Protein AF-A0A357AB92-F1 (afdb_monomer_lite)

pLDDT: mean 76.73, std 22.73, range [24.25, 98.38]

Radius of gyration: 35.17 Å; chains: 1; bounding box: 124×90×94 Å

Sequence (774 aa):
MARGQMRIKKRPFTSPKGKKGSILQAKLNSMAEGNNYTPSMGKDCPLVRSGNILKQIMERDALKAQSQQEQGTGTSQLSHKQSSRTPLYPNVIQSLTSGVVQRNDREKPVNLYPTGKGRSLPDEIVDNFTGQGHPEVEEAEVHVDDAAAQSIGAQAYTTGKKHIVVQSRVANDKKVLTHEATHVAQQHNMDVEPTIPNTPINDTLEKDAQENEQRITQNQPVSVQLKGGASIQRSTNLIQRSPETIWGTHEDALTQVIKSPGKVRKVLKKDFYSNWFIAKDYLVANKWHNKSKRAISEKKSRFEKLMRALLAVREYDTNKLLRHIRDTKLPAQYPHMRKMDPAKRLSWAAAGSTTLTSDIDVNLKGAGSIAAVGLFNKLFKTQEKWAYDAGTVYDVNVYAQDFMTPGQTKTLSGGHKKLGSPFEKQEQDNQVTLTPVEEVSPLTDEDSIAFETFSANQDVWSMAKMRMYMTDNEWNAYKADMLGTEMNKQMIANDPDSYQKKEQLKQQLLDAEYYYEDYLESIEHEVNIINTNANHVYDRLHETLDQGGNTVSEHHKEETKKMIAANLIYERKLNRVQTLRNQLQTLKQQRPRTQEVIKDMKECGINLKNALSEAIMFSNEAYFSQGAVQDVVLGYQIGQGMAKKTGKTVDLQLANQLRLQSMREQVGDTLKVLKEYANQPAWKGVYKAGKYIDRMILAATSLLPNGLSNNLTQDFTFIRNLGQKATQLKGQGADQTTQRVELNNLIGQSSLADIRRIIIRIGTIVDQHANQVW

Structure (mmCIF, N/CA/C/O backbone):
data_AF-A0A357AB92-F1
#
_entry.id   AF-A0A357AB92-F1
#
loop_
_atom_site.group_PDB
_atom_site.id
_atom_site.type_symbol
_atom_site.label_atom_id
_atom_site.label_alt_id
_atom_site.label_comp_id
_atom_site.label_asym_id
_atom_site.label_entity_id
_atom_site.label_seq_id
_atom_site.pdbx_PDB_ins_code
_atom_site.Cartn_x
_atom_site.Cartn_y
_atom_site.Cartn_z
_atom_site.occupancy
_atom_site.B_iso_or_equiv
_atom_site.auth_seq_id
_atom_site.auth_comp_id
_atom_site.auth_asym_id
_atom_site.auth_atom_id
_atom_site.pdbx_PDB_model_num
ATOM 1 N N . MET A 1 1 ? -69.500 -0.526 -8.977 1.00 31.95 1 MET A N 1
ATOM 2 C CA . MET A 1 1 ? -69.486 -1.244 -7.684 1.00 31.95 1 MET A CA 1
ATOM 3 C C . MET A 1 1 ? -68.231 -0.835 -6.915 1.00 31.95 1 MET A C 1
ATOM 5 O O . MET A 1 1 ? -67.189 -0.795 -7.546 1.00 31.95 1 MET A O 1
ATOM 9 N N . ALA A 1 2 ? -68.402 -0.472 -5.628 1.00 29.70 2 ALA A N 1
ATOM 10 C CA . ALA A 1 2 ? -67.429 -0.156 -4.548 1.00 29.70 2 ALA A CA 1
ATOM 11 C C . ALA A 1 2 ? -66.260 0.816 -4.877 1.00 29.70 2 ALA A C 1
ATOM 13 O O . ALA A 1 2 ? -65.373 0.466 -5.639 1.00 29.70 2 ALA A O 1
ATOM 14 N N . ARG A 1 3 ? -66.225 2.100 -4.454 1.00 30.41 3 ARG A N 1
ATOM 15 C CA . ARG A 1 3 ? -66.138 2.722 -3.093 1.00 30.41 3 ARG A CA 1
ATOM 16 C C . ARG A 1 3 ? -64.996 2.140 -2.226 1.00 30.41 3 ARG A C 1
ATOM 18 O O . ARG A 1 3 ? -64.922 0.933 -2.098 1.00 30.41 3 ARG A O 1
ATOM 25 N N . GLY A 1 4 ? -64.127 2.911 -1.563 1.00 26.06 4 GLY A N 1
ATOM 26 C CA . GLY A 1 4 ? -64.172 4.338 -1.253 1.00 26.06 4 GLY A CA 1
ATOM 27 C C . GLY A 1 4 ? -62.821 4.937 -0.835 1.00 26.06 4 GLY A C 1
ATOM 28 O O . GLY A 1 4 ? -61.881 4.246 -0.456 1.00 26.06 4 GLY A O 1
ATOM 29 N N . GLN A 1 5 ? -62.774 6.266 -0.927 1.00 30.05 5 GLN A N 1
ATOM 30 C CA . GLN A 1 5 ? -61.731 7.150 -0.418 1.00 30.05 5 GLN A CA 1
ATOM 31 C C . GLN A 1 5 ? -61.929 7.384 1.087 1.00 30.05 5 GLN A C 1
ATOM 33 O O . GLN A 1 5 ? -63.059 7.603 1.526 1.00 30.05 5 GLN A O 1
ATOM 38 N N . MET A 1 6 ? -60.839 7.456 1.857 1.00 27.83 6 MET A N 1
ATOM 39 C CA . MET A 1 6 ? -60.844 8.088 3.179 1.00 27.83 6 MET A CA 1
ATOM 40 C C . MET A 1 6 ? -59.757 9.165 3.277 1.00 27.83 6 MET A C 1
ATOM 42 O O . MET A 1 6 ? -58.566 8.911 3.136 1.00 27.83 6 MET A O 1
ATOM 46 N N . ARG A 1 7 ? -60.236 10.391 3.511 1.00 28.09 7 ARG A N 1
ATOM 47 C CA . ARG A 1 7 ? -59.520 11.628 3.845 1.00 28.09 7 ARG A CA 1
ATOM 48 C C . ARG A 1 7 ? -59.231 11.630 5.351 1.00 28.09 7 ARG A C 1
ATOM 50 O O . ARG A 1 7 ? -60.171 11.489 6.130 1.00 28.09 7 ARG A O 1
ATOM 57 N N . ILE A 1 8 ? -57.991 11.893 5.765 1.00 32.56 8 ILE A N 1
ATOM 58 C CA . ILE A 1 8 ? -57.658 12.200 7.167 1.00 32.56 8 ILE A CA 1
ATOM 59 C C . ILE A 1 8 ? -57.411 13.708 7.321 1.00 32.56 8 ILE A C 1
ATOM 61 O O . ILE A 1 8 ? -56.758 14.350 6.501 1.00 32.56 8 ILE A O 1
ATOM 65 N N . LYS A 1 9 ? -58.035 14.261 8.366 1.00 29.64 9 LYS A N 1
ATOM 66 C CA . LYS A 1 9 ? -58.161 15.679 8.721 1.00 29.64 9 LYS A CA 1
ATOM 67 C C . LYS A 1 9 ? -56.875 16.236 9.348 1.00 29.64 9 LYS A C 1
ATOM 69 O O . LYS A 1 9 ? -56.279 15.592 10.204 1.00 29.64 9 LYS A O 1
ATOM 74 N N . LYS A 1 10 ? -56.537 17.486 9.011 1.00 32.69 10 LYS A N 1
ATOM 75 C CA . LYS A 1 10 ? -55.621 18.344 9.782 1.00 32.69 10 LYS A CA 1
ATOM 76 C C . LYS A 1 10 ? -56.329 18.862 11.044 1.00 32.69 10 LYS A C 1
ATOM 78 O O . LYS A 1 10 ? -57.476 19.301 10.961 1.00 32.69 10 LYS A O 1
ATOM 83 N N . ARG A 1 11 ? -55.634 18.862 12.185 1.00 31.02 11 ARG A N 1
ATOM 84 C CA . ARG A 1 11 ? -55.947 19.684 13.370 1.00 31.02 11 ARG A CA 1
ATOM 85 C C . ARG A 1 11 ? -54.729 20.560 13.710 1.00 31.02 11 ARG A C 1
ATOM 87 O O . ARG A 1 11 ? -53.610 20.091 13.511 1.00 31.02 11 ARG A O 1
ATOM 94 N N . PRO A 1 12 ? -54.933 21.800 14.188 1.00 36.19 12 PRO A N 1
ATOM 95 C CA . PRO A 1 12 ? -53.861 22.727 14.534 1.00 36.19 12 PRO A CA 1
ATOM 96 C C . PRO A 1 12 ? -53.421 22.531 15.992 1.00 36.19 12 PRO A C 1
ATOM 98 O O . PRO A 1 12 ? -54.248 22.206 16.844 1.00 36.19 12 PRO A O 1
ATOM 101 N N . PHE A 1 13 ? -52.140 22.763 16.281 1.00 33.12 13 PHE A N 1
ATOM 102 C CA . PHE A 1 13 ? -51.631 22.839 17.651 1.00 33.12 13 PHE A CA 1
ATOM 103 C C . PHE A 1 13 ? -51.350 24.292 18.034 1.00 33.12 13 PHE A C 1
ATOM 105 O O . PHE A 1 13 ? -50.685 25.037 17.319 1.00 33.12 13 PHE A O 1
ATOM 112 N N . THR A 1 14 ? -51.928 24.666 19.168 1.00 31.69 14 THR A N 1
ATOM 113 C CA . THR A 1 14 ? -51.895 25.958 19.850 1.00 31.69 14 THR A CA 1
ATOM 114 C C . THR A 1 14 ? -50.681 26.079 20.771 1.00 31.69 14 THR A C 1
ATOM 116 O O . THR A 1 14 ? -50.363 25.138 21.496 1.00 31.69 14 THR A O 1
ATOM 119 N N . SER A 1 15 ? -50.067 27.262 20.813 1.00 34.66 15 SER A N 1
ATOM 120 C CA . SER A 1 15 ? -49.069 27.665 21.815 1.00 34.66 15 SER A CA 1
ATOM 121 C C . SER A 1 15 ? -49.687 27.886 23.203 1.00 34.66 15 SER A C 1
ATOM 123 O O . SER A 1 15 ? -50.816 28.375 23.284 1.00 34.66 15 SER A O 1
ATOM 125 N N . PRO A 1 16 ? -48.914 27.715 24.291 1.00 43.47 16 PRO A N 1
ATOM 126 C CA . PRO A 1 16 ? -49.178 28.405 25.547 1.00 43.47 16 PRO A CA 1
ATOM 127 C C . PRO A 1 16 ? -48.057 29.379 25.946 1.00 43.47 16 PRO A C 1
ATOM 129 O O . PRO A 1 16 ? -46.864 29.111 25.823 1.00 43.47 16 PRO A O 1
ATOM 132 N N . LYS A 1 17 ? -48.501 30.531 26.457 1.00 36.25 17 LYS A N 1
ATOM 133 C CA . LYS A 1 17 ? -47.718 31.610 27.067 1.00 36.25 17 LYS A CA 1
ATOM 134 C C . LYS A 1 17 ? -47.284 31.252 28.499 1.00 36.25 17 LYS A C 1
ATOM 136 O O . LYS A 1 17 ? -48.119 30.834 29.289 1.00 36.25 17 LYS A O 1
ATOM 141 N N . GLY A 1 18 ? -46.024 31.565 28.818 1.00 33.66 18 GLY A N 1
ATOM 142 C CA . GLY A 1 18 ? -45.565 32.368 29.966 1.00 33.66 18 GLY A CA 1
ATOM 143 C C . GLY A 1 18 ? -45.785 31.891 31.411 1.00 33.66 18 GLY A C 1
ATOM 144 O O . GLY A 1 18 ? -46.913 31.706 31.852 1.00 33.66 18 GLY A O 1
ATOM 145 N N . LYS A 1 19 ? -44.707 31.922 32.209 1.00 34.59 19 LYS A N 1
ATOM 146 C CA . LYS A 1 19 ? -44.743 32.330 33.626 1.00 34.59 19 LYS A CA 1
ATOM 147 C C . LYS A 1 19 ? -43.407 32.944 34.066 1.00 34.59 19 LYS A C 1
ATOM 149 O O . LYS A 1 19 ? -42.352 32.620 33.536 1.00 34.59 19 LYS A O 1
ATOM 154 N N . LYS A 1 20 ? -43.533 33.906 34.980 1.00 33.28 20 LYS A N 1
ATOM 155 C CA . LYS A 1 20 ? -42.555 34.893 35.450 1.00 33.28 20 LYS A CA 1
ATOM 156 C C . LYS A 1 20 ? -41.657 34.342 36.569 1.00 33.28 20 LYS A C 1
ATOM 158 O O . LYS A 1 20 ? -42.162 33.652 37.442 1.00 33.28 20 LYS A O 1
ATOM 163 N N . GLY A 1 21 ? -40.390 34.762 36.544 1.00 31.19 21 GLY A N 1
ATOM 164 C CA . GLY A 1 21 ? -39.667 35.490 37.602 1.00 31.19 21 GLY A CA 1
ATOM 165 C C . GLY A 1 21 ? -39.625 34.964 39.043 1.00 31.19 21 GLY A C 1
ATOM 166 O O . GLY A 1 21 ? -40.640 34.947 39.729 1.00 31.19 21 GLY A O 1
ATOM 167 N N . SER A 1 22 ? -38.402 34.783 39.554 1.00 28.95 22 SER A N 1
ATOM 168 C CA . SER A 1 22 ? -38.048 35.103 40.943 1.00 28.95 22 SER A CA 1
ATOM 169 C C . SER A 1 22 ? -36.587 35.564 41.037 1.00 28.95 22 SER A C 1
ATOM 171 O O . SER A 1 22 ? -35.679 34.890 40.558 1.00 28.95 22 SER A O 1
ATOM 173 N N . ILE A 1 23 ? -36.416 36.744 41.630 1.00 31.77 23 ILE A N 1
ATOM 174 C CA . ILE A 1 23 ? -35.175 37.436 42.013 1.00 31.77 23 ILE A CA 1
ATOM 175 C C . ILE A 1 23 ? -34.830 37.037 43.465 1.00 31.77 23 ILE A C 1
ATOM 177 O O . ILE A 1 23 ? -35.733 36.612 44.184 1.00 31.77 23 ILE A O 1
ATOM 181 N N . LEU A 1 24 ? -33.581 37.313 43.884 1.00 29.12 24 LEU A N 1
ATOM 182 C CA . LEU A 1 24 ? -32.985 37.313 45.245 1.00 29.12 24 LEU A CA 1
ATOM 183 C C . LEU A 1 24 ? -32.124 36.060 45.506 1.00 29.12 24 LEU A C 1
ATOM 185 O O . LEU A 1 24 ? -32.533 34.958 45.186 1.00 29.12 24 LEU A O 1
ATOM 189 N N . GLN A 1 25 ? -30.923 36.121 46.082 1.00 30.00 25 GLN A N 1
ATOM 190 C CA . GLN A 1 25 ? -30.237 37.187 46.814 1.00 30.00 25 GLN A CA 1
ATOM 191 C C . GLN A 1 25 ? -28.755 36.789 46.927 1.00 30.00 25 GLN A C 1
ATOM 193 O O . GLN A 1 25 ? -28.452 35.672 47.340 1.00 30.00 25 GLN A O 1
ATOM 198 N N . ALA A 1 26 ? -27.835 37.696 46.600 1.00 30.22 26 ALA A N 1
ATOM 199 C CA . ALA A 1 26 ? -26.431 37.548 46.962 1.00 30.22 26 ALA A CA 1
ATOM 200 C C . ALA A 1 26 ? -26.261 37.924 48.442 1.00 30.22 26 ALA A C 1
ATOM 202 O O . ALA A 1 26 ? -26.627 39.028 48.848 1.00 30.22 26 ALA A O 1
ATOM 203 N N . LYS A 1 27 ? -25.701 37.013 49.242 1.00 29.05 27 LYS A N 1
ATOM 204 C CA . LYS A 1 27 ? -25.138 37.319 50.560 1.00 29.05 27 LYS A CA 1
ATOM 205 C C . LYS A 1 27 ? -23.641 37.044 50.514 1.00 29.05 27 LYS A C 1
ATOM 207 O O . LYS A 1 27 ? -23.215 35.901 50.387 1.00 29.05 27 LYS A O 1
ATOM 212 N N . LEU A 1 28 ? -22.878 38.128 50.614 1.00 29.17 28 LEU A N 1
ATOM 213 C CA . LEU A 1 28 ? -21.500 38.131 51.081 1.00 29.17 28 LEU A CA 1
ATOM 214 C C . LEU A 1 28 ? -21.446 37.564 52.504 1.00 29.17 28 LEU A C 1
ATOM 216 O O . LEU A 1 28 ? -22.270 37.936 53.336 1.00 29.17 28 LEU A O 1
ATOM 220 N N . ASN A 1 29 ? -20.437 36.741 52.776 1.00 28.47 29 ASN A N 1
ATOM 221 C CA . ASN A 1 29 ? -19.736 36.741 54.053 1.00 28.47 29 ASN A CA 1
ATOM 222 C C . ASN A 1 29 ? -18.283 36.310 53.844 1.00 28.47 29 ASN A C 1
ATOM 224 O O . ASN A 1 29 ? -17.963 35.472 53.005 1.00 28.47 29 ASN A O 1
ATOM 228 N N . SER A 1 30 ? -17.429 36.980 54.599 1.00 30.12 30 SER A N 1
ATOM 229 C CA . SER A 1 30 ? -15.978 37.014 54.543 1.00 30.12 30 SER A CA 1
ATOM 230 C C . SER A 1 30 ? -15.312 36.070 55.550 1.00 30.12 30 SER A C 1
ATOM 232 O O . SER A 1 30 ? -15.891 35.781 56.591 1.00 30.12 30 SER A O 1
ATOM 234 N N . MET A 1 31 ? -14.026 35.813 55.280 1.00 27.36 31 MET A N 1
ATOM 235 C CA . MET A 1 31 ? -12.916 35.476 56.190 1.00 27.36 31 MET A CA 1
ATOM 236 C C . MET A 1 31 ? -12.569 34.007 56.498 1.00 27.36 31 MET A C 1
ATOM 238 O O . MET A 1 31 ? -13.380 33.234 56.992 1.00 27.36 31 MET A O 1
ATOM 242 N N . ALA A 1 32 ? -11.257 33.777 56.326 1.00 28.30 32 ALA A N 1
ATOM 243 C CA . ALA A 1 32 ? -10.312 33.053 57.186 1.00 28.30 32 ALA A CA 1
ATOM 244 C C . ALA A 1 32 ? -9.778 31.694 56.687 1.00 28.30 32 ALA A C 1
ATOM 246 O O . ALA A 1 32 ? -10.440 30.667 56.745 1.00 28.30 32 ALA A O 1
ATOM 247 N N . GLU A 1 33 ? -8.531 31.781 56.209 1.00 30.58 33 GLU A N 1
ATOM 248 C CA . GLU A 1 33 ? -7.355 30.956 56.526 1.00 30.58 33 GLU A CA 1
ATOM 249 C C . GLU A 1 33 ? -7.430 29.421 56.533 1.00 30.58 33 GLU A C 1
ATOM 251 O O . GLU A 1 33 ? -8.103 28.791 57.339 1.00 30.58 33 GLU A O 1
ATOM 256 N N . GLY A 1 34 ? -6.518 28.850 55.735 1.00 31.94 34 GLY A N 1
ATOM 257 C CA . GLY A 1 34 ? -5.722 27.688 56.122 1.00 31.94 34 GLY A CA 1
ATOM 258 C C . GLY A 1 34 ? -6.377 26.329 55.912 1.00 31.94 34 GLY A C 1
ATOM 259 O O . GLY A 1 34 ? -7.086 25.842 56.780 1.00 31.94 34 GLY A O 1
ATOM 260 N N . ASN A 1 35 ? -6.040 25.660 54.805 1.00 27.83 35 ASN A N 1
ATOM 261 C CA . ASN A 1 35 ? -5.467 24.310 54.855 1.00 27.83 35 ASN A CA 1
ATOM 262 C C . ASN A 1 35 ? -5.108 23.788 53.460 1.00 27.83 35 ASN A C 1
ATOM 264 O O . ASN A 1 35 ? -5.824 23.995 52.482 1.00 27.83 35 ASN A O 1
ATOM 268 N N . ASN A 1 36 ? -3.972 23.090 53.409 1.00 35.53 36 ASN A N 1
ATOM 269 C CA . ASN A 1 36 ? -3.462 22.337 52.269 1.00 35.53 36 ASN A CA 1
ATOM 270 C C . ASN A 1 36 ? -4.557 21.466 51.636 1.00 35.53 36 ASN A C 1
ATOM 272 O O . ASN A 1 36 ? -4.952 20.454 52.212 1.00 35.53 36 ASN A O 1
ATOM 276 N N . TYR A 1 37 ? -4.996 21.827 50.430 1.00 26.41 37 TYR A N 1
ATOM 277 C CA . TYR A 1 37 ? -5.832 20.980 49.586 1.00 26.41 37 TYR A CA 1
ATOM 278 C C . TYR A 1 37 ? -4.979 20.461 48.428 1.00 26.41 37 TYR A C 1
ATOM 280 O O . TYR A 1 37 ? -4.691 21.167 47.464 1.00 26.41 37 TYR A O 1
ATOM 288 N N . THR A 1 38 ? -4.544 19.209 48.537 1.00 30.31 38 THR A N 1
ATOM 289 C CA . THR A 1 38 ? -4.206 18.403 47.363 1.00 30.31 38 THR A CA 1
ATOM 290 C C . THR A 1 38 ? -5.533 18.043 46.692 1.00 30.31 38 THR A C 1
ATOM 292 O O . THR A 1 38 ? -6.382 17.445 47.355 1.00 30.31 38 THR A O 1
ATOM 295 N N . PRO A 1 39 ? -5.778 18.391 45.415 1.00 33.47 39 PRO A N 1
ATOM 296 C CA . PRO A 1 39 ? -6.988 17.943 44.751 1.00 33.47 39 PRO A CA 1
ATOM 297 C C . PRO A 1 39 ? -6.817 16.455 44.450 1.00 33.47 39 PRO A C 1
ATOM 299 O O . PRO A 1 39 ? -6.102 16.058 43.530 1.00 33.47 39 PRO A O 1
ATOM 302 N N . SER A 1 40 ? -7.451 15.615 45.264 1.00 33.88 40 SER A N 1
ATOM 303 C CA . SER A 1 40 ? -7.663 14.217 44.922 1.00 33.88 40 SER A CA 1
ATOM 304 C C . SER A 1 40 ? -8.515 14.172 43.652 1.00 33.88 40 SER A C 1
ATOM 306 O O . SER A 1 40 ? -9.697 14.522 43.683 1.00 33.88 40 SER A O 1
ATOM 308 N N . MET A 1 41 ? -7.917 13.758 42.536 1.00 35.22 41 MET A N 1
ATOM 309 C CA . MET A 1 41 ? -8.670 13.413 41.336 1.00 35.22 41 MET A CA 1
ATOM 310 C C . MET A 1 41 ? -9.544 12.195 41.651 1.00 35.22 41 MET A C 1
ATOM 312 O O . MET A 1 41 ? -9.052 11.175 42.140 1.00 35.22 41 MET A O 1
ATOM 316 N N . GLY A 1 42 ? -10.851 12.319 41.419 1.00 31.30 42 GLY A N 1
ATOM 317 C CA . GLY A 1 42 ? -11.803 11.232 41.624 1.00 31.30 42 GLY A CA 1
ATOM 318 C C . GLY A 1 42 ? -11.432 10.011 40.780 1.00 31.30 42 GLY A C 1
ATOM 319 O O . GLY A 1 42 ? -11.075 10.134 39.610 1.00 31.30 42 GLY A O 1
ATOM 320 N N . LYS A 1 43 ? -11.550 8.814 41.367 1.00 35.47 43 LYS A N 1
ATOM 321 C CA . LYS A 1 43 ? -11.256 7.517 40.726 1.00 35.47 43 LYS A CA 1
ATOM 322 C C . LYS A 1 43 ? -12.138 7.200 39.506 1.00 35.47 43 LYS A C 1
ATOM 324 O O . LYS A 1 43 ? -11.920 6.169 38.873 1.00 35.47 43 LYS A O 1
ATOM 329 N N . ASP A 1 44 ? -13.078 8.073 39.155 1.00 34.56 44 ASP A N 1
ATOM 330 C CA . ASP A 1 44 ? -14.091 7.886 38.113 1.00 34.56 44 ASP A CA 1
ATOM 331 C C . ASP A 1 44 ? -13.859 8.712 36.838 1.00 34.56 44 ASP A C 1
ATOM 333 O O . ASP A 1 44 ? -14.745 8.778 35.994 1.00 34.56 44 ASP A O 1
ATOM 337 N N . CYS A 1 45 ? -12.666 9.288 36.640 1.00 36.38 45 CYS A N 1
ATOM 338 C CA . CYS A 1 45 ? -12.307 9.894 35.354 1.00 36.38 45 CYS A CA 1
ATOM 339 C C . CYS A 1 45 ? -11.904 8.805 34.324 1.00 36.38 45 CYS A C 1
ATOM 341 O O . CYS A 1 45 ? -10.921 8.090 34.567 1.00 36.38 45 CYS A O 1
ATOM 343 N N . PRO A 1 46 ? -12.613 8.651 33.182 1.00 38.22 46 PRO A N 1
ATOM 344 C CA . PRO A 1 46 ? -12.320 7.632 32.161 1.00 38.22 46 PRO A CA 1
ATOM 345 C C . PRO A 1 46 ? -10.903 7.734 31.568 1.00 38.22 46 PRO A C 1
ATOM 347 O O . PRO A 1 46 ? -10.287 6.715 31.259 1.00 38.22 46 PRO A O 1
ATOM 350 N N . LEU A 1 47 ? -10.348 8.948 31.510 1.00 41.69 47 LEU A N 1
ATOM 351 C CA . LEU A 1 47 ? -9.083 9.276 30.841 1.00 41.69 47 LEU A CA 1
ATOM 352 C C . LEU A 1 47 ? -7.828 9.019 31.701 1.00 41.69 47 LEU A C 1
ATOM 354 O O . LEU A 1 47 ? -6.730 8.855 31.179 1.00 41.69 47 LEU A O 1
ATOM 358 N N . VAL A 1 48 ? -7.977 8.868 33.025 1.00 39.00 48 VAL A N 1
ATOM 359 C CA . VAL A 1 48 ? -6.881 8.446 33.930 1.00 39.00 48 VAL A CA 1
ATOM 360 C C . VAL A 1 48 ? -6.691 6.914 33.911 1.00 39.00 48 VAL A C 1
ATOM 362 O O . VAL A 1 48 ? -5.665 6.388 34.357 1.00 39.00 48 VAL A O 1
ATOM 365 N N . ARG A 1 49 ? -7.665 6.164 33.371 1.00 44.38 49 ARG A N 1
ATOM 366 C CA . ARG A 1 49 ? -7.632 4.692 33.291 1.00 44.38 49 ARG A CA 1
ATOM 367 C C . ARG A 1 49 ? -6.925 4.181 32.026 1.00 44.38 49 ARG A C 1
ATOM 369 O O . ARG A 1 49 ? -6.240 3.167 32.113 1.00 44.38 49 ARG A O 1
ATOM 376 N N . SER A 1 50 ? -7.001 4.882 30.894 1.00 40.53 50 SER A N 1
ATOM 377 C CA . SER A 1 50 ? -6.386 4.474 29.613 1.00 40.53 50 SER A CA 1
ATOM 378 C C . SER A 1 50 ? -4.850 4.510 29.634 1.00 40.53 50 SER A C 1
ATOM 380 O O . SER A 1 50 ? -4.215 3.546 29.208 1.00 40.53 50 SER A O 1
ATOM 382 N N . GLY A 1 51 ? -4.241 5.538 30.237 1.00 39.06 51 GLY A N 1
ATOM 383 C CA . GLY A 1 51 ? -2.781 5.602 30.427 1.00 39.06 51 GLY A CA 1
ATOM 384 C C . GLY A 1 51 ? -2.227 4.560 31.417 1.00 39.06 51 GLY A C 1
ATOM 385 O O . GLY A 1 51 ? -1.108 4.076 31.258 1.00 39.06 51 GLY A O 1
ATOM 386 N N . ASN A 1 52 ? -3.022 4.148 32.414 1.00 48.16 52 ASN A N 1
ATOM 387 C CA . ASN A 1 52 ? -2.619 3.130 33.394 1.00 48.16 52 ASN A CA 1
ATOM 388 C C . ASN A 1 52 ? -2.753 1.691 32.869 1.00 48.16 52 ASN A C 1
ATOM 390 O O . ASN A 1 52 ? -1.994 0.824 33.291 1.00 48.16 52 ASN A O 1
ATOM 394 N N . ILE A 1 53 ? -3.670 1.422 31.935 1.00 45.59 53 ILE A N 1
ATOM 395 C CA . ILE A 1 53 ? -3.864 0.081 31.357 1.00 45.59 53 ILE A CA 1
ATOM 396 C C . ILE A 1 53 ? -2.704 -0.301 30.425 1.00 45.59 53 ILE A C 1
ATOM 398 O O . ILE A 1 53 ? -2.258 -1.446 30.460 1.00 45.59 53 ILE A O 1
ATOM 402 N N . LEU A 1 54 ? -2.154 0.640 29.648 1.00 43.62 54 LEU A N 1
ATOM 403 C CA . LEU A 1 54 ? -1.017 0.366 28.756 1.00 43.62 54 LEU A CA 1
ATOM 404 C C . LEU A 1 54 ? 0.275 0.100 29.543 1.00 43.62 54 LEU A C 1
ATOM 406 O O . LEU A 1 54 ? 0.971 -0.882 29.286 1.00 43.62 54 LEU A O 1
ATOM 410 N N . LYS A 1 55 ? 0.526 0.900 30.589 1.00 52.28 55 LYS A N 1
ATOM 411 C CA . LYS A 1 55 ? 1.612 0.664 31.548 1.00 52.28 55 LYS A CA 1
ATOM 412 C C . LYS A 1 55 ? 1.466 -0.694 32.250 1.00 52.28 55 LYS A C 1
ATOM 414 O O . LYS A 1 55 ? 2.443 -1.424 32.354 1.00 52.28 55 LYS A O 1
ATOM 419 N N . GLN A 1 56 ? 0.250 -1.091 32.632 1.00 46.12 56 GLN A N 1
ATOM 420 C CA . GLN A 1 56 ? -0.019 -2.406 33.233 1.00 46.12 56 GLN A CA 1
ATOM 421 C C . GLN A 1 56 ? 0.107 -3.577 32.242 1.00 46.12 56 GLN A C 1
ATOM 423 O O . GLN A 1 56 ? 0.466 -4.679 32.653 1.00 46.12 56 GLN A O 1
ATOM 428 N N . ILE A 1 57 ? -0.150 -3.375 30.944 1.00 46.88 57 ILE A N 1
ATOM 429 C CA . ILE A 1 57 ? 0.091 -4.382 29.893 1.00 46.88 57 ILE A CA 1
ATOM 430 C C . ILE A 1 57 ? 1.596 -4.576 29.680 1.00 46.88 57 ILE A C 1
ATOM 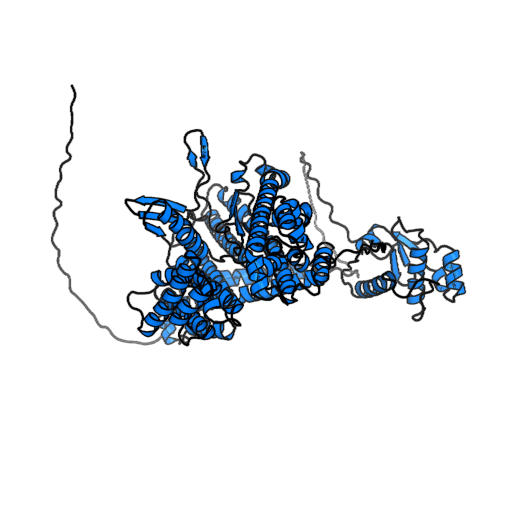432 O O . ILE A 1 57 ? 2.055 -5.717 29.661 1.00 46.88 57 ILE A O 1
ATOM 436 N N . MET A 1 58 ? 2.362 -3.484 29.618 1.00 46.03 58 MET A N 1
ATOM 437 C CA . MET A 1 58 ? 3.823 -3.528 29.516 1.00 46.03 58 MET A CA 1
ATOM 438 C C . MET A 1 58 ? 4.468 -4.145 30.770 1.00 46.03 58 MET A C 1
ATOM 440 O O . MET A 1 58 ? 5.321 -5.019 30.645 1.00 46.03 58 MET A O 1
ATOM 444 N N . GLU A 1 59 ? 4.018 -3.780 31.977 1.00 57.03 59 GLU A N 1
ATOM 445 C CA . GLU A 1 59 ? 4.485 -4.368 33.246 1.00 57.03 59 GLU A CA 1
ATOM 446 C C . GLU A 1 59 ? 4.114 -5.862 33.369 1.00 57.03 59 GLU A C 1
ATOM 448 O O . GLU A 1 59 ? 4.924 -6.669 33.827 1.00 57.03 59 GLU A O 1
ATOM 453 N N . ARG A 1 60 ? 2.929 -6.283 32.898 1.00 53.22 60 ARG A N 1
ATOM 454 C CA . ARG A 1 60 ? 2.505 -7.698 32.880 1.00 53.22 60 ARG A CA 1
ATOM 455 C C . ARG A 1 60 ? 3.302 -8.539 31.883 1.00 53.22 60 ARG A C 1
ATOM 457 O O . ARG A 1 60 ? 3.604 -9.700 32.167 1.00 53.22 60 ARG A O 1
ATOM 464 N N . ASP A 1 61 ? 3.608 -7.989 30.715 1.00 50.25 61 ASP A N 1
ATOM 465 C CA . ASP A 1 61 ? 4.331 -8.714 29.673 1.00 50.25 61 ASP A CA 1
ATOM 466 C C . ASP A 1 61 ? 5.846 -8.756 29.984 1.00 50.25 61 ASP A C 1
ATOM 468 O O . ASP A 1 61 ? 6.484 -9.783 29.747 1.00 50.25 61 ASP A O 1
ATOM 472 N N . ALA A 1 62 ? 6.381 -7.747 30.686 1.00 54.47 62 ALA A N 1
ATOM 473 C CA . ALA A 1 62 ? 7.714 -7.782 31.297 1.00 54.47 62 ALA A CA 1
ATOM 474 C C . ALA A 1 62 ? 7.832 -8.827 32.434 1.00 54.47 62 ALA A C 1
ATOM 476 O O . ALA A 1 62 ? 8.797 -9.591 32.471 1.00 54.47 62 ALA A O 1
ATOM 477 N N . LEU A 1 63 ? 6.825 -8.952 33.313 1.00 49.38 63 LEU A N 1
ATOM 478 C CA . LEU A 1 63 ? 6.788 -9.984 34.370 1.00 49.38 63 LEU A CA 1
ATOM 479 C C . LEU A 1 63 ? 6.640 -11.417 33.810 1.00 49.38 63 LEU A C 1
ATOM 481 O O . LEU A 1 63 ? 7.161 -12.381 34.382 1.00 49.38 63 LEU A O 1
ATOM 485 N N . LYS A 1 64 ? 5.967 -11.587 32.662 1.00 45.91 64 LYS A N 1
ATOM 486 C CA . LYS A 1 64 ? 5.914 -12.870 31.932 1.00 45.91 64 LYS A CA 1
ATOM 487 C C . LYS A 1 64 ? 7.242 -13.235 31.270 1.00 45.91 64 LYS A C 1
ATOM 489 O O . LYS A 1 64 ? 7.550 -14.419 31.185 1.00 45.91 64 LYS A O 1
ATOM 494 N N . ALA A 1 65 ? 8.026 -12.248 30.840 1.00 44.84 65 ALA A N 1
ATOM 495 C CA . ALA A 1 65 ? 9.363 -12.476 30.300 1.00 44.84 65 ALA A CA 1
ATOM 496 C C . ALA A 1 65 ? 10.370 -12.871 31.402 1.00 44.84 65 ALA A C 1
ATOM 498 O O . ALA A 1 65 ? 11.144 -13.807 31.209 1.00 44.84 65 ALA A O 1
ATOM 499 N N . GLN A 1 66 ? 10.300 -12.251 32.588 1.00 45.12 66 GLN A N 1
ATOM 500 C CA . GLN A 1 66 ? 11.169 -12.597 33.727 1.00 45.12 66 GLN A CA 1
ATOM 501 C C . GLN A 1 66 ? 10.856 -13.974 34.335 1.00 45.12 66 GLN A C 1
ATOM 503 O O . GLN A 1 66 ? 11.769 -14.758 34.584 1.00 45.12 66 GLN A O 1
ATOM 508 N N . SER A 1 67 ? 9.578 -14.339 34.484 1.00 38.47 67 SER A N 1
ATOM 509 C CA . SER A 1 67 ? 9.195 -15.667 35.004 1.00 38.47 67 SER A CA 1
ATOM 510 C C . SER A 1 67 ? 9.511 -16.831 34.048 1.00 38.47 67 SER A C 1
ATOM 512 O O . SER A 1 67 ? 9.638 -17.972 34.491 1.00 38.47 67 SER A O 1
ATOM 514 N N . GLN A 1 68 ? 9.690 -16.558 32.749 1.00 42.91 68 GLN A N 1
ATOM 515 C CA . GLN A 1 68 ? 10.181 -17.537 31.770 1.00 42.91 68 GLN A CA 1
ATOM 516 C C . GLN A 1 68 ? 11.714 -17.643 31.747 1.00 42.91 68 GLN A C 1
ATOM 518 O O . GLN A 1 68 ? 12.231 -18.705 31.405 1.00 42.91 68 GLN A O 1
ATOM 523 N N . GLN A 1 69 ? 12.440 -16.601 32.167 1.00 41.12 69 GLN A N 1
ATOM 524 C CA . GLN A 1 69 ? 13.888 -16.672 32.396 1.00 41.12 69 GLN A CA 1
ATOM 525 C C . GLN A 1 69 ? 14.240 -17.401 33.705 1.00 41.12 69 GLN A C 1
ATOM 527 O O . GLN A 1 69 ? 15.196 -18.172 33.727 1.00 41.12 69 GLN A O 1
ATOM 532 N N . GLU A 1 70 ? 13.441 -17.253 34.767 1.00 38.59 70 GLU A N 1
ATOM 533 C CA . GLU A 1 70 ? 13.709 -17.887 36.072 1.00 38.59 70 GLU A CA 1
ATOM 534 C C . GLU A 1 70 ? 13.353 -19.387 36.144 1.00 38.59 70 GLU A C 1
ATOM 536 O O . GLU A 1 70 ? 13.805 -20.082 37.052 1.00 38.59 70 GLU A O 1
ATOM 541 N N . GLN A 1 71 ? 12.609 -19.935 35.172 1.00 36.09 71 GLN A N 1
ATOM 542 C CA . GLN A 1 71 ? 12.355 -21.386 35.063 1.00 36.09 71 GLN A CA 1
ATOM 543 C C . GLN A 1 71 ? 13.328 -22.127 34.124 1.00 36.09 71 GLN A C 1
ATOM 545 O O . GLN A 1 71 ? 13.208 -23.340 33.954 1.00 36.09 71 GLN A O 1
ATOM 550 N N . GLY A 1 72 ? 14.307 -21.425 33.538 1.00 35.94 72 GLY A N 1
ATOM 551 C CA . GLY A 1 72 ? 15.325 -22.003 32.649 1.00 35.94 72 GLY A CA 1
ATOM 552 C C . GLY A 1 72 ? 16.678 -22.294 33.307 1.00 35.94 72 GLY A C 1
ATOM 553 O O . GLY A 1 72 ? 17.523 -22.943 32.693 1.00 35.94 72 GLY A O 1
ATOM 554 N N . THR A 1 73 ? 16.906 -21.854 34.546 1.00 36.59 73 THR A N 1
ATOM 555 C CA . THR A 1 73 ? 18.192 -22.030 35.234 1.00 36.59 73 THR A CA 1
ATOM 556 C C . THR A 1 73 ? 18.080 -23.004 36.401 1.00 36.59 73 THR A C 1
ATOM 558 O O . THR A 1 73 ? 17.691 -22.628 37.504 1.00 36.59 73 THR A O 1
ATOM 561 N N . GLY A 1 74 ? 18.504 -24.249 36.173 1.00 30.58 74 GLY A N 1
ATOM 562 C CA . GLY A 1 74 ? 19.037 -25.090 37.243 1.00 30.58 74 GLY A CA 1
ATOM 563 C C . GLY A 1 74 ? 18.666 -26.567 37.172 1.00 30.58 74 GLY A C 1
ATOM 564 O O . GLY A 1 74 ? 17.600 -26.975 37.618 1.00 30.58 74 GLY A O 1
ATOM 565 N N . THR A 1 75 ? 19.626 -27.404 36.784 1.00 29.59 75 THR A N 1
ATOM 566 C CA . THR A 1 75 ? 20.165 -28.368 37.759 1.00 29.59 75 THR A CA 1
ATOM 567 C C . THR A 1 75 ? 21.569 -28.823 37.371 1.00 29.59 75 THR A C 1
ATOM 569 O O . THR A 1 75 ? 21.773 -29.616 36.457 1.00 29.59 75 THR A O 1
ATOM 572 N N . SER A 1 76 ? 22.533 -28.293 38.124 1.00 33.56 76 SER A N 1
ATOM 573 C CA . SER A 1 76 ? 23.819 -28.924 38.405 1.00 33.56 76 SER A CA 1
ATOM 574 C C . SER A 1 76 ? 23.610 -30.148 39.309 1.00 33.56 76 SER A C 1
ATOM 576 O O . SER A 1 76 ? 22.671 -30.195 40.110 1.00 33.56 76 SER A O 1
ATOM 578 N N . GLN A 1 77 ? 24.498 -31.130 39.172 1.00 29.45 77 GLN A N 1
ATOM 579 C CA . GLN A 1 77 ? 24.601 -32.314 40.014 1.00 29.45 77 GLN A CA 1
ATOM 580 C C . GLN A 1 77 ? 25.036 -31.986 41.461 1.00 29.45 77 GLN A C 1
ATOM 582 O O . GLN A 1 77 ? 26.006 -31.278 41.696 1.00 29.45 77 GLN A O 1
ATOM 587 N N . LEU A 1 78 ? 24.303 -32.596 42.401 1.00 29.52 78 LEU A N 1
ATOM 588 C CA . LEU A 1 78 ? 24.721 -33.309 43.626 1.00 29.52 78 LEU A CA 1
ATOM 589 C C . LEU A 1 78 ? 25.826 -32.743 44.551 1.00 29.52 78 LEU A C 1
ATOM 591 O O . LEU A 1 78 ? 27.011 -32.837 44.255 1.00 29.52 78 LEU A O 1
ATOM 595 N N . SER A 1 79 ? 25.443 -32.459 45.809 1.00 27.58 79 SER A N 1
ATOM 596 C CA . SER A 1 79 ? 26.042 -33.111 46.996 1.00 27.58 79 SER A CA 1
ATOM 597 C C . SER A 1 79 ? 25.105 -33.077 48.230 1.00 27.58 79 SER A C 1
ATOM 599 O O . SER A 1 79 ? 24.150 -32.309 48.292 1.00 27.58 79 SER A O 1
ATOM 601 N N . HIS A 1 80 ? 25.342 -34.006 49.163 1.00 30.31 80 HIS A N 1
ATOM 602 C CA . HIS A 1 80 ? 24.529 -34.454 50.308 1.00 30.31 80 HIS A CA 1
ATOM 603 C C . HIS A 1 80 ? 24.066 -33.413 51.357 1.00 30.31 80 HIS A C 1
ATOM 605 O O . HIS A 1 80 ? 24.874 -32.609 51.808 1.00 30.31 80 HIS A O 1
ATOM 611 N N . LYS A 1 81 ? 22.871 -33.615 51.957 1.00 28.05 81 LYS A N 1
ATOM 612 C CA . LYS A 1 81 ? 22.677 -34.120 53.349 1.00 28.05 81 LYS A CA 1
ATOM 613 C C . LYS A 1 81 ? 21.198 -34.168 53.791 1.00 28.05 81 LYS A C 1
ATOM 615 O O . LYS A 1 81 ? 20.343 -33.458 53.284 1.00 28.05 81 LYS A O 1
ATOM 620 N N . GLN A 1 82 ? 20.956 -35.068 54.745 1.00 29.45 82 GLN A N 1
ATOM 621 C CA . GLN A 1 82 ? 19.713 -35.475 55.418 1.00 29.45 82 GLN A CA 1
ATOM 622 C C . GLN A 1 82 ? 18.832 -34.334 55.969 1.00 29.45 82 GLN A C 1
ATOM 624 O O . GLN A 1 82 ? 19.357 -33.404 56.569 1.00 29.45 82 GLN A O 1
ATOM 629 N N . SER A 1 83 ? 17.500 -34.507 55.955 1.00 26.83 83 SER A N 1
ATOM 630 C CA . SER A 1 83 ? 16.683 -34.645 57.183 1.00 26.83 83 SER A CA 1
ATOM 631 C C . SER A 1 83 ? 15.168 -34.693 56.901 1.00 26.83 83 SER A C 1
ATOM 633 O O . SER A 1 83 ? 14.607 -33.882 56.177 1.00 26.83 83 SER A O 1
ATOM 635 N N . SER A 1 84 ? 14.552 -35.684 57.542 1.00 28.31 84 SER A N 1
ATOM 636 C CA . SER A 1 84 ? 13.146 -35.960 57.870 1.00 28.31 84 SER A CA 1
ATOM 637 C C . SER A 1 84 ? 12.070 -34.858 57.769 1.00 28.31 84 SER A C 1
ATOM 639 O O . SER A 1 84 ? 12.207 -33.791 58.359 1.00 28.31 84 SER A O 1
ATOM 641 N N . ARG A 1 85 ? 10.896 -35.215 57.215 1.00 26.55 85 ARG A N 1
ATOM 642 C CA . ARG A 1 85 ? 9.648 -35.513 57.971 1.00 26.55 85 ARG A CA 1
ATOM 643 C C . ARG A 1 85 ? 8.446 -35.739 57.035 1.00 26.55 85 ARG A C 1
ATOM 645 O O . ARG A 1 85 ? 8.064 -34.863 56.270 1.00 26.55 85 ARG A O 1
ATOM 652 N N . THR A 1 86 ? 7.828 -36.911 57.164 1.00 29.69 86 THR A N 1
ATOM 653 C CA . THR A 1 86 ? 6.462 -37.263 56.720 1.00 29.69 86 THR A CA 1
ATOM 654 C C . THR A 1 86 ? 5.420 -36.676 57.695 1.00 29.69 86 THR A C 1
ATOM 656 O O . THR A 1 86 ? 5.780 -36.417 58.848 1.00 29.69 86 THR A O 1
ATOM 659 N N . PRO A 1 87 ? 4.149 -36.465 57.286 1.00 32.09 87 PRO A N 1
ATOM 660 C CA . PRO A 1 87 ? 3.099 -37.498 57.461 1.00 32.09 87 PRO A CA 1
ATOM 661 C C . PRO A 1 87 ? 2.139 -37.622 56.240 1.00 32.09 87 PRO A C 1
ATOM 663 O O . PRO A 1 87 ? 1.839 -36.638 55.579 1.00 32.09 87 PRO A O 1
ATOM 666 N N . LEU A 1 88 ? 1.844 -38.839 55.751 1.00 25.28 88 LEU A N 1
ATOM 667 C CA . LEU A 1 88 ? 0.656 -39.696 56.017 1.00 25.28 88 LEU A CA 1
ATOM 668 C C . LEU A 1 88 ? -0.681 -39.237 55.359 1.00 25.28 88 LEU A C 1
ATOM 670 O O . LEU A 1 88 ? -1.410 -38.451 55.946 1.00 25.28 88 LEU A O 1
ATOM 674 N N . TYR A 1 89 ? -0.943 -39.717 54.121 1.00 24.25 89 TYR A N 1
ATOM 675 C CA . TYR A 1 89 ? -2.024 -40.634 53.628 1.00 24.25 89 TYR A CA 1
ATOM 676 C C . TYR A 1 89 ? -3.402 -40.730 54.362 1.00 24.25 89 TYR A C 1
ATOM 678 O O . TYR A 1 89 ? -3.412 -40.431 55.552 1.00 24.25 89 TYR A O 1
ATOM 686 N N . PRO A 1 90 ? -4.521 -41.297 53.791 1.00 48.59 90 PRO A N 1
ATOM 687 C CA . PRO A 1 90 ? -4.706 -42.002 52.485 1.00 48.59 90 PRO A CA 1
ATOM 688 C C . PRO A 1 90 ? -6.093 -41.891 51.728 1.00 48.59 90 PRO A C 1
ATOM 690 O O . PRO A 1 90 ? -7.103 -41.548 52.322 1.00 48.59 90 PRO A O 1
ATOM 693 N N . ASN A 1 91 ? -6.117 -42.324 50.441 1.00 31.58 91 ASN A N 1
ATOM 694 C CA . ASN A 1 91 ? -7.072 -43.250 49.735 1.00 31.58 91 ASN A CA 1
ATOM 695 C C . ASN A 1 91 ? -8.612 -42.968 49.639 1.00 31.58 91 ASN A C 1
ATOM 697 O O . ASN A 1 91 ? -9.163 -42.351 50.531 1.00 31.58 91 ASN A O 1
ATOM 701 N N . VAL A 1 92 ? -9.461 -43.429 48.684 1.00 29.83 92 VAL A N 1
ATOM 702 C CA . VAL A 1 92 ? -9.489 -44.361 47.504 1.00 29.83 92 VAL A CA 1
ATOM 703 C C . VAL A 1 92 ? -10.944 -44.307 46.911 1.00 29.83 92 VAL A C 1
ATOM 705 O O . VAL A 1 92 ? -11.859 -44.028 47.678 1.00 29.83 92 VAL A O 1
ATOM 708 N N . ILE A 1 93 ? -11.236 -44.311 45.588 1.00 27.19 93 ILE A N 1
ATOM 709 C CA . ILE A 1 93 ? -11.787 -45.385 44.678 1.00 27.19 93 ILE A CA 1
ATOM 710 C C . ILE A 1 93 ? -12.254 -44.653 43.377 1.00 27.19 93 ILE A C 1
ATOM 712 O O . ILE A 1 93 ? -12.946 -43.649 43.500 1.00 27.19 93 ILE A O 1
ATOM 716 N N . GLN A 1 94 ? -11.730 -44.928 42.159 1.00 26.19 94 GLN A N 1
ATOM 717 C CA . GLN A 1 94 ? -12.222 -45.868 41.099 1.00 26.19 94 GLN A CA 1
ATOM 718 C C . GLN A 1 94 ? -13.628 -45.503 40.521 1.00 26.19 94 GLN A C 1
ATOM 720 O O . GLN A 1 94 ? -14.519 -45.178 41.284 1.00 26.19 94 GLN A O 1
ATOM 725 N N . SER A 1 95 ? -13.987 -45.551 39.223 1.00 27.33 95 SER A N 1
ATOM 726 C CA . SER A 1 95 ? -13.406 -46.113 37.988 1.00 27.33 95 SER A CA 1
ATOM 727 C C . SER A 1 95 ? -14.294 -45.783 36.744 1.00 27.33 95 SER A C 1
ATOM 729 O O . SER A 1 95 ? -15.476 -45.511 36.933 1.00 27.33 95 SER A O 1
ATOM 731 N N . LEU A 1 96 ? -13.732 -45.952 35.522 1.00 27.05 96 LEU A N 1
ATOM 732 C CA . LEU A 1 96 ? -14.360 -46.189 34.181 1.00 27.05 96 LEU A CA 1
ATOM 733 C C . LEU A 1 96 ? -15.001 -44.965 33.457 1.00 27.05 96 LEU A C 1
ATOM 735 O O . LEU A 1 96 ? -15.746 -44.216 34.065 1.00 27.05 96 LEU A O 1
ATOM 739 N N . THR A 1 97 ? -14.810 -44.656 32.158 1.00 28.34 97 THR A N 1
ATOM 740 C CA . THR A 1 97 ? -14.227 -45.377 31.002 1.00 28.34 97 THR A CA 1
ATOM 741 C C . THR A 1 97 ? -13.965 -44.439 29.796 1.00 28.34 97 THR A C 1
ATOM 743 O O . THR A 1 97 ? -14.792 -43.596 29.470 1.00 28.34 97 THR A O 1
ATOM 746 N N . SER A 1 98 ? -12.841 -44.695 29.108 1.00 27.12 98 SER A N 1
ATOM 747 C CA . SER A 1 98 ? -12.567 -44.624 27.650 1.00 27.12 98 SER A CA 1
ATOM 748 C C . SER A 1 98 ? -12.756 -43.328 26.833 1.00 27.12 98 SER A C 1
ATOM 750 O O . SER A 1 98 ? -13.859 -42.968 26.435 1.00 27.12 98 SER A O 1
ATOM 752 N N . GLY A 1 99 ? -11.621 -42.772 26.390 1.00 25.06 99 GLY A N 1
ATOM 753 C CA . GLY A 1 99 ? -11.492 -41.883 25.230 1.00 25.06 99 GLY A CA 1
ATOM 754 C C . GLY A 1 99 ? -10.013 -41.646 24.911 1.00 25.06 99 GLY A C 1
ATOM 755 O O . GLY A 1 99 ? -9.396 -40.745 25.467 1.00 25.06 99 GLY A O 1
ATOM 756 N N . VAL A 1 100 ? -9.425 -42.510 24.081 1.00 27.00 100 VAL A N 1
ATOM 757 C CA . VAL A 1 100 ? -8.004 -42.500 23.692 1.00 27.00 100 VAL A CA 1
ATOM 758 C C . VAL A 1 100 ? -7.643 -41.184 22.992 1.00 27.00 100 VAL A C 1
ATOM 760 O O . VAL A 1 100 ? -8.169 -40.885 21.924 1.00 27.00 100 VAL A O 1
ATOM 763 N N . VAL A 1 101 ? -6.705 -40.428 23.568 1.00 28.50 101 VAL A N 1
ATOM 764 C CA . VAL A 1 101 ? -5.966 -39.347 22.899 1.00 28.50 101 VAL A CA 1
ATOM 765 C C . VAL A 1 101 ? -4.490 -39.733 22.925 1.00 28.50 101 VAL A C 1
ATOM 767 O O . VAL A 1 101 ? -3.897 -39.855 23.998 1.00 28.50 101 VAL A O 1
ATOM 770 N N . GLN A 1 102 ? -3.909 -39.956 21.744 1.00 29.22 102 GLN A N 1
ATOM 771 C CA . GLN A 1 102 ? -2.466 -40.114 21.567 1.00 29.22 102 GLN A CA 1
ATOM 772 C C . GLN A 1 102 ? -1.764 -38.832 22.039 1.00 29.22 102 GLN A C 1
ATOM 774 O O . GLN A 1 102 ? -2.030 -37.743 21.529 1.00 29.22 102 GLN A O 1
ATOM 779 N N . ARG A 1 103 ? -0.897 -38.959 23.049 1.00 29.20 103 ARG A N 1
ATOM 780 C CA . ARG A 1 103 ? 0.039 -37.908 23.461 1.00 29.20 103 ARG A CA 1
ATOM 781 C C . ARG A 1 103 ? 1.235 -37.939 22.512 1.00 29.20 103 ARG A C 1
ATOM 783 O O . ARG A 1 103 ? 1.819 -38.997 22.325 1.00 29.20 103 ARG A O 1
ATOM 790 N N . ASN A 1 104 ? 1.578 -36.781 21.953 1.00 30.81 104 ASN A N 1
ATOM 791 C CA . ASN A 1 104 ? 2.825 -36.572 21.225 1.00 30.81 104 ASN A CA 1
ATOM 792 C C . ASN A 1 104 ? 4.017 -36.745 22.173 1.00 30.81 104 ASN A C 1
ATOM 794 O O . ASN A 1 104 ? 4.043 -36.150 23.257 1.00 30.81 104 ASN A O 1
ATOM 798 N N . ASP A 1 105 ? 4.983 -37.546 21.736 1.00 33.44 105 ASP A N 1
ATOM 799 C CA . ASP A 1 105 ? 6.273 -37.735 22.383 1.00 33.44 105 ASP A CA 1
ATOM 800 C C . ASP A 1 105 ? 7.039 -36.407 22.442 1.00 33.44 105 ASP A C 1
ATOM 802 O O . ASP A 1 105 ? 7.169 -35.689 21.452 1.00 33.44 105 ASP A O 1
ATOM 806 N N . ARG A 1 106 ? 7.533 -36.062 23.634 1.00 35.72 106 ARG A N 1
ATOM 807 C CA . ARG A 1 106 ? 8.538 -35.011 23.809 1.00 35.72 106 ARG A CA 1
ATOM 808 C C . ARG A 1 106 ? 9.870 -35.577 23.318 1.00 35.72 106 ARG A C 1
ATOM 810 O O . ARG A 1 106 ? 10.320 -36.585 23.863 1.00 35.72 106 ARG A O 1
ATOM 817 N N . GLU A 1 107 ? 10.480 -34.945 22.318 1.00 40.34 107 GLU A N 1
ATOM 818 C CA . GLU A 1 107 ? 11.835 -35.274 21.862 1.00 40.34 107 GLU A CA 1
ATOM 819 C C . GLU A 1 107 ? 12.800 -35.210 23.055 1.00 40.34 107 GLU A C 1
ATOM 821 O O . GLU A 1 107 ? 12.875 -34.207 23.770 1.00 40.34 107 GLU A O 1
ATOM 826 N N . LYS A 1 108 ? 13.477 -36.330 23.331 1.00 48.75 108 LYS A N 1
ATOM 827 C CA . LYS A 1 108 ? 14.507 -36.402 24.370 1.00 48.75 108 LYS A CA 1
ATOM 828 C C . LYS A 1 108 ? 15.777 -35.715 23.853 1.00 48.75 108 LYS A C 1
ATOM 830 O O . LYS A 1 108 ? 16.085 -35.879 22.674 1.00 48.75 108 LYS A O 1
ATOM 835 N N . PRO A 1 109 ? 16.528 -34.998 24.708 1.00 58.62 109 PRO A N 1
ATOM 836 C CA . PRO A 1 109 ? 17.826 -34.454 24.322 1.00 58.62 109 PRO A CA 1
ATOM 837 C C . PRO A 1 109 ? 18.742 -35.586 23.835 1.00 58.62 109 PRO A C 1
ATOM 839 O O . PRO A 1 109 ? 18.855 -36.621 24.497 1.00 58.62 109 PRO A O 1
ATOM 842 N N . VAL A 1 110 ? 19.354 -35.396 22.666 1.00 80.94 110 VAL A N 1
ATOM 843 C CA . VAL A 1 110 ? 20.306 -36.339 22.065 1.00 80.94 110 VAL A CA 1
ATOM 844 C C . VAL A 1 110 ? 21.682 -36.090 22.680 1.00 80.94 110 VAL A C 1
ATOM 846 O O . VAL A 1 110 ? 22.135 -34.949 22.745 1.00 80.94 110 VAL A O 1
ATOM 849 N N . ASN A 1 111 ? 22.336 -37.142 23.176 1.00 82.62 111 ASN A N 1
ATOM 850 C CA . ASN A 1 111 ? 23.680 -37.038 23.735 1.00 82.62 111 ASN A CA 1
ATOM 851 C C . ASN A 1 111 ? 24.711 -37.103 22.600 1.00 82.62 111 ASN A C 1
ATOM 853 O O . ASN A 1 111 ? 24.793 -38.115 21.913 1.00 82.62 111 ASN A O 1
ATOM 857 N N . LEU A 1 112 ? 25.494 -36.037 22.418 1.00 85.69 112 LEU A N 1
ATOM 858 C CA . LEU A 1 112 ? 26.532 -35.972 21.383 1.00 85.69 112 LEU A CA 1
ATOM 859 C C . LEU A 1 112 ? 27.828 -36.697 21.775 1.00 85.69 112 LEU A C 1
ATOM 861 O O . LEU A 1 112 ? 28.710 -36.866 20.933 1.00 85.69 112 LEU A O 1
ATOM 865 N N . TYR A 1 113 ? 27.956 -37.127 23.031 1.00 87.75 113 TYR A N 1
ATOM 866 C CA . TYR A 1 113 ? 29.076 -37.937 23.496 1.00 87.75 113 TYR A CA 1
ATOM 867 C C . TYR A 1 113 ? 28.643 -39.400 23.575 1.00 87.75 113 TYR A C 1
ATOM 869 O O . TYR A 1 113 ? 27.765 -39.723 24.387 1.00 87.75 113 TYR A O 1
ATOM 877 N N . PRO A 1 114 ? 29.233 -40.297 22.768 1.00 85.88 114 PRO A N 1
ATOM 878 C CA . PRO A 1 114 ? 28.845 -41.694 22.797 1.00 85.88 114 PRO A CA 1
ATOM 879 C C . PRO A 1 114 ? 29.133 -42.298 24.176 1.00 85.88 114 PRO A C 1
ATOM 881 O O . PRO A 1 114 ? 30.218 -42.161 24.739 1.00 85.88 114 PRO A O 1
ATOM 884 N N . THR A 1 115 ? 28.133 -42.978 24.733 1.00 77.44 115 THR A N 1
ATOM 885 C CA . THR A 1 115 ? 28.257 -43.747 25.974 1.00 77.44 115 THR A CA 1
ATOM 886 C C . THR A 1 115 ? 28.423 -45.222 25.620 1.00 77.44 115 THR A C 1
ATOM 888 O O . THR A 1 115 ? 27.447 -45.884 25.276 1.00 77.44 115 THR A O 1
ATOM 891 N N . GLY A 1 116 ? 29.644 -45.750 25.684 1.00 82.81 116 GLY A N 1
ATOM 892 C CA . GLY A 1 116 ? 29.928 -47.147 25.343 1.00 82.81 116 GLY A CA 1
ATOM 893 C C . GLY A 1 116 ? 31.329 -47.334 24.772 1.00 82.81 116 GLY A C 1
ATOM 894 O O . GLY A 1 116 ? 32.062 -46.365 24.610 1.00 82.81 116 GLY A O 1
ATOM 895 N N . LYS A 1 117 ? 31.702 -48.585 24.484 1.00 88.12 117 LYS A N 1
ATOM 896 C CA . LYS A 1 117 ? 32.952 -48.915 23.788 1.00 88.12 117 LYS A CA 1
ATOM 897 C C . LYS A 1 117 ? 32.680 -48.959 22.285 1.00 88.12 117 LYS A C 1
ATOM 899 O O . LYS A 1 117 ? 31.817 -49.728 21.860 1.00 88.12 117 LYS A O 1
ATOM 904 N N . GLY A 1 118 ? 33.387 -48.140 21.509 1.00 91.69 118 GLY A N 1
ATOM 905 C CA . GLY A 1 118 ? 33.286 -48.157 20.049 1.00 91.69 118 GLY A CA 1
ATOM 906 C C . GLY A 1 118 ? 34.086 -49.311 19.448 1.00 91.69 118 GLY A C 1
ATOM 907 O O . GLY A 1 118 ? 34.831 -50.006 20.146 1.00 91.69 118 GLY A O 1
ATOM 908 N N . ARG A 1 119 ? 33.929 -49.539 18.143 1.00 96.62 119 ARG A N 1
ATOM 909 C CA . ARG A 1 119 ? 34.787 -50.486 17.412 1.00 96.62 119 ARG A CA 1
ATOM 910 C C . ARG A 1 119 ? 36.086 -49.795 17.003 1.00 96.62 119 ARG A C 1
ATOM 912 O O . ARG A 1 119 ? 36.057 -48.610 16.694 1.00 96.62 119 ARG A O 1
ATOM 919 N N . SER A 1 120 ? 37.190 -50.529 16.937 1.00 95.25 120 SER A N 1
ATOM 920 C CA . SER A 1 120 ? 38.447 -49.989 16.410 1.00 95.25 120 SER A CA 1
ATOM 921 C C . SER A 1 120 ? 38.304 -49.559 14.944 1.00 95.25 120 SER A C 1
ATOM 923 O O . SER A 1 120 ? 37.465 -50.094 14.197 1.00 95.25 120 SER A O 1
ATOM 925 N N . LEU A 1 121 ? 39.127 -48.590 14.536 1.00 95.44 121 LEU A N 1
ATOM 926 C CA . LEU A 1 121 ? 39.331 -48.278 13.123 1.00 95.44 121 LEU A CA 1
ATOM 927 C C . LEU A 1 121 ? 39.847 -49.517 12.363 1.00 95.44 121 LEU A C 1
ATOM 929 O O . LEU A 1 121 ? 40.491 -50.376 12.960 1.00 95.44 121 LEU A O 1
ATOM 933 N N . PRO A 1 122 ? 39.557 -49.642 11.055 1.00 95.75 122 PRO A N 1
ATOM 934 C CA . PRO A 1 122 ? 40.156 -50.683 10.225 1.00 95.75 122 PRO A CA 1
ATOM 935 C C . PRO A 1 122 ? 41.689 -50.615 10.252 1.00 95.75 122 PRO A C 1
ATOM 937 O O . PRO A 1 122 ? 42.235 -49.525 10.073 1.00 95.75 122 PRO A O 1
ATOM 940 N N . ASP A 1 123 ? 42.350 -51.770 10.374 1.00 93.88 123 ASP A N 1
ATOM 941 C CA . ASP A 1 123 ? 43.816 -51.894 10.457 1.00 93.88 123 ASP A CA 1
ATOM 942 C C . ASP A 1 123 ? 44.532 -51.116 9.345 1.00 93.88 123 ASP A C 1
ATOM 944 O O . ASP A 1 123 ? 45.502 -50.428 9.601 1.00 93.88 123 ASP A O 1
ATOM 948 N N . GLU A 1 124 ? 43.991 -51.100 8.124 1.00 91.69 124 GLU A N 1
ATOM 949 C CA . GLU A 1 124 ? 44.584 -50.357 7.005 1.00 91.69 124 GLU A CA 1
ATOM 950 C C . GLU A 1 124 ? 44.637 -48.829 7.229 1.00 91.69 124 GLU A C 1
ATOM 952 O O . GLU A 1 124 ? 45.548 -48.159 6.744 1.00 91.69 124 GLU A O 1
ATOM 957 N N . ILE A 1 125 ? 43.656 -48.256 7.937 1.00 93.38 125 ILE A N 1
ATOM 958 C CA . ILE A 1 125 ? 43.670 -46.830 8.301 1.00 93.38 125 ILE A CA 1
ATOM 959 C C . ILE A 1 125 ? 44.674 -46.614 9.433 1.00 93.38 125 ILE A C 1
ATOM 961 O O . ILE A 1 125 ? 45.465 -45.677 9.359 1.00 93.38 125 ILE A O 1
ATOM 965 N N . VAL A 1 126 ? 44.674 -47.497 10.435 1.00 94.12 126 VAL A N 1
ATOM 966 C CA . VAL A 1 126 ? 45.609 -47.439 11.567 1.00 94.12 126 VAL A CA 1
ATOM 967 C C . VAL A 1 126 ? 47.054 -47.544 11.075 1.00 94.12 126 VAL A C 1
ATOM 969 O O . VAL A 1 126 ? 47.846 -46.652 11.346 1.00 94.12 126 VAL A O 1
ATOM 972 N N . ASP A 1 127 ? 47.380 -48.547 10.262 1.00 90.50 127 ASP A N 1
ATOM 973 C CA . ASP A 1 127 ? 48.710 -48.766 9.685 1.00 90.50 127 ASP A CA 1
ATOM 974 C C . ASP A 1 127 ? 49.192 -47.554 8.879 1.00 90.50 127 ASP A C 1
ATOM 976 O O . ASP A 1 127 ? 50.364 -47.179 8.952 1.00 90.50 127 ASP A O 1
ATOM 980 N N . ASN A 1 128 ? 48.290 -46.909 8.130 1.00 89.50 128 ASN A N 1
ATOM 981 C CA . ASN A 1 128 ? 48.623 -45.722 7.347 1.00 89.50 128 ASN A CA 1
ATOM 982 C C . ASN A 1 128 ? 48.994 -44.528 8.242 1.00 89.50 128 ASN A C 1
ATOM 984 O O . ASN A 1 128 ? 50.005 -43.877 7.994 1.00 89.50 128 ASN A O 1
ATOM 988 N N . PHE A 1 129 ? 48.211 -44.250 9.289 1.00 91.75 129 PHE A N 1
ATOM 989 C CA . PHE A 1 129 ? 48.487 -43.142 10.211 1.00 91.75 129 PHE A CA 1
ATOM 990 C C . PHE A 1 129 ? 49.681 -43.435 11.127 1.00 91.75 129 PHE A C 1
ATOM 992 O O . PHE A 1 129 ? 50.565 -42.591 11.274 1.00 91.75 129 PHE A O 1
ATOM 999 N N . THR A 1 130 ? 49.795 -44.653 11.654 1.00 89.38 130 THR A N 1
ATOM 1000 C CA . THR A 1 130 ? 50.952 -45.086 12.448 1.00 89.38 130 THR A CA 1
ATOM 1001 C C . THR A 1 130 ? 52.240 -45.024 11.623 1.00 89.38 130 THR A C 1
ATOM 1003 O O . THR A 1 130 ? 53.255 -44.521 12.106 1.00 89.38 130 THR A O 1
ATOM 1006 N N . GLY A 1 131 ? 52.202 -45.434 10.349 1.00 84.94 131 GLY A N 1
ATOM 1007 C CA . GLY A 1 131 ? 53.328 -45.306 9.418 1.00 84.94 131 GLY A CA 1
ATOM 1008 C C . GLY A 1 131 ? 53.732 -43.857 9.108 1.00 84.94 131 GLY A C 1
ATOM 1009 O O . GLY A 1 131 ? 54.873 -43.614 8.717 1.00 84.94 131 GLY A O 1
ATOM 1010 N N . GLN A 1 132 ? 52.828 -42.898 9.321 1.00 84.44 132 GLN A N 1
ATOM 1011 C CA . GLN A 1 132 ? 53.066 -41.456 9.180 1.00 84.44 132 GLN A CA 1
ATOM 1012 C C . GLN A 1 132 ? 53.466 -40.774 10.500 1.00 84.44 132 GLN A C 1
ATOM 1014 O O . GLN A 1 132 ? 53.686 -39.567 10.514 1.00 84.44 132 GLN A O 1
ATOM 1019 N N . GLY A 1 133 ? 53.610 -41.529 11.594 1.00 88.75 133 GLY A N 1
ATOM 1020 C CA . GLY A 1 133 ? 53.996 -40.991 12.900 1.00 88.75 133 GLY A CA 1
ATOM 1021 C C . GLY A 1 133 ? 52.827 -40.596 13.806 1.00 88.75 133 GLY A C 1
ATOM 1022 O O . GLY A 1 133 ? 53.064 -39.887 14.780 1.00 88.75 133 GLY A O 1
ATOM 1023 N N . HIS A 1 134 ? 51.611 -41.082 13.528 1.00 89.50 134 HIS A N 1
ATOM 1024 C CA . HIS A 1 134 ? 50.396 -40.842 14.322 1.00 89.50 134 HIS A CA 1
ATOM 1025 C C . HIS A 1 134 ? 49.873 -42.121 15.004 1.00 89.50 134 HIS A C 1
ATOM 1027 O O . HIS A 1 134 ? 48.776 -42.587 14.676 1.00 89.50 134 HIS A O 1
ATOM 1033 N N . PRO A 1 135 ? 50.638 -42.737 15.932 1.00 90.81 135 PRO A N 1
ATOM 1034 C CA . PRO A 1 135 ? 50.219 -43.963 16.616 1.00 90.81 135 PRO A CA 1
ATOM 1035 C C . PRO A 1 135 ? 48.968 -43.768 17.488 1.00 90.81 135 PRO A C 1
ATOM 1037 O O . PRO A 1 135 ? 48.268 -44.732 17.775 1.00 90.81 135 PRO A O 1
ATOM 1040 N N . GLU A 1 136 ? 48.640 -42.534 17.881 1.00 91.44 136 GLU A N 1
ATOM 1041 C CA . GLU A 1 136 ? 47.424 -42.205 18.634 1.00 91.44 136 GLU A CA 1
ATOM 1042 C C . GLU A 1 136 ? 46.122 -42.636 17.936 1.00 91.44 136 GLU A C 1
ATOM 1044 O O . GLU A 1 136 ? 45.123 -42.898 18.604 1.00 91.44 136 GLU A O 1
ATOM 1049 N N . VAL A 1 137 ? 46.123 -42.750 16.602 1.00 92.94 137 VAL A N 1
ATOM 1050 C CA . VAL A 1 137 ? 44.945 -43.151 15.814 1.00 92.94 137 VAL A CA 1
ATOM 1051 C C . VAL A 1 137 ? 44.547 -44.606 16.095 1.00 92.94 137 VAL A C 1
ATOM 1053 O O . VAL A 1 137 ? 43.383 -44.968 15.921 1.00 92.94 137 VAL A O 1
ATOM 1056 N N . GLU A 1 138 ? 45.467 -45.435 16.601 1.00 93.81 138 GLU A N 1
ATOM 1057 C CA . GLU A 1 138 ? 45.176 -46.803 17.050 1.00 93.81 138 GLU A CA 1
ATOM 1058 C C . GLU A 1 138 ? 44.156 -46.832 18.205 1.00 93.81 138 GLU A C 1
ATOM 1060 O O . GLU A 1 138 ? 43.363 -47.770 18.323 1.00 93.81 138 GLU A O 1
ATOM 1065 N N . GLU A 1 139 ? 44.112 -45.776 19.025 1.00 93.50 139 GLU A N 1
ATOM 1066 C CA . GLU A 1 139 ? 43.176 -45.655 20.146 1.00 93.50 139 GLU A CA 1
ATOM 1067 C C . GLU A 1 139 ? 41.788 -45.132 19.730 1.00 93.50 139 GLU A C 1
ATOM 1069 O O . GLU A 1 139 ? 40.886 -45.045 20.572 1.00 93.50 139 GLU A O 1
ATOM 1074 N N . ALA A 1 140 ? 41.592 -44.792 18.450 1.00 95.50 140 ALA A N 1
ATOM 1075 C CA . ALA A 1 140 ? 40.336 -44.251 17.952 1.00 95.50 140 ALA A CA 1
ATOM 1076 C C . ALA A 1 140 ? 39.212 -45.302 17.933 1.00 95.50 140 ALA A C 1
ATOM 1078 O O . ALA A 1 140 ? 39.333 -46.417 17.417 1.00 95.50 140 ALA A O 1
ATOM 1079 N N . GLU A 1 141 ? 38.060 -44.898 18.453 1.00 96.75 141 GLU A N 1
ATOM 1080 C CA . GLU A 1 141 ? 36.855 -45.698 18.578 1.00 96.75 141 GLU A CA 1
ATOM 1081 C C . GLU A 1 141 ? 35.745 -45.140 17.680 1.00 96.75 141 GLU A C 1
ATOM 1083 O O . GLU A 1 141 ? 35.318 -43.995 17.832 1.00 96.75 141 GLU A O 1
ATOM 1088 N N . VAL A 1 142 ? 35.216 -45.978 16.789 1.00 95.94 142 VAL A N 1
ATOM 1089 C CA . VAL A 1 142 ? 34.088 -45.665 15.905 1.00 95.94 142 VAL A CA 1
ATOM 1090 C C . VAL A 1 142 ? 32.768 -46.085 16.557 1.00 95.94 142 VAL A C 1
ATOM 1092 O O . VAL A 1 142 ? 32.564 -47.254 16.901 1.00 95.94 142 VAL A O 1
ATOM 1095 N N . HIS A 1 143 ? 31.842 -45.140 16.677 1.00 96.62 143 HIS A N 1
ATOM 1096 C CA . HIS A 1 143 ? 30.516 -45.277 17.277 1.00 96.62 143 HIS A CA 1
ATOM 1097 C C . HIS A 1 143 ? 29.445 -45.039 16.220 1.00 96.62 143 HIS A C 1
ATOM 1099 O O . HIS A 1 143 ? 29.438 -44.000 15.571 1.00 96.62 143 HIS A O 1
ATOM 1105 N N . VAL A 1 144 ? 28.520 -45.982 16.042 1.00 95.38 144 VAL A N 1
ATOM 1106 C CA . VAL A 1 144 ? 27.396 -45.797 15.114 1.00 95.38 144 VAL A CA 1
ATOM 1107 C C . VAL A 1 144 ? 26.214 -45.205 15.875 1.00 95.38 144 VAL A C 1
ATOM 1109 O O . VAL A 1 144 ? 25.558 -45.920 16.630 1.00 95.38 144 VAL A O 1
ATOM 1112 N N . ASP A 1 145 ? 25.938 -43.919 15.669 1.00 94.44 145 ASP A N 1
ATOM 1113 C CA . ASP A 1 145 ? 24.808 -43.219 16.288 1.00 94.44 145 ASP A CA 1
ATOM 1114 C C . ASP A 1 145 ? 24.154 -42.270 15.275 1.00 94.44 145 ASP A C 1
ATOM 1116 O O . ASP A 1 145 ? 24.539 -41.110 15.101 1.00 94.44 145 ASP A O 1
ATOM 1120 N N . ASP A 1 146 ? 23.143 -42.797 14.577 1.00 87.38 146 ASP A N 1
ATOM 1121 C CA . ASP A 1 146 ? 22.383 -42.046 13.580 1.00 87.38 146 ASP A CA 1
ATOM 1122 C C . ASP A 1 146 ? 21.691 -40.825 14.191 1.00 87.38 146 ASP A C 1
ATOM 1124 O O . ASP A 1 146 ? 21.609 -39.792 13.533 1.00 87.38 146 ASP A O 1
ATOM 1128 N N . ALA A 1 147 ? 21.205 -40.922 15.432 1.00 83.31 147 ALA A N 1
ATOM 1129 C CA . ALA A 1 147 ? 20.482 -39.833 16.076 1.00 83.31 147 ALA A CA 1
ATOM 1130 C C . ALA A 1 147 ? 21.432 -38.685 16.433 1.00 83.31 147 ALA A C 1
ATOM 1132 O O . ALA A 1 147 ? 21.129 -37.531 16.125 1.00 83.31 147 ALA A O 1
ATOM 1133 N N . ALA A 1 148 ? 22.596 -38.994 17.013 1.00 85.25 148 ALA A N 1
ATOM 1134 C CA . ALA A 1 148 ? 23.617 -38.002 17.340 1.00 85.25 148 ALA A CA 1
ATOM 1135 C C . ALA A 1 148 ? 24.150 -37.308 16.080 1.00 85.25 148 ALA A C 1
ATOM 1137 O O . ALA A 1 148 ? 24.085 -36.081 15.981 1.00 85.25 148 ALA A O 1
ATOM 1138 N N . ALA A 1 149 ? 24.557 -38.073 15.065 1.00 82.62 149 ALA A N 1
ATOM 1139 C CA . ALA A 1 149 ? 25.068 -37.508 13.819 1.00 82.62 149 ALA A CA 1
ATOM 1140 C C . ALA A 1 149 ? 23.999 -36.701 13.051 1.00 82.62 149 ALA A C 1
ATOM 1142 O O . ALA A 1 149 ? 24.286 -35.618 12.540 1.00 82.62 149 ALA A O 1
ATOM 1143 N N . GLN A 1 150 ? 22.739 -37.164 13.004 1.00 81.25 150 GLN A N 1
ATOM 1144 C CA . GLN A 1 150 ? 21.643 -36.405 12.380 1.00 81.25 150 GLN A CA 1
ATOM 1145 C C . GLN A 1 150 ? 21.295 -35.129 13.146 1.00 81.25 150 GLN A C 1
ATOM 1147 O O . GLN A 1 150 ? 20.969 -34.129 12.508 1.00 81.25 150 GLN A O 1
ATOM 1152 N N . SER A 1 151 ? 21.382 -35.138 14.481 1.00 78.19 151 SER A N 1
ATOM 1153 C CA . SER A 1 151 ? 21.046 -33.968 15.302 1.00 78.19 151 SER A CA 1
ATOM 1154 C C . SER A 1 151 ? 21.951 -32.759 15.040 1.00 78.19 151 SER A C 1
ATOM 1156 O O . SER A 1 151 ? 21.510 -31.628 15.228 1.00 78.19 151 SER A O 1
ATOM 1158 N N . ILE A 1 152 ? 23.166 -32.988 14.526 1.00 70.06 152 ILE A N 1
ATOM 1159 C CA . ILE A 1 152 ? 24.101 -31.938 14.087 1.00 70.06 152 ILE A CA 1
ATOM 1160 C C . ILE A 1 152 ? 24.201 -31.811 12.557 1.00 70.06 152 ILE A C 1
ATOM 1162 O O . ILE A 1 152 ? 25.001 -31.034 12.045 1.00 70.06 152 ILE A O 1
ATOM 1166 N N . GLY A 1 153 ? 23.403 -32.580 11.808 1.00 73.31 153 GLY A N 1
ATOM 1167 C CA . GLY A 1 153 ? 23.392 -32.552 10.345 1.00 73.31 153 GLY A CA 1
ATOM 1168 C C . GLY A 1 153 ? 24.624 -33.165 9.666 1.00 73.31 153 GLY A C 1
ATOM 1169 O O . GLY A 1 153 ? 24.850 -32.885 8.490 1.00 73.31 153 GLY A O 1
ATOM 1170 N N . ALA A 1 154 ? 25.401 -34.004 10.357 1.00 78.25 154 ALA A N 1
ATOM 1171 C CA . ALA A 1 154 ? 26.643 -34.587 9.846 1.00 78.25 154 ALA A CA 1
ATOM 1172 C C . ALA A 1 154 ? 26.491 -36.072 9.462 1.00 78.25 154 ALA A C 1
ATOM 1174 O O . ALA A 1 154 ? 25.632 -36.785 9.981 1.00 78.25 154 ALA A O 1
ATOM 1175 N N . GLN A 1 155 ? 27.326 -36.556 8.533 1.00 83.31 155 GLN A N 1
ATOM 1176 C CA . GLN A 1 155 ? 27.438 -37.993 8.227 1.00 83.31 155 GLN A CA 1
ATOM 1177 C C . GLN A 1 155 ? 28.356 -38.718 9.218 1.00 83.31 155 GLN A C 1
ATOM 1179 O O . GLN A 1 155 ? 28.088 -39.869 9.562 1.00 83.31 155 GLN A O 1
ATOM 1184 N N . ALA A 1 156 ? 29.395 -38.026 9.678 1.00 92.56 156 ALA A N 1
ATOM 1185 C CA . ALA A 1 156 ? 30.280 -38.409 10.760 1.00 92.56 156 ALA A CA 1
ATOM 1186 C C . ALA A 1 156 ? 30.800 -37.147 11.467 1.00 92.56 156 ALA A C 1
ATOM 1188 O O . ALA A 1 156 ? 30.694 -36.057 10.904 1.00 92.56 156 ALA A O 1
ATOM 1189 N N . TYR A 1 157 ? 31.289 -37.287 12.695 1.00 91.38 157 TYR A N 1
ATOM 1190 C CA . TYR A 1 157 ? 32.039 -36.250 13.399 1.00 91.38 157 TYR A CA 1
ATOM 1191 C C . TYR A 1 157 ? 32.967 -36.870 14.443 1.00 91.38 157 TYR A C 1
ATOM 1193 O O . TYR A 1 157 ? 32.660 -37.919 15.015 1.00 91.38 157 TYR A O 1
ATOM 1201 N N . THR A 1 158 ? 34.061 -36.182 14.749 1.00 93.56 158 THR A N 1
ATOM 1202 C CA . THR A 1 158 ? 34.985 -36.550 15.824 1.00 93.56 158 THR A CA 1
ATOM 1203 C C . THR A 1 158 ? 34.684 -35.729 17.079 1.00 93.56 158 THR A C 1
ATOM 1205 O O . THR A 1 158 ? 34.467 -34.521 17.012 1.00 93.56 158 THR A O 1
ATOM 1208 N N . THR A 1 159 ? 34.619 -36.377 18.243 1.00 86.69 159 THR A N 1
ATOM 1209 C CA . THR A 1 159 ? 34.368 -35.725 19.535 1.00 86.69 159 THR A CA 1
ATOM 1210 C C . THR A 1 159 ? 35.346 -36.196 20.601 1.00 86.69 159 THR A C 1
ATOM 1212 O O . THR A 1 159 ? 35.463 -37.383 20.913 1.00 86.69 159 THR A O 1
ATOM 1215 N N . GLY A 1 160 ? 36.070 -35.242 21.185 1.00 86.75 160 GLY A N 1
ATOM 1216 C CA . GLY A 1 160 ? 37.213 -35.550 22.034 1.00 86.75 160 GLY A CA 1
ATOM 1217 C C . GLY A 1 160 ? 38.294 -36.331 21.283 1.00 86.75 160 GLY A C 1
ATOM 1218 O O . GLY A 1 160 ? 38.175 -36.652 20.111 1.00 86.75 160 GLY A O 1
ATOM 1219 N N . LYS A 1 161 ? 39.349 -36.702 22.000 1.00 88.44 161 LYS A N 1
ATOM 1220 C CA . LYS A 1 161 ? 40.595 -37.176 21.394 1.00 88.44 161 LYS A CA 1
ATOM 1221 C C . LYS A 1 161 ? 40.552 -38.551 20.712 1.00 88.44 161 LYS A C 1
ATOM 1223 O O . LYS A 1 161 ? 41.550 -38.965 20.151 1.00 88.44 161 LYS A O 1
ATOM 1228 N N . LYS A 1 162 ? 39.441 -39.288 20.788 1.00 92.44 162 LYS A N 1
ATOM 1229 C CA . LYS A 1 162 ? 39.389 -40.670 20.283 1.00 92.44 162 LYS A CA 1
ATOM 1230 C C . LYS A 1 162 ? 38.031 -41.158 19.792 1.00 92.44 162 LYS A C 1
ATOM 1232 O O . LYS A 1 162 ? 37.933 -42.320 19.421 1.00 92.44 162 LYS A O 1
ATOM 1237 N N . HIS A 1 163 ? 36.962 -40.360 19.837 1.00 94.38 163 HIS A N 1
ATOM 1238 C CA . HIS A 1 163 ? 35.634 -40.857 19.458 1.00 94.38 163 HIS A CA 1
ATOM 1239 C C . HIS A 1 163 ? 35.225 -40.334 18.090 1.00 94.38 163 HIS A C 1
ATOM 1241 O O . HIS A 1 163 ? 35.058 -39.134 17.913 1.00 94.38 163 HIS A O 1
ATOM 1247 N N . ILE A 1 164 ? 34.986 -41.248 17.157 1.00 96.00 164 ILE A N 1
ATOM 1248 C CA . ILE A 1 164 ? 34.429 -40.958 15.839 1.00 96.00 164 ILE A CA 1
ATOM 1249 C C . ILE A 1 164 ? 32.980 -41.440 15.844 1.00 96.00 164 ILE A C 1
ATOM 1251 O O . ILE A 1 164 ? 32.727 -42.633 15.988 1.00 96.00 164 ILE A O 1
ATOM 1255 N N . VAL A 1 165 ? 32.012 -40.544 15.696 1.00 95.06 165 VAL A N 1
ATOM 1256 C CA . VAL A 1 165 ? 30.585 -40.882 15.627 1.00 95.06 165 VAL A CA 1
ATOM 1257 C C . VAL A 1 165 ? 30.137 -40.845 14.173 1.00 95.06 165 VAL A C 1
ATOM 1259 O O . VAL A 1 165 ? 30.334 -39.847 13.493 1.00 95.06 165 VAL A O 1
ATOM 1262 N N . VAL A 1 166 ? 29.525 -41.920 13.680 1.00 94.44 166 VAL A N 1
ATOM 1263 C CA . VAL A 1 166 ? 29.139 -42.089 12.271 1.00 94.44 166 VAL A CA 1
ATOM 1264 C C . VAL A 1 166 ? 27.676 -42.491 12.133 1.00 94.44 166 VAL A C 1
ATOM 1266 O O . VAL A 1 166 ? 27.129 -43.221 12.962 1.00 94.44 166 VAL A O 1
ATOM 1269 N N . GLN A 1 167 ? 27.046 -42.083 11.033 1.00 92.81 167 GLN A N 1
ATOM 1270 C CA . GLN A 1 167 ? 25.769 -42.656 10.619 1.00 92.81 167 GLN A CA 1
ATOM 1271 C C . GLN A 1 167 ? 25.967 -44.090 10.118 1.00 92.81 167 GLN A C 1
ATOM 1273 O O . GLN A 1 167 ? 26.949 -44.401 9.438 1.00 92.81 167 GLN A O 1
ATOM 1278 N N . SER A 1 168 ? 24.989 -44.956 10.365 1.00 92.19 168 SER A N 1
ATOM 1279 C CA . SER A 1 168 ? 24.999 -46.370 9.975 1.00 92.19 168 SER A CA 1
ATOM 1280 C C . SER A 1 168 ? 25.309 -46.572 8.489 1.00 92.19 168 SER A C 1
ATOM 1282 O O . SER A 1 168 ? 26.068 -47.469 8.125 1.00 92.19 168 SER A O 1
ATOM 1284 N N . ARG A 1 169 ? 24.800 -45.685 7.624 1.00 87.69 169 ARG A N 1
ATOM 1285 C CA . ARG A 1 169 ? 25.011 -45.724 6.166 1.00 87.69 169 ARG A CA 1
ATOM 1286 C C . ARG A 1 169 ? 26.449 -45.464 5.702 1.00 87.69 169 ARG A C 1
ATOM 1288 O O . ARG A 1 169 ? 26.789 -45.883 4.601 1.00 87.69 169 ARG A O 1
ATOM 1295 N N . VAL A 1 170 ? 27.266 -44.773 6.498 1.00 87.81 170 VAL A N 1
ATOM 1296 C CA . VAL A 1 170 ? 28.680 -44.473 6.186 1.00 87.81 170 VAL A CA 1
ATOM 1297 C C . VAL A 1 170 ? 29.635 -45.124 7.180 1.00 87.81 170 VAL A C 1
ATOM 1299 O O . VAL A 1 170 ? 30.837 -44.896 7.123 1.00 87.81 170 VAL A O 1
ATOM 1302 N N . ALA A 1 171 ? 29.127 -45.982 8.069 1.00 90.19 171 ALA A N 1
ATOM 1303 C CA . ALA A 1 171 ? 29.909 -46.543 9.160 1.00 90.19 171 ALA A CA 1
ATOM 1304 C C . ALA A 1 171 ? 31.119 -47.362 8.701 1.00 90.19 171 ALA A C 1
ATOM 1306 O O . ALA A 1 171 ? 32.040 -47.540 9.487 1.00 90.19 171 ALA A O 1
ATOM 1307 N N . ASN A 1 172 ? 31.125 -47.848 7.457 1.00 89.62 172 ASN A N 1
ATOM 1308 C CA . ASN A 1 172 ? 32.231 -48.584 6.841 1.00 89.62 172 ASN A CA 1
ATOM 1309 C C . ASN A 1 172 ? 32.825 -47.854 5.622 1.00 89.62 172 ASN A C 1
ATOM 1311 O O . ASN A 1 172 ? 33.587 -48.456 4.867 1.00 89.62 172 ASN A O 1
ATOM 1315 N N . ASP A 1 173 ? 32.460 -46.589 5.387 1.00 89.38 173 ASP A N 1
ATOM 1316 C CA . ASP A 1 173 ? 33.038 -45.812 4.293 1.00 89.38 173 ASP A CA 1
ATOM 1317 C C . ASP A 1 173 ? 34.465 -45.407 4.666 1.00 89.38 173 ASP A C 1
ATOM 1319 O O . ASP A 1 173 ? 34.698 -44.585 5.553 1.00 89.38 173 ASP A O 1
ATOM 1323 N N . LYS A 1 174 ? 35.432 -46.004 3.969 1.00 87.94 174 LYS A N 1
ATOM 1324 C CA . LYS A 1 174 ? 36.855 -45.782 4.215 1.00 87.94 174 LYS A CA 1
ATOM 1325 C C . LYS A 1 174 ? 37.240 -44.309 4.092 1.00 87.94 174 LYS A C 1
ATOM 1327 O O . LYS A 1 174 ? 38.058 -43.856 4.875 1.00 87.94 174 LYS A O 1
ATOM 1332 N N . LYS A 1 175 ? 36.647 -43.550 3.164 1.00 83.88 175 LYS A N 1
ATOM 1333 C CA . LYS A 1 175 ? 36.985 -42.128 2.996 1.00 83.88 175 LYS A CA 1
ATOM 1334 C C . LYS A 1 175 ? 36.523 -41.301 4.185 1.00 83.88 175 LYS A C 1
ATOM 1336 O O . LYS A 1 175 ? 37.276 -40.461 4.659 1.00 83.88 175 LYS A O 1
ATOM 1341 N N . VAL A 1 176 ? 35.315 -41.577 4.675 1.00 86.88 176 VAL A N 1
ATOM 1342 C CA . VAL A 1 176 ? 34.758 -40.907 5.856 1.00 86.88 176 VAL A CA 1
ATOM 1343 C C . VAL A 1 176 ? 35.588 -41.252 7.090 1.00 86.88 176 VAL A C 1
ATOM 1345 O O . VAL A 1 176 ? 36.014 -40.357 7.804 1.00 86.88 176 VAL A O 1
ATOM 1348 N N . LEU A 1 177 ? 35.906 -42.532 7.304 1.00 92.81 177 LEU A N 1
ATOM 1349 C CA . LEU A 1 177 ? 36.720 -42.950 8.450 1.00 92.81 177 LEU A CA 1
ATOM 1350 C C . LEU A 1 177 ? 38.159 -42.423 8.392 1.00 92.81 177 LEU A C 1
ATOM 1352 O O . LEU A 1 177 ? 38.703 -42.067 9.429 1.00 92.81 177 LEU A O 1
ATOM 1356 N N . THR A 1 178 ? 38.775 -42.352 7.208 1.00 90.75 178 THR A N 1
ATOM 1357 C CA . THR A 1 178 ? 40.105 -41.746 7.040 1.00 90.75 178 THR A CA 1
ATOM 1358 C C . THR A 1 178 ? 40.068 -40.247 7.329 1.00 90.75 178 THR A C 1
ATOM 1360 O O . THR A 1 178 ? 40.972 -39.757 7.989 1.00 90.75 178 THR A O 1
ATOM 1363 N N . HIS A 1 179 ? 39.025 -39.535 6.889 1.00 88.50 179 HIS A N 1
ATOM 1364 C CA . HIS A 1 179 ? 38.855 -38.112 7.188 1.00 88.50 179 HIS A CA 1
ATOM 1365 C C . HIS A 1 179 ? 38.710 -37.857 8.695 1.00 88.50 179 HIS A C 1
ATOM 1367 O O . HIS A 1 179 ? 39.416 -37.023 9.247 1.00 88.50 179 HIS A O 1
ATOM 1373 N N . GLU A 1 180 ? 37.862 -38.623 9.385 1.00 93.00 180 GLU A N 1
ATOM 1374 C CA . GLU A 1 180 ? 37.693 -38.479 10.838 1.00 93.00 180 GLU A CA 1
ATOM 1375 C C . GLU A 1 180 ? 38.940 -38.915 11.631 1.00 93.00 180 GLU A C 1
ATOM 1377 O O . GLU A 1 180 ? 39.261 -38.329 12.661 1.00 93.00 180 GLU A O 1
ATOM 1382 N N . ALA A 1 181 ? 39.705 -39.893 11.134 1.00 91.94 181 ALA A N 1
ATOM 1383 C CA . ALA A 1 181 ? 40.992 -40.262 11.725 1.00 91.94 181 ALA A CA 1
ATOM 1384 C C . ALA A 1 181 ? 42.031 -39.124 11.646 1.00 91.94 181 ALA A C 1
ATOM 1386 O O . ALA A 1 181 ? 42.838 -38.980 12.566 1.00 91.94 181 ALA A O 1
ATOM 1387 N N . THR A 1 182 ? 41.979 -38.275 10.611 1.00 88.44 182 THR A N 1
ATOM 1388 C CA . THR A 1 182 ? 42.802 -37.055 10.534 1.00 88.44 182 THR A CA 1
ATOM 1389 C C . THR A 1 182 ? 42.490 -36.105 11.690 1.00 88.44 182 THR A C 1
ATOM 1391 O O . THR A 1 182 ? 43.417 -35.601 12.322 1.00 88.44 182 THR A O 1
ATOM 1394 N N . HIS A 1 183 ? 41.207 -35.909 12.019 1.00 87.12 183 HIS A N 1
ATOM 1395 C CA . HIS A 1 183 ? 40.794 -35.059 13.146 1.00 87.12 183 HIS A CA 1
ATOM 1396 C C . HIS A 1 183 ? 41.283 -35.617 14.486 1.00 87.12 183 HIS A C 1
ATOM 1398 O O . HIS A 1 183 ? 41.756 -34.859 15.330 1.00 87.12 183 HIS A O 1
ATOM 1404 N N . VAL A 1 184 ? 41.259 -36.943 14.666 1.00 91.75 184 VAL A N 1
ATOM 1405 C CA . VAL A 1 184 ? 41.844 -37.597 15.852 1.00 91.75 184 VAL A CA 1
ATOM 1406 C C . VAL A 1 184 ? 43.342 -37.286 15.980 1.00 91.75 184 VAL A C 1
ATOM 1408 O O . VAL A 1 184 ? 43.787 -36.859 17.047 1.00 91.75 184 VAL A O 1
ATOM 1411 N N . ALA A 1 185 ? 44.113 -37.435 14.897 1.00 86.88 185 ALA A N 1
ATOM 1412 C CA . ALA A 1 185 ? 45.546 -37.127 14.892 1.00 86.88 185 ALA A CA 1
ATOM 1413 C C . ALA A 1 185 ? 45.820 -35.636 15.185 1.00 86.88 185 ALA A C 1
ATOM 1415 O O . ALA A 1 185 ? 46.637 -35.309 16.049 1.00 86.88 185 ALA A O 1
ATOM 1416 N N . GLN A 1 186 ? 45.080 -34.726 14.541 1.00 84.06 186 GLN A N 1
ATOM 1417 C CA . GLN A 1 186 ? 45.194 -33.273 14.742 1.00 84.06 186 GLN A CA 1
ATOM 1418 C C . GLN A 1 186 ? 44.874 -32.845 16.184 1.00 84.06 186 GLN A C 1
ATOM 1420 O O . GLN A 1 186 ? 45.549 -31.987 16.754 1.00 84.06 186 GLN A O 1
ATOM 1425 N N . GLN A 1 187 ? 43.871 -33.458 16.819 1.00 83.06 187 GLN A N 1
ATOM 1426 C CA . GLN A 1 187 ? 43.504 -33.157 18.209 1.00 83.06 187 GLN A CA 1
ATOM 1427 C C . GLN A 1 187 ? 44.529 -33.672 19.236 1.00 83.06 187 GLN A C 1
ATOM 1429 O O . GLN A 1 187 ? 44.568 -33.202 20.383 1.00 83.06 187 GLN A O 1
ATOM 1434 N N . HIS A 1 188 ? 45.357 -34.643 18.852 1.00 82.06 188 HIS A N 1
ATOM 1435 C CA . HIS A 1 188 ? 46.459 -35.148 19.664 1.00 82.06 188 HIS A CA 1
ATOM 1436 C C . HIS A 1 188 ? 47.751 -34.355 19.464 1.00 82.06 188 HIS A C 1
ATOM 1438 O O . HIS A 1 188 ? 48.442 -34.079 20.447 1.00 82.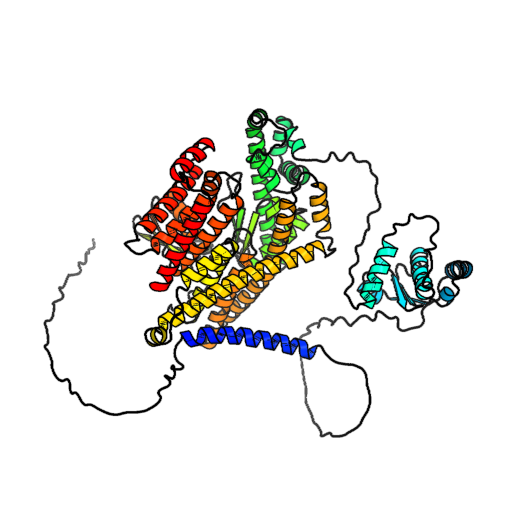06 188 HIS A O 1
ATOM 1444 N N . ASN A 1 189 ? 48.037 -33.954 18.227 1.00 69.69 189 ASN A N 1
ATOM 1445 C CA . ASN A 1 189 ? 49.258 -33.282 17.815 1.00 69.69 189 ASN A CA 1
ATOM 1446 C C . ASN A 1 189 ? 48.872 -32.054 16.976 1.00 69.69 189 ASN A C 1
ATOM 1448 O O . ASN A 1 189 ? 48.443 -32.205 15.842 1.00 69.69 189 ASN A O 1
ATOM 1452 N N . MET A 1 190 ? 49.016 -30.837 17.516 1.00 57.09 190 MET A N 1
ATOM 1453 C CA . MET A 1 190 ? 48.517 -29.580 16.910 1.00 57.09 190 MET A CA 1
ATOM 1454 C C . MET A 1 190 ? 49.122 -29.195 15.532 1.00 57.09 190 MET A C 1
ATOM 1456 O O . MET A 1 190 ? 48.893 -28.079 15.082 1.00 57.09 190 MET A O 1
ATOM 1460 N N . ASP A 1 191 ? 49.880 -30.075 14.873 1.00 54.47 191 ASP A N 1
ATOM 1461 C CA . ASP A 1 191 ? 50.555 -29.859 13.586 1.00 54.47 191 ASP A CA 1
ATOM 1462 C C . ASP A 1 191 ? 50.530 -31.153 12.741 1.00 54.47 191 ASP A C 1
ATOM 1464 O O . ASP A 1 191 ? 51.523 -31.878 12.660 1.00 54.47 191 ASP A O 1
ATOM 1468 N N . VAL A 1 192 ? 49.394 -31.464 12.104 1.00 51.16 192 VAL A N 1
ATOM 1469 C CA . VAL A 1 192 ? 49.299 -32.555 11.110 1.00 51.16 192 VAL A CA 1
ATOM 1470 C C . VAL A 1 192 ? 48.813 -31.998 9.776 1.00 51.16 192 VAL A C 1
ATOM 1472 O O . VAL A 1 192 ? 47.701 -31.474 9.689 1.00 51.16 192 VAL A O 1
ATOM 1475 N N . GLU A 1 193 ? 49.628 -32.123 8.723 1.00 49.97 193 GLU A N 1
ATOM 1476 C CA . GLU A 1 193 ? 49.183 -31.824 7.357 1.00 49.97 193 GLU A CA 1
ATOM 1477 C C . GLU A 1 193 ? 48.214 -32.914 6.853 1.00 49.97 193 GLU A C 1
ATOM 1479 O O . GLU A 1 193 ? 48.484 -34.102 7.039 1.00 49.97 193 GLU A O 1
ATOM 1484 N N . PRO A 1 194 ? 47.090 -32.554 6.201 1.00 48.69 194 PRO A N 1
ATOM 1485 C CA . PRO A 1 194 ? 46.071 -33.514 5.781 1.00 48.69 194 PRO A CA 1
ATOM 1486 C C . PRO A 1 194 ? 46.616 -34.517 4.752 1.00 48.69 194 PRO A C 1
ATOM 1488 O O . PRO A 1 194 ? 46.970 -34.176 3.622 1.00 48.69 194 PRO A O 1
ATOM 1491 N N . THR A 1 195 ? 46.642 -35.794 5.128 1.00 47.03 195 THR A N 1
ATOM 1492 C CA . THR A 1 195 ? 47.296 -36.886 4.394 1.00 47.03 195 THR A CA 1
ATOM 1493 C C . THR A 1 195 ? 46.401 -37.578 3.369 1.00 47.03 195 THR A C 1
ATOM 1495 O O . THR A 1 195 ? 46.413 -38.801 3.245 1.00 47.03 195 THR A O 1
ATOM 1498 N N . ILE A 1 196 ? 45.656 -36.810 2.563 1.00 47.06 196 ILE A N 1
ATOM 1499 C CA . ILE A 1 196 ? 45.005 -37.341 1.352 1.00 47.06 196 ILE A CA 1
ATOM 1500 C C . ILE A 1 196 ? 45.904 -37.048 0.140 1.00 47.06 196 ILE A C 1
ATOM 1502 O O . ILE A 1 196 ? 45.863 -35.939 -0.400 1.00 47.06 196 ILE A O 1
ATOM 1506 N N . PRO A 1 197 ? 46.697 -38.013 -0.365 1.00 36.28 197 PRO A N 1
ATOM 1507 C CA . PRO A 1 197 ? 47.481 -37.796 -1.568 1.00 36.28 197 PRO A CA 1
ATOM 1508 C C . PRO A 1 197 ? 46.530 -37.820 -2.776 1.00 36.28 197 PRO A C 1
ATOM 1510 O O . PRO A 1 197 ? 45.841 -38.814 -3.009 1.00 36.28 197 PRO A O 1
ATOM 1513 N N . ASN A 1 198 ? 46.540 -36.740 -3.565 1.00 37.34 198 ASN A N 1
ATOM 1514 C CA . ASN A 1 198 ? 45.828 -36.534 -4.842 1.00 37.34 198 ASN A CA 1
ATOM 1515 C C . ASN A 1 198 ? 44.353 -36.080 -4.813 1.00 37.34 198 ASN A C 1
ATOM 1517 O O . ASN A 1 198 ? 43.541 -36.558 -5.609 1.00 37.34 198 ASN A O 1
ATOM 1521 N N . THR A 1 199 ? 44.037 -35.034 -4.045 1.00 33.62 199 THR A N 1
ATOM 1522 C CA . THR A 1 199 ? 42.883 -34.160 -4.354 1.00 33.62 199 THR A CA 1
ATOM 1523 C C . THR A 1 199 ? 43.244 -32.688 -4.097 1.00 33.62 199 THR A C 1
ATOM 1525 O O . THR A 1 199 ? 43.966 -32.421 -3.141 1.00 33.62 199 THR A O 1
ATOM 1528 N N . PRO A 1 200 ? 42.829 -31.718 -4.943 1.00 32.31 200 PRO A N 1
ATOM 1529 C CA . PRO A 1 200 ? 43.196 -30.309 -4.770 1.00 32.31 200 PRO A CA 1
ATOM 1530 C C . PRO A 1 200 ? 42.722 -29.751 -3.422 1.00 32.31 200 PRO A C 1
ATOM 1532 O O . PRO A 1 200 ? 41.605 -30.043 -3.003 1.00 32.31 200 PRO A O 1
ATOM 1535 N N . ILE A 1 201 ? 43.563 -28.909 -2.812 1.00 38.12 201 ILE A N 1
ATOM 1536 C CA . ILE A 1 201 ? 43.444 -28.237 -1.500 1.00 38.12 201 ILE A CA 1
ATOM 1537 C C . ILE A 1 201 ? 42.273 -27.229 -1.484 1.00 38.12 201 ILE A C 1
ATOM 1539 O O . ILE A 1 201 ? 42.450 -26.019 -1.380 1.00 38.12 201 ILE A O 1
ATOM 1543 N N . ASN A 1 202 ? 41.053 -27.713 -1.693 1.00 40.78 202 ASN A N 1
ATOM 1544 C CA . ASN A 1 202 ? 39.825 -26.929 -1.583 1.00 40.78 202 ASN A CA 1
ATOM 1545 C C . ASN A 1 202 ? 38.636 -27.840 -1.231 1.00 40.78 202 ASN A C 1
ATOM 1547 O O . ASN A 1 202 ? 37.535 -27.671 -1.762 1.00 40.78 202 ASN A O 1
ATOM 1551 N N . ASP A 1 203 ? 38.878 -28.853 -0.392 1.00 46.66 203 ASP A N 1
ATOM 1552 C CA . ASP A 1 203 ? 37.813 -29.728 0.083 1.00 46.66 203 ASP A CA 1
ATOM 1553 C C . ASP A 1 203 ? 36.973 -28.976 1.122 1.00 46.66 203 ASP A C 1
ATOM 1555 O O . ASP A 1 203 ? 37.425 -28.640 2.216 1.00 46.66 203 ASP A O 1
ATOM 1559 N N . THR A 1 204 ? 35.736 -28.670 0.737 1.00 49.00 204 THR A N 1
ATOM 1560 C CA . THR A 1 204 ? 34.713 -28.039 1.577 1.00 49.00 204 THR A CA 1
ATOM 1561 C C . THR A 1 204 ? 34.473 -28.798 2.881 1.00 49.00 204 THR A C 1
ATOM 1563 O O . THR A 1 204 ? 34.074 -28.179 3.858 1.00 49.00 204 THR A O 1
ATOM 1566 N N . LEU A 1 205 ? 34.769 -30.102 2.924 1.00 46.00 205 LEU A N 1
ATOM 1567 C CA . LEU A 1 205 ? 34.574 -30.933 4.111 1.00 46.00 205 LEU A CA 1
ATOM 1568 C C . LEU A 1 205 ? 35.519 -30.561 5.262 1.00 46.00 205 LEU A C 1
ATOM 1570 O O . LEU A 1 205 ? 35.067 -30.465 6.397 1.00 46.00 205 LEU A O 1
ATOM 1574 N N . GLU A 1 206 ? 36.792 -30.274 4.972 1.00 47.44 206 GLU A N 1
ATOM 1575 C CA . GLU A 1 206 ? 37.793 -29.893 5.984 1.00 47.44 206 GLU A CA 1
ATOM 1576 C C . GLU A 1 206 ? 37.431 -28.550 6.642 1.00 47.44 206 GLU A C 1
ATOM 1578 O O . GLU A 1 206 ? 37.510 -28.380 7.858 1.00 47.44 206 GLU A O 1
ATOM 1583 N N . LYS A 1 207 ? 36.961 -27.598 5.824 1.00 50.53 207 LYS A N 1
ATOM 1584 C CA . LYS A 1 207 ? 36.546 -26.269 6.278 1.00 50.53 207 LYS A CA 1
ATOM 1585 C C . LYS A 1 207 ? 35.237 -26.319 7.071 1.00 50.53 207 LYS A C 1
ATOM 1587 O O . LYS A 1 207 ? 35.137 -25.686 8.119 1.00 50.53 207 LYS A O 1
ATOM 1592 N N . ASP A 1 208 ? 34.259 -27.092 6.602 1.00 50.09 208 ASP A N 1
ATOM 1593 C CA . ASP A 1 208 ? 32.975 -27.260 7.287 1.00 50.09 208 ASP A CA 1
ATOM 1594 C C . ASP A 1 208 ? 33.151 -27.996 8.630 1.00 50.09 208 ASP A C 1
ATOM 1596 O O . ASP A 1 208 ? 32.480 -27.664 9.609 1.00 50.09 208 ASP A O 1
ATOM 1600 N N . ALA A 1 209 ? 34.085 -28.952 8.714 1.00 48.41 209 ALA A N 1
ATOM 1601 C CA . ALA A 1 209 ? 34.424 -29.652 9.952 1.00 48.41 209 ALA A CA 1
ATOM 1602 C C . ALA A 1 209 ? 35.079 -28.717 10.986 1.00 48.41 209 ALA A C 1
ATOM 1604 O O . ALA A 1 209 ? 34.602 -28.649 12.120 1.00 48.41 209 ALA A O 1
ATOM 1605 N N . GLN A 1 210 ? 36.081 -27.920 10.586 1.00 51.03 210 GLN A N 1
ATOM 1606 C CA . GLN A 1 210 ? 36.728 -26.930 11.464 1.00 51.03 210 GLN A CA 1
ATOM 1607 C C . GLN A 1 210 ? 35.752 -25.846 11.953 1.00 51.03 210 GLN A C 1
ATOM 1609 O O . GLN A 1 210 ? 35.775 -25.448 13.121 1.00 51.03 210 GLN A O 1
ATOM 1614 N N . GLU A 1 211 ? 34.853 -25.376 11.083 1.00 51.06 211 GLU A N 1
ATOM 1615 C CA . GLU A 1 211 ? 33.829 -24.395 11.454 1.00 51.06 211 GLU A CA 1
ATOM 1616 C C . GLU A 1 211 ? 32.779 -24.979 12.415 1.00 51.06 211 GLU A C 1
ATOM 1618 O O . GLU A 1 211 ? 32.296 -24.271 13.303 1.00 51.06 211 GLU A O 1
ATOM 1623 N N . ASN A 1 212 ? 32.437 -26.263 12.284 1.00 49.94 212 ASN A N 1
ATOM 1624 C CA . ASN A 1 212 ? 31.495 -26.934 13.181 1.00 49.94 212 ASN A CA 1
ATOM 1625 C C . ASN A 1 212 ? 32.123 -27.284 14.537 1.00 49.94 212 ASN A C 1
ATOM 1627 O O . ASN A 1 212 ? 31.458 -27.130 15.561 1.00 49.94 212 ASN A O 1
ATOM 1631 N N . GLU A 1 213 ? 33.399 -27.671 14.575 1.00 49.06 213 GLU A N 1
ATOM 1632 C CA . GLU A 1 213 ? 34.144 -27.927 15.814 1.00 49.06 213 GLU A CA 1
ATOM 1633 C C . GLU A 1 213 ? 34.259 -26.661 16.680 1.00 49.06 213 GLU A C 1
ATOM 1635 O O . GLU A 1 213 ? 33.970 -26.694 17.884 1.00 49.06 213 GLU A O 1
ATOM 1640 N N . GLN A 1 214 ? 34.579 -25.509 16.074 1.00 49.78 214 GLN A N 1
ATOM 1641 C CA . GLN A 1 214 ? 34.591 -24.223 16.784 1.00 49.78 214 GLN A CA 1
ATOM 1642 C C . GLN A 1 214 ? 33.216 -23.872 17.366 1.00 49.78 214 GLN A C 1
ATOM 1644 O O . GLN A 1 214 ? 33.130 -23.367 18.486 1.00 49.78 214 GLN A O 1
ATOM 1649 N N . ARG A 1 215 ? 32.130 -24.175 16.646 1.00 56.25 215 ARG A N 1
ATOM 1650 C CA . ARG A 1 215 ? 30.753 -23.884 17.081 1.00 56.25 215 ARG A CA 1
ATOM 1651 C C . ARG A 1 215 ? 30.275 -24.818 18.191 1.00 56.25 215 ARG A C 1
ATOM 1653 O O . ARG A 1 215 ? 29.647 -24.339 19.134 1.00 56.25 215 ARG A O 1
ATOM 1660 N N . ILE A 1 216 ? 30.619 -26.108 18.131 1.00 49.25 216 ILE A N 1
ATOM 1661 C CA . ILE A 1 216 ? 30.333 -27.084 19.198 1.00 49.25 216 ILE A CA 1
ATOM 1662 C C . ILE A 1 216 ? 31.082 -26.697 20.476 1.00 49.25 216 ILE A C 1
ATOM 1664 O O . ILE A 1 216 ? 30.480 -26.634 21.547 1.00 49.25 216 ILE A O 1
ATOM 1668 N N . THR A 1 217 ? 32.361 -26.331 20.361 1.00 48.22 217 THR A N 1
ATOM 1669 C CA . THR A 1 217 ? 33.172 -25.855 21.496 1.00 48.22 217 THR A CA 1
ATOM 1670 C C . THR A 1 217 ? 32.603 -24.566 22.114 1.00 48.22 217 THR A C 1
ATOM 1672 O O . THR A 1 217 ? 32.781 -24.308 23.303 1.00 48.22 217 THR A O 1
ATOM 1675 N N . GLN A 1 218 ? 31.867 -23.773 21.328 1.00 52.81 218 GLN A N 1
ATOM 1676 C CA . GLN A 1 218 ? 31.218 -22.524 21.745 1.00 52.81 218 GLN A CA 1
ATOM 1677 C C . GLN A 1 218 ? 29.720 -22.669 22.081 1.00 52.81 218 GLN A C 1
ATOM 1679 O O . GLN A 1 218 ? 29.060 -21.660 22.332 1.00 52.81 218 GLN A O 1
ATOM 1684 N N . ASN A 1 219 ? 29.170 -23.892 22.122 1.00 44.81 219 ASN A N 1
ATOM 1685 C CA . ASN A 1 219 ? 27.749 -24.157 22.398 1.00 44.81 219 ASN A CA 1
ATOM 1686 C C . ASN A 1 219 ? 26.774 -23.420 21.444 1.00 44.81 219 ASN A C 1
ATOM 1688 O O . ASN A 1 219 ? 25.666 -23.038 21.830 1.00 44.81 219 ASN A O 1
ATOM 1692 N N . GLN A 1 220 ? 27.181 -23.201 20.190 1.00 40.34 220 GLN A N 1
ATOM 1693 C CA . GLN A 1 220 ? 26.368 -22.548 19.160 1.00 40.34 220 GLN A CA 1
ATOM 1694 C C . GLN A 1 220 ? 25.637 -23.579 18.275 1.00 40.34 220 GLN A C 1
ATOM 1696 O O . GLN A 1 220 ? 26.195 -24.636 17.979 1.00 40.34 220 GLN A O 1
ATOM 1701 N N . PRO A 1 221 ? 24.400 -23.296 17.816 1.00 33.78 221 PRO A N 1
ATOM 1702 C CA . PRO A 1 221 ? 23.660 -24.197 16.932 1.00 33.78 221 PRO A CA 1
ATOM 1703 C C . PRO A 1 221 ? 24.316 -24.304 15.545 1.00 33.78 221 PRO A C 1
ATOM 1705 O O . PRO A 1 221 ? 24.671 -23.298 14.929 1.00 33.78 221 PRO A O 1
ATOM 1708 N N . VAL A 1 222 ? 24.448 -25.535 15.042 1.00 37.25 222 VAL A N 1
ATOM 1709 C CA . VAL A 1 222 ? 25.123 -25.863 13.775 1.00 37.25 222 VAL A CA 1
ATOM 1710 C C . VAL A 1 222 ? 24.106 -26.028 12.633 1.00 37.25 222 VAL A C 1
ATOM 1712 O O . VAL A 1 222 ? 23.057 -26.643 12.815 1.00 37.25 222 VAL A O 1
ATOM 1715 N N . SER A 1 223 ? 24.414 -25.505 11.439 1.00 34.66 223 SER A N 1
ATOM 1716 C CA . SER A 1 223 ? 23.683 -25.789 10.190 1.00 34.66 223 SER A CA 1
ATOM 1717 C C . SER A 1 223 ? 24.673 -26.145 9.075 1.00 34.66 223 SER A C 1
ATOM 1719 O O . SER A 1 223 ? 25.675 -25.450 8.915 1.00 34.66 223 SER A O 1
ATOM 1721 N N . VAL A 1 224 ? 24.407 -27.225 8.326 1.00 34.69 224 VAL A N 1
ATOM 1722 C CA . VAL A 1 224 ? 25.272 -27.734 7.241 1.00 34.69 224 VAL A CA 1
ATOM 1723 C C . VAL A 1 224 ? 24.548 -27.679 5.889 1.00 34.69 224 VAL A C 1
ATOM 1725 O O . VAL A 1 224 ? 23.427 -28.175 5.750 1.00 34.69 224 VAL A O 1
ATOM 1728 N N . GLN A 1 225 ? 25.217 -27.091 4.887 1.00 35.66 225 GLN A N 1
ATOM 1729 C CA . GLN A 1 225 ? 24.849 -27.096 3.466 1.00 35.66 225 GLN A CA 1
ATOM 1730 C C . GLN A 1 225 ? 25.195 -28.443 2.816 1.00 35.66 225 GLN A C 1
ATOM 1732 O O . GLN A 1 225 ? 26.350 -28.851 2.773 1.00 35.66 225 GLN A O 1
ATOM 1737 N N . LEU A 1 226 ? 24.217 -29.105 2.195 1.00 30.02 226 LEU A N 1
ATOM 1738 C CA . LEU A 1 226 ? 24.480 -30.233 1.299 1.00 30.02 226 LEU A CA 1
ATOM 1739 C C . LEU A 1 226 ? 24.807 -29.716 -0.111 1.00 30.02 226 LEU A C 1
ATOM 1741 O O . LEU A 1 226 ? 23.901 -29.452 -0.902 1.00 30.02 226 LEU A O 1
ATOM 1745 N N . LYS A 1 227 ? 26.091 -29.638 -0.487 1.00 35.88 227 LYS A N 1
ATOM 1746 C CA . LYS A 1 227 ? 26.489 -29.542 -1.907 1.00 35.88 227 LYS A CA 1
ATOM 1747 C C . LYS A 1 227 ? 26.497 -30.924 -2.562 1.00 35.88 227 LYS A C 1
ATOM 1749 O O . LYS A 1 227 ? 27.530 -31.496 -2.886 1.00 35.88 227 LYS A O 1
ATOM 1754 N N . GLY A 1 228 ? 25.302 -31.452 -2.810 1.00 31.58 228 GLY A N 1
ATOM 1755 C CA . GLY A 1 228 ? 25.090 -32.565 -3.735 1.00 31.58 228 GLY A CA 1
ATOM 1756 C C . GLY A 1 228 ? 24.912 -32.053 -5.164 1.00 31.58 228 GLY A C 1
ATOM 1757 O O . GLY A 1 228 ? 23.787 -31.937 -5.639 1.00 31.58 228 GLY A O 1
ATOM 1758 N N . GLY A 1 229 ? 26.008 -31.734 -5.852 1.00 30.19 229 GLY A N 1
ATOM 1759 C CA . GLY A 1 229 ? 25.969 -31.265 -7.236 1.00 30.19 229 GLY A CA 1
ATOM 1760 C C . GLY A 1 229 ? 27.290 -31.502 -7.947 1.00 30.19 229 GLY A C 1
ATOM 1761 O O . GLY A 1 229 ? 28.094 -30.586 -8.080 1.00 30.19 229 GLY A O 1
ATOM 1762 N N . ALA A 1 230 ? 27.510 -32.735 -8.406 1.00 32.41 230 ALA A N 1
ATOM 1763 C CA . ALA A 1 230 ? 28.594 -33.051 -9.325 1.00 32.41 230 ALA A CA 1
ATOM 1764 C C . ALA A 1 230 ? 28.572 -32.076 -10.514 1.00 32.41 230 ALA A C 1
ATOM 1766 O O . ALA A 1 230 ? 27.535 -31.867 -11.154 1.00 32.41 230 ALA A O 1
ATOM 1767 N N . SER A 1 231 ? 29.728 -31.483 -10.798 1.00 34.44 231 SER A N 1
ATOM 1768 C CA . SER A 1 231 ? 29.969 -30.599 -11.928 1.00 34.44 231 SER A CA 1
ATOM 1769 C C . SER A 1 231 ? 29.765 -31.352 -13.243 1.00 34.44 231 SER A C 1
ATOM 1771 O O . SER A 1 231 ? 30.676 -31.919 -13.841 1.00 34.44 231 SER A O 1
ATOM 1773 N N . ILE A 1 232 ? 28.540 -31.310 -13.760 1.00 33.53 232 ILE A N 1
ATOM 1774 C CA . ILE A 1 232 ? 28.309 -31.507 -15.185 1.00 33.53 232 ILE A CA 1
ATOM 1775 C C . ILE A 1 232 ? 28.854 -30.250 -15.872 1.00 33.53 232 ILE A C 1
ATOM 1777 O O . ILE A 1 232 ? 28.119 -29.294 -16.118 1.00 33.53 232 ILE A O 1
ATOM 1781 N N . GLN A 1 233 ? 30.144 -30.251 -16.217 1.00 33.41 233 GLN A N 1
ATOM 1782 C CA . GLN A 1 233 ? 30.659 -29.432 -17.315 1.00 33.41 233 GLN A CA 1
ATOM 1783 C C . GLN A 1 233 ? 30.050 -29.953 -18.627 1.00 33.41 233 GLN A C 1
ATOM 1785 O O . GLN A 1 233 ? 30.704 -30.560 -19.467 1.00 33.41 233 GLN A O 1
ATOM 1790 N N . ARG A 1 234 ? 28.746 -29.726 -18.814 1.00 33.41 234 ARG A N 1
ATOM 1791 C CA . ARG A 1 234 ? 28.182 -29.594 -20.151 1.00 33.41 234 ARG A CA 1
ATOM 1792 C C . ARG A 1 234 ? 28.355 -28.137 -20.510 1.00 33.41 234 ARG A C 1
ATOM 1794 O O . ARG A 1 234 ? 27.667 -27.275 -19.971 1.00 33.41 234 ARG A O 1
ATOM 1801 N N . SER A 1 235 ? 29.250 -27.893 -21.454 1.00 35.91 235 SER A N 1
ATOM 1802 C CA . SER A 1 235 ? 29.281 -26.710 -22.301 1.00 35.91 235 SER A CA 1
ATOM 1803 C C . SER A 1 235 ? 27.960 -26.581 -23.073 1.00 35.91 235 SER A C 1
ATOM 1805 O O . SER A 1 235 ? 27.883 -26.722 -24.290 1.00 35.91 235 SER A O 1
ATOM 1807 N N . THR A 1 236 ? 26.860 -26.304 -22.378 1.00 34.97 236 THR A N 1
ATOM 1808 C CA . THR A 1 236 ? 25.756 -25.625 -23.031 1.00 34.97 236 THR A CA 1
ATOM 1809 C C . THR A 1 236 ? 26.210 -24.191 -23.184 1.00 34.97 236 THR A C 1
ATOM 1811 O O . THR A 1 236 ? 26.375 -23.494 -22.185 1.00 34.97 236 THR A O 1
ATOM 1814 N N . ASN A 1 237 ? 26.375 -23.752 -24.428 1.00 34.75 237 ASN A N 1
ATOM 1815 C CA . ASN A 1 237 ? 26.204 -22.359 -24.821 1.00 34.75 237 ASN A CA 1
ATOM 1816 C C . ASN A 1 237 ? 24.798 -21.905 -24.385 1.00 34.75 237 ASN A C 1
ATOM 1818 O O . ASN A 1 237 ? 23.880 -21.767 -25.195 1.00 34.75 237 ASN A O 1
ATOM 1822 N N . LEU A 1 238 ? 24.585 -21.753 -23.077 1.00 42.75 238 LEU A N 1
ATOM 1823 C CA . LEU A 1 238 ? 23.463 -21.044 -22.505 1.00 42.75 238 LEU A CA 1
ATOM 1824 C C . LEU A 1 238 ? 23.725 -19.603 -22.895 1.00 42.75 238 LEU A C 1
ATOM 1826 O O . LEU A 1 238 ? 24.415 -18.877 -22.191 1.00 42.75 238 LEU A O 1
ATOM 1830 N N . ILE A 1 239 ? 23.221 -19.224 -24.071 1.00 48.91 239 ILE A N 1
ATOM 1831 C CA . ILE A 1 239 ? 23.062 -17.826 -24.449 1.00 48.91 239 ILE A CA 1
ATOM 1832 C C . ILE A 1 239 ? 22.441 -17.165 -23.224 1.00 48.91 239 ILE A C 1
ATOM 1834 O O . ILE A 1 239 ? 21.303 -17.494 -22.869 1.00 48.91 239 ILE A O 1
ATOM 1838 N N . GLN A 1 240 ? 23.221 -16.329 -22.540 1.00 60.91 240 GLN A N 1
ATOM 1839 C CA . GLN A 1 240 ? 22.771 -15.587 -21.377 1.00 60.91 240 GLN A CA 1
ATOM 1840 C C . GLN A 1 240 ? 21.639 -14.696 -21.881 1.00 60.91 240 GLN A C 1
ATOM 1842 O O . GLN A 1 240 ? 21.857 -13.737 -22.619 1.00 60.91 240 GLN A O 1
ATOM 1847 N N . ARG A 1 241 ? 20.400 -15.126 -21.629 1.00 75.12 241 ARG A N 1
ATOM 1848 C CA . ARG A 1 241 ? 19.214 -14.413 -22.094 1.00 75.12 241 ARG A CA 1
ATOM 1849 C C . ARG A 1 241 ? 19.057 -13.189 -21.209 1.00 75.12 241 ARG A C 1
ATOM 1851 O O . ARG A 1 241 ? 19.157 -13.291 -19.994 1.00 75.12 241 ARG A O 1
ATOM 1858 N N . SER A 1 242 ? 18.828 -12.058 -21.851 1.00 83.94 242 SER A N 1
ATOM 1859 C CA . SER A 1 242 ? 18.775 -10.737 -21.236 1.00 83.94 242 SER A CA 1
ATOM 1860 C C . SER A 1 242 ? 17.732 -9.884 -21.967 1.00 83.94 242 SER A C 1
ATOM 1862 O O . SER A 1 242 ? 17.251 -10.298 -23.036 1.00 83.94 242 SER A O 1
ATOM 1864 N N . PRO A 1 243 ? 17.389 -8.680 -21.476 1.00 88.25 243 PRO A N 1
ATOM 1865 C CA . PRO A 1 243 ? 16.477 -7.783 -22.182 1.00 88.25 243 PRO A CA 1
ATOM 1866 C C . PRO A 1 243 ? 16.893 -7.538 -23.645 1.00 88.25 243 PRO A C 1
ATOM 1868 O O . PRO A 1 243 ? 16.043 -7.445 -24.535 1.00 88.25 243 PRO A O 1
ATOM 1871 N N . GLU A 1 244 ? 18.196 -7.528 -23.940 1.00 88.81 244 GLU A N 1
ATOM 1872 C CA . GLU A 1 244 ? 18.768 -7.384 -25.286 1.00 88.81 244 GLU A CA 1
ATOM 1873 C C . GLU A 1 244 ? 18.312 -8.490 -26.250 1.00 88.81 244 GLU A C 1
ATOM 1875 O O . GLU A 1 244 ? 18.154 -8.242 -27.450 1.00 88.81 244 GLU A O 1
ATOM 1880 N N . THR A 1 245 ? 18.012 -9.687 -25.740 1.00 90.12 245 THR A N 1
ATOM 1881 C CA . THR A 1 245 ? 17.431 -10.775 -26.542 1.00 90.12 245 THR A CA 1
ATOM 1882 C C . THR A 1 245 ? 16.070 -10.357 -27.110 1.00 90.12 245 THR A C 1
ATOM 1884 O O . THR A 1 245 ? 15.779 -10.569 -28.291 1.00 90.12 245 THR A O 1
ATOM 1887 N N . ILE A 1 246 ? 15.243 -9.682 -26.306 1.00 93.56 246 ILE A N 1
ATOM 1888 C CA . ILE A 1 246 ? 13.945 -9.146 -26.739 1.00 93.56 246 ILE A CA 1
ATOM 1889 C C . ILE A 1 246 ? 14.125 -7.960 -27.689 1.00 93.56 246 ILE A C 1
ATOM 1891 O O . ILE A 1 246 ? 13.373 -7.827 -28.660 1.00 93.56 246 ILE A O 1
ATOM 1895 N N . TRP A 1 247 ? 15.153 -7.131 -27.489 1.00 92.62 247 TRP A N 1
ATOM 1896 C CA . TRP A 1 247 ? 15.477 -6.058 -28.432 1.00 92.62 247 TRP A CA 1
ATOM 1897 C C . TRP A 1 247 ? 15.749 -6.584 -29.849 1.00 92.62 247 TRP A C 1
ATOM 1899 O O . TRP A 1 247 ? 15.217 -6.030 -30.824 1.00 92.62 247 TRP A O 1
ATOM 1909 N N . GLY A 1 248 ? 16.561 -7.640 -29.953 1.00 91.00 248 GLY A N 1
ATOM 1910 C CA . GLY A 1 248 ? 16.968 -8.270 -31.213 1.00 91.00 248 GLY A CA 1
ATOM 1911 C C . GLY A 1 248 ? 15.897 -9.147 -31.870 1.00 91.00 248 GLY A C 1
ATOM 1912 O O . GLY A 1 248 ? 16.009 -9.458 -33.050 1.00 91.00 248 GLY A O 1
ATOM 1913 N N . THR A 1 249 ? 14.835 -9.513 -31.147 1.00 91.75 249 THR A N 1
ATOM 1914 C CA . THR A 1 249 ? 13.782 -10.395 -31.672 1.00 91.75 249 THR A CA 1
ATOM 1915 C C . THR A 1 249 ? 12.982 -9.714 -32.800 1.00 91.75 249 THR A C 1
ATOM 1917 O O . THR A 1 249 ? 12.551 -8.557 -32.668 1.00 91.75 249 THR A O 1
ATOM 1920 N N . HIS A 1 250 ? 12.784 -10.440 -33.911 1.00 92.56 250 HIS A N 1
ATOM 1921 C CA . HIS A 1 250 ? 11.964 -10.016 -35.057 1.00 92.56 250 HIS A CA 1
ATOM 1922 C C . HIS A 1 250 ? 10.477 -9.908 -34.679 1.00 92.56 250 HIS A C 1
ATOM 1924 O O . HIS A 1 250 ? 10.007 -10.616 -33.785 1.00 92.56 250 HIS A O 1
ATOM 1930 N N . GLU A 1 251 ? 9.717 -9.042 -35.356 1.00 90.06 251 GLU A N 1
ATOM 1931 C CA . GLU A 1 251 ? 8.311 -8.782 -35.011 1.00 90.06 251 GLU A CA 1
ATOM 1932 C C . GLU A 1 251 ? 7.428 -10.034 -35.115 1.00 90.06 251 GLU A C 1
ATOM 1934 O O . GLU A 1 251 ? 6.645 -10.305 -34.203 1.00 90.06 251 GLU A O 1
ATOM 1939 N N . ASP A 1 252 ? 7.611 -10.855 -36.151 1.00 91.31 252 ASP A N 1
ATOM 1940 C CA . ASP A 1 252 ? 6.853 -12.104 -36.310 1.00 91.31 252 ASP A CA 1
ATOM 1941 C C . ASP A 1 252 ? 7.124 -13.089 -35.174 1.00 91.31 252 ASP A C 1
ATOM 1943 O O . ASP A 1 252 ? 6.199 -13.665 -34.597 1.00 91.31 252 ASP A O 1
ATOM 1947 N N . ALA A 1 253 ? 8.395 -13.243 -34.792 1.00 91.00 253 ALA A N 1
ATOM 1948 C CA . ALA A 1 253 ? 8.785 -14.117 -33.694 1.00 91.00 253 ALA A CA 1
ATOM 1949 C C . ALA A 1 253 ? 8.175 -13.640 -32.368 1.00 91.00 253 ALA A C 1
ATOM 1951 O O . ALA A 1 253 ? 7.628 -14.446 -31.611 1.00 91.00 253 ALA A O 1
ATOM 1952 N N . LEU A 1 254 ? 8.196 -12.329 -32.110 1.00 90.81 254 LEU A N 1
ATOM 1953 C CA . LEU A 1 254 ? 7.583 -11.756 -30.914 1.00 90.81 254 LEU A CA 1
ATOM 1954 C C . LEU A 1 254 ? 6.055 -11.903 -30.928 1.00 90.81 254 LEU A C 1
ATOM 1956 O O . LEU A 1 254 ? 5.454 -12.221 -29.904 1.00 90.81 254 LEU A O 1
ATOM 1960 N N . THR A 1 255 ? 5.427 -11.761 -32.093 1.00 92.44 255 THR A N 1
ATOM 1961 C CA . THR A 1 255 ? 3.989 -11.994 -32.274 1.00 92.44 255 THR A CA 1
ATOM 1962 C C . THR A 1 255 ? 3.617 -13.442 -31.949 1.00 92.44 255 THR A C 1
ATOM 1964 O O . THR A 1 255 ? 2.617 -13.689 -31.274 1.00 92.44 255 THR A O 1
ATOM 1967 N N . GLN A 1 256 ? 4.442 -14.414 -32.349 1.00 92.12 256 GLN A N 1
ATOM 1968 C CA . GLN A 1 256 ? 4.253 -15.825 -31.990 1.00 92.12 256 GLN A CA 1
ATOM 1969 C C . GLN A 1 256 ? 4.488 -16.105 -30.500 1.00 92.12 256 GLN A C 1
ATOM 1971 O O . GLN A 1 256 ? 3.854 -16.997 -29.933 1.00 92.12 256 GLN A O 1
ATOM 1976 N N . VAL A 1 257 ? 5.389 -15.361 -29.850 1.00 92.94 257 VAL A N 1
ATOM 1977 C CA . VAL A 1 257 ? 5.557 -15.410 -28.391 1.00 92.94 257 VAL A CA 1
ATOM 1978 C C . VAL A 1 257 ? 4.290 -14.913 -27.702 1.00 92.94 257 VAL A C 1
ATOM 1980 O O . VAL A 1 257 ? 3.749 -15.634 -26.870 1.00 92.94 257 VAL A O 1
ATOM 1983 N N . ILE A 1 258 ? 3.782 -13.740 -28.090 1.00 94.50 258 ILE A N 1
ATOM 1984 C CA . ILE A 1 258 ? 2.609 -13.085 -27.486 1.00 94.50 258 ILE A CA 1
ATOM 1985 C C . ILE A 1 258 ? 1.351 -13.962 -27.549 1.00 94.50 258 ILE A C 1
ATOM 1987 O O . ILE A 1 258 ? 0.554 -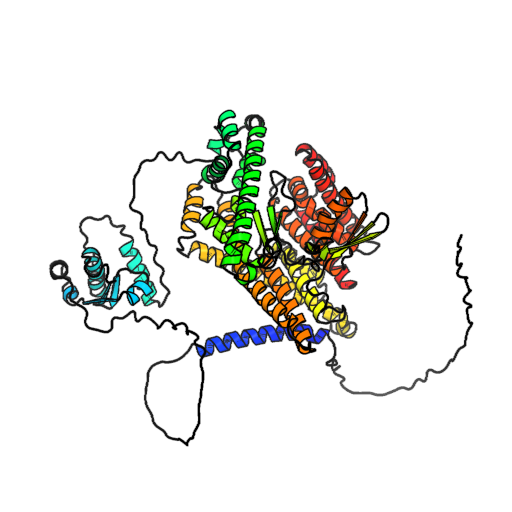13.958 -26.615 1.00 94.50 258 ILE A O 1
ATOM 1991 N N . LYS A 1 259 ? 1.193 -14.768 -28.605 1.00 93.56 259 LYS A N 1
ATOM 1992 C CA . LYS A 1 259 ? 0.064 -15.701 -28.763 1.00 93.56 259 LYS A CA 1
ATOM 1993 C C . LYS A 1 259 ? 0.095 -16.903 -27.806 1.00 93.56 259 LYS A C 1
ATOM 1995 O O . LYS A 1 259 ? -0.871 -17.658 -27.760 1.00 93.56 259 LYS A O 1
ATOM 2000 N N . SER A 1 260 ? 1.180 -17.116 -27.057 1.00 95.25 260 SER A N 1
ATOM 2001 C CA . SER A 1 260 ? 1.351 -18.280 -26.182 1.00 95.25 260 SER A CA 1
ATOM 2002 C C . SER A 1 260 ? 1.714 -17.863 -24.749 1.00 95.25 260 SER A C 1
ATOM 2004 O O . SER A 1 260 ? 2.864 -17.488 -24.499 1.00 95.25 260 SER A O 1
ATOM 2006 N N . PRO A 1 261 ? 0.792 -18.007 -23.773 1.00 93.56 261 PRO A N 1
ATOM 2007 C CA . PRO A 1 261 ? 1.042 -17.670 -22.368 1.00 93.56 261 PRO A CA 1
ATOM 2008 C C . PRO A 1 261 ? 2.325 -18.293 -21.798 1.00 93.56 261 PRO A C 1
ATOM 2010 O O . PRO A 1 261 ? 3.104 -17.622 -21.125 1.00 93.56 261 PRO A O 1
ATOM 2013 N N . GLY A 1 262 ? 2.610 -19.556 -22.137 1.00 94.19 262 GLY A N 1
ATOM 2014 C CA . GLY A 1 262 ? 3.828 -20.243 -21.696 1.00 94.19 262 GLY A CA 1
ATOM 2015 C C . GLY A 1 262 ? 5.118 -19.626 -22.251 1.00 94.19 262 GLY A C 1
ATOM 2016 O O . GLY A 1 262 ? 6.121 -19.551 -21.537 1.00 94.19 262 GLY A O 1
ATOM 2017 N N . LYS A 1 263 ? 5.108 -19.133 -23.499 1.00 95.62 263 LYS A N 1
ATOM 2018 C CA . LYS A 1 263 ? 6.264 -18.430 -24.084 1.00 95.62 263 LYS A CA 1
ATOM 2019 C C . LYS A 1 263 ? 6.446 -17.049 -23.459 1.00 95.62 263 LYS A C 1
ATOM 2021 O O . LYS A 1 263 ? 7.573 -16.696 -23.128 1.00 95.62 263 LYS A O 1
ATOM 2026 N N . VAL A 1 264 ? 5.361 -16.308 -23.238 1.00 95.75 264 VAL A N 1
ATOM 2027 C CA . VAL A 1 264 ? 5.384 -15.009 -22.540 1.00 95.75 264 VAL A CA 1
ATOM 2028 C C . VAL A 1 264 ? 5.940 -15.161 -21.123 1.00 95.75 264 VAL A C 1
ATOM 2030 O O . VAL A 1 264 ? 6.842 -14.430 -20.721 1.00 95.75 264 VAL A O 1
ATOM 2033 N N . ARG A 1 265 ? 5.487 -16.182 -20.388 1.00 94.31 265 ARG A N 1
ATOM 2034 C CA . ARG A 1 265 ? 6.022 -16.519 -19.065 1.00 94.31 265 ARG A CA 1
ATOM 2035 C C . ARG A 1 265 ? 7.516 -16.837 -19.104 1.00 94.31 265 ARG A C 1
ATOM 2037 O O . ARG A 1 265 ? 8.264 -16.391 -18.238 1.00 94.31 265 ARG A O 1
ATOM 2044 N N . LYS A 1 266 ? 7.969 -17.580 -20.119 1.00 93.12 266 LYS A N 1
ATOM 2045 C CA . LYS A 1 266 ? 9.396 -17.868 -20.334 1.00 93.12 266 LYS A CA 1
ATOM 2046 C C . LYS A 1 266 ? 10.199 -16.596 -20.617 1.00 93.12 266 LYS A C 1
ATOM 2048 O O . LYS A 1 266 ? 11.342 -16.532 -20.173 1.00 93.12 266 LYS A O 1
ATOM 2053 N N . VAL A 1 267 ? 9.615 -15.611 -21.304 1.00 94.50 267 VAL A N 1
ATOM 2054 C CA . VAL A 1 267 ? 10.246 -14.303 -21.523 1.00 94.50 267 VAL A CA 1
ATOM 2055 C C . VAL A 1 267 ? 10.463 -13.571 -20.208 1.00 94.50 267 VAL A C 1
ATOM 2057 O O . VAL A 1 267 ? 11.596 -13.223 -19.900 1.00 94.50 267 VAL A O 1
ATOM 2060 N N . LEU A 1 268 ? 9.427 -13.433 -19.378 1.00 92.88 268 LEU A N 1
ATOM 2061 C CA . LEU A 1 268 ? 9.585 -12.828 -18.052 1.00 92.88 268 LEU A CA 1
ATOM 2062 C C . LEU A 1 268 ? 10.639 -13.558 -17.218 1.00 92.88 268 LEU A C 1
ATOM 2064 O O . LEU A 1 268 ? 11.530 -12.938 -16.651 1.00 92.88 268 LEU A O 1
ATOM 2068 N N . LYS A 1 269 ? 10.559 -14.890 -17.184 1.00 89.56 269 LYS A N 1
ATOM 2069 C CA . LYS A 1 269 ? 11.436 -15.719 -16.359 1.00 89.56 269 LYS A CA 1
ATOM 2070 C C . LYS A 1 269 ? 12.904 -15.654 -16.780 1.00 89.56 269 LYS A C 1
ATOM 2072 O O . LYS A 1 269 ? 13.765 -15.647 -15.910 1.00 89.56 269 LYS A O 1
ATOM 2077 N N . LYS A 1 270 ? 13.183 -15.662 -18.088 1.00 88.19 270 LYS A N 1
ATOM 2078 C CA . LYS A 1 270 ? 14.550 -15.768 -18.621 1.00 88.19 270 LYS A CA 1
ATOM 2079 C C . LYS A 1 270 ? 15.129 -14.440 -19.084 1.00 88.19 270 LYS A C 1
ATOM 2081 O O . LYS A 1 270 ? 16.268 -14.161 -18.767 1.00 88.19 270 LYS A O 1
ATOM 2086 N N . ASP A 1 271 ? 14.377 -13.670 -19.865 1.00 90.56 271 ASP A N 1
ATOM 2087 C CA . ASP A 1 271 ? 14.879 -12.438 -20.485 1.00 90.56 271 ASP A CA 1
ATOM 2088 C C . ASP A 1 271 ? 14.766 -11.230 -19.533 1.00 90.56 271 ASP A C 1
ATOM 2090 O O . ASP A 1 271 ? 15.495 -10.259 -19.689 1.00 90.56 271 ASP A O 1
ATOM 2094 N N . PHE A 1 272 ? 13.878 -11.294 -18.533 1.00 90.06 272 PHE A N 1
ATOM 2095 C CA . PHE A 1 272 ? 13.706 -10.260 -17.500 1.00 90.06 272 PHE A CA 1
ATOM 2096 C C . PHE A 1 272 ? 13.923 -10.793 -16.080 1.00 90.06 272 PHE A C 1
ATOM 2098 O O . PHE A 1 272 ? 13.448 -10.196 -15.118 1.00 90.06 272 PHE A O 1
ATOM 2105 N N . TYR A 1 273 ? 14.607 -11.932 -15.950 1.00 87.50 273 TYR A N 1
ATOM 2106 C CA . TYR A 1 273 ? 15.032 -12.501 -14.667 1.00 87.50 273 TYR A CA 1
ATOM 2107 C C . TYR A 1 273 ? 13.906 -12.634 -13.634 1.00 87.50 273 TYR A C 1
ATOM 2109 O O . TYR A 1 273 ? 14.114 -12.400 -12.456 1.00 87.50 273 TYR A O 1
ATOM 2117 N N . SER A 1 274 ? 12.687 -12.979 -14.056 1.00 88.81 274 SER A N 1
ATOM 2118 C CA . SER A 1 274 ? 11.516 -13.047 -13.167 1.00 88.81 274 SER A CA 1
ATOM 2119 C C . SER A 1 274 ? 11.252 -11.747 -12.390 1.00 88.81 274 SER A C 1
ATOM 2121 O O . SER A 1 274 ? 10.771 -11.805 -11.265 1.00 88.81 274 SER A O 1
ATOM 2123 N N . ASN A 1 275 ? 11.565 -10.585 -12.967 1.00 88.69 275 ASN A N 1
ATOM 2124 C CA . ASN A 1 275 ? 11.416 -9.294 -12.308 1.00 88.69 275 ASN A CA 1
ATOM 2125 C C . ASN A 1 275 ? 10.571 -8.338 -13.162 1.00 88.69 275 ASN A C 1
ATOM 2127 O O . ASN A 1 275 ? 10.949 -7.924 -14.265 1.00 88.69 275 ASN A O 1
ATOM 2131 N N . TRP A 1 276 ? 9.406 -7.974 -12.631 1.00 91.38 276 TRP A N 1
ATOM 2132 C CA . TRP A 1 276 ? 8.453 -7.092 -13.291 1.00 91.38 276 TRP A CA 1
ATOM 2133 C C . TRP A 1 276 ? 8.995 -5.680 -13.491 1.00 91.38 276 TRP A C 1
ATOM 2135 O O . TRP A 1 276 ? 8.709 -5.047 -14.505 1.00 91.38 276 TRP A O 1
ATOM 2145 N N . PHE A 1 277 ? 9.778 -5.172 -12.541 1.00 88.00 277 PHE A N 1
ATOM 2146 C CA . PHE A 1 277 ? 10.326 -3.819 -12.595 1.00 88.00 277 PHE A CA 1
ATOM 2147 C C . PHE A 1 277 ? 11.333 -3.679 -13.734 1.00 88.00 277 PHE A C 1
ATOM 2149 O O . PHE A 1 277 ? 11.276 -2.694 -14.467 1.00 88.00 277 PHE A O 1
ATOM 2156 N N . ILE A 1 278 ? 12.146 -4.712 -13.978 1.00 88.00 278 ILE A N 1
ATOM 2157 C CA . ILE A 1 278 ? 13.030 -4.769 -15.149 1.00 88.00 278 ILE A CA 1
ATOM 2158 C C . ILE A 1 278 ? 12.192 -4.797 -16.430 1.00 88.00 278 ILE A C 1
ATOM 2160 O O . ILE A 1 278 ? 12.409 -3.989 -17.331 1.00 88.00 278 ILE A O 1
ATOM 2164 N N . ALA A 1 279 ? 11.174 -5.659 -16.511 1.00 92.19 279 ALA A N 1
ATOM 2165 C CA . ALA A 1 279 ? 10.288 -5.684 -17.675 1.00 92.19 279 ALA A CA 1
ATOM 2166 C C . ALA A 1 279 ? 9.625 -4.313 -17.931 1.00 92.19 279 ALA A C 1
ATOM 2168 O O . ALA A 1 279 ? 9.631 -3.839 -19.067 1.00 92.19 279 ALA A O 1
ATOM 2169 N N . LYS A 1 280 ? 9.121 -3.632 -16.890 1.00 90.75 280 LYS A N 1
ATOM 2170 C CA . LYS A 1 280 ? 8.557 -2.271 -16.979 1.00 90.75 280 LYS A CA 1
ATOM 2171 C C . LYS A 1 280 ? 9.585 -1.261 -17.480 1.00 90.75 280 LYS A C 1
ATOM 2173 O O . LYS A 1 280 ? 9.268 -0.458 -18.359 1.00 90.75 280 LYS A O 1
ATOM 2178 N N . ASP A 1 281 ? 10.798 -1.297 -16.945 1.00 87.75 281 ASP A N 1
ATOM 2179 C CA . ASP A 1 281 ? 11.849 -0.342 -17.278 1.00 87.75 281 ASP A CA 1
ATOM 2180 C C . ASP A 1 281 ? 12.220 -0.384 -18.763 1.00 87.75 281 ASP A C 1
ATOM 2182 O O . ASP A 1 281 ? 12.298 0.658 -19.422 1.00 87.75 281 ASP A O 1
ATOM 2186 N N . TYR A 1 282 ? 12.352 -1.585 -19.321 1.00 91.69 282 TYR A N 1
ATOM 2187 C CA . TYR A 1 282 ? 12.685 -1.769 -20.729 1.00 91.69 282 TYR A CA 1
ATOM 2188 C C . TYR A 1 282 ? 11.457 -1.623 -21.640 1.00 91.69 282 TYR A C 1
ATOM 2190 O O . TYR A 1 282 ? 11.494 -0.878 -22.620 1.00 91.69 282 TYR A O 1
ATOM 2198 N N . LEU A 1 283 ? 10.340 -2.285 -21.332 1.00 93.25 283 LEU A N 1
ATOM 2199 C CA . LEU A 1 283 ? 9.190 -2.356 -22.243 1.00 93.25 283 LEU A CA 1
ATOM 2200 C C . LEU A 1 283 ? 8.282 -1.123 -22.204 1.00 93.25 283 LEU A C 1
ATOM 2202 O O . LEU A 1 283 ? 7.575 -0.872 -23.179 1.00 93.25 283 LEU A O 1
ATOM 2206 N N . VAL A 1 284 ? 8.286 -0.366 -21.101 1.00 88.62 284 VAL A N 1
ATOM 2207 C CA . VAL A 1 284 ? 7.384 0.780 -20.900 1.00 88.62 284 VAL A CA 1
ATOM 2208 C C . VAL A 1 284 ? 8.159 2.073 -20.671 1.00 88.62 284 VAL A C 1
ATOM 2210 O O . VAL A 1 284 ? 7.909 3.070 -21.351 1.00 88.62 284 VAL A O 1
ATOM 2213 N N . ALA A 1 285 ? 9.121 2.072 -19.744 1.00 82.25 285 ALA A N 1
ATOM 2214 C CA . ALA A 1 285 ? 9.912 3.263 -19.434 1.00 82.25 285 ALA A CA 1
ATOM 2215 C C . ALA A 1 285 ? 11.023 3.536 -20.460 1.00 82.25 285 ALA A C 1
ATOM 2217 O O . ALA A 1 285 ? 11.661 4.587 -20.393 1.00 82.25 285 ALA A O 1
ATOM 2218 N N . ASN A 1 286 ? 11.204 2.642 -21.441 1.00 83.56 286 ASN A N 1
ATOM 2219 C CA . ASN A 1 286 ? 12.121 2.806 -22.565 1.00 83.56 286 ASN A CA 1
ATOM 2220 C C . ASN A 1 286 ? 13.591 2.982 -22.141 1.00 83.56 286 ASN A C 1
ATOM 2222 O O . ASN A 1 286 ? 14.358 3.650 -22.836 1.00 83.56 286 ASN A O 1
ATOM 2226 N N . LYS A 1 287 ? 14.005 2.364 -21.028 1.00 87.06 287 LYS A N 1
ATOM 2227 C CA . LYS A 1 287 ? 15.380 2.409 -20.502 1.00 87.06 287 LYS A CA 1
ATOM 2228 C C . LYS A 1 287 ? 16.329 1.450 -21.242 1.00 87.06 287 LYS A C 1
ATOM 2230 O O . LYS A 1 287 ? 17.099 0.721 -20.633 1.00 87.06 287 LYS A O 1
ATOM 2235 N N . TRP A 1 288 ? 16.281 1.447 -22.573 1.00 88.88 288 TRP A N 1
ATOM 2236 C CA . TRP A 1 288 ? 17.178 0.639 -23.402 1.00 88.88 288 TRP A CA 1
ATOM 2237 C C . TRP A 1 288 ? 18.554 1.301 -23.507 1.00 88.88 288 TRP A C 1
ATOM 2239 O O . TRP A 1 288 ? 18.738 2.255 -24.268 1.00 88.88 288 TRP A O 1
ATOM 2249 N N . HIS A 1 289 ? 19.527 0.791 -22.755 1.00 85.81 289 HIS A N 1
ATOM 2250 C CA . HIS A 1 289 ? 20.894 1.308 -22.775 1.00 85.81 289 HIS A CA 1
ATOM 2251 C C . HIS A 1 289 ? 21.522 1.201 -24.174 1.00 85.81 289 HIS A C 1
ATOM 2253 O O . HIS A 1 289 ? 21.297 0.239 -24.912 1.00 85.81 289 HIS A O 1
ATOM 2259 N N . ASN A 1 290 ? 22.313 2.209 -24.552 1.00 88.88 290 ASN A N 1
ATOM 2260 C CA . ASN A 1 290 ? 23.023 2.280 -25.836 1.00 88.88 290 ASN A CA 1
ATOM 2261 C C . ASN A 1 290 ? 22.116 2.229 -27.084 1.00 88.88 290 ASN A C 1
ATOM 2263 O O . ASN A 1 290 ? 22.591 1.934 -28.183 1.00 88.88 290 ASN A O 1
ATOM 2267 N N . LYS A 1 291 ? 20.809 2.500 -26.949 1.00 92.00 291 LYS A N 1
ATOM 2268 C CA . LYS A 1 291 ? 19.870 2.607 -28.076 1.00 92.00 291 LYS A CA 1
ATOM 2269 C C . LYS A 1 291 ? 19.432 4.054 -28.271 1.00 92.00 291 LYS A C 1
ATOM 2271 O O . LYS A 1 291 ? 19.168 4.779 -27.315 1.00 92.00 291 LYS A O 1
ATOM 2276 N N . SER A 1 292 ? 19.336 4.485 -29.527 1.00 92.94 292 SER A N 1
ATOM 2277 C CA . SER A 1 292 ? 18.856 5.830 -29.845 1.00 92.94 292 SER A CA 1
ATOM 2278 C C . SER A 1 292 ? 17.354 5.956 -29.565 1.00 92.94 292 SER A C 1
ATOM 2280 O O . SER A 1 292 ? 16.593 5.000 -29.733 1.00 92.94 292 SER A O 1
ATOM 2282 N N . LYS A 1 293 ? 16.893 7.163 -29.202 1.00 90.88 293 LYS A N 1
ATOM 2283 C CA . LYS A 1 293 ? 15.458 7.447 -28.993 1.00 90.88 293 LYS A CA 1
ATOM 2284 C C . LYS A 1 293 ? 14.606 7.060 -30.207 1.00 90.88 293 LYS A C 1
ATOM 2286 O O . LYS A 1 293 ? 13.512 6.532 -30.036 1.00 90.88 293 LYS A O 1
ATOM 2291 N N . ARG A 1 294 ? 15.128 7.281 -31.420 1.00 93.31 294 ARG A N 1
ATOM 2292 C CA . ARG A 1 294 ? 14.477 6.896 -32.680 1.00 93.31 294 ARG A CA 1
ATOM 2293 C C . ARG A 1 294 ? 14.274 5.382 -32.769 1.00 93.31 294 ARG A C 1
ATOM 2295 O O . ARG A 1 294 ? 13.143 4.945 -32.950 1.00 93.31 294 ARG A O 1
ATOM 2302 N N . ALA A 1 295 ? 15.330 4.597 -32.553 1.00 92.62 295 ALA A N 1
ATOM 2303 C CA . ALA A 1 295 ? 15.250 3.138 -32.609 1.00 92.62 295 ALA A CA 1
ATOM 2304 C C . ALA A 1 295 ? 14.291 2.567 -31.550 1.00 92.62 295 ALA A C 1
ATOM 2306 O O . ALA A 1 295 ? 13.596 1.582 -31.797 1.00 92.62 295 ALA A O 1
ATOM 2307 N N . ILE A 1 296 ? 14.231 3.189 -30.367 1.00 91.75 296 ILE A N 1
ATOM 2308 C CA . ILE A 1 296 ? 13.273 2.806 -29.325 1.00 91.75 296 ILE A CA 1
ATOM 2309 C C . ILE A 1 296 ? 11.840 3.129 -29.766 1.00 91.75 296 ILE A C 1
ATOM 2311 O O . ILE A 1 296 ? 10.962 2.278 -29.646 1.00 91.75 296 ILE A O 1
ATOM 2315 N N . SER A 1 297 ? 11.611 4.320 -30.327 1.00 91.00 297 SER A N 1
ATOM 2316 C CA . SER A 1 297 ? 10.301 4.752 -30.829 1.00 91.00 297 SER A CA 1
ATOM 2317 C C . SER A 1 297 ? 9.752 3.809 -31.903 1.00 91.00 297 SER A C 1
ATOM 2319 O O . SER A 1 297 ? 8.604 3.379 -31.812 1.00 91.00 297 SER A O 1
ATOM 2321 N N . GLU A 1 298 ? 10.588 3.410 -32.866 1.00 93.62 298 GLU A N 1
ATOM 2322 C CA . GLU A 1 298 ? 10.239 2.457 -33.935 1.00 93.62 298 GLU A CA 1
ATOM 2323 C C . GLU A 1 298 ? 9.810 1.084 -33.379 1.00 93.62 298 GLU A C 1
ATOM 2325 O O . GLU A 1 298 ? 8.983 0.389 -33.963 1.00 93.62 298 GLU A O 1
ATOM 2330 N N . LYS A 1 299 ? 10.329 0.700 -32.207 1.00 94.38 299 LYS A N 1
ATOM 2331 C CA . LYS A 1 299 ? 10.066 -0.584 -31.542 1.00 94.38 299 LYS A CA 1
ATOM 2332 C C . LYS A 1 299 ? 9.053 -0.480 -30.391 1.00 94.38 299 LYS A C 1
ATOM 2334 O O . LYS A 1 299 ? 8.733 -1.494 -29.771 1.00 94.38 299 LYS A O 1
ATOM 2339 N N . LYS A 1 300 ? 8.516 0.706 -30.099 1.00 91.94 300 LYS A N 1
ATOM 2340 C CA . LYS A 1 300 ? 7.670 0.948 -28.920 1.00 91.94 300 LYS A CA 1
ATOM 2341 C C . LYS A 1 300 ? 6.377 0.130 -28.945 1.00 91.94 300 LYS A C 1
ATOM 2343 O O . LYS A 1 300 ? 6.076 -0.569 -27.983 1.00 91.94 300 LYS A O 1
ATOM 2348 N N . SER A 1 301 ? 5.648 0.151 -30.066 1.00 92.50 301 SER A N 1
ATOM 2349 C CA . SER A 1 301 ? 4.356 -0.548 -30.192 1.00 92.50 301 SER A CA 1
ATOM 2350 C C . SER A 1 301 ? 4.476 -2.049 -29.907 1.00 92.50 301 SER A C 1
ATOM 2352 O O . SER A 1 301 ? 3.665 -2.625 -29.182 1.00 92.50 301 SER A O 1
ATOM 2354 N N . ARG A 1 302 ? 5.528 -2.700 -30.417 1.00 93.31 302 ARG A N 1
ATOM 2355 C CA . ARG A 1 302 ? 5.756 -4.132 -30.180 1.00 93.31 302 ARG A CA 1
ATOM 2356 C C . ARG A 1 302 ? 6.122 -4.446 -28.722 1.00 93.31 302 ARG A C 1
ATOM 2358 O O . ARG A 1 302 ? 5.696 -5.479 -28.210 1.00 93.31 302 ARG A O 1
ATOM 2365 N N . PHE A 1 303 ? 6.851 -3.563 -28.034 1.00 94.62 303 PHE A N 1
ATOM 2366 C CA . PHE A 1 303 ? 7.154 -3.727 -26.609 1.00 94.62 303 PHE A CA 1
ATOM 2367 C C . PHE A 1 303 ? 5.908 -3.551 -25.741 1.00 94.62 303 PHE A C 1
ATOM 2369 O O . PHE A 1 303 ? 5.678 -4.356 -24.841 1.00 94.62 303 PHE A O 1
ATOM 2376 N N . GLU A 1 304 ? 5.043 -2.593 -26.076 1.00 93.12 304 GLU A N 1
ATOM 2377 C CA . GLU A 1 304 ? 3.745 -2.440 -25.417 1.00 93.12 304 GLU A CA 1
ATOM 2378 C C . GLU A 1 304 ? 2.854 -3.673 -25.621 1.00 93.12 304 GLU A C 1
ATOM 2380 O O . GLU A 1 304 ? 2.224 -4.133 -24.669 1.00 93.12 304 GLU A O 1
ATOM 2385 N N . LYS A 1 305 ? 2.828 -4.266 -26.827 1.00 94.69 305 LYS A N 1
ATOM 2386 C CA . LYS A 1 305 ? 2.104 -5.527 -27.081 1.00 94.69 305 LYS A CA 1
ATOM 2387 C C . LYS A 1 305 ? 2.634 -6.672 -26.207 1.00 94.69 305 LYS A C 1
ATOM 2389 O O . LYS A 1 305 ? 1.832 -7.404 -25.628 1.00 94.69 305 LYS A O 1
ATOM 2394 N N . LEU A 1 306 ? 3.957 -6.810 -26.067 1.00 95.56 306 LEU A N 1
ATOM 2395 C CA . LEU A 1 306 ? 4.555 -7.802 -25.164 1.00 95.56 306 LEU A CA 1
ATOM 2396 C C . LEU A 1 306 ? 4.170 -7.533 -23.704 1.00 95.56 306 LEU A C 1
ATOM 2398 O O . LEU A 1 306 ? 3.788 -8.462 -22.997 1.00 95.56 306 LEU A O 1
ATOM 2402 N N . MET A 1 307 ? 4.212 -6.275 -23.266 1.00 94.75 307 MET A N 1
ATOM 2403 C CA . MET A 1 307 ? 3.825 -5.900 -21.907 1.00 94.75 307 MET A CA 1
ATOM 2404 C C . MET A 1 307 ? 2.350 -6.222 -21.624 1.00 94.75 307 MET A C 1
ATOM 2406 O O . MET A 1 307 ? 2.025 -6.754 -20.567 1.00 94.75 307 MET A O 1
ATOM 2410 N N . ARG A 1 308 ? 1.446 -5.998 -22.586 1.00 93.62 308 ARG A N 1
ATOM 2411 C CA . ARG A 1 308 ? 0.035 -6.414 -22.468 1.00 93.62 308 ARG A CA 1
ATOM 2412 C C . ARG A 1 308 ? -0.122 -7.927 -22.360 1.00 93.62 308 ARG A C 1
ATOM 2414 O O . ARG A 1 308 ? -0.953 -8.399 -21.590 1.00 93.62 308 ARG A O 1
ATOM 2421 N N . ALA A 1 309 ? 0.685 -8.689 -23.092 1.00 94.69 309 ALA A N 1
ATOM 2422 C CA . ALA A 1 309 ? 0.692 -10.142 -22.972 1.00 94.69 309 ALA A CA 1
ATOM 2423 C C . ALA A 1 309 ? 1.170 -10.588 -21.579 1.00 94.69 309 ALA A C 1
ATOM 2425 O O . ALA A 1 309 ? 0.578 -11.484 -20.980 1.00 94.69 309 ALA A O 1
ATOM 2426 N N . LEU A 1 310 ? 2.202 -9.930 -21.038 1.00 94.38 310 LEU A N 1
ATOM 2427 C CA . LEU A 1 310 ? 2.692 -10.157 -19.676 1.00 94.38 310 LEU A CA 1
ATOM 2428 C C . LEU A 1 310 ? 1.620 -9.849 -18.623 1.00 94.38 310 LEU A C 1
ATOM 2430 O O . LEU A 1 310 ? 1.434 -10.652 -17.712 1.00 94.38 310 LEU A O 1
ATOM 2434 N N . LEU A 1 311 ? 0.867 -8.753 -18.781 1.00 92.25 311 LEU A N 1
ATOM 2435 C CA . LEU A 1 311 ? -0.280 -8.427 -17.921 1.00 92.25 311 LEU A CA 1
ATOM 2436 C C . LEU A 1 311 ? -1.342 -9.535 -17.925 1.00 92.25 311 LEU A C 1
ATOM 2438 O O . LEU A 1 311 ? -1.823 -9.926 -16.864 1.00 92.25 311 LEU A O 1
ATOM 2442 N N . ALA A 1 312 ? -1.685 -10.062 -19.103 1.00 91.75 312 ALA A N 1
ATOM 2443 C CA . ALA A 1 312 ? -2.679 -11.126 -19.227 1.00 91.75 312 ALA A CA 1
ATOM 2444 C C . ALA A 1 312 ? -2.213 -12.431 -18.557 1.00 91.75 312 ALA A C 1
ATOM 2446 O O . ALA A 1 312 ? -2.995 -13.092 -17.875 1.00 91.75 312 ALA A O 1
ATOM 2447 N N . VAL A 1 313 ? -0.930 -12.791 -18.706 1.00 93.19 313 VAL A N 1
ATOM 2448 C CA . VAL A 1 313 ? -0.341 -13.954 -18.017 1.00 93.19 313 VAL A CA 1
ATOM 2449 C C . VAL A 1 313 ? -0.342 -13.755 -16.505 1.00 93.19 313 VAL A C 1
ATOM 2451 O O . VAL A 1 313 ? -0.732 -14.666 -15.782 1.00 93.19 313 VAL A O 1
ATOM 2454 N N . ARG A 1 314 ? 0.045 -12.566 -16.034 1.00 92.44 314 ARG A N 1
ATOM 2455 C CA . ARG A 1 314 ? 0.005 -12.183 -14.620 1.00 92.44 314 ARG A CA 1
ATOM 2456 C C . ARG A 1 314 ? -1.387 -12.391 -14.017 1.00 92.44 314 ARG A C 1
ATOM 2458 O O . ARG A 1 314 ? -1.518 -13.041 -12.984 1.00 92.44 314 ARG A O 1
ATOM 2465 N N . GLU A 1 315 ? -2.429 -11.862 -14.656 1.00 91.00 315 GLU A N 1
ATOM 2466 C CA . GLU A 1 315 ? -3.809 -12.014 -14.180 1.00 91.00 315 GLU A CA 1
ATOM 2467 C C . GLU A 1 315 ? -4.256 -13.484 -14.195 1.00 91.00 315 GLU A C 1
ATOM 2469 O O . GLU A 1 315 ? -4.879 -13.964 -13.242 1.00 91.00 315 GLU A O 1
ATOM 2474 N N . TYR A 1 316 ? -3.922 -14.214 -15.261 1.00 92.12 316 TYR A N 1
ATOM 2475 C CA . TYR A 1 316 ? -4.255 -15.628 -15.393 1.00 92.12 316 TYR A CA 1
ATOM 2476 C C . TYR A 1 316 ? -3.608 -16.481 -14.293 1.00 92.12 316 TYR A C 1
ATOM 2478 O O . TYR A 1 316 ? -4.322 -17.228 -13.619 1.00 92.12 316 TYR A O 1
ATOM 2486 N N . ASP A 1 317 ? -2.293 -16.357 -14.086 1.00 92.88 317 ASP A N 1
ATOM 2487 C CA . ASP A 1 317 ? -1.540 -17.160 -13.115 1.00 92.88 317 ASP A CA 1
ATOM 2488 C C . ASP A 1 317 ? -2.006 -16.865 -11.678 1.00 92.88 317 ASP A C 1
ATOM 2490 O O . ASP A 1 317 ? -2.280 -17.801 -10.920 1.00 92.88 317 ASP A O 1
ATOM 2494 N N . THR A 1 318 ? -2.224 -15.591 -11.330 1.00 93.62 318 THR A N 1
ATOM 2495 C CA . THR A 1 318 ? -2.772 -15.188 -10.022 1.00 93.62 318 THR A CA 1
ATOM 2496 C C . THR A 1 318 ? -4.159 -15.790 -9.780 1.00 93.62 318 THR A C 1
ATOM 2498 O O . THR A 1 318 ? -4.396 -16.440 -8.759 1.00 93.62 318 THR A O 1
ATOM 2501 N N . ASN A 1 319 ? -5.082 -15.650 -10.739 1.00 94.25 319 ASN A N 1
ATOM 2502 C CA . ASN A 1 319 ? -6.439 -16.186 -10.612 1.00 94.25 319 ASN A CA 1
ATOM 2503 C C . ASN A 1 319 ? -6.466 -17.717 -10.559 1.00 94.25 319 ASN A C 1
ATOM 2505 O O . ASN A 1 319 ? -7.248 -18.304 -9.807 1.00 94.25 319 ASN A O 1
ATOM 2509 N N . LYS A 1 320 ? -5.633 -18.379 -11.365 1.00 95.25 320 LYS A N 1
ATOM 2510 C CA . LYS A 1 320 ? -5.493 -19.837 -11.365 1.00 95.25 320 LYS A CA 1
ATOM 2511 C C . LYS A 1 320 ? -5.027 -20.329 -9.996 1.00 95.25 320 LYS A C 1
ATOM 2513 O O . LYS A 1 320 ? -5.624 -21.265 -9.461 1.00 95.25 320 LYS A O 1
ATOM 2518 N N . LEU A 1 321 ? -4.013 -19.686 -9.418 1.00 96.19 321 LEU A N 1
ATOM 2519 C CA . LEU A 1 321 ? -3.483 -20.068 -8.115 1.00 96.19 321 LEU A CA 1
ATOM 2520 C C . LEU A 1 321 ? -4.510 -19.854 -6.994 1.00 96.19 321 LEU A C 1
ATOM 2522 O O . LEU A 1 321 ? -4.739 -20.761 -6.196 1.00 96.19 321 LEU A O 1
ATOM 2526 N N . LEU A 1 322 ? -5.206 -18.714 -6.974 1.00 96.50 322 LEU A N 1
ATOM 2527 C CA . LEU A 1 322 ? -6.245 -18.437 -5.973 1.00 96.50 322 LEU A CA 1
ATOM 2528 C C . LEU A 1 322 ? -7.432 -19.406 -6.063 1.00 96.50 322 LEU A C 1
ATOM 2530 O O . LEU A 1 322 ? -7.938 -19.850 -5.031 1.00 96.50 322 LEU A O 1
ATOM 2534 N N . ARG A 1 323 ? -7.838 -19.821 -7.274 1.00 97.38 323 ARG A N 1
ATOM 2535 C CA . ARG A 1 323 ? -8.833 -20.898 -7.447 1.00 97.38 323 ARG A CA 1
ATOM 2536 C C . ARG A 1 323 ? -8.330 -22.216 -6.877 1.00 97.38 323 ARG A C 1
ATOM 2538 O O . ARG A 1 323 ? -9.067 -22.868 -6.149 1.00 97.38 323 ARG A O 1
ATOM 2545 N N . HIS A 1 324 ? -7.077 -22.588 -7.138 1.00 97.38 324 HIS A N 1
ATOM 2546 C CA . HIS A 1 324 ? -6.498 -23.806 -6.569 1.00 97.38 324 HIS A CA 1
ATOM 2547 C C . HIS A 1 324 ? -6.447 -23.766 -5.032 1.00 97.38 324 HIS A C 1
ATOM 2549 O O . HIS A 1 324 ? -6.773 -24.750 -4.363 1.00 97.38 324 HIS A O 1
ATOM 2555 N N . ILE A 1 325 ? -6.101 -22.614 -4.455 1.00 97.44 325 ILE A N 1
ATOM 2556 C CA . ILE A 1 325 ? -6.101 -22.415 -3.003 1.00 97.44 325 ILE A CA 1
ATOM 2557 C C . ILE A 1 325 ? -7.513 -22.566 -2.439 1.00 97.44 325 ILE A C 1
ATOM 2559 O O . ILE A 1 325 ? -7.722 -23.359 -1.519 1.00 97.44 325 ILE A O 1
ATOM 2563 N N . ARG A 1 326 ? -8.491 -21.867 -3.027 1.00 97.00 326 ARG A N 1
ATOM 2564 C CA . ARG A 1 326 ? -9.904 -21.943 -2.641 1.00 97.00 326 ARG A CA 1
ATOM 2565 C C . ARG A 1 326 ? -10.447 -23.360 -2.748 1.00 97.00 326 ARG A C 1
ATOM 2567 O O . ARG A 1 326 ? -11.064 -23.848 -1.808 1.00 97.00 326 ARG A O 1
ATOM 2574 N N . ASP A 1 327 ? -10.263 -24.011 -3.885 1.00 96.88 327 ASP A N 1
ATOM 2575 C CA . ASP A 1 327 ? -11.002 -25.228 -4.223 1.00 96.88 327 ASP A CA 1
ATOM 2576 C C . ASP A 1 327 ? -10.300 -26.495 -3.726 1.00 96.88 327 ASP A C 1
ATOM 2578 O O . ASP A 1 327 ? -10.965 -27.499 -3.482 1.00 96.88 327 ASP A O 1
ATOM 2582 N N . THR A 1 328 ? -8.982 -26.447 -3.505 1.00 97.12 328 THR A N 1
ATOM 2583 C CA . THR A 1 328 ? -8.185 -27.622 -3.123 1.00 97.12 328 THR A CA 1
ATOM 2584 C C . THR A 1 328 ? -7.474 -27.455 -1.784 1.00 97.12 328 THR A C 1
ATOM 2586 O O . THR A 1 328 ? -7.644 -28.290 -0.898 1.00 97.12 328 THR A O 1
ATOM 2589 N N . LYS A 1 329 ? -6.676 -26.395 -1.605 1.00 97.25 329 LYS A N 1
ATOM 2590 C CA . LYS A 1 329 ? -5.770 -26.295 -0.444 1.00 97.25 329 LYS A CA 1
ATOM 2591 C C . LYS A 1 329 ? -6.501 -25.977 0.854 1.00 97.25 329 LYS A C 1
ATOM 2593 O O . LYS A 1 329 ? -6.304 -26.681 1.841 1.00 97.25 329 LYS A O 1
ATOM 2598 N N . LEU A 1 330 ? -7.388 -24.983 0.844 1.00 95.44 330 LEU A N 1
ATOM 2599 C CA . LEU A 1 330 ? -8.165 -24.615 2.028 1.00 95.44 330 LEU A CA 1
ATOM 2600 C C . LEU A 1 330 ? -9.054 -25.774 2.527 1.00 95.44 330 LEU A C 1
ATOM 2602 O O . LEU A 1 330 ? -8.992 -26.069 3.714 1.00 95.44 330 LEU A O 1
ATOM 2606 N N . PRO A 1 331 ? -9.815 -26.507 1.685 1.00 96.50 331 PRO A N 1
ATOM 2607 C CA . PRO A 1 331 ? -10.589 -27.672 2.135 1.00 96.50 331 PRO A CA 1
ATOM 2608 C C . PRO A 1 331 ? -9.757 -28.845 2.651 1.00 96.50 331 PRO A C 1
ATOM 2610 O O . PRO A 1 331 ? -10.275 -29.657 3.419 1.00 96.50 331 PRO A O 1
ATOM 2613 N N . ALA A 1 332 ? -8.516 -28.983 2.176 1.00 96.19 332 ALA A N 1
ATOM 2614 C CA . ALA A 1 332 ? -7.599 -30.014 2.642 1.00 96.19 332 ALA A CA 1
ATOM 2615 C C . ALA A 1 332 ? -7.035 -29.667 4.026 1.00 96.19 332 ALA A C 1
ATOM 2617 O O . ALA A 1 332 ? -7.024 -30.524 4.902 1.00 96.19 332 ALA A O 1
ATOM 2618 N N . GLN A 1 333 ? -6.626 -28.411 4.235 1.00 94.12 333 GLN A N 1
ATOM 2619 C CA . GLN A 1 333 ? -6.049 -27.945 5.500 1.00 94.12 333 GLN A CA 1
ATOM 2620 C C . GLN A 1 333 ? -7.111 -27.663 6.577 1.00 94.12 333 GLN A C 1
ATOM 2622 O O . GLN A 1 333 ? -6.865 -27.872 7.760 1.00 94.12 333 GLN A O 1
ATOM 2627 N N . TYR A 1 334 ? -8.306 -27.229 6.171 1.00 91.25 334 TYR A N 1
ATOM 2628 C CA . TYR A 1 334 ? -9.408 -26.854 7.056 1.00 91.25 334 TYR A CA 1
ATOM 2629 C C . TYR A 1 334 ? -10.681 -27.628 6.674 1.00 91.25 334 TYR A C 1
ATOM 2631 O O . TYR A 1 334 ? -11.526 -27.113 5.934 1.00 91.25 334 TYR A O 1
ATOM 2639 N N . PRO A 1 335 ? -10.873 -28.865 7.179 1.00 92.38 335 PRO A N 1
ATOM 2640 C CA . PRO A 1 335 ? -11.978 -29.736 6.763 1.00 92.38 335 PRO A CA 1
ATOM 2641 C C . PRO A 1 335 ? -13.375 -29.117 6.915 1.00 92.38 335 PRO A C 1
ATOM 2643 O O . PRO A 1 335 ? -14.258 -29.367 6.091 1.00 92.38 335 PRO A O 1
ATOM 2646 N N . HIS A 1 336 ? -13.577 -28.250 7.914 1.00 87.56 336 HIS A N 1
ATOM 2647 C CA . HIS A 1 336 ? -14.836 -27.525 8.114 1.00 87.56 336 HIS A CA 1
ATOM 2648 C C . HIS A 1 336 ? -15.187 -26.590 6.936 1.00 87.56 336 HIS A C 1
ATOM 2650 O O . HIS A 1 336 ? -16.363 -26.337 6.677 1.00 87.56 336 HIS A O 1
ATOM 2656 N N . MET A 1 337 ? -14.195 -26.132 6.161 1.00 92.06 337 MET A N 1
ATOM 2657 C CA . MET A 1 337 ? -14.399 -25.312 4.963 1.00 92.06 337 MET A CA 1
ATOM 2658 C C . MET A 1 337 ? -14.830 -26.120 3.733 1.00 92.06 337 MET A C 1
ATOM 2660 O O . MET A 1 337 ? -15.303 -25.532 2.756 1.00 92.06 337 MET A O 1
ATOM 2664 N N . ARG A 1 338 ? -14.710 -27.457 3.748 1.00 93.75 338 ARG A N 1
ATOM 2665 C CA . ARG A 1 338 ? -15.075 -28.320 2.609 1.00 93.75 338 ARG A CA 1
ATOM 2666 C C . ARG A 1 338 ? -16.552 -28.186 2.233 1.00 93.75 338 ARG A C 1
ATOM 2668 O O . ARG A 1 338 ? -16.875 -28.172 1.052 1.00 93.75 338 ARG A O 1
ATOM 2675 N N . LYS A 1 339 ? -17.426 -28.031 3.232 1.00 91.31 339 LYS A N 1
ATOM 2676 C CA . LYS A 1 339 ? -18.880 -27.860 3.053 1.00 91.31 339 LYS A CA 1
ATOM 2677 C C . LYS A 1 339 ? -19.305 -26.401 2.837 1.00 91.31 339 LYS A C 1
ATOM 2679 O O . LYS A 1 339 ? -20.482 -26.142 2.605 1.00 91.31 339 LYS A O 1
ATOM 2684 N N . MET A 1 340 ? -18.383 -25.441 2.947 1.00 87.75 340 MET A N 1
ATOM 2685 C CA . MET A 1 340 ? -18.687 -24.033 2.692 1.00 87.75 340 MET A CA 1
ATOM 2686 C C . MET A 1 340 ? -18.784 -23.762 1.192 1.00 87.75 340 MET A C 1
ATOM 2688 O O . MET A 1 340 ? -18.008 -24.308 0.407 1.00 87.75 340 MET A O 1
ATOM 2692 N N . ASP A 1 341 ? -19.691 -22.857 0.825 1.00 88.06 341 ASP A N 1
ATOM 2693 C CA . ASP A 1 341 ? -19.733 -22.252 -0.507 1.00 88.06 341 ASP A CA 1
ATOM 2694 C C . ASP A 1 341 ? -18.343 -21.683 -0.875 1.00 88.06 341 ASP A C 1
ATOM 2696 O O . ASP A 1 341 ? -17.745 -20.989 -0.037 1.00 88.06 341 ASP A O 1
ATOM 2700 N N . PRO A 1 342 ? -17.812 -21.939 -2.089 1.00 89.62 342 PRO A N 1
ATOM 2701 C CA . PRO A 1 342 ? -16.499 -21.448 -2.496 1.00 89.62 342 PRO A CA 1
ATOM 2702 C C . PRO A 1 342 ? -16.311 -19.940 -2.291 1.00 89.62 342 PRO A C 1
ATOM 2704 O O . PRO A 1 342 ? -15.258 -19.531 -1.809 1.00 89.62 342 PRO A O 1
ATOM 2707 N N . ALA A 1 343 ? -17.323 -19.112 -2.571 1.00 84.31 343 ALA A N 1
ATOM 2708 C CA . ALA A 1 343 ? -17.233 -17.659 -2.417 1.00 84.31 343 ALA A CA 1
ATOM 2709 C C . ALA A 1 343 ? -17.155 -17.215 -0.946 1.00 84.31 343 ALA A C 1
ATOM 2711 O O . ALA A 1 343 ? -16.569 -16.175 -0.645 1.00 84.31 343 ALA A O 1
ATOM 2712 N N . LYS A 1 344 ? -17.712 -18.010 -0.019 1.00 83.44 344 LYS A N 1
ATOM 2713 C CA . LYS A 1 344 ? -17.578 -17.789 1.433 1.00 83.44 344 LYS A CA 1
ATOM 2714 C C . LYS A 1 344 ? -16.241 -18.274 1.974 1.00 83.44 344 LYS A C 1
ATOM 2716 O O . LYS A 1 344 ? -15.754 -17.736 2.966 1.00 83.44 344 LYS A O 1
ATOM 2721 N N . ARG A 1 345 ? -15.669 -19.295 1.337 1.00 88.94 345 ARG A N 1
ATOM 2722 C CA . ARG A 1 345 ? -14.349 -19.818 1.677 1.00 88.94 345 ARG A CA 1
ATOM 2723 C C . ARG A 1 345 ? -13.263 -18.826 1.281 1.00 88.94 345 ARG A C 1
ATOM 2725 O O . ARG A 1 345 ? -12.477 -18.425 2.130 1.00 88.94 345 ARG A O 1
ATOM 2732 N N . LEU A 1 346 ? -13.247 -18.433 0.010 1.00 91.25 346 LEU A N 1
ATOM 2733 C CA . LEU A 1 346 ? -12.331 -17.432 -0.515 1.00 91.25 346 LEU A CA 1
ATOM 2734 C C . LEU A 1 346 ? -12.930 -16.775 -1.763 1.00 91.25 346 LEU A C 1
ATOM 2736 O O . LEU A 1 346 ? -13.277 -17.442 -2.738 1.00 91.25 346 LEU A O 1
ATOM 2740 N N . SER A 1 347 ? -13.004 -15.455 -1.755 1.00 88.94 347 SER A N 1
ATOM 2741 C CA . SER A 1 347 ? -13.268 -14.632 -2.933 1.00 88.94 347 SER A CA 1
ATOM 2742 C C . SER A 1 347 ? -12.227 -13.526 -3.007 1.00 88.94 347 SER A C 1
ATOM 2744 O O . SER A 1 347 ? -11.573 -13.217 -2.014 1.00 88.94 347 SER A O 1
ATOM 2746 N N . TRP A 1 348 ? -12.024 -12.962 -4.191 1.00 91.00 348 TRP A N 1
ATOM 2747 C CA . TRP A 1 348 ? -11.039 -11.910 -4.381 1.00 91.00 348 TRP A CA 1
ATOM 2748 C C . TRP A 1 348 ? -11.461 -10.953 -5.482 1.00 91.00 348 TRP A C 1
ATOM 2750 O O . TRP A 1 348 ? -12.244 -11.301 -6.368 1.00 91.00 348 TRP A O 1
ATOM 2760 N N . ALA A 1 349 ? -10.927 -9.742 -5.403 1.00 84.19 349 ALA A N 1
ATOM 2761 C CA . ALA A 1 349 ? -11.034 -8.741 -6.446 1.00 84.19 349 ALA A CA 1
ATOM 2762 C C . ALA A 1 349 ? -9.710 -7.984 -6.552 1.00 84.19 349 ALA A C 1
ATOM 2764 O O . ALA A 1 349 ? -9.102 -7.646 -5.537 1.00 84.19 349 ALA A O 1
ATOM 2765 N N . ALA A 1 350 ? -9.298 -7.713 -7.785 1.00 78.69 350 ALA A N 1
ATOM 2766 C CA . ALA A 1 350 ? -8.192 -6.825 -8.103 1.00 78.69 350 ALA A CA 1
ATOM 2767 C C . ALA A 1 350 ? -8.777 -5.482 -8.549 1.00 78.69 350 ALA A C 1
ATOM 2769 O O . ALA A 1 350 ? -9.360 -5.389 -9.632 1.00 78.69 350 ALA A O 1
ATOM 2770 N N . ALA A 1 351 ? -8.685 -4.455 -7.708 1.00 62.34 351 ALA A N 1
ATOM 2771 C CA . ALA A 1 351 ? -9.100 -3.112 -8.101 1.00 62.34 351 ALA A CA 1
ATOM 2772 C C . ALA A 1 351 ? -7.963 -2.430 -8.884 1.00 62.34 351 ALA A C 1
ATOM 2774 O O . ALA A 1 351 ? -6.796 -2.585 -8.553 1.00 62.34 351 ALA A O 1
ATOM 2775 N N . GLY A 1 352 ? -8.297 -1.666 -9.930 1.00 57.38 352 GLY A N 1
ATOM 2776 C CA . GLY A 1 352 ? -7.379 -0.673 -10.509 1.00 57.38 352 GLY A CA 1
ATOM 2777 C C . GLY A 1 352 ? -6.316 -1.147 -11.514 1.00 57.38 352 GLY A C 1
ATOM 2778 O O . GLY A 1 352 ? -5.578 -0.304 -12.020 1.00 57.38 352 GLY A O 1
ATOM 2779 N N . SER A 1 353 ? -6.243 -2.432 -11.875 1.00 58.00 353 SER A N 1
ATOM 2780 C CA . SER A 1 353 ? -5.081 -2.955 -12.614 1.00 58.00 353 SER A CA 1
ATOM 2781 C C . SER A 1 353 ? -5.295 -3.260 -14.101 1.00 58.00 353 SER A C 1
ATOM 2783 O O . SER A 1 353 ? -5.208 -4.401 -14.549 1.00 58.00 353 SER A O 1
ATOM 2785 N N . THR A 1 354 ? -5.564 -2.230 -14.905 1.00 65.00 354 THR A N 1
ATOM 2786 C CA . THR A 1 354 ? -5.644 -2.385 -16.374 1.00 65.00 354 THR A CA 1
ATOM 2787 C C . THR A 1 354 ? -4.569 -1.610 -17.139 1.00 65.00 354 THR A C 1
ATOM 2789 O O . THR A 1 354 ? -4.442 -1.778 -18.355 1.00 65.00 354 THR A O 1
ATOM 2792 N N . THR A 1 355 ? -3.767 -0.777 -16.463 1.00 77.69 355 THR A N 1
ATOM 2793 C CA . THR A 1 355 ? -2.697 -0.006 -17.120 1.00 77.69 355 THR A CA 1
ATOM 2794 C C . THR A 1 355 ? -1.371 -0.771 -17.155 1.00 77.69 355 THR A C 1
ATOM 2796 O O . THR A 1 355 ? -1.108 -1.625 -16.313 1.00 77.69 355 THR A O 1
ATOM 2799 N N . LEU A 1 356 ? -0.501 -0.437 -18.118 1.00 82.56 356 LEU A N 1
ATOM 2800 C CA . LEU A 1 356 ? 0.811 -1.082 -18.305 1.00 82.56 356 LEU A CA 1
ATOM 2801 C C . LEU A 1 356 ? 1.778 -0.908 -17.130 1.00 82.56 356 LEU A C 1
ATOM 2803 O O . LEU A 1 356 ? 2.746 -1.655 -17.022 1.00 82.56 356 LEU A O 1
ATOM 2807 N N . THR A 1 357 ? 1.540 0.085 -16.279 1.00 75.19 357 THR A N 1
ATOM 2808 C CA . THR A 1 357 ? 2.422 0.425 -15.158 1.00 75.19 357 THR A CA 1
ATOM 2809 C C . THR A 1 357 ? 1.787 0.181 -13.800 1.00 75.19 357 THR A C 1
ATOM 2811 O O . THR A 1 357 ? 2.453 0.428 -12.803 1.00 75.19 357 THR A O 1
ATOM 2814 N N . SER A 1 358 ? 0.521 -0.243 -13.761 1.00 78.06 358 SER A N 1
ATOM 2815 C CA . SER A 1 358 ? -0.186 -0.513 -12.513 1.00 78.06 358 SER A CA 1
ATOM 2816 C C . SER A 1 358 ? 0.220 -1.869 -11.942 1.00 78.06 358 SER A C 1
ATOM 2818 O O . SER A 1 358 ? 0.198 -2.904 -12.625 1.00 78.06 358 SER A O 1
ATOM 2820 N N . ASP A 1 359 ? 0.531 -1.838 -10.662 1.00 84.69 359 ASP A N 1
ATOM 2821 C CA . ASP A 1 359 ? 0.470 -2.951 -9.732 1.00 84.69 359 ASP A CA 1
ATOM 2822 C C . ASP A 1 359 ? -0.940 -3.579 -9.681 1.00 84.69 359 ASP A C 1
ATOM 2824 O O . ASP A 1 359 ? -1.920 -3.050 -10.227 1.00 84.69 359 ASP A O 1
ATOM 2828 N N . ILE A 1 360 ? -1.030 -4.790 -9.129 1.00 83.69 360 ILE A N 1
ATOM 2829 C CA . ILE A 1 360 ? -2.290 -5.460 -8.791 1.00 83.69 360 ILE A CA 1
ATOM 2830 C C . ILE A 1 360 ? -2.367 -5.592 -7.279 1.00 83.69 360 ILE A C 1
ATOM 2832 O O . ILE A 1 360 ? -1.665 -6.417 -6.700 1.00 83.69 360 ILE A O 1
ATOM 2836 N N . ASP A 1 361 ? -3.352 -4.924 -6.696 1.00 85.94 361 ASP A N 1
ATOM 2837 C CA . ASP A 1 361 ? -3.754 -5.149 -5.315 1.00 85.94 361 ASP A CA 1
ATOM 2838 C C . ASP A 1 361 ? -4.905 -6.153 -5.265 1.00 85.94 361 ASP A C 1
ATOM 2840 O O . ASP A 1 361 ? -6.070 -5.829 -5.536 1.00 85.94 361 ASP A O 1
ATOM 2844 N N . VAL A 1 362 ? -4.586 -7.409 -4.948 1.00 88.44 362 VAL A N 1
ATOM 2845 C CA . VAL A 1 362 ? -5.579 -8.470 -4.779 1.00 88.44 362 VAL A CA 1
ATOM 2846 C C . VAL A 1 362 ? -6.084 -8.464 -3.348 1.00 88.44 362 VAL A C 1
ATOM 2848 O O . VAL A 1 362 ? -5.423 -8.922 -2.419 1.00 88.44 362 VAL A O 1
ATOM 2851 N N . ASN A 1 363 ? -7.322 -8.024 -3.186 1.00 85.75 363 ASN A N 1
ATOM 2852 C CA . ASN A 1 363 ? -7.996 -8.061 -1.903 1.00 85.75 363 ASN A CA 1
ATOM 2853 C C . ASN A 1 363 ? -8.739 -9.387 -1.731 1.00 85.75 363 ASN A C 1
ATOM 2855 O O . ASN A 1 363 ? -9.715 -9.653 -2.443 1.00 85.75 363 ASN A O 1
ATOM 2859 N N . LEU A 1 364 ? -8.286 -10.211 -0.787 1.00 88.62 364 LEU A N 1
ATOM 2860 C CA . LEU A 1 364 ? -8.912 -11.478 -0.417 1.00 88.62 364 LEU A CA 1
ATOM 2861 C C . LEU A 1 364 ? -10.026 -11.267 0.608 1.00 88.62 364 LEU A C 1
ATOM 2863 O O . LEU A 1 364 ? -9.913 -10.451 1.518 1.00 88.62 364 LEU A O 1
ATOM 2867 N N . LYS A 1 365 ? -11.091 -12.059 0.479 1.00 84.06 365 LYS A N 1
ATOM 2868 C CA . LYS A 1 365 ? -12.276 -12.052 1.343 1.00 84.06 365 LYS A CA 1
ATOM 2869 C C . LYS A 1 365 ? -12.735 -13.477 1.633 1.00 84.06 365 LYS A C 1
ATOM 2871 O O . LYS A 1 365 ? -12.509 -14.384 0.834 1.00 84.06 365 LYS A O 1
ATOM 2876 N N . GLY A 1 366 ? -13.464 -13.659 2.729 1.00 82.56 366 GLY A N 1
ATOM 2877 C CA . GLY A 1 366 ? -14.007 -14.956 3.142 1.00 82.56 366 GLY A CA 1
ATOM 2878 C C . GLY A 1 366 ? -13.213 -15.601 4.276 1.00 82.56 366 GLY A C 1
ATOM 2879 O O . GLY A 1 366 ? -12.175 -15.096 4.686 1.00 82.56 366 GLY A O 1
ATOM 2880 N N . ALA A 1 367 ? -13.719 -16.719 4.796 1.00 82.88 367 ALA A N 1
ATOM 2881 C CA . ALA A 1 367 ? -13.210 -17.346 6.020 1.00 82.88 367 ALA A CA 1
ATOM 2882 C C . ALA A 1 367 ? -11.752 -17.831 5.921 1.00 82.88 367 ALA A C 1
ATOM 2884 O O . ALA A 1 367 ? -11.095 -18.003 6.941 1.00 82.88 367 ALA A O 1
ATOM 2885 N N . GLY A 1 368 ? -11.255 -18.078 4.707 1.00 89.06 368 GLY A N 1
ATOM 2886 C CA . GLY A 1 368 ? -9.884 -18.509 4.454 1.00 89.06 368 GLY A CA 1
ATOM 2887 C C . GLY A 1 368 ? -8.947 -17.406 3.968 1.00 89.06 368 GLY A C 1
ATOM 2888 O O . GLY A 1 368 ? -7.863 -17.753 3.511 1.00 89.06 368 GLY A O 1
ATOM 2889 N N . SER A 1 369 ? -9.332 -16.121 4.007 1.00 89.88 369 SER A N 1
ATOM 2890 C CA . SER A 1 369 ? -8.523 -15.014 3.460 1.00 89.88 369 SER A CA 1
ATOM 2891 C C . SER A 1 369 ? -7.112 -14.961 4.052 1.00 89.88 369 SER A C 1
ATOM 2893 O O . SER A 1 369 ? -6.149 -14.926 3.294 1.00 89.88 369 SER A O 1
ATOM 2895 N N . ILE A 1 370 ? -6.983 -15.043 5.379 1.00 89.88 370 ILE A N 1
ATOM 2896 C CA . ILE A 1 370 ? -5.690 -15.017 6.079 1.00 89.88 370 ILE A CA 1
ATOM 2897 C C . ILE A 1 370 ? -4.809 -16.198 5.660 1.00 89.88 370 ILE A C 1
ATOM 2899 O O . ILE A 1 370 ? -3.699 -16.007 5.169 1.00 89.88 370 ILE A O 1
ATOM 2903 N N . ALA A 1 371 ? -5.320 -17.425 5.790 1.00 90.50 371 ALA A N 1
ATOM 2904 C CA . ALA A 1 371 ? -4.567 -18.622 5.417 1.00 90.50 371 ALA A CA 1
ATOM 2905 C C . ALA A 1 371 ? -4.203 -18.638 3.921 1.00 90.50 371 ALA A C 1
ATOM 2907 O O . ALA A 1 371 ? -3.174 -19.191 3.531 1.00 90.50 371 ALA A O 1
ATOM 2908 N N . ALA A 1 372 ? -5.036 -18.031 3.073 1.00 94.31 372 ALA A N 1
ATOM 2909 C CA . ALA A 1 372 ? -4.794 -17.947 1.644 1.00 94.31 372 ALA A CA 1
ATOM 2910 C C . ALA A 1 372 ? -3.599 -17.057 1.281 1.00 94.31 372 ALA A C 1
ATOM 2912 O O . ALA A 1 372 ? -2.960 -17.371 0.282 1.00 94.31 372 ALA A O 1
ATOM 2913 N N . VAL A 1 373 ? -3.255 -16.026 2.066 1.00 93.00 373 VAL A N 1
ATOM 2914 C CA . VAL A 1 373 ? -2.057 -15.195 1.819 1.00 93.00 373 VAL A CA 1
ATOM 2915 C C . VAL A 1 373 ? -0.789 -16.051 1.899 1.00 93.00 373 VAL A C 1
ATOM 2917 O O . VAL A 1 373 ? -0.069 -16.176 0.908 1.00 93.00 373 VAL A O 1
ATOM 2920 N N . GLY A 1 374 ? -0.572 -16.743 3.023 1.00 89.31 374 GLY A N 1
ATOM 2921 C CA . GLY A 1 374 ? 0.600 -17.614 3.189 1.00 89.31 374 GLY A CA 1
ATOM 2922 C C . GLY A 1 374 ? 0.620 -18.784 2.196 1.00 89.31 374 GLY A C 1
ATOM 2923 O O . GLY A 1 374 ? 1.660 -19.130 1.633 1.00 89.31 374 GLY A O 1
ATOM 2924 N N . LEU A 1 375 ? -0.547 -19.371 1.889 1.00 92.94 375 LEU A N 1
ATOM 2925 C CA . LEU A 1 375 ? -0.646 -20.394 0.841 1.00 92.94 375 LEU A CA 1
ATOM 2926 C C . LEU A 1 375 ? -0.298 -19.839 -0.545 1.00 92.94 375 LEU A C 1
ATOM 2928 O O . LEU A 1 375 ? 0.344 -20.542 -1.324 1.00 92.94 375 LEU A O 1
ATOM 2932 N N . PHE A 1 376 ? -0.705 -18.609 -0.862 1.00 94.94 376 PHE A N 1
ATOM 2933 C CA . PHE A 1 376 ? -0.401 -17.964 -2.134 1.00 94.94 376 PHE A CA 1
ATOM 2934 C C . PHE A 1 376 ? 1.102 -17.764 -2.292 1.00 94.94 376 PHE A C 1
ATOM 2936 O O . PHE A 1 376 ? 1.671 -18.295 -3.244 1.00 94.94 376 PHE A O 1
ATOM 2943 N N . ASN A 1 377 ? 1.759 -17.123 -1.328 1.00 88.50 377 ASN A N 1
ATOM 2944 C CA . ASN A 1 377 ? 3.202 -16.878 -1.375 1.00 88.50 377 ASN A CA 1
ATOM 2945 C C . ASN A 1 377 ? 4.004 -18.187 -1.453 1.00 88.50 377 ASN A C 1
ATOM 2947 O O . ASN A 1 377 ? 4.891 -18.342 -2.302 1.00 88.50 377 ASN A O 1
ATOM 2951 N N . LYS A 1 378 ? 3.636 -19.196 -0.651 1.00 87.12 378 LYS A N 1
ATOM 2952 C CA . LYS A 1 378 ? 4.270 -20.523 -0.686 1.00 87.12 378 LYS A CA 1
ATOM 2953 C C . LYS A 1 378 ? 4.108 -21.220 -2.037 1.00 87.12 378 LYS A C 1
ATOM 2955 O O . LYS A 1 378 ? 5.074 -21.758 -2.587 1.00 87.12 378 LYS A O 1
ATOM 2960 N N . LEU A 1 379 ? 2.891 -21.275 -2.574 1.00 90.50 379 LEU A N 1
ATOM 2961 C CA . LEU A 1 379 ? 2.597 -22.021 -3.803 1.00 90.50 379 LEU A CA 1
ATOM 2962 C C . LEU A 1 379 ? 3.057 -21.283 -5.060 1.00 90.50 379 LEU A C 1
ATOM 2964 O O . LEU A 1 379 ? 3.437 -21.932 -6.034 1.00 90.50 379 LEU A O 1
ATOM 2968 N N . PHE A 1 380 ? 3.110 -19.955 -5.032 1.00 90.44 380 PHE A N 1
ATOM 2969 C CA . PHE A 1 380 ? 3.683 -19.161 -6.112 1.00 90.44 380 PHE A CA 1
ATOM 2970 C C . PHE A 1 380 ? 5.160 -19.525 -6.346 1.00 90.44 380 PHE A C 1
ATOM 2972 O O . PHE A 1 380 ? 5.587 -19.765 -7.477 1.00 90.44 380 PHE A O 1
ATOM 2979 N N . LYS A 1 381 ? 5.930 -19.705 -5.269 1.00 84.06 381 LYS A N 1
ATOM 2980 C CA . LYS A 1 381 ? 7.325 -20.161 -5.355 1.00 84.06 381 LYS A CA 1
ATOM 2981 C C . LYS A 1 381 ? 7.437 -21.646 -5.697 1.00 84.06 381 LYS A C 1
ATOM 2983 O O . LYS A 1 381 ? 8.180 -22.035 -6.595 1.00 84.06 381 LYS A O 1
ATOM 2988 N N . THR A 1 382 ? 6.676 -22.502 -5.017 1.00 81.38 382 THR A N 1
ATOM 2989 C CA . THR A 1 382 ? 6.866 -23.963 -5.108 1.00 81.38 382 THR A CA 1
ATOM 2990 C C . THR A 1 382 ? 6.170 -24.608 -6.310 1.00 81.38 382 THR A C 1
ATOM 2992 O O . THR A 1 382 ? 6.789 -25.385 -7.038 1.00 81.38 382 THR A O 1
ATOM 2995 N N . GLN A 1 383 ? 4.902 -24.279 -6.558 1.00 85.81 383 GLN A N 1
ATOM 2996 C CA . GLN A 1 383 ? 4.087 -24.879 -7.617 1.00 85.81 383 GLN A CA 1
ATOM 2997 C C . GLN A 1 383 ? 4.257 -24.144 -8.947 1.00 85.81 383 GLN A C 1
ATOM 2999 O O . GLN A 1 383 ? 4.426 -24.781 -9.987 1.00 85.81 383 GLN A O 1
ATOM 3004 N N . GLU A 1 384 ? 4.272 -22.810 -8.916 1.00 85.81 384 GLU A N 1
ATOM 3005 C CA . GLU A 1 384 ? 4.512 -21.992 -10.109 1.00 85.81 384 GLU A CA 1
ATOM 3006 C C . GLU A 1 384 ? 6.024 -21.814 -10.401 1.00 85.81 384 GLU A C 1
ATOM 3008 O O . GLU A 1 384 ? 6.415 -21.318 -11.462 1.00 85.81 384 GLU A O 1
ATOM 3013 N N . LYS A 1 385 ? 6.904 -22.334 -9.533 1.00 84.69 385 LYS A N 1
ATOM 3014 C CA . LYS A 1 385 ? 8.363 -22.395 -9.741 1.00 84.69 385 LYS A CA 1
ATOM 3015 C C . LYS A 1 385 ? 8.973 -21.022 -10.046 1.00 84.69 385 LYS A C 1
ATOM 3017 O O . LYS A 1 385 ? 9.847 -20.920 -10.917 1.00 84.69 385 LYS A O 1
ATOM 3022 N N . TRP A 1 386 ? 8.479 -19.973 -9.398 1.00 85.62 386 TRP A N 1
ATOM 3023 C CA . TRP A 1 386 ? 9.069 -18.639 -9.459 1.00 85.62 386 TRP A CA 1
ATOM 3024 C C . TRP A 1 386 ? 10.229 -18.505 -8.475 1.00 85.62 386 TRP A C 1
ATOM 3026 O O . TRP A 1 386 ? 10.236 -19.159 -7.436 1.00 85.62 386 TRP A O 1
ATOM 3036 N N . ALA A 1 387 ? 11.218 -17.687 -8.840 1.00 77.38 387 ALA A N 1
ATOM 3037 C CA . ALA A 1 387 ? 12.389 -17.421 -8.001 1.00 77.38 387 ALA A CA 1
ATOM 3038 C C . ALA A 1 387 ? 12.104 -16.379 -6.907 1.00 77.38 387 ALA A C 1
ATOM 3040 O O . ALA A 1 387 ? 12.718 -16.425 -5.849 1.00 77.38 387 ALA A O 1
ATOM 3041 N N . TYR A 1 388 ? 11.151 -15.477 -7.157 1.00 84.00 388 TYR A N 1
ATOM 3042 C CA . TYR A 1 388 ? 10.785 -14.382 -6.261 1.00 84.00 388 TYR A CA 1
ATOM 3043 C C . TYR A 1 388 ? 9.305 -14.444 -5.879 1.00 84.00 388 TYR A C 1
ATOM 3045 O O . TYR A 1 388 ? 8.515 -15.175 -6.490 1.00 84.00 388 TYR A O 1
ATOM 3053 N N . ASP A 1 389 ? 8.930 -13.629 -4.896 1.00 87.75 389 ASP A N 1
ATOM 3054 C CA . ASP A 1 389 ? 7.536 -13.403 -4.529 1.00 87.75 389 ASP A CA 1
ATOM 3055 C C . ASP A 1 389 ? 6.767 -12.684 -5.648 1.00 87.75 389 ASP A C 1
ATOM 3057 O O . ASP A 1 389 ? 7.340 -12.024 -6.523 1.00 87.75 389 ASP A O 1
ATOM 3061 N N . ALA A 1 390 ? 5.439 -12.798 -5.622 1.00 91.38 390 ALA A N 1
ATOM 3062 C CA . ALA A 1 390 ? 4.574 -12.249 -6.664 1.00 91.38 390 ALA A CA 1
ATOM 3063 C C . ALA A 1 390 ? 4.681 -10.718 -6.804 1.00 91.38 390 ALA A C 1
ATOM 3065 O O . ALA A 1 390 ? 4.541 -10.208 -7.918 1.00 91.38 390 ALA A O 1
ATOM 3066 N N . GLY A 1 391 ? 5.018 -10.006 -5.722 1.00 89.81 391 GLY A N 1
ATOM 3067 C CA . GLY A 1 391 ? 5.338 -8.577 -5.753 1.00 89.81 391 GLY A CA 1
ATOM 3068 C C . GLY A 1 391 ? 6.534 -8.262 -6.661 1.00 89.81 391 GLY A C 1
ATOM 3069 O O . GLY A 1 391 ? 6.467 -7.348 -7.474 1.00 89.81 391 GLY A O 1
ATOM 3070 N N . THR A 1 392 ? 7.595 -9.077 -6.649 1.00 88.44 392 THR A N 1
ATOM 3071 C CA . THR A 1 392 ? 8.743 -8.895 -7.560 1.00 88.44 392 THR A CA 1
ATOM 3072 C C . THR A 1 392 ? 8.424 -9.372 -8.970 1.00 88.44 392 THR A C 1
ATOM 3074 O O . THR A 1 392 ? 8.744 -8.698 -9.950 1.00 88.44 392 THR A O 1
ATOM 3077 N N . VAL A 1 393 ? 7.823 -10.561 -9.092 1.00 90.38 393 VAL A N 1
ATOM 3078 C CA . VAL A 1 393 ? 7.630 -11.218 -10.395 1.00 90.38 393 VAL A CA 1
ATOM 3079 C C . VAL A 1 393 ? 6.599 -10.501 -11.244 1.00 90.38 393 VAL A C 1
ATOM 3081 O O . VAL A 1 393 ? 6.766 -10.390 -12.458 1.00 90.38 393 VAL A O 1
ATOM 3084 N N . TYR A 1 394 ? 5.530 -10.033 -10.614 1.00 92.12 394 TYR A N 1
ATOM 3085 C CA . TYR A 1 394 ? 4.354 -9.526 -11.299 1.00 92.12 394 TYR A CA 1
ATOM 3086 C C . TYR A 1 394 ? 3.864 -8.175 -10.795 1.00 92.12 394 TYR A C 1
ATOM 3088 O O . TYR A 1 394 ? 2.955 -7.625 -11.424 1.00 92.12 394 TYR A O 1
ATOM 3096 N N . ASP A 1 395 ? 4.438 -7.640 -9.712 1.00 91.38 395 ASP A N 1
ATOM 3097 C CA . ASP A 1 395 ? 3.889 -6.460 -9.036 1.00 91.38 395 ASP A CA 1
ATOM 3098 C C . ASP A 1 395 ? 2.451 -6.749 -8.582 1.00 91.38 395 ASP A C 1
ATOM 3100 O O . ASP A 1 395 ? 1.510 -6.016 -8.880 1.00 91.38 395 ASP A O 1
ATOM 3104 N N . VAL A 1 396 ? 2.273 -7.939 -7.987 1.00 91.19 396 VAL A N 1
ATOM 3105 C CA . VAL A 1 396 ? 1.013 -8.431 -7.418 1.00 91.19 396 VAL A CA 1
ATOM 3106 C C . VAL A 1 396 ? 1.172 -8.512 -5.913 1.00 91.19 396 VAL A C 1
ATOM 3108 O O . VAL A 1 396 ? 1.938 -9.338 -5.412 1.00 91.19 396 VAL A O 1
ATOM 3111 N N . ASN A 1 397 ? 0.377 -7.719 -5.213 1.00 89.38 397 ASN A N 1
ATOM 3112 C CA . ASN A 1 397 ? 0.260 -7.750 -3.770 1.00 89.38 397 ASN A CA 1
ATOM 3113 C C . ASN A 1 397 ? -1.045 -8.458 -3.396 1.00 89.38 397 ASN A C 1
ATOM 3115 O O . ASN A 1 397 ? -2.084 -8.253 -4.029 1.00 89.38 397 ASN A O 1
ATOM 3119 N N . VAL A 1 398 ? -1.003 -9.328 -2.389 1.00 90.25 398 VAL A N 1
ATOM 3120 C CA . VAL A 1 398 ? -2.173 -10.090 -1.942 1.00 90.25 398 VAL A CA 1
ATOM 3121 C C . VAL A 1 398 ? -2.427 -9.792 -0.476 1.00 90.25 398 VAL A C 1
ATOM 3123 O O . VAL A 1 398 ? -1.600 -10.105 0.374 1.00 90.25 398 VAL A O 1
ATOM 3126 N N . TYR A 1 399 ? -3.595 -9.229 -0.183 1.00 86.00 399 TYR A N 1
ATOM 3127 C CA . TYR A 1 399 ? -3.967 -8.801 1.161 1.00 86.00 399 TYR A CA 1
ATOM 3128 C C . TYR A 1 399 ? -5.142 -9.616 1.677 1.00 86.00 399 TYR A C 1
ATOM 3130 O O . TYR A 1 399 ? -6.131 -9.822 0.967 1.00 86.00 399 TYR A O 1
ATOM 3138 N N . ALA A 1 400 ? -5.091 -10.015 2.945 1.00 84.31 400 ALA A N 1
ATOM 3139 C CA . ALA A 1 400 ? -6.298 -10.390 3.670 1.00 84.31 400 ALA A CA 1
ATOM 3140 C C . ALA A 1 400 ? -7.050 -9.092 4.014 1.00 84.31 400 ALA A C 1
ATOM 3142 O O . ALA A 1 400 ? -6.680 -8.377 4.942 1.00 84.31 400 ALA A O 1
ATOM 3143 N N . GLN A 1 401 ? -8.044 -8.715 3.202 1.00 64.19 401 GLN A N 1
ATOM 3144 C CA . GLN A 1 401 ? -8.703 -7.419 3.354 1.00 64.19 401 GLN A CA 1
ATOM 3145 C C . GLN A 1 401 ? -9.752 -7.480 4.466 1.00 64.19 401 GLN A C 1
ATOM 3147 O O . GLN A 1 401 ? -10.872 -7.943 4.255 1.00 64.19 401 GLN A O 1
ATOM 3152 N N . ASP A 1 402 ? -9.389 -6.954 5.634 1.00 61.16 402 ASP A N 1
ATOM 3153 C CA . ASP A 1 402 ? -10.162 -7.131 6.866 1.00 61.16 402 ASP A CA 1
ATOM 3154 C C . ASP A 1 402 ? -10.669 -5.825 7.508 1.00 61.16 402 ASP A C 1
ATOM 3156 O O . ASP A 1 402 ? -11.438 -5.864 8.469 1.00 61.16 402 ASP A O 1
ATOM 3160 N N . PHE A 1 403 ? -10.335 -4.658 6.945 1.00 60.69 403 PHE A N 1
ATOM 3161 C CA . PHE A 1 403 ? -10.986 -3.388 7.310 1.00 60.69 403 PHE A CA 1
ATOM 3162 C C . PHE A 1 403 ? -12.362 -3.196 6.651 1.00 60.69 403 PHE A C 1
ATOM 3164 O O . PHE A 1 403 ? -13.134 -2.343 7.076 1.00 60.69 403 PHE A O 1
ATOM 3171 N N . MET A 1 404 ? -12.695 -3.993 5.629 1.00 61.28 404 MET A N 1
ATOM 3172 C CA . MET A 1 404 ? -13.971 -3.933 4.906 1.00 61.28 404 MET A CA 1
ATOM 3173 C C . MET A 1 404 ? -14.767 -5.223 5.097 1.00 61.28 404 MET A C 1
ATOM 3175 O O . MET A 1 404 ? -14.838 -6.075 4.204 1.00 61.28 404 MET A O 1
ATOM 3179 N N . THR A 1 405 ? -15.358 -5.384 6.277 1.00 62.69 405 THR A N 1
ATOM 3180 C CA . THR A 1 405 ? -16.128 -6.583 6.602 1.00 62.69 405 THR A CA 1
ATOM 3181 C C . THR A 1 405 ? -17.447 -6.576 5.828 1.00 62.69 405 THR A C 1
ATOM 3183 O O . THR A 1 405 ? -18.210 -5.617 5.921 1.00 62.69 405 THR A O 1
ATOM 3186 N N . PRO A 1 406 ? -17.756 -7.618 5.038 1.00 60.16 406 PRO A N 1
ATOM 3187 C CA . PRO A 1 406 ? -19.041 -7.689 4.362 1.00 60.16 406 PRO A CA 1
ATOM 3188 C C . PRO A 1 406 ? -20.173 -7.760 5.391 1.00 60.16 406 PRO A C 1
ATOM 3190 O O . PRO A 1 406 ? -20.088 -8.507 6.368 1.00 60.16 406 PRO A O 1
ATOM 3193 N N . GLY A 1 407 ? -21.258 -7.027 5.138 1.00 61.28 407 GLY A N 1
ATOM 3194 C CA . GLY A 1 407 ? -22.485 -7.131 5.920 1.00 61.28 407 GLY A CA 1
ATOM 3195 C C . GLY A 1 407 ? -23.113 -8.525 5.872 1.00 61.28 407 GLY A C 1
ATOM 3196 O O . GLY A 1 407 ? -22.631 -9.454 5.210 1.00 61.28 407 GLY A O 1
ATOM 3197 N N . GLN A 1 408 ? -24.239 -8.680 6.571 1.00 62.81 408 GLN A N 1
ATOM 3198 C CA . GLN A 1 408 ? -24.935 -9.964 6.642 1.00 62.81 408 GLN A CA 1
ATOM 3199 C C . GLN A 1 408 ? -25.240 -10.527 5.245 1.00 62.81 408 GLN A C 1
ATOM 3201 O O . GLN A 1 408 ? -25.656 -9.815 4.327 1.00 62.81 408 GLN A O 1
ATOM 3206 N N . THR A 1 409 ? -25.034 -11.839 5.084 1.00 65.69 409 THR A N 1
ATOM 3207 C CA . THR A 1 409 ? -25.399 -12.545 3.850 1.00 65.69 409 THR A CA 1
ATOM 3208 C C . THR A 1 409 ? -26.912 -12.476 3.674 1.00 65.69 409 THR A C 1
ATOM 3210 O O . THR A 1 409 ? -27.647 -12.952 4.537 1.00 65.69 409 THR A O 1
ATOM 3213 N N . LYS A 1 410 ? -27.376 -11.942 2.542 1.00 67.06 410 LYS A N 1
ATOM 3214 C CA . LYS A 1 410 ? -28.803 -11.896 2.206 1.00 67.06 410 LYS A CA 1
ATOM 3215 C C . LYS A 1 410 ? -29.169 -13.109 1.353 1.00 67.06 410 LYS A C 1
ATOM 3217 O O . LYS A 1 410 ? -28.456 -13.447 0.406 1.00 67.06 410 LYS A O 1
ATOM 3222 N N . THR A 1 411 ? -30.278 -13.764 1.680 1.00 64.88 411 THR A N 1
ATOM 3223 C CA . THR A 1 411 ? -30.890 -14.773 0.805 1.00 64.88 411 THR A CA 1
ATOM 3224 C C . THR A 1 411 ? -31.789 -14.044 -0.189 1.00 64.88 411 THR A C 1
ATOM 3226 O O . THR A 1 411 ? -32.694 -13.321 0.217 1.00 64.88 411 THR A O 1
ATOM 3229 N N . LEU A 1 412 ? -31.503 -14.182 -1.480 1.00 70.25 412 LEU A N 1
ATOM 3230 C CA . LEU A 1 412 ? -32.300 -13.620 -2.568 1.00 70.25 412 LEU A CA 1
ATOM 3231 C C . LEU A 1 412 ? -33.514 -14.514 -2.866 1.00 70.25 412 LEU A C 1
ATOM 3233 O O . LEU A 1 412 ? -33.540 -15.694 -2.498 1.00 70.25 412 LEU A O 1
ATOM 3237 N N . SER A 1 413 ? -34.503 -13.962 -3.575 1.00 54.78 413 SER A N 1
ATOM 3238 C CA . SER A 1 413 ? -35.594 -14.748 -4.157 1.00 54.78 413 SER A CA 1
ATOM 3239 C C . SER A 1 413 ? -35.012 -15.864 -5.039 1.00 54.78 413 SER A C 1
ATOM 3241 O O . SER A 1 413 ? -34.129 -15.625 -5.860 1.00 54.78 413 SER A O 1
ATOM 3243 N N . GLY A 1 414 ? -35.442 -17.107 -4.804 1.00 72.12 414 GLY A N 1
ATOM 3244 C CA . GLY A 1 414 ? -34.870 -18.305 -5.440 1.00 72.12 414 GLY A CA 1
ATOM 3245 C C . GLY A 1 414 ? -33.786 -19.030 -4.626 1.00 72.12 414 GLY A C 1
ATOM 3246 O O . GLY A 1 414 ? -33.195 -19.984 -5.117 1.00 72.12 414 GLY A O 1
ATOM 3247 N N . GLY A 1 415 ? -33.507 -18.613 -3.385 1.00 69.81 415 GLY A N 1
ATOM 3248 C CA . GLY A 1 415 ? -32.625 -19.347 -2.461 1.00 69.81 415 GLY A CA 1
ATOM 3249 C C . GLY A 1 415 ? -31.125 -19.085 -2.642 1.00 69.81 415 GLY A C 1
ATOM 3250 O O . GLY A 1 415 ? -30.315 -19.547 -1.833 1.00 69.81 415 GLY A O 1
ATOM 3251 N N . HIS A 1 416 ? -30.736 -18.294 -3.647 1.00 62.44 416 HIS A N 1
ATOM 3252 C CA . HIS A 1 416 ? -29.353 -17.860 -3.831 1.00 62.44 416 HIS A CA 1
ATOM 3253 C C . HIS A 1 416 ? -28.899 -16.972 -2.669 1.00 62.44 416 HIS A C 1
ATOM 3255 O O . HIS A 1 416 ? -29.542 -15.981 -2.328 1.00 62.44 416 HIS A O 1
ATOM 3261 N N . LYS A 1 417 ? -27.757 -17.299 -2.064 1.00 61.62 417 LYS A N 1
ATOM 3262 C CA . LYS A 1 417 ? -27.160 -16.500 -0.988 1.00 61.62 417 LYS A CA 1
ATOM 3263 C C . LYS A 1 417 ? -26.159 -15.514 -1.583 1.00 61.62 417 LYS A C 1
ATOM 3265 O O . LYS A 1 417 ? -25.189 -15.930 -2.207 1.00 61.62 417 LYS A O 1
ATOM 3270 N N . LYS A 1 418 ? -26.363 -14.216 -1.357 1.00 68.81 418 LYS A N 1
ATOM 3271 C CA . LYS A 1 418 ? -25.433 -13.152 -1.752 1.00 68.81 418 LYS A CA 1
ATOM 3272 C C . LYS A 1 418 ? -24.712 -12.625 -0.514 1.00 68.81 418 LYS A C 1
ATOM 3274 O O . LYS A 1 418 ? -25.356 -12.203 0.447 1.00 68.81 418 LYS A O 1
ATOM 3279 N N . LEU A 1 419 ? -23.380 -12.671 -0.528 1.00 62.88 419 LEU A N 1
ATOM 3280 C CA . LEU A 1 419 ? -22.556 -12.055 0.515 1.00 62.88 419 LEU A CA 1
ATOM 3281 C C . LEU A 1 419 ? -22.883 -10.552 0.598 1.00 62.88 419 LEU A C 1
ATOM 3283 O O . LEU A 1 419 ? -23.085 -9.919 -0.442 1.00 62.88 419 LEU A O 1
ATOM 3287 N N . GLY A 1 420 ? -22.991 -10.003 1.811 1.00 65.12 420 GLY A N 1
ATOM 3288 C CA . GLY A 1 420 ? -23.284 -8.584 1.998 1.00 65.12 420 GLY A CA 1
ATOM 3289 C C . GLY A 1 420 ? -22.184 -7.694 1.415 1.00 65.12 420 GLY A C 1
ATOM 3290 O O . GLY A 1 420 ? -21.029 -8.104 1.296 1.00 65.12 420 GLY A O 1
ATOM 3291 N N . SER A 1 421 ? -22.548 -6.473 1.030 1.00 70.88 421 SER A N 1
ATOM 3292 C CA . SER A 1 421 ? -21.567 -5.443 0.677 1.00 70.88 421 SER A CA 1
ATOM 3293 C C . SER A 1 421 ? -20.811 -4.989 1.935 1.00 70.88 421 SER A C 1
ATOM 3295 O O . SER A 1 421 ? -21.379 -5.068 3.024 1.00 70.88 421 SER A O 1
ATOM 3297 N N . PRO A 1 422 ? -19.568 -4.486 1.820 1.00 69.56 422 PRO A N 1
ATOM 3298 C CA . PRO A 1 422 ? -18.840 -3.902 2.954 1.00 69.56 422 PRO A CA 1
ATOM 3299 C C . PRO A 1 422 ? -19.367 -2.518 3.375 1.00 69.56 422 PRO A C 1
ATOM 3301 O O . PRO A 1 422 ? -18.745 -1.821 4.166 1.00 69.56 422 PRO A O 1
ATOM 3304 N N . PHE A 1 423 ? -20.496 -2.106 2.809 1.00 77.56 423 PHE A N 1
ATOM 3305 C CA . PHE A 1 423 ? -21.184 -0.860 3.087 1.00 77.56 423 PHE A CA 1
ATOM 3306 C C . PHE A 1 423 ? -22.684 -1.070 2.901 1.00 77.56 423 PHE A C 1
ATOM 3308 O O . PHE A 1 423 ? -23.127 -1.871 2.065 1.00 77.56 423 PHE A O 1
ATOM 3315 N N . GLU A 1 424 ? -23.461 -0.322 3.662 1.00 80.38 424 GLU A N 1
ATOM 3316 C CA . GLU A 1 424 ? -24.868 -0.096 3.409 1.00 80.38 424 GLU A CA 1
ATOM 3317 C C . GLU A 1 424 ? -25.018 0.993 2.349 1.00 80.38 424 GLU A C 1
ATOM 3319 O O . GLU A 1 424 ? -24.258 1.961 2.299 1.00 80.38 424 GLU A O 1
ATOM 3324 N N . LYS A 1 425 ? -25.979 0.790 1.448 1.00 83.75 425 LYS A N 1
ATOM 3325 C CA . LYS A 1 425 ? -26.287 1.717 0.364 1.00 83.75 425 LYS A CA 1
ATOM 3326 C C . LYS A 1 425 ? -27.703 2.223 0.566 1.00 83.75 425 LYS A C 1
ATOM 3328 O O . LYS A 1 425 ? -28.635 1.417 0.543 1.00 83.75 425 LYS A O 1
ATOM 3333 N N . GLN A 1 426 ? -27.848 3.532 0.698 1.00 84.62 426 GLN A N 1
ATOM 3334 C CA . GLN A 1 426 ? -29.138 4.208 0.691 1.00 84.62 426 GLN A CA 1
ATOM 3335 C C . GLN A 1 426 ? -29.222 5.070 -0.567 1.00 84.62 426 GLN A C 1
ATOM 3337 O O . GLN A 1 426 ? -28.276 5.770 -0.916 1.00 84.62 426 GLN A O 1
ATOM 3342 N N . GLU A 1 427 ? -30.328 4.969 -1.299 1.00 86.88 427 GLU A N 1
ATOM 3343 C CA . GLU A 1 427 ? -30.580 5.818 -2.463 1.00 86.88 427 GLU A CA 1
ATOM 3344 C C . GLU A 1 427 ? -31.777 6.717 -2.173 1.00 86.88 427 GLU A C 1
ATOM 3346 O O . GLU A 1 427 ? -32.860 6.215 -1.869 1.00 86.88 427 GLU A O 1
ATOM 3351 N N . GLN A 1 428 ? -31.587 8.027 -2.312 1.00 84.88 428 GLN A N 1
ATOM 3352 C CA . GLN A 1 428 ? -32.651 9.027 -2.268 1.00 84.88 428 GL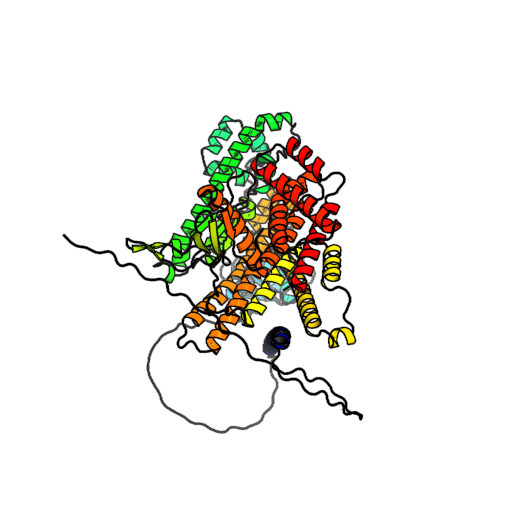N A CA 1
ATOM 3353 C C . GLN A 1 428 ? -32.456 9.990 -3.435 1.00 84.88 428 GLN A C 1
ATOM 3355 O O . GLN A 1 428 ? -31.383 10.566 -3.599 1.00 84.88 428 GLN A O 1
ATOM 3360 N N . ASP A 1 429 ? -33.485 10.133 -4.268 1.00 87.38 429 ASP A N 1
ATOM 3361 C CA . ASP A 1 429 ? -33.496 11.029 -5.427 1.00 87.38 429 ASP A CA 1
ATOM 3362 C C . ASP A 1 429 ? -32.211 10.923 -6.282 1.00 87.38 429 ASP A C 1
ATOM 3364 O O . ASP A 1 429 ? -31.899 9.854 -6.828 1.00 87.38 429 ASP A O 1
ATOM 3368 N N . ASN A 1 430 ? -31.451 12.023 -6.368 1.00 87.50 430 ASN A N 1
ATOM 3369 C CA . ASN A 1 430 ? -30.213 12.176 -7.137 1.00 87.50 430 ASN A CA 1
ATOM 3370 C C . ASN A 1 430 ? -28.933 11.887 -6.332 1.00 87.50 430 ASN A C 1
ATOM 3372 O O . ASN A 1 430 ? -27.837 12.146 -6.830 1.00 87.50 430 ASN A O 1
ATOM 3376 N N . GLN A 1 431 ? -29.060 11.332 -5.124 1.00 88.00 431 GLN A N 1
ATOM 3377 C CA . GLN A 1 431 ? -27.951 11.049 -4.218 1.00 88.00 431 GLN A CA 1
ATOM 3378 C C . GLN A 1 431 ? -27.915 9.566 -3.820 1.00 88.00 431 GLN A C 1
ATOM 3380 O O . GLN A 1 431 ? -28.935 8.877 -3.703 1.00 88.00 431 GLN A O 1
ATOM 3385 N N . VAL A 1 432 ? -26.704 9.052 -3.635 1.00 87.19 432 VAL A N 1
ATOM 3386 C CA . VAL A 1 432 ? -26.440 7.738 -3.050 1.00 87.19 432 VAL A CA 1
ATOM 3387 C C . VAL A 1 432 ? -25.568 7.937 -1.823 1.00 87.19 432 VAL A C 1
ATOM 3389 O O . VAL A 1 432 ? -24.450 8.430 -1.945 1.00 87.19 432 VAL A O 1
ATOM 3392 N N . THR A 1 433 ? -26.046 7.496 -0.668 1.00 85.69 433 THR A N 1
ATOM 3393 C CA . THR A 1 433 ? -25.284 7.520 0.578 1.00 85.69 433 THR A CA 1
ATOM 3394 C C . THR A 1 433 ? -24.671 6.152 0.831 1.00 85.69 433 THR A C 1
ATOM 3396 O O . THR A 1 433 ? -25.350 5.121 0.724 1.00 85.69 433 THR A O 1
ATOM 3399 N N . LEU A 1 434 ? -23.376 6.142 1.140 1.00 84.75 434 LEU A N 1
ATOM 3400 C CA . LEU A 1 434 ? -22.642 4.949 1.545 1.00 84.75 434 LEU A CA 1
ATOM 3401 C C . LEU A 1 434 ? -22.270 5.045 3.018 1.00 84.75 434 LEU A C 1
ATOM 3403 O O . LEU A 1 434 ? -21.669 6.031 3.441 1.00 84.75 434 LEU A O 1
ATOM 3407 N N . THR A 1 435 ? -22.567 3.981 3.759 1.00 81.75 435 THR A N 1
ATOM 3408 C CA . THR A 1 435 ? -22.200 3.840 5.171 1.00 81.75 435 THR A CA 1
ATOM 3409 C C . THR A 1 435 ? -21.382 2.560 5.334 1.00 81.75 435 THR A C 1
ATOM 3411 O O . THR A 1 435 ? -21.891 1.491 4.994 1.00 81.75 435 THR A O 1
ATOM 3414 N N . PRO A 1 436 ? -20.118 2.613 5.783 1.00 75.25 436 PRO A N 1
ATOM 3415 C CA . PRO A 1 436 ? -19.309 1.412 5.991 1.00 75.25 436 PRO A CA 1
ATOM 3416 C C . PRO A 1 436 ? -19.963 0.428 6.974 1.00 75.25 436 PRO A C 1
ATOM 3418 O O . PRO A 1 436 ? -20.597 0.838 7.940 1.00 75.25 436 PRO A O 1
ATOM 3421 N N . VAL A 1 437 ? -19.802 -0.880 6.749 1.00 71.50 437 VAL A N 1
ATOM 3422 C CA . VAL A 1 437 ? -20.206 -1.902 7.729 1.00 71.50 437 VAL A CA 1
ATOM 3423 C C . VAL A 1 437 ? -19.068 -2.115 8.724 1.00 71.50 437 VAL A C 1
ATOM 3425 O O . VAL A 1 437 ? -17.969 -2.506 8.332 1.00 71.50 437 VAL A O 1
ATOM 3428 N N . GLU A 1 438 ? -19.335 -1.929 10.015 1.00 66.62 438 GLU A N 1
ATOM 3429 C CA . GLU A 1 438 ? -18.337 -2.153 11.063 1.00 66.62 438 GLU A CA 1
ATOM 3430 C C . GLU A 1 438 ? -18.374 -3.589 11.614 1.00 66.62 438 GLU A C 1
ATOM 3432 O O . GLU A 1 438 ? -19.413 -4.101 12.036 1.00 66.62 438 GLU A O 1
ATOM 3437 N N . GLU A 1 439 ? -17.212 -4.249 11.680 1.00 60.91 439 GLU A N 1
ATOM 3438 C CA . GLU A 1 439 ? -17.055 -5.617 12.220 1.00 60.91 439 GLU A CA 1
ATOM 3439 C C . GLU A 1 439 ? -17.446 -5.745 13.704 1.00 60.91 439 GLU A C 1
ATOM 3441 O O . GLU A 1 439 ? -17.785 -6.832 14.198 1.00 60.91 439 GLU A O 1
ATOM 3446 N N . VAL A 1 440 ? -17.365 -4.611 14.400 1.00 56.06 440 VAL A N 1
ATOM 3447 C CA . VAL A 1 440 ? -17.526 -4.427 15.844 1.00 56.06 440 VAL A CA 1
ATOM 3448 C C . VAL A 1 440 ? -18.769 -3.603 16.194 1.00 56.06 440 VAL A C 1
ATOM 3450 O O . VAL A 1 440 ? -19.015 -3.410 17.375 1.00 56.06 440 VAL A O 1
ATOM 3453 N N . SER A 1 441 ? -19.615 -3.246 15.217 1.00 53.94 441 SER A N 1
ATOM 3454 C CA . SER A 1 441 ? -20.826 -2.424 15.407 1.00 53.94 441 SER A CA 1
ATOM 3455 C C . SER A 1 441 ? -21.709 -2.788 16.624 1.00 53.94 441 SER A C 1
ATOM 3457 O O . SER A 1 441 ? -22.167 -1.881 17.307 1.00 53.94 441 SER A O 1
ATOM 3459 N N . PRO A 1 442 ? -21.936 -4.072 17.003 1.00 49.38 442 PRO A N 1
ATOM 3460 C CA . PRO A 1 442 ? -22.723 -4.377 18.206 1.00 49.38 442 PRO A CA 1
ATOM 3461 C C . PRO A 1 442 ? -21.974 -4.172 19.542 1.00 49.38 442 PRO A C 1
ATOM 3463 O O . PRO A 1 442 ? -22.458 -4.635 20.573 1.00 49.38 442 PRO A O 1
ATOM 3466 N N . LEU A 1 443 ? -20.779 -3.575 19.541 1.00 49.59 443 LEU A N 1
ATOM 3467 C CA . LEU A 1 443 ? -19.916 -3.395 20.717 1.00 49.59 443 LEU A CA 1
ATOM 3468 C C . LEU A 1 443 ? -19.539 -1.928 20.982 1.00 49.59 443 LEU A C 1
ATOM 3470 O O . LEU A 1 443 ? -18.897 -1.649 21.997 1.00 49.59 443 LEU A O 1
ATOM 3474 N N . THR A 1 444 ? -19.942 -1.004 20.117 1.00 46.72 444 THR A N 1
ATOM 3475 C CA . THR A 1 444 ? -19.561 0.410 20.151 1.00 46.72 444 THR A CA 1
ATOM 3476 C C . THR A 1 444 ? -20.807 1.273 20.310 1.00 46.72 444 THR A C 1
ATOM 3478 O O . THR A 1 444 ? -21.332 1.805 19.339 1.00 46.72 444 THR A O 1
ATOM 3481 N N . ASP A 1 445 ? -21.284 1.414 21.545 1.00 57.84 445 ASP A N 1
ATOM 3482 C CA . ASP A 1 445 ? -21.914 2.685 21.903 1.00 57.84 445 ASP A CA 1
ATOM 3483 C C . ASP A 1 445 ? -20.781 3.729 21.863 1.00 57.84 445 ASP A C 1
ATOM 3485 O O . ASP A 1 445 ? -19.692 3.449 22.388 1.00 57.84 445 ASP A O 1
ATOM 3489 N N . GLU A 1 446 ? -20.993 4.862 21.183 1.00 52.72 446 GLU A N 1
ATOM 3490 C CA . GLU A 1 446 ? -19.974 5.911 20.962 1.00 52.72 446 GLU A CA 1
ATOM 3491 C C . GLU A 1 446 ? -19.339 6.389 22.282 1.00 52.72 446 GLU A C 1
ATOM 3493 O O . GLU A 1 446 ? -18.144 6.660 22.321 1.00 52.72 446 GLU A O 1
ATOM 3498 N N . ASP A 1 447 ? -20.090 6.336 23.387 1.00 50.59 447 ASP A N 1
ATOM 3499 C CA . ASP A 1 447 ? -19.644 6.706 24.739 1.00 50.59 447 ASP A CA 1
ATOM 3500 C C . ASP A 1 447 ? -18.816 5.620 25.461 1.00 50.59 447 ASP A C 1
ATOM 3502 O O . ASP A 1 447 ? -18.551 5.709 26.664 1.00 50.59 447 ASP A O 1
ATOM 3506 N N . SER A 1 448 ? -18.441 4.529 24.786 1.00 58.09 448 SER A N 1
ATOM 3507 C CA . SER A 1 448 ? -17.686 3.451 25.428 1.00 58.09 448 SER A CA 1
ATOM 3508 C C . SER A 1 448 ? -16.174 3.637 25.288 1.00 58.09 448 SER A C 1
ATOM 3510 O O . SER A 1 448 ? -15.657 3.807 24.191 1.00 58.09 448 SER A O 1
ATOM 3512 N N . ILE A 1 449 ? -15.445 3.458 26.398 1.00 55.84 449 ILE A N 1
ATOM 3513 C CA . ILE A 1 449 ? -13.963 3.458 26.496 1.00 55.84 449 ILE A CA 1
ATOM 3514 C C . ILE A 1 449 ? -13.290 2.625 25.384 1.00 55.84 449 ILE A C 1
ATOM 3516 O O . ILE A 1 449 ? -12.174 2.905 24.946 1.00 55.84 449 ILE A O 1
ATOM 3520 N N . ALA A 1 450 ? -13.977 1.587 24.902 1.00 57.69 450 ALA A N 1
ATOM 3521 C CA . ALA A 1 450 ? -13.506 0.742 23.816 1.00 57.69 450 ALA A CA 1
ATOM 3522 C C . ALA A 1 450 ? -13.425 1.464 22.460 1.00 57.69 450 ALA A C 1
ATOM 3524 O O . ALA A 1 450 ? -12.517 1.168 21.688 1.00 57.69 450 ALA A O 1
ATOM 3525 N N . PHE A 1 451 ? -14.343 2.390 22.169 1.00 60.03 451 PHE A N 1
ATOM 3526 C CA . PHE A 1 451 ? -14.336 3.180 20.938 1.00 60.03 451 PHE A CA 1
ATOM 3527 C C . PHE A 1 451 ? -13.207 4.217 20.943 1.00 60.03 451 PHE A C 1
ATOM 3529 O O . PHE A 1 451 ? -12.457 4.301 19.974 1.00 60.03 451 PHE A O 1
ATOM 3536 N N . GLU A 1 452 ? -13.008 4.925 22.058 1.00 63.56 452 GLU A N 1
ATOM 3537 C CA . GLU A 1 452 ? -11.891 5.869 22.219 1.00 63.56 452 GLU A CA 1
ATOM 3538 C C . GLU A 1 452 ? -10.536 5.165 22.081 1.00 63.56 452 GLU A C 1
ATOM 3540 O O . GLU A 1 452 ? -9.687 5.588 21.298 1.00 63.56 452 GLU A O 1
ATOM 3545 N N . THR A 1 453 ? -10.360 4.031 22.771 1.00 66.25 453 THR A N 1
ATOM 3546 C CA . THR A 1 453 ? -9.134 3.218 22.677 1.00 66.25 453 THR A CA 1
ATOM 3547 C C . THR A 1 453 ? -8.921 2.704 21.250 1.00 66.25 453 THR A C 1
ATOM 3549 O O . THR A 1 453 ? -7.802 2.690 20.739 1.00 66.25 453 THR A O 1
ATOM 3552 N N . PHE A 1 454 ? -9.999 2.295 20.576 1.00 70.69 454 PHE A N 1
ATOM 3553 C CA . PHE A 1 454 ? -9.946 1.858 19.186 1.00 70.69 454 PHE A CA 1
ATOM 3554 C C . PHE A 1 454 ? -9.498 2.984 18.243 1.00 70.69 454 PHE A C 1
ATOM 3556 O O . PHE A 1 454 ? -8.574 2.778 17.453 1.00 70.69 454 PHE A O 1
ATOM 3563 N N . SER A 1 455 ? -10.119 4.164 18.336 1.00 71.81 455 SER A N 1
ATOM 3564 C CA . SER A 1 455 ? -9.773 5.318 17.502 1.00 71.81 455 SER A CA 1
ATOM 3565 C C . SER A 1 455 ? -8.335 5.763 17.753 1.00 71.81 455 SER A C 1
ATOM 3567 O O . SER A 1 455 ? -7.583 5.942 16.797 1.00 71.81 455 SER A O 1
ATOM 3569 N N . ALA A 1 456 ? -7.922 5.838 19.023 1.00 78.94 456 ALA A N 1
ATOM 3570 C CA . ALA A 1 456 ? -6.570 6.231 19.397 1.00 78.94 456 ALA A CA 1
ATOM 3571 C C . ALA A 1 456 ? -5.506 5.309 18.781 1.00 78.94 456 ALA A C 1
ATOM 3573 O O . ALA A 1 456 ? -4.494 5.802 18.286 1.00 78.94 456 ALA A O 1
ATOM 3574 N N . ASN A 1 457 ? -5.751 3.995 18.735 1.00 85.94 457 ASN A N 1
ATOM 3575 C CA . ASN A 1 457 ? -4.839 3.053 18.082 1.00 85.94 457 ASN A CA 1
ATOM 3576 C C . ASN A 1 457 ? -4.767 3.281 16.565 1.00 85.94 457 ASN A C 1
ATOM 3578 O O . ASN A 1 457 ? -3.688 3.249 15.982 1.00 85.94 457 ASN A O 1
ATOM 3582 N N . GLN A 1 458 ? -5.900 3.513 15.897 1.00 90.38 458 GLN A N 1
ATOM 3583 C CA . GLN A 1 458 ? -5.914 3.771 14.450 1.00 90.38 458 GLN A CA 1
ATOM 3584 C C . GLN A 1 458 ? -5.224 5.096 14.086 1.00 90.38 458 GLN A C 1
ATOM 3586 O O . GLN A 1 458 ? -4.570 5.182 13.043 1.00 90.38 458 GLN A O 1
ATOM 3591 N N . ASP A 1 459 ? -5.299 6.092 14.967 1.00 93.38 459 ASP A N 1
ATOM 3592 C CA . ASP A 1 459 ? -4.564 7.347 14.829 1.00 93.38 459 ASP A CA 1
ATOM 3593 C C . ASP A 1 459 ? -3.050 7.120 14.868 1.00 93.38 459 ASP A C 1
ATOM 3595 O O . ASP A 1 459 ? -2.348 7.610 13.980 1.00 93.38 459 ASP A O 1
ATOM 3599 N N . VAL A 1 460 ? -2.559 6.308 15.813 1.00 95.81 460 VAL A N 1
ATOM 3600 C CA . VAL A 1 460 ? -1.142 5.913 15.889 1.00 95.81 460 VAL A CA 1
ATOM 3601 C C . VAL A 1 460 ? -0.675 5.280 14.581 1.00 95.81 460 VAL A C 1
ATOM 3603 O O . VAL A 1 460 ? 0.335 5.705 14.027 1.00 95.81 460 VAL A O 1
ATOM 3606 N N . TRP A 1 461 ? -1.430 4.332 14.022 1.00 95.69 461 TRP A N 1
ATOM 3607 C CA . TRP A 1 461 ? -1.062 3.684 12.756 1.00 95.69 461 TRP A CA 1
ATOM 3608 C C . TRP A 1 461 ? -1.035 4.651 11.567 1.00 95.69 461 TRP A C 1
ATOM 3610 O O . TRP A 1 461 ? -0.136 4.575 10.725 1.00 95.69 461 TRP A O 1
ATOM 3620 N N . SER A 1 462 ? -1.974 5.599 11.510 1.00 96.88 462 SER A N 1
ATOM 3621 C CA . SER A 1 462 ? -1.964 6.642 10.477 1.00 96.88 462 SER A CA 1
ATOM 3622 C C . SER A 1 462 ? -0.760 7.592 10.613 1.00 96.88 462 SER A C 1
ATOM 3624 O O . SER A 1 462 ? -0.176 7.996 9.606 1.00 96.88 462 SER A O 1
ATOM 3626 N N . MET A 1 463 ? -0.323 7.889 11.844 1.00 97.88 463 MET A N 1
ATOM 3627 C CA . MET A 1 463 ? 0.885 8.675 12.119 1.00 97.88 463 MET A CA 1
ATOM 3628 C C . MET A 1 463 ? 2.171 7.888 11.846 1.00 97.88 463 MET A C 1
ATOM 3630 O O . MET A 1 463 ? 3.114 8.451 11.290 1.00 97.88 463 MET A O 1
ATOM 3634 N N . ALA A 1 464 ? 2.203 6.585 12.139 1.00 97.56 464 ALA A N 1
ATOM 3635 C CA . ALA A 1 464 ? 3.329 5.712 11.810 1.00 97.56 464 ALA A CA 1
ATOM 3636 C C . ALA A 1 464 ? 3.603 5.724 10.296 1.00 97.56 464 ALA A C 1
ATOM 3638 O O . ALA A 1 464 ? 4.750 5.850 9.864 1.00 97.56 464 ALA A O 1
ATOM 3639 N N . LYS A 1 465 ? 2.546 5.726 9.468 1.00 96.38 465 LYS A N 1
ATOM 3640 C CA . LYS A 1 465 ? 2.661 5.895 8.009 1.00 96.38 465 LYS A CA 1
ATOM 3641 C C . LYS A 1 465 ? 3.334 7.216 7.619 1.00 96.38 465 LYS A C 1
ATOM 3643 O O . LYS A 1 465 ? 4.160 7.232 6.707 1.00 96.38 465 LYS A O 1
ATOM 3648 N N . MET A 1 466 ? 3.001 8.327 8.281 1.00 97.62 466 MET A N 1
ATOM 3649 C CA . MET A 1 466 ? 3.674 9.612 8.047 1.00 97.62 466 MET A CA 1
ATOM 3650 C C . MET A 1 466 ? 5.146 9.540 8.455 1.00 97.62 466 MET A C 1
ATOM 3652 O O . MET A 1 466 ? 6.017 9.893 7.656 1.00 97.62 466 MET A O 1
ATOM 3656 N N . ARG A 1 467 ? 5.420 9.034 9.665 1.00 97.81 467 ARG A N 1
ATOM 3657 C CA . ARG A 1 467 ? 6.768 8.888 10.224 1.00 97.81 467 ARG A CA 1
ATOM 3658 C C . ARG A 1 467 ? 7.699 8.118 9.293 1.00 97.81 467 ARG A C 1
ATOM 3660 O O . ARG A 1 467 ? 8.817 8.583 9.065 1.00 97.81 467 ARG A O 1
ATOM 3667 N N . MET A 1 468 ? 7.225 7.008 8.719 1.00 96.56 468 MET A N 1
ATOM 3668 C CA . MET A 1 468 ? 7.977 6.171 7.770 1.00 96.56 468 MET A CA 1
ATOM 3669 C C . MET A 1 468 ? 8.554 6.952 6.588 1.00 96.56 468 MET A C 1
ATOM 3671 O O . MET A 1 468 ? 9.583 6.576 6.021 1.00 96.56 468 MET A O 1
ATOM 3675 N N . TYR A 1 469 ? 7.870 8.019 6.173 1.00 97.12 469 TYR A N 1
ATOM 3676 C CA . TYR A 1 469 ? 8.232 8.776 4.983 1.00 97.12 469 TYR A CA 1
ATOM 3677 C C . TYR A 1 469 ? 8.692 10.194 5.273 1.00 97.12 469 TYR A C 1
ATOM 3679 O O . TYR A 1 469 ? 9.030 10.885 4.314 1.00 97.12 469 TYR A O 1
ATOM 3687 N N . MET A 1 470 ? 8.763 10.613 6.538 1.00 98.31 470 MET A N 1
ATOM 3688 C CA . MET A 1 470 ? 9.436 11.830 6.994 1.00 98.31 470 MET A CA 1
ATOM 3689 C C . MET A 1 470 ? 10.909 11.552 7.321 1.00 98.31 470 MET A C 1
ATOM 3691 O O . MET A 1 470 ? 11.275 10.467 7.766 1.00 98.31 470 MET A O 1
ATOM 3695 N N . THR A 1 471 ? 11.772 12.540 7.094 1.00 97.38 471 THR A N 1
ATOM 3696 C CA . THR A 1 471 ? 13.117 12.557 7.691 1.00 97.38 471 THR A CA 1
ATOM 3697 C C . THR A 1 471 ? 13.014 12.844 9.188 1.00 97.38 471 THR A C 1
ATOM 3699 O O . THR A 1 471 ? 12.008 13.387 9.641 1.00 97.38 471 THR A O 1
ATOM 3702 N N . ASP A 1 472 ? 14.059 12.546 9.957 1.00 97.56 472 ASP A N 1
ATOM 3703 C CA . ASP A 1 472 ? 14.052 12.794 11.407 1.00 97.56 472 ASP A CA 1
ATOM 3704 C C . ASP A 1 472 ? 13.837 14.277 11.732 1.00 97.56 472 ASP A C 1
ATOM 3706 O O . ASP A 1 472 ? 13.074 14.616 12.632 1.00 97.56 472 ASP A O 1
ATOM 3710 N N . ASN A 1 473 ? 14.424 15.177 10.937 1.00 98.12 473 ASN A N 1
ATOM 3711 C CA . ASN A 1 473 ? 14.214 16.619 11.079 1.00 98.12 473 ASN A CA 1
ATOM 3712 C C . ASN A 1 473 ? 12.759 17.022 10.812 1.00 98.12 473 ASN A C 1
ATOM 3714 O O . ASN A 1 473 ? 12.203 17.834 11.546 1.00 98.12 473 ASN A O 1
ATOM 3718 N N . GLU A 1 474 ? 12.134 16.460 9.776 1.00 98.06 474 GLU A N 1
ATOM 3719 C CA . GLU A 1 474 ? 10.726 16.727 9.466 1.00 98.06 474 GLU A CA 1
ATOM 3720 C C . GLU A 1 474 ? 9.791 16.168 10.542 1.00 98.06 474 GLU A C 1
ATOM 3722 O O . GLU A 1 474 ? 8.857 16.858 10.941 1.00 98.06 474 GLU A O 1
ATOM 3727 N N . TRP A 1 475 ? 10.058 14.959 11.046 1.00 98.19 475 TRP A N 1
ATOM 3728 C CA . TRP A 1 475 ? 9.269 14.350 12.116 1.00 98.19 475 TRP A CA 1
ATOM 3729 C C . TRP A 1 475 ? 9.404 15.113 13.434 1.00 98.19 475 TRP A C 1
ATOM 3731 O O . TRP A 1 475 ? 8.410 15.385 14.099 1.00 98.19 475 TRP A O 1
ATOM 3741 N N . ASN A 1 476 ? 10.620 15.514 13.805 1.00 97.88 476 ASN A N 1
ATOM 3742 C CA . ASN A 1 476 ? 10.852 16.293 15.019 1.00 97.88 476 ASN A CA 1
ATOM 3743 C C . ASN A 1 476 ? 10.211 17.683 14.940 1.00 97.88 476 ASN A C 1
ATOM 3745 O O . ASN A 1 476 ? 9.623 18.126 15.925 1.00 97.88 476 ASN A O 1
ATOM 3749 N N . ALA A 1 477 ? 10.258 18.340 13.776 1.00 97.75 477 ALA A N 1
ATOM 3750 C CA . ALA A 1 477 ? 9.537 19.591 13.553 1.00 97.75 477 ALA A CA 1
ATOM 3751 C C . ALA A 1 477 ? 8.016 19.390 13.662 1.00 97.75 477 ALA A C 1
ATOM 3753 O O . ALA A 1 477 ? 7.353 20.132 14.378 1.00 97.75 477 ALA A O 1
ATOM 3754 N N . TYR A 1 478 ? 7.479 18.338 13.036 1.00 97.81 478 TYR A N 1
ATOM 3755 C CA . TYR A 1 478 ? 6.069 17.967 13.150 1.00 97.81 478 TYR A CA 1
ATOM 3756 C C . TYR A 1 478 ? 5.650 17.732 14.612 1.00 97.81 478 TYR A C 1
ATOM 3758 O O . TYR A 1 478 ? 4.679 18.328 15.068 1.00 97.81 478 TYR A O 1
ATOM 3766 N N . LYS A 1 479 ? 6.409 16.937 15.382 1.00 97.06 479 LYS A N 1
ATOM 3767 C CA . LYS A 1 479 ? 6.157 16.712 16.818 1.00 97.06 479 LYS A CA 1
ATOM 3768 C C . LYS A 1 479 ? 6.165 18.022 17.608 1.00 97.06 479 LYS A C 1
ATOM 3770 O O . LYS A 1 479 ? 5.275 18.241 18.426 1.00 97.06 479 LYS A O 1
ATOM 3775 N N . ALA A 1 480 ? 7.153 18.885 17.368 1.00 96.56 480 ALA A N 1
ATOM 3776 C CA . ALA A 1 480 ? 7.264 20.171 18.051 1.00 96.56 480 ALA A CA 1
ATOM 3777 C C . ALA A 1 480 ? 6.055 21.075 17.764 1.00 96.56 480 ALA A C 1
ATOM 3779 O O . ALA A 1 480 ? 5.489 21.648 18.694 1.00 96.56 480 ALA A O 1
ATOM 3780 N N . ASP A 1 481 ? 5.612 21.142 16.507 1.00 95.94 481 ASP A N 1
ATOM 3781 C CA . ASP A 1 481 ? 4.429 21.911 16.118 1.00 95.94 481 ASP A CA 1
ATOM 3782 C C . ASP A 1 481 ? 3.144 21.326 16.727 1.00 95.94 481 ASP A C 1
ATOM 3784 O O . ASP A 1 481 ? 2.289 22.071 17.207 1.00 95.94 481 ASP A O 1
ATOM 3788 N N . MET A 1 482 ? 2.998 19.999 16.735 1.00 94.81 482 MET A N 1
ATOM 3789 C CA . MET A 1 482 ? 1.822 19.311 17.280 1.00 94.81 482 MET A CA 1
ATOM 3790 C C . MET A 1 482 ? 1.692 19.468 18.796 1.00 94.81 482 MET A C 1
ATOM 3792 O O . MET A 1 482 ? 0.590 19.663 19.306 1.00 94.81 482 MET A O 1
ATOM 3796 N N . LEU A 1 483 ? 2.808 19.390 19.523 1.00 93.19 483 LEU A N 1
ATOM 3797 C CA . LEU A 1 483 ? 2.816 19.515 20.978 1.00 93.19 483 LEU A CA 1
ATOM 3798 C C . LEU A 1 483 ? 2.811 20.979 21.430 1.00 93.19 483 LEU A C 1
ATOM 3800 O O . LEU A 1 483 ? 2.317 21.274 22.519 1.00 93.19 483 LEU A O 1
ATOM 3804 N N . GLY A 1 484 ? 3.331 21.905 20.625 1.00 91.38 484 GLY A N 1
ATOM 3805 C CA . GLY A 1 484 ? 3.455 23.313 20.992 1.00 91.38 484 GLY A CA 1
ATOM 3806 C C . GLY A 1 484 ? 4.283 23.525 22.268 1.00 91.38 484 GLY A C 1
ATOM 3807 O O . GLY A 1 484 ? 5.080 22.684 22.682 1.00 91.38 484 GLY A O 1
ATOM 3808 N N . THR A 1 485 ? 4.087 24.661 22.937 1.00 88.00 485 THR A N 1
ATOM 3809 C CA . THR A 1 485 ? 4.805 24.988 24.180 1.00 88.00 485 THR A CA 1
ATOM 3810 C C . THR A 1 485 ? 4.347 24.126 25.353 1.00 88.00 485 THR A C 1
ATOM 3812 O O . THR A 1 485 ? 3.147 23.911 25.538 1.00 88.00 485 THR A O 1
ATOM 3815 N N . GLU A 1 486 ? 5.286 23.663 26.180 1.00 87.75 486 GLU A N 1
ATOM 3816 C CA . GLU A 1 486 ? 4.983 22.955 27.431 1.00 87.75 486 GLU A CA 1
ATOM 3817 C C . GLU A 1 486 ? 4.036 23.761 28.333 1.00 87.75 486 GLU A C 1
ATOM 3819 O O . GLU A 1 486 ? 4.198 24.971 28.510 1.00 87.75 486 GLU A O 1
ATOM 3824 N N . MET A 1 487 ? 3.022 23.089 28.890 1.00 86.00 487 MET A N 1
ATOM 3825 C CA . MET A 1 487 ? 2.046 23.735 29.769 1.00 86.00 487 MET A CA 1
ATOM 3826 C C . MET A 1 487 ? 2.653 23.911 31.162 1.00 86.00 487 MET A C 1
ATOM 3828 O O . MET A 1 487 ? 3.139 22.958 31.769 1.00 86.00 487 MET A O 1
ATOM 3832 N N . ASN A 1 488 ? 2.622 25.132 31.698 1.00 90.25 488 ASN A N 1
ATOM 3833 C CA . ASN A 1 488 ? 3.078 25.375 33.067 1.00 90.25 488 ASN A CA 1
ATOM 3834 C C . ASN A 1 488 ? 2.015 24.939 34.098 1.00 90.25 488 ASN A C 1
ATOM 3836 O O . ASN A 1 488 ? 0.850 24.729 33.762 1.00 90.25 488 ASN A O 1
ATOM 3840 N N . LYS A 1 489 ? 2.401 24.854 35.380 1.00 90.00 489 LYS A N 1
ATOM 3841 C CA . LYS A 1 489 ? 1.507 24.411 36.470 1.00 90.00 489 LYS A CA 1
ATOM 3842 C C . LYS A 1 489 ? 0.187 25.189 36.536 1.00 90.00 489 LYS A C 1
ATOM 3844 O O . LYS A 1 489 ? -0.840 24.594 36.838 1.00 90.00 489 LYS A O 1
ATOM 3849 N N . GLN A 1 490 ? 0.209 26.490 36.243 1.00 89.19 490 GLN A N 1
ATOM 3850 C CA . GLN A 1 490 ? -0.996 27.317 36.251 1.00 89.19 490 GLN A CA 1
ATOM 3851 C C . GLN A 1 490 ? -1.912 26.991 35.066 1.00 89.19 490 GLN A C 1
ATOM 3853 O O . GLN A 1 490 ? -3.120 26.899 35.246 1.00 89.19 490 GLN A O 1
ATOM 3858 N N . MET A 1 491 ? -1.355 26.783 33.870 1.00 86.75 491 MET A N 1
ATOM 3859 C CA . MET A 1 491 ? -2.124 26.380 32.687 1.00 86.75 491 MET A CA 1
ATOM 3860 C C . MET A 1 491 ? -2.763 25.006 32.884 1.00 86.75 491 MET A C 1
ATOM 3862 O O . MET A 1 491 ? -3.932 24.844 32.569 1.00 86.75 491 MET A O 1
ATOM 3866 N N . ILE A 1 492 ? -2.028 24.054 33.467 1.00 90.44 492 ILE A N 1
ATOM 3867 C CA . ILE A 1 492 ? -2.551 22.717 33.787 1.00 90.44 492 ILE A CA 1
ATOM 3868 C C . ILE A 1 492 ? -3.686 22.809 34.813 1.00 90.44 492 ILE A C 1
ATOM 3870 O O . ILE A 1 492 ? -4.709 22.152 34.658 1.00 90.44 492 ILE A O 1
ATOM 3874 N N . ALA A 1 493 ? -3.529 23.634 35.852 1.00 89.56 493 ALA A N 1
ATOM 3875 C CA . ALA A 1 493 ? -4.578 23.834 36.850 1.00 89.56 493 ALA A CA 1
ATOM 3876 C C . ALA A 1 493 ? -5.838 24.492 36.260 1.00 89.56 493 ALA A C 1
ATOM 3878 O O . ALA A 1 493 ? -6.942 24.212 36.719 1.00 89.56 493 ALA A O 1
ATOM 3879 N N . ASN A 1 494 ? -5.669 25.354 35.253 1.00 92.25 494 ASN A N 1
ATOM 3880 C CA . ASN A 1 494 ? -6.768 26.054 34.594 1.00 92.25 494 ASN A CA 1
ATOM 3881 C C . ASN A 1 494 ? -7.464 25.206 33.513 1.00 92.25 494 ASN A C 1
ATOM 3883 O O . ASN A 1 494 ? -8.642 25.434 33.257 1.00 92.25 494 ASN A O 1
ATOM 3887 N N . ASP A 1 495 ? -6.751 24.272 32.875 1.00 91.06 495 ASP A N 1
ATOM 3888 C CA . ASP A 1 495 ? -7.263 23.431 31.787 1.00 91.06 495 ASP A CA 1
ATOM 3889 C C . ASP A 1 495 ? -6.639 22.014 31.815 1.00 91.06 495 ASP A C 1
ATOM 3891 O O . ASP A 1 495 ? -5.733 21.689 31.033 1.00 91.06 495 ASP A O 1
ATOM 3895 N N . PRO A 1 496 ? -7.077 21.161 32.762 1.00 89.88 496 PRO A N 1
ATOM 3896 C CA . PRO A 1 496 ? -6.543 19.810 32.918 1.00 89.88 496 PRO A CA 1
ATOM 3897 C C . PRO A 1 496 ? -6.891 18.890 31.739 1.00 89.88 496 PRO A C 1
ATOM 3899 O O . PRO A 1 496 ? -6.114 17.981 31.443 1.00 89.88 496 PRO A O 1
ATOM 3902 N N . ASP A 1 497 ? -8.008 19.131 31.049 1.00 87.19 497 ASP A N 1
ATOM 3903 C CA . ASP A 1 497 ? -8.456 18.308 29.921 1.00 87.19 497 ASP A CA 1
ATOM 3904 C C . ASP A 1 497 ? -7.564 18.534 28.694 1.00 87.19 497 ASP A C 1
ATOM 3906 O O . ASP A 1 497 ? -7.101 17.568 28.083 1.00 87.19 497 ASP A O 1
ATOM 3910 N N . SER A 1 498 ? -7.222 19.791 28.377 1.00 86.50 498 SER A N 1
ATOM 3911 C CA . SER A 1 498 ? -6.250 20.087 27.314 1.00 86.50 498 SER A CA 1
ATOM 3912 C C . SER A 1 498 ? -4.867 19.514 27.621 1.00 86.50 498 SER A C 1
ATOM 3914 O O . SER A 1 498 ? -4.193 19.018 26.715 1.00 86.50 498 SER A O 1
ATOM 3916 N N . TYR A 1 499 ? -4.443 19.527 28.891 1.00 88.75 499 TYR A N 1
ATOM 3917 C CA . TYR A 1 499 ? -3.194 18.879 29.296 1.00 88.75 499 TYR A CA 1
ATOM 3918 C C . TYR A 1 499 ? -3.235 17.364 29.046 1.00 88.75 499 TYR A C 1
ATOM 3920 O O . TYR A 1 499 ? -2.305 16.815 28.457 1.00 88.75 499 TYR A O 1
ATOM 3928 N N . GLN A 1 500 ? -4.327 16.689 29.420 1.00 87.44 500 GLN A N 1
ATOM 3929 C CA . GLN A 1 500 ? -4.491 15.253 29.176 1.00 87.44 500 GLN A CA 1
ATOM 3930 C C . GLN A 1 500 ? -4.525 14.910 27.684 1.00 87.44 500 GLN A C 1
ATOM 3932 O O . GLN A 1 500 ? -3.822 13.990 27.268 1.00 87.44 500 GLN A O 1
ATOM 3937 N N . LYS A 1 501 ? -5.269 15.670 26.865 1.00 86.88 501 LYS A N 1
ATOM 3938 C CA . LYS A 1 501 ? -5.273 15.506 25.401 1.00 86.88 501 LYS A CA 1
ATOM 3939 C C . LYS A 1 501 ? -3.865 15.659 24.817 1.00 86.88 501 LYS A C 1
ATOM 3941 O O . LYS A 1 501 ? -3.458 14.868 23.969 1.00 86.88 501 LYS A O 1
ATOM 3946 N N . LYS A 1 502 ? -3.092 16.637 25.302 1.00 89.75 502 LYS A N 1
ATOM 3947 C CA . LYS A 1 502 ? -1.703 16.851 24.876 1.00 89.75 502 LYS A CA 1
ATOM 3948 C C . LYS A 1 502 ? -0.780 15.691 25.271 1.00 89.75 502 LYS A C 1
ATOM 3950 O O . LYS A 1 502 ? 0.020 15.262 24.443 1.00 89.75 502 LYS A O 1
ATOM 3955 N N . GLU A 1 503 ? -0.884 15.162 26.490 1.00 90.44 503 GLU A N 1
ATOM 3956 C CA . GLU A 1 503 ? -0.105 13.982 26.906 1.00 90.44 503 GLU A CA 1
ATOM 3957 C C . GLU A 1 503 ? -0.509 12.723 26.125 1.00 90.44 503 GLU A C 1
ATOM 3959 O O . GLU A 1 503 ? 0.353 11.941 25.727 1.00 90.44 503 GLU A O 1
ATOM 3964 N N . GLN A 1 504 ? -1.800 12.550 25.826 1.00 89.88 504 GLN A N 1
ATOM 3965 C CA . GLN A 1 504 ? -2.268 11.468 24.960 1.00 89.88 504 GLN A CA 1
ATOM 3966 C C . GLN A 1 504 ? -1.663 11.585 23.556 1.00 89.88 504 GLN A C 1
ATOM 3968 O O . GLN A 1 504 ? -1.097 10.614 23.060 1.00 89.88 504 GLN A O 1
ATOM 3973 N N . LEU A 1 505 ? -1.719 12.767 22.936 1.00 92.38 505 LEU A N 1
ATOM 3974 C CA . LEU A 1 505 ? -1.108 13.018 21.629 1.00 92.38 505 LEU A CA 1
ATOM 3975 C C . LEU A 1 505 ? 0.405 12.760 21.651 1.00 92.38 505 LEU A C 1
ATOM 3977 O O . LEU A 1 505 ? 0.945 12.137 20.739 1.00 92.38 505 LEU A O 1
ATOM 3981 N N . LYS A 1 506 ? 1.094 13.198 22.709 1.00 94.69 506 LYS A N 1
ATOM 3982 C CA . LYS A 1 506 ? 2.519 12.917 22.914 1.00 94.69 506 LYS A CA 1
ATOM 3983 C C . LYS A 1 506 ? 2.794 11.418 22.938 1.00 94.69 506 LYS A C 1
ATOM 3985 O O . LYS A 1 506 ? 3.714 10.976 22.257 1.00 94.69 506 LYS A O 1
ATOM 3990 N N . GLN A 1 507 ? 1.987 10.644 23.661 1.00 94.06 507 GLN A N 1
ATOM 3991 C CA . GLN A 1 507 ? 2.120 9.190 23.679 1.00 94.06 507 GLN A CA 1
ATOM 3992 C C . GLN A 1 507 ? 1.857 8.585 22.298 1.00 94.06 507 GLN A C 1
ATOM 3994 O O . GLN A 1 507 ? 2.644 7.765 21.844 1.00 94.06 507 GLN A O 1
ATOM 3999 N N . GLN A 1 508 ? 0.826 9.039 21.582 1.00 94.50 508 GLN A N 1
ATOM 4000 C CA . GLN A 1 508 ? 0.539 8.541 20.236 1.00 94.50 508 GLN A CA 1
ATOM 4001 C C . GLN A 1 508 ? 1.687 8.811 19.246 1.00 94.50 508 GLN A C 1
ATOM 4003 O O . GLN A 1 508 ? 1.973 7.974 18.390 1.00 94.50 508 GLN A O 1
ATOM 4008 N N . LEU A 1 509 ? 2.356 9.964 19.358 1.00 96.31 509 LEU A N 1
ATOM 4009 C CA . LEU A 1 509 ? 3.536 10.300 18.553 1.00 96.31 509 LEU A CA 1
ATOM 4010 C C . LEU A 1 509 ? 4.732 9.398 18.891 1.00 96.31 509 LEU A C 1
ATOM 4012 O O . LEU A 1 509 ? 5.444 8.981 17.980 1.00 96.31 509 LEU A O 1
ATOM 4016 N N . LEU A 1 510 ? 4.939 9.088 20.176 1.00 96.19 510 LEU A N 1
ATOM 4017 C CA . LEU A 1 510 ? 5.972 8.147 20.619 1.00 96.19 510 LEU A CA 1
ATOM 4018 C C . LEU A 1 510 ? 5.679 6.724 20.134 1.00 96.19 510 LEU A C 1
ATOM 4020 O O . LEU A 1 510 ? 6.577 6.065 19.622 1.00 96.19 510 LEU A O 1
ATOM 4024 N N . ASP A 1 511 ? 4.428 6.274 20.218 1.00 95.12 511 ASP A N 1
ATOM 4025 C CA . ASP A 1 511 ? 4.027 4.949 19.742 1.00 95.12 511 ASP A CA 1
ATOM 4026 C C . ASP A 1 511 ? 4.203 4.834 18.218 1.00 95.12 511 ASP A C 1
ATOM 4028 O O . ASP A 1 511 ? 4.689 3.822 17.718 1.00 95.12 511 ASP A O 1
ATOM 4032 N N . ALA A 1 512 ? 3.861 5.882 17.459 1.00 96.94 512 ALA A N 1
ATOM 4033 C CA . ALA A 1 512 ? 4.061 5.918 16.010 1.00 96.94 512 ALA A CA 1
ATOM 4034 C C . ALA A 1 512 ? 5.547 5.837 15.615 1.00 96.94 512 ALA A C 1
ATOM 4036 O O . ALA A 1 512 ? 5.886 5.232 14.596 1.00 96.94 512 ALA A O 1
ATOM 4037 N N . GLU A 1 513 ? 6.426 6.449 16.411 1.00 96.94 513 GLU A N 1
ATOM 4038 C CA . GLU A 1 513 ? 7.878 6.369 16.249 1.00 96.94 513 GLU A CA 1
ATOM 4039 C C . GLU A 1 513 ? 8.400 4.974 16.599 1.00 96.94 513 GLU A C 1
ATOM 4041 O O . GLU A 1 513 ? 9.076 4.367 15.770 1.00 96.94 513 GLU A O 1
ATOM 4046 N N . TYR A 1 514 ? 7.970 4.420 17.735 1.00 96.88 514 TYR A N 1
ATOM 4047 C CA . TYR A 1 514 ? 8.286 3.055 18.151 1.00 96.88 514 TYR A CA 1
ATOM 4048 C C . TYR A 1 514 ? 7.902 2.017 17.087 1.00 96.88 514 TYR A C 1
ATOM 4050 O O . TYR A 1 514 ? 8.722 1.180 16.721 1.00 96.88 514 TYR A O 1
ATOM 4058 N N . TYR A 1 515 ? 6.688 2.081 16.528 1.00 95.81 515 TYR A N 1
ATOM 4059 C CA . TYR A 1 515 ? 6.274 1.132 15.488 1.00 95.81 515 TYR A CA 1
ATOM 4060 C C . TYR A 1 515 ? 7.097 1.263 14.200 1.00 95.81 515 TYR A C 1
ATOM 4062 O O . TYR A 1 515 ? 7.311 0.272 13.503 1.00 95.81 515 TYR A O 1
ATOM 4070 N N . TYR A 1 516 ? 7.567 2.467 13.862 1.00 96.81 516 TYR A N 1
ATOM 4071 C CA . TYR A 1 516 ? 8.475 2.644 12.729 1.00 96.81 516 TYR A CA 1
ATOM 4072 C C . TYR A 1 516 ? 9.860 2.049 12.997 1.00 96.81 516 TYR A C 1
ATOM 4074 O O . TYR A 1 516 ? 10.417 1.402 12.109 1.00 96.81 516 TYR A O 1
ATOM 4082 N N . GLU A 1 517 ? 10.392 2.230 14.202 1.00 96.44 517 GLU A N 1
ATOM 4083 C CA . GLU A 1 517 ? 11.658 1.627 14.626 1.00 96.44 517 GLU A CA 1
ATOM 4084 C C . GLU A 1 517 ? 11.563 0.094 14.630 1.00 96.44 517 GLU A C 1
ATOM 4086 O O . GLU A 1 517 ? 12.363 -0.556 13.958 1.00 96.44 517 GLU A O 1
ATOM 4091 N N . ASP A 1 518 ? 10.515 -0.478 15.235 1.00 95.56 518 ASP A N 1
ATOM 4092 C CA . ASP A 1 518 ? 10.244 -1.927 15.220 1.00 95.56 518 ASP A CA 1
ATOM 4093 C C . ASP A 1 518 ? 10.128 -2.477 13.791 1.00 95.56 518 ASP A C 1
ATOM 4095 O O . ASP A 1 518 ? 10.638 -3.557 13.485 1.00 95.56 518 ASP A O 1
ATOM 4099 N N . TYR A 1 519 ? 9.507 -1.725 12.875 1.00 95.81 519 TYR A N 1
ATOM 4100 C CA . TYR A 1 519 ? 9.452 -2.094 11.461 1.00 95.81 519 TYR A CA 1
ATOM 4101 C C . TYR A 1 519 ? 10.844 -2.163 10.823 1.00 95.81 519 TYR A C 1
ATOM 4103 O O . TYR A 1 519 ? 11.139 -3.132 10.117 1.00 95.81 519 TYR A O 1
ATOM 4111 N N . LEU A 1 520 ? 11.695 -1.155 11.045 1.00 95.69 520 LEU A N 1
ATOM 4112 C CA . LEU A 1 520 ? 13.051 -1.133 10.495 1.00 95.69 520 LEU A CA 1
ATOM 4113 C C . LEU A 1 520 ? 13.884 -2.292 11.046 1.00 95.69 520 LEU A C 1
ATOM 4115 O O . LEU A 1 520 ? 14.467 -3.041 10.260 1.00 95.69 520 LEU A O 1
ATOM 4119 N N . GLU A 1 521 ? 13.874 -2.473 12.367 1.00 96.62 521 GLU A N 1
ATOM 4120 C CA . GLU A 1 521 ? 14.600 -3.540 13.056 1.00 96.62 521 GLU A CA 1
ATOM 4121 C C . GLU A 1 521 ? 14.120 -4.923 12.608 1.00 96.62 521 GLU A C 1
ATOM 4123 O O . GLU A 1 521 ? 14.931 -5.792 12.288 1.00 96.62 521 GLU A O 1
ATOM 4128 N N . SER A 1 522 ? 12.804 -5.124 12.497 1.00 95.44 522 SER A N 1
ATOM 4129 C CA . SER A 1 522 ? 12.218 -6.387 12.040 1.00 95.44 522 SER A CA 1
ATOM 4130 C C . SER A 1 522 ? 12.626 -6.725 10.604 1.00 95.44 522 SER A C 1
ATOM 4132 O O . SER A 1 522 ? 12.965 -7.875 10.314 1.00 95.44 522 SER A O 1
ATOM 4134 N N . ILE A 1 523 ? 12.607 -5.740 9.697 1.00 95.06 523 ILE A N 1
ATOM 4135 C CA . ILE A 1 523 ? 13.032 -5.931 8.303 1.00 95.06 523 ILE A CA 1
ATOM 4136 C C . ILE A 1 523 ? 14.521 -6.250 8.236 1.00 95.06 523 ILE A C 1
ATOM 4138 O O . ILE A 1 523 ? 14.903 -7.186 7.537 1.00 95.06 523 ILE A O 1
ATOM 4142 N N . GLU A 1 524 ? 15.360 -5.496 8.943 1.00 94.69 524 GLU A N 1
ATOM 4143 C CA . GLU A 1 524 ? 16.804 -5.720 8.959 1.00 94.69 524 GLU A CA 1
ATOM 4144 C C . GLU A 1 524 ? 17.150 -7.092 9.540 1.00 94.69 524 GLU A C 1
ATOM 4146 O O . GLU A 1 524 ? 17.913 -7.846 8.934 1.00 94.69 524 GLU A O 1
ATOM 4151 N N . HIS A 1 525 ? 16.529 -7.463 10.659 1.00 93.38 525 HIS A N 1
ATOM 4152 C CA . HIS A 1 525 ? 16.684 -8.774 11.272 1.00 93.38 525 HIS A CA 1
ATOM 4153 C C . HIS A 1 525 ? 16.321 -9.903 10.299 1.00 93.38 525 HIS A C 1
ATOM 4155 O O . HIS A 1 525 ? 17.097 -10.841 10.118 1.00 93.38 525 HIS A O 1
ATOM 4161 N N . GLU A 1 526 ? 15.177 -9.806 9.620 1.00 92.62 526 GLU A N 1
ATOM 4162 C CA . GLU A 1 526 ? 14.745 -10.833 8.672 1.00 92.62 526 GLU A CA 1
ATOM 4163 C C . GLU A 1 526 ? 15.617 -10.855 7.404 1.00 92.62 526 GLU A C 1
ATOM 4165 O O . GLU A 1 526 ? 15.929 -11.930 6.897 1.00 92.62 526 GLU A O 1
ATOM 4170 N N . VAL A 1 527 ? 16.087 -9.703 6.910 1.00 90.38 527 VAL A N 1
ATOM 4171 C CA . VAL A 1 527 ? 17.072 -9.641 5.814 1.00 90.38 527 VAL A CA 1
ATOM 4172 C C . VAL A 1 527 ? 18.390 -10.301 6.226 1.00 90.38 527 VAL A C 1
ATOM 4174 O O . VAL A 1 527 ? 18.968 -11.048 5.436 1.00 90.38 527 VAL A O 1
ATOM 4177 N N . ASN A 1 528 ? 18.849 -10.091 7.460 1.00 89.56 528 ASN A N 1
ATOM 4178 C CA . ASN A 1 528 ? 20.040 -10.747 7.994 1.00 89.56 528 ASN A CA 1
ATOM 4179 C C . ASN A 1 528 ? 19.843 -12.259 8.111 1.00 89.56 528 ASN A C 1
ATOM 4181 O O . ASN A 1 528 ? 20.740 -13.013 7.735 1.00 89.56 528 ASN A O 1
ATOM 4185 N N . ILE A 1 529 ? 18.661 -12.721 8.530 1.00 86.06 529 ILE A N 1
ATOM 4186 C CA . ILE A 1 529 ? 18.308 -14.146 8.478 1.00 86.06 529 ILE A CA 1
ATOM 4187 C C . ILE A 1 529 ? 18.363 -14.646 7.032 1.00 86.06 529 ILE A C 1
ATOM 4189 O O . ILE A 1 529 ? 18.980 -15.671 6.780 1.00 86.06 529 ILE A O 1
ATOM 4193 N N . ILE A 1 530 ? 17.780 -13.938 6.063 1.00 82.50 530 ILE A N 1
ATOM 4194 C CA . ILE A 1 530 ? 17.820 -14.351 4.649 1.00 82.50 530 ILE A CA 1
ATOM 4195 C C . ILE A 1 530 ? 19.265 -14.443 4.134 1.00 82.50 530 ILE A C 1
ATOM 4197 O O . ILE A 1 530 ? 19.584 -15.378 3.409 1.00 82.50 530 ILE A O 1
ATOM 4201 N N . ASN A 1 531 ? 20.138 -13.507 4.517 1.00 81.94 531 ASN A N 1
ATOM 4202 C CA . ASN A 1 531 ? 21.536 -13.485 4.077 1.00 81.94 531 ASN A CA 1
ATOM 4203 C C . ASN A 1 531 ? 22.404 -14.568 4.747 1.00 81.94 531 ASN A C 1
ATOM 4205 O O . ASN A 1 531 ? 23.350 -15.048 4.128 1.00 81.94 531 ASN A O 1
ATOM 4209 N N . THR A 1 532 ? 22.133 -14.913 6.010 1.00 80.25 532 THR A N 1
ATOM 4210 C CA . THR A 1 532 ? 22.977 -15.826 6.812 1.00 80.25 532 THR A CA 1
ATOM 4211 C C . THR A 1 532 ? 22.481 -17.265 6.811 1.00 80.25 532 THR A C 1
ATOM 4213 O O . THR A 1 532 ? 23.266 -18.198 6.964 1.00 80.25 532 THR A O 1
ATOM 4216 N N . ASN A 1 533 ? 21.176 -17.468 6.660 1.00 68.38 533 ASN A N 1
ATOM 4217 C CA . ASN A 1 533 ? 20.562 -18.772 6.807 1.00 68.38 533 ASN A CA 1
ATOM 4218 C C . ASN A 1 533 ? 20.680 -19.533 5.481 1.00 68.38 533 ASN A C 1
ATOM 4220 O O . ASN A 1 533 ? 20.045 -19.173 4.489 1.00 68.38 533 ASN A O 1
ATOM 4224 N N . ALA A 1 534 ? 21.455 -20.620 5.482 1.00 49.78 534 ALA A N 1
ATOM 4225 C CA . ALA A 1 534 ? 21.686 -21.533 4.357 1.00 49.78 534 ALA A CA 1
ATOM 4226 C C . ALA A 1 534 ? 20.444 -22.360 3.952 1.00 49.78 534 ALA A C 1
ATOM 4228 O O . ALA A 1 534 ? 20.535 -23.503 3.501 1.00 49.78 534 ALA A O 1
ATOM 4229 N N . ASN A 1 535 ? 19.248 -21.810 4.145 1.00 53.75 535 ASN A N 1
ATOM 4230 C CA . ASN A 1 535 ? 18.016 -22.437 3.721 1.00 53.75 535 ASN A CA 1
ATOM 4231 C C . ASN A 1 535 ? 17.970 -22.458 2.189 1.00 53.75 535 ASN A C 1
ATOM 4233 O O . ASN A 1 535 ? 17.769 -21.422 1.556 1.00 53.75 535 ASN A O 1
ATOM 4237 N N . HIS A 1 536 ? 18.017 -23.662 1.606 1.00 52.09 536 HIS A N 1
ATOM 4238 C CA . HIS A 1 536 ? 17.890 -23.953 0.166 1.00 52.09 536 HIS A CA 1
ATOM 4239 C C . HIS A 1 536 ? 16.716 -23.260 -0.560 1.00 52.09 536 HIS A C 1
ATOM 4241 O O . HIS A 1 536 ? 16.637 -23.235 -1.792 1.00 52.09 536 HIS A O 1
ATOM 4247 N N . VAL A 1 537 ? 15.758 -22.709 0.191 1.00 49.97 537 VAL A N 1
ATOM 4248 C CA . VAL A 1 537 ? 14.672 -21.876 -0.333 1.00 49.97 537 VAL A CA 1
ATOM 4249 C C . VAL A 1 537 ? 15.213 -20.603 -1.002 1.00 49.97 537 VAL A C 1
ATOM 4251 O O . VAL A 1 537 ? 14.629 -20.177 -2.000 1.00 49.97 537 VAL A O 1
ATOM 4254 N N . TYR A 1 538 ? 16.331 -20.048 -0.519 1.00 56.47 538 TYR A N 1
ATOM 4255 C CA . TYR A 1 538 ? 16.952 -18.830 -1.049 1.00 56.47 538 TYR A CA 1
ATOM 4256 C C . TYR A 1 538 ? 18.153 -19.086 -1.966 1.00 56.47 538 TYR A C 1
ATOM 4258 O O . TYR A 1 538 ? 18.534 -18.184 -2.699 1.00 56.47 538 TYR A O 1
ATOM 4266 N N . ASP A 1 539 ? 18.687 -20.304 -2.060 1.00 60.44 539 ASP A N 1
ATOM 4267 C CA . ASP A 1 539 ? 19.779 -20.595 -3.008 1.00 60.44 539 ASP A CA 1
ATOM 4268 C C . ASP A 1 539 ? 19.386 -20.243 -4.449 1.00 60.44 539 ASP A C 1
ATOM 4270 O O . ASP A 1 539 ? 20.118 -19.566 -5.161 1.00 60.44 539 ASP A O 1
ATOM 4274 N N . ARG A 1 540 ? 18.156 -20.587 -4.860 1.00 59.38 540 ARG A N 1
ATOM 4275 C CA . ARG A 1 540 ? 17.624 -20.192 -6.179 1.00 59.38 540 ARG A CA 1
ATOM 4276 C C . ARG A 1 540 ? 17.391 -18.689 -6.313 1.00 59.38 540 ARG A C 1
ATOM 4278 O O . ARG A 1 540 ? 17.423 -18.173 -7.432 1.00 59.38 540 ARG A O 1
ATOM 4285 N N . LEU A 1 541 ? 17.109 -18.002 -5.205 1.00 61.44 541 LEU A N 1
ATOM 4286 C CA . LEU A 1 541 ? 16.991 -16.546 -5.163 1.00 61.44 541 LEU A CA 1
ATOM 4287 C C . LEU A 1 541 ? 18.363 -15.923 -5.447 1.00 61.44 541 LEU A C 1
ATOM 4289 O O . LEU A 1 541 ? 18.469 -15.121 -6.374 1.00 61.44 541 LEU A O 1
ATOM 4293 N N . HIS A 1 542 ? 19.393 -16.347 -4.711 1.00 61.28 542 HIS A N 1
ATOM 4294 C CA . HIS A 1 542 ? 20.778 -15.918 -4.894 1.00 61.28 542 HIS A CA 1
ATOM 4295 C C . HIS A 1 542 ? 21.279 -16.246 -6.302 1.00 61.28 542 HIS A C 1
ATOM 4297 O O . HIS A 1 542 ? 21.639 -15.328 -7.027 1.00 61.28 542 HIS A O 1
ATOM 4303 N N . GLU A 1 543 ? 21.131 -17.489 -6.773 1.00 64.19 543 GLU A N 1
ATOM 4304 C CA . GLU A 1 543 ? 21.502 -17.882 -8.140 1.00 64.19 543 GLU A CA 1
ATOM 4305 C C . GLU A 1 543 ? 20.835 -17.008 -9.212 1.00 64.19 543 GLU A C 1
ATOM 4307 O O . GLU A 1 543 ? 21.467 -16.654 -10.205 1.00 64.19 543 GLU A O 1
ATOM 4312 N N . THR A 1 544 ? 19.557 -16.645 -9.045 1.00 60.72 544 THR A N 1
ATOM 4313 C CA . THR A 1 544 ? 18.845 -15.811 -10.030 1.00 60.72 544 THR A CA 1
ATOM 4314 C C . THR A 1 544 ? 19.282 -14.343 -9.952 1.00 60.72 544 THR A C 1
ATOM 4316 O O . THR A 1 544 ? 19.421 -13.695 -10.992 1.00 60.72 544 THR A O 1
ATOM 4319 N N . LEU A 1 545 ? 19.530 -13.817 -8.745 1.00 60.03 545 LEU A N 1
ATOM 4320 C CA . LEU A 1 545 ? 20.072 -12.466 -8.544 1.00 60.03 545 LEU A CA 1
ATOM 4321 C C . LEU A 1 545 ? 21.500 -12.347 -9.101 1.00 60.03 545 LEU A C 1
ATOM 4323 O O . LEU A 1 545 ? 21.825 -11.335 -9.725 1.00 60.03 545 LEU A O 1
ATOM 4327 N N . ASP A 1 546 ? 22.307 -13.392 -8.937 1.00 62.53 546 ASP A N 1
ATOM 4328 C CA . ASP A 1 546 ? 23.697 -13.465 -9.386 1.00 62.53 546 ASP A CA 1
ATOM 4329 C C . ASP A 1 546 ? 23.798 -13.694 -10.900 1.00 62.53 546 ASP A C 1
ATOM 4331 O O . ASP A 1 546 ? 24.617 -13.065 -11.569 1.00 62.53 546 ASP A O 1
ATOM 4335 N N . GLN A 1 547 ? 22.904 -14.497 -11.496 1.00 59.12 547 GLN A N 1
ATOM 4336 C CA . GLN A 1 547 ? 22.781 -14.627 -12.960 1.00 59.12 547 GLN A CA 1
ATOM 4337 C C . GLN A 1 547 ? 22.428 -13.296 -13.640 1.00 59.12 547 GLN A C 1
ATOM 4339 O O . GLN A 1 547 ? 22.818 -13.054 -14.786 1.00 59.12 547 GLN A O 1
ATOM 4344 N N . GLY A 1 548 ? 21.714 -12.424 -12.926 1.00 53.12 548 GLY A N 1
ATOM 4345 C CA . GLY A 1 548 ? 21.437 -11.050 -13.328 1.00 53.12 548 GLY A CA 1
ATOM 4346 C C . GLY A 1 548 ? 22.594 -10.074 -13.082 1.00 53.12 548 GLY A C 1
ATOM 4347 O O . GLY A 1 548 ? 22.390 -8.877 -13.276 1.00 53.12 548 GLY A O 1
ATOM 4348 N N . GLY A 1 549 ? 23.777 -10.554 -12.672 1.00 44.94 549 GLY A N 1
ATOM 4349 C CA . GLY A 1 549 ? 24.880 -9.827 -12.024 1.00 44.94 549 GLY A CA 1
ATOM 4350 C C . GLY A 1 549 ? 25.457 -8.583 -12.708 1.00 44.94 549 GLY A C 1
ATOM 4351 O O . GLY A 1 549 ? 26.243 -7.889 -12.083 1.00 44.94 549 GLY A O 1
ATOM 4352 N N . ASN A 1 550 ? 25.026 -8.241 -13.926 1.00 51.81 550 ASN A N 1
ATOM 4353 C CA . ASN A 1 550 ? 25.352 -6.973 -14.600 1.00 51.81 550 ASN A CA 1
ATOM 4354 C C . ASN A 1 550 ? 24.119 -6.182 -15.091 1.00 51.81 550 ASN A C 1
ATOM 4356 O O . ASN A 1 550 ? 24.258 -5.086 -15.626 1.00 51.81 550 ASN A O 1
ATOM 4360 N N . THR A 1 551 ? 22.908 -6.735 -14.974 1.00 52.56 551 THR A N 1
ATOM 4361 C CA . THR A 1 551 ? 21.658 -6.148 -15.497 1.00 52.56 551 THR A CA 1
ATOM 4362 C C . THR A 1 551 ? 20.684 -5.742 -14.390 1.00 52.56 551 THR A C 1
ATOM 4364 O O . THR A 1 551 ? 19.850 -4.861 -14.602 1.00 52.56 551 THR A O 1
ATOM 4367 N N . VAL A 1 552 ? 20.770 -6.371 -13.215 1.00 58.97 552 VAL A N 1
ATOM 4368 C CA . VAL A 1 552 ? 19.984 -6.016 -12.028 1.00 58.97 552 VAL A CA 1
ATOM 4369 C C . VAL A 1 552 ? 20.828 -5.078 -11.173 1.00 58.97 552 VAL A C 1
ATOM 4371 O O . VAL A 1 552 ? 21.895 -5.470 -10.709 1.00 58.97 552 VAL A O 1
ATOM 4374 N N . SER A 1 553 ? 20.376 -3.838 -10.974 1.00 62.22 553 SER A N 1
ATOM 4375 C CA . SER A 1 553 ? 21.070 -2.909 -10.077 1.00 62.22 553 SER A CA 1
ATOM 4376 C C . SER A 1 553 ? 21.086 -3.458 -8.647 1.00 62.22 553 SER A C 1
ATOM 4378 O O . SER A 1 553 ? 20.122 -4.095 -8.220 1.00 62.22 553 SER A O 1
ATOM 4380 N N . GLU A 1 554 ? 22.139 -3.166 -7.880 1.00 67.56 554 GLU A N 1
ATOM 4381 C CA . GLU A 1 554 ? 22.212 -3.537 -6.455 1.00 67.56 554 GLU A CA 1
ATOM 4382 C C . GLU A 1 554 ? 20.989 -3.044 -5.672 1.00 67.56 554 GLU A C 1
ATOM 4384 O O . GLU A 1 554 ? 20.424 -3.768 -4.857 1.00 67.56 554 GLU A O 1
ATOM 4389 N N . HIS A 1 555 ? 20.479 -1.863 -6.028 1.00 65.00 555 HIS A N 1
ATOM 4390 C CA . HIS A 1 555 ? 19.228 -1.342 -5.486 1.00 65.00 555 HIS A CA 1
ATOM 4391 C C . HIS A 1 555 ? 18.048 -2.316 -5.664 1.00 65.00 555 HIS A C 1
ATOM 4393 O O . HIS A 1 555 ? 17.309 -2.559 -4.717 1.00 65.00 555 HIS A O 1
ATOM 4399 N N . HIS A 1 556 ? 17.881 -2.928 -6.841 1.00 71.12 556 HIS A N 1
ATOM 4400 C CA . HIS A 1 556 ? 16.810 -3.904 -7.057 1.00 71.12 556 HIS A CA 1
ATOM 4401 C C . HIS A 1 556 ? 17.016 -5.210 -6.288 1.00 71.12 556 HIS A C 1
ATOM 4403 O O . HIS A 1 556 ? 16.023 -5.845 -5.921 1.00 71.12 556 HIS A O 1
ATOM 4409 N N . LYS A 1 557 ? 18.265 -5.617 -6.035 1.00 74.44 557 LYS A N 1
ATOM 4410 C CA . LYS A 1 557 ? 18.554 -6.796 -5.208 1.00 74.44 557 LYS A CA 1
ATOM 4411 C C . LYS A 1 557 ? 18.141 -6.543 -3.759 1.00 74.44 557 LYS A C 1
ATOM 4413 O O . LYS A 1 557 ? 17.398 -7.344 -3.195 1.00 74.44 557 LYS A O 1
ATOM 4418 N N . GLU A 1 558 ? 18.535 -5.401 -3.203 1.00 80.75 558 GLU A N 1
ATOM 4419 C CA . GLU A 1 558 ? 18.207 -5.018 -1.826 1.00 80.75 558 GLU A CA 1
ATOM 4420 C C . GLU A 1 558 ? 16.702 -4.799 -1.616 1.00 80.75 558 GLU A C 1
ATOM 4422 O O . GLU A 1 558 ? 16.130 -5.338 -0.670 1.00 80.75 558 GLU A O 1
ATOM 4427 N N . GLU A 1 559 ? 16.016 -4.114 -2.536 1.00 82.56 559 GLU A N 1
ATOM 4428 C CA . GLU A 1 559 ? 14.552 -3.968 -2.479 1.00 82.56 559 GLU A CA 1
ATOM 4429 C C . GLU A 1 559 ? 13.834 -5.324 -2.558 1.00 82.56 559 GLU A C 1
ATOM 4431 O O . GLU A 1 559 ? 12.851 -5.563 -1.856 1.00 82.56 559 GLU A O 1
ATOM 4436 N N . THR A 1 560 ? 14.347 -6.256 -3.367 1.00 82.44 560 THR A N 1
ATOM 4437 C CA . THR A 1 560 ? 13.781 -7.607 -3.460 1.00 82.44 560 THR A CA 1
ATOM 4438 C C . THR A 1 560 ? 13.921 -8.366 -2.140 1.00 82.44 560 THR A C 1
ATOM 4440 O O . THR A 1 560 ? 12.956 -8.994 -1.707 1.00 82.44 560 THR A O 1
ATOM 4443 N N . LYS A 1 561 ? 15.080 -8.287 -1.472 1.00 85.25 561 LYS A N 1
ATOM 4444 C CA . LYS A 1 561 ? 15.285 -8.908 -0.151 1.00 85.25 561 LYS A CA 1
ATOM 4445 C C . LYS A 1 561 ? 14.353 -8.312 0.897 1.00 85.25 561 LYS A C 1
ATOM 4447 O O . LYS A 1 561 ? 13.674 -9.062 1.593 1.00 85.25 561 LYS A O 1
ATOM 4452 N N . LYS A 1 562 ? 14.268 -6.979 0.964 1.00 88.94 562 LYS A N 1
ATOM 4453 C CA . LYS A 1 562 ? 13.368 -6.275 1.890 1.00 88.94 562 LYS A CA 1
ATOM 4454 C C . LYS A 1 562 ? 11.912 -6.663 1.671 1.00 88.94 562 LYS A C 1
ATOM 4456 O O . LYS A 1 562 ? 11.198 -6.887 2.639 1.00 88.94 562 LYS A O 1
ATOM 4461 N N . MET A 1 563 ? 11.476 -6.806 0.420 1.00 87.62 563 MET A N 1
ATOM 4462 C CA . MET A 1 563 ? 10.107 -7.232 0.124 1.00 87.62 563 MET A CA 1
ATOM 4463 C C . MET A 1 563 ? 9.832 -8.679 0.550 1.00 87.62 563 MET A C 1
ATOM 4465 O O . MET A 1 563 ? 8.756 -8.963 1.069 1.00 87.62 563 MET A O 1
ATOM 4469 N N . ILE A 1 564 ? 10.795 -9.590 0.378 1.00 85.44 564 ILE A N 1
ATOM 4470 C CA . ILE A 1 564 ? 10.669 -10.971 0.867 1.00 85.44 564 ILE A CA 1
ATOM 4471 C C . ILE A 1 564 ? 10.594 -10.987 2.398 1.00 85.44 564 ILE A C 1
ATOM 4473 O O . ILE A 1 564 ? 9.692 -11.611 2.955 1.00 85.44 564 ILE A O 1
ATOM 4477 N N . ALA A 1 565 ? 11.493 -10.263 3.070 1.00 90.69 565 ALA A N 1
ATOM 4478 C CA . ALA A 1 565 ? 11.483 -10.100 4.521 1.00 90.69 565 ALA A CA 1
ATOM 4479 C C . ALA A 1 565 ? 10.130 -9.568 5.021 1.00 90.69 565 ALA A C 1
ATOM 4481 O O . ALA A 1 565 ? 9.501 -10.172 5.890 1.00 90.69 565 ALA A O 1
ATOM 4482 N N . ALA A 1 566 ? 9.633 -8.495 4.402 1.00 92.56 566 ALA A N 1
ATOM 4483 C CA . ALA A 1 566 ? 8.341 -7.902 4.723 1.00 92.56 566 ALA A CA 1
ATOM 4484 C C . ALA A 1 566 ? 7.191 -8.913 4.568 1.00 92.56 566 ALA A C 1
ATOM 4486 O O . ALA A 1 566 ? 6.386 -9.074 5.482 1.00 92.56 566 ALA A O 1
ATOM 4487 N N . ASN A 1 567 ? 7.155 -9.680 3.472 1.00 89.75 567 ASN A N 1
ATOM 4488 C CA . ASN A 1 567 ? 6.128 -10.705 3.258 1.00 89.75 567 ASN A CA 1
ATOM 4489 C C . ASN A 1 567 ? 6.160 -11.812 4.325 1.00 89.75 567 ASN A C 1
ATOM 4491 O O . ASN A 1 567 ? 5.103 -12.246 4.785 1.00 89.75 567 ASN A O 1
ATOM 4495 N N . LEU A 1 568 ? 7.346 -12.262 4.745 1.00 89.44 568 LEU A N 1
ATOM 4496 C CA . LEU A 1 568 ? 7.485 -13.278 5.796 1.00 89.44 568 LEU A CA 1
ATOM 4497 C C . LEU A 1 568 ? 6.981 -12.763 7.146 1.00 89.44 568 LEU A C 1
ATOM 4499 O O . LEU A 1 568 ? 6.260 -13.469 7.857 1.00 89.44 568 LEU A O 1
ATOM 4503 N N . ILE A 1 569 ? 7.327 -11.524 7.496 1.00 93.81 569 ILE A N 1
ATOM 4504 C CA . ILE A 1 569 ? 6.840 -10.883 8.720 1.00 93.81 569 ILE A CA 1
ATOM 4505 C C . ILE A 1 569 ? 5.321 -10.701 8.642 1.00 93.81 569 ILE A C 1
ATOM 4507 O O . ILE A 1 569 ? 4.619 -11.063 9.589 1.00 93.81 569 ILE A O 1
ATOM 4511 N N 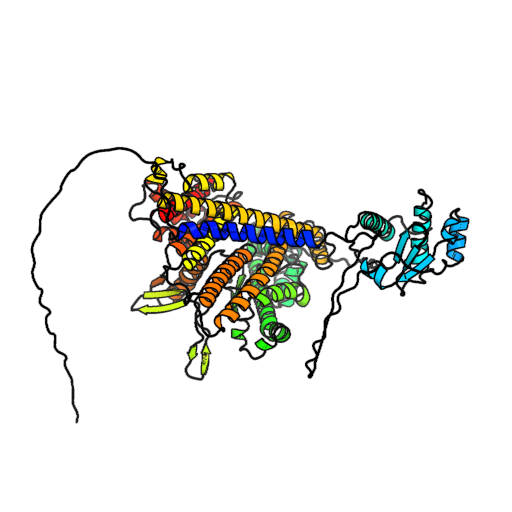. TYR A 1 570 ? 4.800 -10.245 7.499 1.00 92.94 570 TYR A N 1
ATOM 4512 C CA . TYR A 1 570 ? 3.365 -10.096 7.265 1.00 92.94 570 TYR A CA 1
ATOM 4513 C C . TYR A 1 570 ? 2.616 -11.414 7.502 1.00 92.94 570 TYR A C 1
ATOM 4515 O O . TYR A 1 570 ? 1.653 -11.451 8.269 1.00 92.94 570 TYR A O 1
ATOM 4523 N N . GLU A 1 571 ? 3.091 -12.523 6.929 1.00 89.88 571 GLU A N 1
ATOM 4524 C CA . GLU A 1 571 ? 2.515 -13.856 7.144 1.00 89.88 571 GLU A CA 1
ATOM 4525 C C . GLU A 1 571 ? 2.524 -14.270 8.624 1.00 89.88 571 GLU A C 1
ATOM 4527 O O . GLU A 1 571 ? 1.526 -14.796 9.130 1.00 89.88 571 GLU A O 1
ATOM 4532 N N . ARG A 1 572 ? 3.621 -14.004 9.349 1.00 91.75 572 ARG A N 1
ATOM 4533 C CA . ARG A 1 572 ? 3.715 -14.296 10.789 1.00 91.75 572 ARG A CA 1
ATOM 4534 C C . ARG A 1 572 ? 2.718 -13.466 11.599 1.00 91.75 572 ARG A C 1
ATOM 4536 O O . ARG A 1 572 ? 1.995 -14.034 12.421 1.00 91.75 572 ARG A O 1
ATOM 4543 N N . LYS A 1 573 ? 2.617 -12.159 11.343 1.00 93.38 573 LYS A N 1
ATOM 4544 C CA . LYS A 1 573 ? 1.667 -11.262 12.028 1.00 93.38 573 LYS A CA 1
ATOM 4545 C C . LYS A 1 573 ? 0.210 -11.628 11.697 1.00 93.38 573 LYS A C 1
ATOM 4547 O O . LYS A 1 573 ? -0.646 -11.619 12.583 1.00 93.38 573 LYS A O 1
ATOM 4552 N N . LEU A 1 574 ? -0.085 -12.093 10.480 1.00 91.12 574 LEU A N 1
ATOM 4553 C CA . LEU A 1 574 ? -1.415 -12.600 10.117 1.00 91.12 574 LEU A CA 1
ATOM 4554 C C . LEU A 1 574 ? -1.856 -13.826 10.944 1.00 91.12 574 LEU A C 1
ATOM 4556 O O . LEU A 1 574 ? -3.051 -13.991 11.207 1.00 91.12 574 LEU A O 1
ATOM 4560 N N . ASN A 1 575 ? -0.936 -14.660 11.441 1.00 90.62 575 ASN A N 1
ATOM 4561 C CA . ASN A 1 575 ? -1.300 -15.751 12.358 1.00 90.62 575 ASN A CA 1
ATOM 4562 C C . ASN A 1 575 ? -1.854 -15.222 13.694 1.00 90.62 575 ASN A C 1
ATOM 4564 O O . ASN A 1 575 ? -2.785 -15.805 14.267 1.00 90.62 575 ASN A O 1
ATOM 4568 N N . ARG A 1 576 ? -1.330 -14.088 14.182 1.00 92.19 576 ARG A N 1
ATOM 4569 C CA . ARG A 1 576 ? -1.856 -13.411 15.375 1.00 92.19 576 ARG A CA 1
ATOM 4570 C C . ARG A 1 576 ? -3.268 -12.887 15.127 1.00 92.19 576 ARG A C 1
ATOM 4572 O O . ARG A 1 576 ? -4.150 -13.126 15.953 1.00 92.19 576 ARG A O 1
ATOM 4579 N N . VAL A 1 577 ? -3.504 -12.279 13.965 1.00 89.81 577 VAL A N 1
ATOM 4580 C CA . VAL A 1 577 ? -4.839 -11.849 13.517 1.00 89.81 577 VAL A CA 1
ATOM 4581 C C . VAL A 1 577 ? -5.816 -13.031 13.503 1.00 89.81 577 VAL A C 1
ATOM 4583 O O . VAL A 1 577 ? -6.913 -12.941 14.058 1.00 89.81 577 VAL A O 1
ATOM 4586 N N . GLN A 1 578 ? -5.422 -14.171 12.926 1.00 87.50 578 GLN A N 1
ATOM 4587 C CA . GLN A 1 578 ? -6.269 -15.367 12.889 1.00 87.50 578 GLN A CA 1
ATOM 4588 C C . GLN A 1 578 ? -6.609 -15.878 14.296 1.00 87.50 578 GLN A C 1
ATOM 4590 O O . GLN A 1 578 ? -7.749 -16.268 14.557 1.00 87.50 578 GLN A O 1
ATOM 4595 N N . THR A 1 579 ? -5.637 -15.854 15.211 1.00 90.44 579 THR A N 1
ATOM 4596 C CA . THR A 1 579 ? -5.835 -16.257 16.610 1.00 90.44 579 THR A CA 1
ATOM 4597 C C . THR A 1 579 ? -6.875 -15.373 17.296 1.00 90.44 579 THR A C 1
ATOM 4599 O O . THR A 1 579 ? -7.840 -15.888 17.863 1.00 90.44 579 THR A O 1
ATOM 4602 N N . LEU A 1 580 ? -6.731 -14.051 17.179 1.00 89.75 580 LEU A N 1
ATOM 4603 C CA . LEU A 1 580 ? -7.661 -13.078 17.760 1.00 89.75 580 LEU A CA 1
ATOM 4604 C C . LEU A 1 580 ? -9.067 -13.196 17.154 1.00 89.75 580 LEU A C 1
ATOM 4606 O O . LEU A 1 580 ? -10.065 -13.076 17.856 1.00 89.75 580 LEU A O 1
ATOM 4610 N N . ARG A 1 581 ? -9.183 -13.530 15.866 1.00 85.69 581 ARG A N 1
ATOM 4611 C CA . ARG A 1 581 ? -10.484 -13.812 15.234 1.00 85.69 581 ARG A CA 1
ATOM 4612 C C . ARG A 1 581 ? -11.171 -15.040 15.786 1.00 85.69 581 ARG A C 1
ATOM 4614 O O . ARG A 1 581 ? -12.370 -14.996 16.051 1.00 85.69 581 ARG A O 1
ATOM 4621 N N . ASN A 1 582 ? -10.425 -16.126 15.958 1.00 86.00 582 ASN A N 1
ATOM 4622 C CA . ASN A 1 582 ? -10.966 -17.352 16.532 1.00 86.00 582 ASN A CA 1
ATOM 4623 C C . ASN A 1 582 ? -11.436 -17.105 17.976 1.00 86.00 582 ASN A C 1
ATOM 4625 O O . ASN A 1 582 ? -12.508 -17.574 18.365 1.00 86.00 582 ASN A O 1
ATOM 4629 N N . GLN A 1 583 ? -10.680 -16.312 18.744 1.00 89.38 583 GLN A N 1
ATOM 4630 C CA . GLN A 1 583 ? -11.070 -15.869 20.086 1.00 89.38 583 GLN A CA 1
ATOM 4631 C C . GLN A 1 583 ? -12.353 -15.030 20.046 1.00 89.38 583 GLN A C 1
ATOM 4633 O O . GLN A 1 583 ? -13.329 -15.384 20.705 1.00 89.38 583 GLN A O 1
ATOM 4638 N N . LEU A 1 584 ? -12.413 -13.998 19.198 1.00 84.25 584 LEU A N 1
ATOM 4639 C CA . LEU A 1 584 ? -13.602 -13.158 19.042 1.00 84.25 584 LEU A CA 1
ATOM 4640 C C . LEU A 1 584 ? -14.832 -13.969 18.607 1.00 84.25 584 LEU A C 1
ATOM 4642 O O . LEU A 1 584 ? -15.940 -13.726 19.081 1.00 84.25 584 LEU A O 1
ATOM 4646 N N . GLN A 1 585 ? -14.661 -14.948 17.716 1.00 82.88 585 GLN A N 1
ATOM 4647 C CA . GLN A 1 585 ? -15.737 -15.843 17.297 1.00 82.88 585 GLN A CA 1
ATOM 4648 C C . GLN A 1 585 ? -16.225 -16.727 18.451 1.00 82.88 585 GLN A C 1
ATOM 4650 O O . GLN A 1 585 ? -17.435 -16.893 18.609 1.00 82.88 585 GLN A O 1
ATOM 4655 N N . THR A 1 586 ? -15.306 -17.258 19.261 1.00 88.38 586 THR A N 1
ATOM 4656 C CA . THR A 1 586 ? -15.633 -18.050 20.456 1.00 88.38 586 THR A CA 1
ATOM 4657 C C . THR A 1 586 ? -16.438 -17.210 21.444 1.00 88.38 586 THR A C 1
ATOM 4659 O O . THR A 1 586 ? -17.528 -17.613 21.844 1.00 88.38 586 THR A O 1
ATOM 4662 N N . LEU A 1 587 ? -15.974 -15.995 21.748 1.00 87.44 587 LEU A N 1
ATOM 4663 C CA . LEU A 1 587 ? -16.676 -15.053 22.623 1.00 87.44 587 LEU A CA 1
ATOM 4664 C C . LEU A 1 587 ? -18.072 -14.692 22.077 1.00 87.44 587 LEU A C 1
ATOM 4666 O O . LEU A 1 587 ? -19.057 -14.715 22.811 1.00 87.44 587 LEU A O 1
ATOM 4670 N N . LYS A 1 588 ? -18.211 -14.466 20.759 1.00 83.25 588 LYS A N 1
ATOM 4671 C CA . LYS A 1 588 ? -19.511 -14.193 20.102 1.00 83.25 588 LYS A CA 1
ATOM 4672 C C . LYS A 1 588 ? -20.536 -15.324 20.278 1.00 83.25 588 LYS A C 1
ATOM 4674 O O . LYS A 1 588 ? -21.743 -15.044 20.228 1.00 83.25 588 LYS A O 1
ATOM 4679 N N . GLN A 1 589 ? -20.069 -16.567 20.427 1.00 87.25 589 GLN A N 1
ATOM 4680 C CA . GLN A 1 589 ? -20.887 -17.775 20.579 1.00 87.25 589 GLN A CA 1
ATOM 4681 C C . GLN A 1 589 ? -21.252 -18.085 22.038 1.00 87.25 589 GLN A C 1
ATOM 4683 O O . GLN A 1 589 ? -22.221 -18.812 22.260 1.00 87.25 589 GLN A O 1
ATOM 4688 N N . GLN A 1 590 ? -20.538 -17.526 23.019 1.00 89.69 590 GLN A N 1
ATOM 4689 C CA . GLN A 1 590 ? -20.821 -17.749 24.438 1.00 89.69 590 GLN A CA 1
ATOM 4690 C C . GLN A 1 590 ? -22.200 -17.198 24.835 1.00 89.69 590 GLN A C 1
ATOM 4692 O O . GLN A 1 590 ? -22.604 -16.093 24.451 1.00 89.69 590 GLN A O 1
ATOM 4697 N N . ARG A 1 591 ? -22.951 -18.005 25.596 1.00 89.75 591 ARG A N 1
ATOM 4698 C CA . ARG A 1 591 ? -24.273 -17.675 26.146 1.00 89.75 591 ARG A CA 1
ATOM 4699 C C . ARG A 1 591 ? -24.336 -18.116 27.617 1.00 89.75 591 ARG A C 1
ATOM 4701 O O . ARG A 1 591 ? -23.893 -19.229 27.893 1.00 89.75 591 ARG A O 1
ATOM 4708 N N . PRO A 1 592 ? -24.914 -17.306 28.529 1.00 89.69 592 PRO A N 1
ATOM 4709 C CA . PRO A 1 592 ? -25.465 -15.958 28.318 1.00 89.69 592 PRO A CA 1
ATOM 4710 C C . PRO A 1 592 ? -24.375 -14.908 28.022 1.00 89.69 592 PRO A C 1
ATOM 4712 O O . PRO A 1 592 ? -23.211 -15.109 28.345 1.00 89.69 592 PRO A O 1
ATOM 4715 N N . ARG A 1 593 ? -24.744 -13.782 27.390 1.00 88.31 593 ARG A N 1
ATOM 4716 C CA . ARG A 1 593 ? -23.816 -12.654 27.172 1.00 88.31 593 ARG A CA 1
ATOM 4717 C C . ARG A 1 593 ? -23.762 -11.792 28.432 1.00 88.31 593 ARG A C 1
ATOM 4719 O O . ARG A 1 593 ? -24.575 -10.885 28.583 1.00 88.31 593 ARG A O 1
ATOM 4726 N N . THR A 1 594 ? -22.860 -12.126 29.347 1.00 89.75 594 THR A N 1
ATOM 4727 C CA . THR A 1 594 ? -22.602 -11.323 30.551 1.00 89.75 594 THR A CA 1
ATOM 4728 C C . THR A 1 594 ? -21.841 -10.039 30.194 1.00 89.75 594 THR A C 1
ATOM 4730 O O . THR A 1 594 ? -21.291 -9.925 29.098 1.00 89.75 594 THR A O 1
ATOM 4733 N N . GLN A 1 595 ? -21.790 -9.072 31.118 1.00 85.94 595 GLN A N 1
ATOM 4734 C CA . GLN A 1 595 ? -21.002 -7.844 30.930 1.00 85.94 595 GLN A CA 1
ATOM 4735 C C . GLN A 1 595 ? -19.507 -8.137 30.729 1.00 85.94 595 GLN A C 1
ATOM 4737 O O . GLN A 1 595 ? -18.877 -7.508 29.884 1.00 85.94 595 GLN A O 1
ATOM 4742 N N . GLU A 1 596 ? -18.969 -9.147 31.419 1.00 87.88 596 GLU A N 1
ATOM 4743 C CA . GLU A 1 596 ? -17.573 -9.572 31.249 1.00 87.88 596 GLU A CA 1
ATOM 4744 C C . GLU A 1 596 ? -17.311 -10.110 29.836 1.00 87.88 596 GLU A C 1
ATOM 4746 O O . GLU A 1 596 ? -16.379 -9.670 29.177 1.00 87.88 596 GLU A O 1
ATOM 4751 N N . VAL A 1 597 ? -18.201 -10.958 29.298 1.00 86.56 597 VAL A N 1
ATOM 4752 C CA . VAL A 1 597 ? -18.072 -11.449 27.912 1.00 86.56 597 VAL A CA 1
ATOM 4753 C C . VAL A 1 597 ? -18.123 -10.291 26.911 1.00 86.56 597 VAL A C 1
ATOM 4755 O O . VAL A 1 597 ? -17.393 -10.295 25.924 1.00 86.56 597 VAL A O 1
ATOM 4758 N N . ILE A 1 598 ? -18.967 -9.281 27.144 1.00 84.19 598 ILE A N 1
ATOM 4759 C CA . ILE A 1 598 ? -19.036 -8.091 26.281 1.00 84.19 598 ILE A CA 1
ATOM 4760 C C . ILE A 1 598 ? -17.728 -7.291 26.348 1.00 84.19 598 ILE A C 1
ATOM 4762 O O . ILE A 1 598 ? -17.236 -6.850 25.307 1.00 84.19 598 ILE A O 1
ATOM 4766 N N . LYS A 1 599 ? -17.151 -7.123 27.542 1.00 84.50 599 LYS A N 1
ATOM 4767 C CA . LYS A 1 599 ? -15.855 -6.468 27.742 1.00 84.50 599 LYS A CA 1
ATOM 4768 C C . LYS A 1 599 ? -14.729 -7.229 27.033 1.00 84.50 599 LYS A C 1
ATOM 4770 O O . LYS A 1 599 ? -14.027 -6.627 26.224 1.00 84.50 599 LYS A O 1
ATOM 4775 N N . ASP A 1 600 ? -14.639 -8.544 27.218 1.00 86.81 600 ASP A N 1
ATOM 4776 C CA . ASP A 1 600 ? -13.656 -9.398 26.538 1.00 86.81 600 ASP A CA 1
ATOM 4777 C C . ASP A 1 600 ? -13.803 -9.328 25.013 1.00 86.81 600 ASP A C 1
ATOM 4779 O O . ASP A 1 600 ? -12.818 -9.286 24.275 1.00 86.81 600 ASP A O 1
ATOM 4783 N N . MET A 1 601 ? -15.042 -9.276 24.508 1.00 83.94 601 MET A N 1
ATOM 4784 C CA . MET A 1 601 ? -15.308 -9.093 23.080 1.00 83.94 601 MET A CA 1
ATOM 4785 C C . MET A 1 601 ? -14.786 -7.747 22.564 1.00 83.94 601 MET A C 1
ATOM 4787 O O . MET A 1 601 ? -14.235 -7.705 21.461 1.00 83.94 601 MET A O 1
ATOM 4791 N N . LYS A 1 602 ? -14.953 -6.665 23.336 1.00 81.75 602 LYS A N 1
ATOM 4792 C CA . LYS A 1 602 ? -14.437 -5.328 22.999 1.00 81.75 602 LYS A CA 1
ATOM 4793 C C . LYS A 1 602 ? -12.909 -5.327 22.971 1.00 81.75 602 LYS A C 1
ATOM 4795 O O . LYS A 1 602 ? -12.330 -4.968 21.949 1.00 81.75 602 LYS A O 1
ATOM 4800 N N . GLU A 1 603 ? -12.265 -5.802 24.036 1.00 85.06 603 GLU A N 1
ATOM 4801 C CA . GLU A 1 603 ? -10.800 -5.884 24.126 1.00 85.06 603 GLU A CA 1
ATOM 4802 C C . GLU A 1 603 ? -10.211 -6.760 23.012 1.00 85.06 603 GLU A C 1
ATOM 4804 O O . GLU A 1 603 ? -9.260 -6.371 22.332 1.00 85.06 603 GLU A O 1
ATOM 4809 N N . CYS A 1 604 ? -10.817 -7.921 22.747 1.00 87.25 604 CYS A N 1
ATOM 4810 C CA . CYS A 1 604 ? -10.405 -8.794 21.653 1.00 87.25 604 CYS A CA 1
ATOM 4811 C C . CYS A 1 604 ? -10.577 -8.123 20.280 1.00 87.25 604 CYS A C 1
ATOM 4813 O O . CYS A 1 604 ? -9.743 -8.323 19.397 1.00 87.25 604 CYS A O 1
ATOM 4815 N N . GLY A 1 605 ? -11.637 -7.330 20.086 1.00 82.31 605 GLY A N 1
ATOM 4816 C CA . GLY A 1 605 ? -11.870 -6.556 18.865 1.00 82.31 605 GLY A CA 1
ATOM 4817 C C . GLY A 1 605 ? -10.816 -5.468 18.637 1.00 82.31 605 GLY A C 1
ATOM 4818 O O . GLY A 1 605 ? -10.294 -5.354 17.528 1.00 82.31 605 GLY A O 1
ATOM 4819 N N . ILE A 1 606 ? -10.453 -4.728 19.688 1.00 83.00 606 ILE A N 1
ATOM 4820 C CA . ILE A 1 606 ? -9.390 -3.709 19.652 1.00 83.00 606 ILE A CA 1
ATOM 4821 C C . ILE A 1 606 ? -8.048 -4.361 19.312 1.00 83.00 606 ILE A C 1
ATOM 4823 O O . ILE A 1 606 ? -7.383 -3.951 18.361 1.00 83.00 606 ILE A O 1
ATOM 4827 N N . ASN A 1 607 ? -7.688 -5.432 20.027 1.00 87.69 607 ASN A N 1
ATOM 4828 C CA . ASN A 1 607 ? -6.450 -6.175 19.790 1.00 87.69 607 ASN A CA 1
ATOM 4829 C C . ASN A 1 607 ? -6.388 -6.748 18.372 1.00 87.69 607 ASN A C 1
ATOM 4831 O O . ASN A 1 607 ? -5.333 -6.726 17.740 1.00 87.69 607 ASN A O 1
ATOM 4835 N N . LEU A 1 608 ? -7.514 -7.250 17.854 1.00 85.44 608 LEU A N 1
ATOM 4836 C CA . LEU A 1 608 ? -7.611 -7.744 16.484 1.00 85.44 608 LEU A CA 1
ATOM 4837 C C . LEU A 1 608 ? -7.298 -6.642 15.468 1.00 85.44 608 LEU A C 1
ATOM 4839 O O . LEU A 1 608 ? -6.537 -6.877 14.534 1.00 85.44 608 LEU A O 1
ATOM 4843 N N . LYS A 1 609 ? -7.876 -5.452 15.636 1.00 83.62 609 LYS A N 1
ATOM 4844 C CA . LYS A 1 609 ? -7.658 -4.334 14.712 1.00 83.62 609 LYS A CA 1
ATOM 4845 C C . LYS A 1 609 ? -6.237 -3.786 14.804 1.00 83.62 609 LYS A C 1
ATOM 4847 O O . LYS A 1 609 ? -5.651 -3.510 13.764 1.00 83.62 609 LYS A O 1
ATOM 4852 N N . ASN A 1 610 ? -5.656 -3.734 16.003 1.00 88.19 610 ASN A N 1
ATOM 4853 C CA . ASN A 1 610 ? -4.249 -3.378 16.174 1.00 88.19 610 ASN A CA 1
ATOM 4854 C C . ASN A 1 610 ? -3.324 -4.367 15.451 1.00 88.19 610 ASN A C 1
ATOM 4856 O O . ASN A 1 610 ? -2.505 -3.960 14.638 1.00 88.19 610 ASN A O 1
ATOM 4860 N N . ALA A 1 611 ? -3.528 -5.673 15.662 1.00 90.81 611 ALA A N 1
ATOM 4861 C CA . ALA A 1 611 ? -2.748 -6.714 14.991 1.00 90.81 611 ALA A CA 1
ATOM 4862 C C . ALA A 1 611 ? -2.925 -6.699 13.460 1.00 90.81 611 ALA A C 1
ATOM 4864 O O . ALA A 1 611 ? -2.021 -7.094 12.728 1.00 90.81 611 ALA A O 1
ATOM 4865 N N . LEU A 1 612 ? -4.092 -6.267 12.964 1.00 87.81 612 LEU A N 1
ATOM 4866 C CA . LEU A 1 612 ? -4.328 -6.069 11.533 1.00 87.81 612 LEU A CA 1
ATOM 4867 C C . LEU A 1 612 ? -3.499 -4.911 10.979 1.00 87.81 612 LEU A C 1
ATOM 4869 O O . LEU A 1 612 ? -2.817 -5.106 9.977 1.00 87.81 612 LEU A O 1
ATOM 4873 N N . SER A 1 613 ? -3.553 -3.740 11.616 1.00 90.69 613 SER A N 1
ATOM 4874 C CA . SER A 1 613 ? -2.755 -2.574 11.223 1.00 90.69 613 SER A CA 1
ATOM 4875 C C . SER A 1 613 ? -1.255 -2.880 11.265 1.00 90.69 613 SER A C 1
ATOM 4877 O O . SER A 1 613 ? -0.552 -2.629 10.289 1.00 90.69 613 SER A O 1
ATOM 4879 N N . GLU A 1 614 ? -0.800 -3.533 12.336 1.00 92.69 614 GLU A N 1
ATOM 4880 C CA . GLU A 1 614 ? 0.578 -3.994 12.504 1.00 92.69 614 GLU A CA 1
ATOM 4881 C C . GLU A 1 614 ? 1.004 -4.952 11.388 1.00 92.69 614 GLU A C 1
ATOM 4883 O O . GLU A 1 614 ? 2.046 -4.765 10.770 1.00 92.69 614 GLU A O 1
ATOM 4888 N N . ALA A 1 615 ? 0.190 -5.966 11.073 1.00 92.50 615 ALA A N 1
ATOM 4889 C CA . ALA A 1 615 ? 0.488 -6.872 9.968 1.00 92.50 615 ALA A CA 1
ATOM 4890 C C . ALA A 1 615 ? 0.581 -6.103 8.640 1.00 92.50 615 ALA A C 1
ATOM 4892 O O . ALA A 1 615 ? 1.528 -6.276 7.875 1.00 92.50 615 ALA A O 1
ATOM 4893 N N . ILE A 1 616 ? -0.393 -5.234 8.371 1.00 90.31 616 ILE A N 1
ATOM 4894 C CA . ILE A 1 616 ? -0.506 -4.497 7.112 1.00 90.31 616 ILE A CA 1
ATOM 4895 C C . ILE A 1 616 ? 0.658 -3.522 6.895 1.00 90.31 616 ILE A C 1
ATOM 4897 O O . ILE A 1 616 ? 1.013 -3.275 5.741 1.00 90.31 616 ILE A O 1
ATOM 4901 N N . MET A 1 617 ? 1.318 -3.053 7.955 1.00 92.88 617 MET A N 1
ATOM 4902 C CA . MET A 1 617 ? 2.548 -2.264 7.852 1.00 92.88 617 MET A CA 1
ATOM 4903 C C . MET A 1 617 ? 3.655 -2.967 7.050 1.00 92.88 617 MET A C 1
ATOM 4905 O O . MET A 1 617 ? 4.393 -2.319 6.311 1.00 92.88 617 MET A O 1
ATOM 4909 N N . PHE A 1 618 ? 3.727 -4.298 7.142 1.00 93.19 618 PHE A N 1
ATOM 4910 C CA . PHE A 1 618 ? 4.676 -5.132 6.397 1.00 93.19 618 PHE A CA 1
ATOM 4911 C C . PHE A 1 618 ? 4.146 -5.585 5.033 1.00 93.19 618 PHE A C 1
ATOM 4913 O O . PHE A 1 618 ? 4.838 -6.273 4.286 1.00 93.19 618 PHE A O 1
ATOM 4920 N N . SER A 1 619 ? 2.914 -5.219 4.684 1.00 88.94 619 SER A N 1
ATOM 4921 C CA . SER A 1 619 ? 2.384 -5.463 3.349 1.00 88.94 619 SER A CA 1
ATOM 4922 C C . SER A 1 619 ? 2.746 -4.305 2.416 1.00 88.94 619 SER A C 1
ATOM 4924 O O . SER A 1 619 ? 2.790 -3.140 2.814 1.00 88.94 619 SER A O 1
ATOM 4926 N N . ASN A 1 620 ? 3.028 -4.617 1.153 1.00 83.00 620 ASN A N 1
ATOM 4927 C CA . ASN A 1 620 ? 3.446 -3.606 0.186 1.00 83.00 620 ASN A CA 1
ATOM 4928 C C . ASN A 1 620 ? 2.314 -2.592 -0.070 1.00 83.00 620 ASN A C 1
ATOM 4930 O O . ASN A 1 620 ? 1.176 -2.996 -0.244 1.00 83.00 620 ASN A O 1
ATOM 4934 N N . GLU A 1 621 ? 2.605 -1.291 -0.095 1.00 74.50 621 GLU A N 1
ATOM 4935 C CA . GLU A 1 621 ? 1.674 -0.199 -0.470 1.00 74.50 621 GLU A CA 1
ATOM 4936 C C . GLU A 1 621 ? 0.290 -0.143 0.219 1.00 74.50 621 GLU A C 1
ATOM 4938 O O . GLU A 1 621 ? -0.639 0.466 -0.311 1.00 74.50 621 GLU A O 1
ATOM 4943 N N . ALA A 1 622 ? 0.119 -0.721 1.406 1.00 83.38 622 ALA A N 1
ATOM 4944 C CA . ALA A 1 622 ? -1.202 -0.790 2.026 1.00 83.38 622 ALA A CA 1
ATOM 4945 C C . ALA A 1 622 ? -1.565 0.407 2.924 1.00 83.38 622 ALA A C 1
ATOM 4947 O O . ALA A 1 622 ? -0.696 1.149 3.394 1.00 83.38 622 ALA A O 1
ATOM 4948 N N . TYR A 1 623 ? -2.873 0.541 3.172 1.00 90.06 623 TYR A N 1
ATOM 4949 C CA . TYR A 1 623 ? -3.467 1.473 4.133 1.00 90.06 623 TYR A CA 1
ATOM 4950 C C . TYR A 1 623 ? -3.462 0.883 5.543 1.00 90.06 623 TYR A C 1
ATOM 4952 O O . TYR A 1 623 ? -3.992 -0.210 5.745 1.00 90.06 623 TYR A O 1
ATOM 4960 N N . PHE A 1 624 ? -2.882 1.593 6.507 1.00 92.25 624 PHE A N 1
ATOM 4961 C CA . PHE A 1 624 ? -2.628 1.082 7.859 1.00 92.25 624 PHE A CA 1
ATOM 4962 C C . PHE A 1 624 ? -3.828 1.251 8.795 1.00 92.25 624 PHE A C 1
ATOM 4964 O O . PHE A 1 624 ? -3.973 0.507 9.766 1.00 92.25 624 PHE A O 1
ATOM 4971 N N . SER A 1 625 ? -4.704 2.205 8.496 1.00 91.56 625 SER A N 1
ATOM 4972 C CA . SER A 1 625 ? -5.884 2.547 9.276 1.00 91.56 625 SER A CA 1
ATOM 4973 C C . SER A 1 625 ? -7.182 2.209 8.546 1.00 91.56 625 SER A C 1
ATOM 4975 O O . SER A 1 625 ? -7.290 2.226 7.313 1.00 91.56 625 SER A O 1
ATOM 4977 N N . GLN A 1 626 ? -8.225 1.958 9.333 1.00 86.81 626 GLN A N 1
ATOM 4978 C CA . GLN A 1 626 ? -9.587 1.814 8.837 1.00 86.81 626 GLN A CA 1
ATOM 4979 C C . GLN A 1 626 ? -10.055 3.077 8.102 1.00 86.81 626 GLN A C 1
ATOM 4981 O O . GLN A 1 626 ? -10.714 2.957 7.066 1.00 86.81 626 GLN A O 1
ATOM 4986 N N . GLY A 1 627 ? -9.709 4.265 8.609 1.00 89.69 627 GLY A N 1
ATOM 4987 C CA . GLY A 1 627 ? -10.115 5.538 8.023 1.00 89.69 627 GLY A CA 1
ATOM 4988 C C . GLY A 1 627 ? -9.643 5.713 6.582 1.00 89.69 627 GLY A C 1
ATOM 4989 O O . GLY A 1 627 ? -10.462 5.981 5.701 1.00 89.69 627 GLY A O 1
ATOM 4990 N N . ALA A 1 628 ? -8.364 5.445 6.306 1.00 91.75 628 ALA A N 1
ATOM 4991 C CA . ALA A 1 628 ? -7.817 5.522 4.951 1.00 91.75 628 ALA A CA 1
ATOM 4992 C C . ALA A 1 628 ? -8.471 4.516 3.990 1.00 91.75 628 ALA A C 1
ATOM 4994 O O . ALA A 1 628 ? -8.822 4.865 2.859 1.00 91.75 628 ALA A O 1
ATOM 4995 N N . VAL A 1 629 ? -8.713 3.276 4.439 1.00 87.31 629 VAL A N 1
ATOM 4996 C CA . VAL A 1 629 ? -9.418 2.276 3.621 1.00 87.31 629 VAL A CA 1
ATOM 4997 C C . VAL A 1 629 ? -10.838 2.734 3.298 1.00 87.31 629 VAL A C 1
ATOM 4999 O O . VAL A 1 629 ? -11.258 2.654 2.145 1.00 87.31 629 VAL A O 1
ATOM 5002 N N . GLN A 1 630 ? -11.597 3.195 4.290 1.00 87.00 630 GLN A N 1
ATOM 5003 C CA . GLN A 1 630 ? -12.992 3.579 4.086 1.00 87.00 630 GLN A CA 1
ATOM 5004 C C . GLN A 1 630 ? -13.106 4.827 3.207 1.00 87.00 630 GLN A C 1
ATOM 5006 O O . GLN A 1 630 ? -13.846 4.809 2.225 1.00 87.00 630 GLN A O 1
ATOM 5011 N N . ASP A 1 631 ? -12.328 5.866 3.485 1.00 89.75 631 ASP A N 1
ATOM 5012 C CA . ASP A 1 631 ? -12.362 7.108 2.715 1.00 89.75 631 ASP A CA 1
ATOM 5013 C C . ASP A 1 631 ? -11.928 6.887 1.255 1.00 89.75 631 ASP A C 1
ATOM 5015 O O . ASP A 1 631 ? -12.654 7.195 0.302 1.00 89.75 631 ASP A O 1
ATOM 5019 N N . VAL A 1 632 ? -10.777 6.240 1.047 1.00 88.38 632 VAL A N 1
ATOM 5020 C CA . VAL A 1 632 ? -10.229 6.065 -0.300 1.00 88.38 632 VAL A CA 1
ATOM 5021 C C . VAL A 1 632 ? -10.947 4.960 -1.072 1.00 88.38 632 VAL A C 1
ATOM 5023 O O . VAL A 1 632 ? -11.283 5.140 -2.245 1.00 88.38 632 VAL A O 1
ATOM 5026 N N . VAL A 1 633 ? -11.179 3.791 -0.475 1.00 82.19 633 VAL A N 1
ATOM 5027 C CA . VAL A 1 633 ? -11.739 2.652 -1.218 1.00 82.19 633 VAL A CA 1
ATOM 5028 C C . VAL A 1 633 ? -13.253 2.787 -1.366 1.00 82.19 633 VAL A C 1
ATOM 5030 O O . VAL A 1 633 ? -13.762 2.632 -2.480 1.00 82.19 633 VAL A O 1
ATOM 5033 N N . LEU A 1 634 ? -13.987 3.098 -0.290 1.00 80.75 634 LEU A N 1
ATOM 5034 C CA . LEU A 1 634 ? -15.445 3.248 -0.374 1.00 80.75 634 LEU A CA 1
ATOM 5035 C C . LEU A 1 634 ? -15.824 4.587 -1.004 1.00 80.75 634 LEU A C 1
ATOM 5037 O O . LEU A 1 634 ? -16.594 4.600 -1.967 1.00 80.75 634 LEU A O 1
ATOM 5041 N N . GLY A 1 635 ? -15.266 5.690 -0.503 1.00 82.50 635 GLY A N 1
ATOM 5042 C CA . GLY A 1 635 ? -15.584 7.035 -0.982 1.00 82.50 635 GLY A CA 1
ATOM 5043 C C . GLY A 1 635 ? -15.081 7.274 -2.396 1.00 82.50 635 GLY A C 1
ATOM 5044 O O . GLY A 1 635 ? -15.865 7.489 -3.321 1.00 82.50 635 GLY A O 1
ATOM 5045 N N . TYR A 1 636 ? -13.766 7.192 -2.593 1.00 82.06 636 TYR A N 1
ATOM 5046 C CA . TYR A 1 636 ? -13.177 7.565 -3.877 1.00 82.06 636 TYR A CA 1
ATOM 5047 C C . TYR A 1 636 ? -13.359 6.482 -4.947 1.00 82.06 636 TYR A C 1
ATOM 5049 O O . TYR A 1 636 ? -13.909 6.751 -6.011 1.00 82.06 636 TYR A O 1
ATOM 5057 N N . GLN A 1 637 ? -12.916 5.246 -4.709 1.00 80.00 637 GLN A N 1
ATOM 5058 C CA . GLN A 1 637 ? -12.896 4.228 -5.770 1.00 80.00 637 GLN A CA 1
ATOM 5059 C C . GLN A 1 637 ? -14.299 3.702 -6.099 1.00 80.00 637 GLN A C 1
ATOM 5061 O O . GLN A 1 637 ? -14.736 3.740 -7.254 1.00 80.00 637 GLN A O 1
ATOM 5066 N N . ILE A 1 638 ? -15.015 3.212 -5.085 1.00 80.31 638 ILE A N 1
ATOM 5067 C CA . ILE A 1 638 ? -16.361 2.657 -5.256 1.00 80.31 638 ILE A CA 1
ATOM 5068 C C . ILE A 1 638 ? -17.369 3.779 -5.507 1.00 80.31 638 ILE A C 1
ATOM 5070 O O . ILE A 1 638 ? -18.184 3.661 -6.427 1.00 80.31 638 ILE A O 1
ATOM 5074 N N . GLY A 1 639 ? -17.292 4.878 -4.753 1.00 84.62 639 GLY A N 1
ATOM 5075 C CA . GLY A 1 639 ? -18.191 6.014 -4.909 1.00 84.62 639 GLY A CA 1
ATOM 5076 C C . GLY A 1 639 ? -18.088 6.672 -6.282 1.00 84.62 639 GLY A C 1
ATOM 5077 O O . GLY A 1 639 ? -19.110 6.796 -6.952 1.00 84.62 639 GLY A O 1
ATOM 5078 N N . GLN A 1 640 ? -16.890 6.976 -6.799 1.00 83.38 640 GLN A N 1
ATOM 5079 C CA . GLN A 1 640 ? -16.778 7.518 -8.165 1.00 83.38 640 GLN A CA 1
ATOM 5080 C C . GLN A 1 640 ? -17.243 6.525 -9.234 1.00 83.38 640 GLN A C 1
ATOM 5082 O O . GLN A 1 640 ? -17.870 6.924 -10.218 1.00 83.38 640 GLN A O 1
ATOM 5087 N N . GLY A 1 641 ? -16.953 5.231 -9.062 1.00 83.88 641 GLY A N 1
ATOM 5088 C CA . GLY A 1 641 ? -17.440 4.191 -9.967 1.00 83.88 641 GLY A CA 1
ATOM 5089 C C . GLY A 1 641 ? -18.969 4.139 -10.011 1.00 83.88 641 GLY A C 1
ATOM 5090 O O . GLY A 1 641 ? -19.559 4.024 -11.087 1.00 83.88 641 GLY A O 1
ATOM 5091 N N . MET A 1 642 ? -19.620 4.283 -8.855 1.00 83.12 642 MET A N 1
ATOM 5092 C CA . MET A 1 642 ? -21.075 4.372 -8.773 1.00 83.12 642 MET A CA 1
ATOM 5093 C C . MET A 1 642 ? -21.608 5.669 -9.358 1.00 83.12 642 MET A C 1
ATOM 5095 O O . MET A 1 642 ? -22.509 5.582 -10.182 1.00 83.12 642 MET A O 1
ATOM 5099 N N . ALA A 1 643 ? -21.031 6.822 -9.017 1.00 86.56 643 ALA A N 1
ATOM 5100 C CA . ALA A 1 643 ? -21.445 8.115 -9.553 1.00 86.56 643 ALA A CA 1
ATOM 5101 C C . ALA A 1 643 ? -21.433 8.116 -11.088 1.00 86.56 643 ALA A C 1
ATOM 5103 O O . ALA A 1 643 ? -22.409 8.499 -11.724 1.00 86.56 643 ALA A O 1
ATOM 5104 N N . LYS A 1 644 ? -20.370 7.576 -11.700 1.00 86.38 644 LYS A N 1
ATOM 5105 C CA . LYS A 1 644 ? -20.276 7.417 -13.161 1.00 86.38 644 LYS A CA 1
ATOM 5106 C C . LYS A 1 644 ? -21.342 6.483 -13.728 1.00 86.38 644 LYS A C 1
ATOM 5108 O O . LYS A 1 644 ? -21.844 6.722 -14.820 1.00 86.38 644 LYS A O 1
ATOM 5113 N N . LYS A 1 645 ? -21.671 5.405 -13.014 1.00 87.50 645 LYS A N 1
ATOM 5114 C CA . LYS A 1 645 ? -22.643 4.402 -13.467 1.00 87.50 645 LYS A CA 1
ATOM 5115 C C . LYS A 1 645 ? -24.092 4.871 -13.321 1.00 87.50 645 LYS A C 1
ATOM 5117 O O . LYS A 1 645 ? -24.926 4.495 -14.137 1.00 87.50 645 LYS A O 1
ATOM 5122 N N . THR A 1 646 ? -24.406 5.614 -12.264 1.00 88.00 646 THR A N 1
ATOM 5123 C CA . THR A 1 646 ? -25.777 6.028 -11.932 1.00 88.00 646 THR A CA 1
ATOM 5124 C C . THR A 1 646 ? -26.089 7.459 -12.357 1.00 88.00 646 THR A C 1
ATOM 5126 O O . THR A 1 646 ? -27.261 7.815 -12.398 1.00 88.00 646 THR A O 1
ATOM 5129 N N . GLY A 1 647 ? -25.072 8.283 -12.629 1.00 90.31 647 GLY A N 1
ATOM 5130 C CA . GLY A 1 647 ? -25.219 9.728 -12.819 1.00 90.31 647 GLY A CA 1
ATOM 5131 C C . GLY A 1 647 ? -25.561 10.491 -11.532 1.00 90.31 647 GLY A C 1
ATOM 5132 O O . GLY A 1 647 ? -25.830 11.686 -11.594 1.00 90.31 647 GLY A O 1
ATOM 5133 N N . LYS A 1 648 ? -25.575 9.814 -10.376 1.00 90.12 648 LYS A N 1
ATOM 5134 C CA . LYS A 1 648 ? -25.935 10.393 -9.075 1.00 90.12 648 LYS A CA 1
ATOM 5135 C C . LYS A 1 648 ? -24.702 10.887 -8.328 1.00 90.12 648 LYS A C 1
ATOM 5137 O O . LYS A 1 648 ? -23.614 10.330 -8.485 1.00 90.12 648 LYS A O 1
ATOM 5142 N N . THR A 1 649 ? -24.885 11.874 -7.459 1.00 87.38 649 THR A N 1
ATOM 5143 C CA . THR A 1 649 ? -23.852 12.234 -6.484 1.00 87.38 649 THR A CA 1
ATOM 5144 C C . THR A 1 649 ? -23.724 11.116 -5.453 1.00 87.38 649 THR A C 1
ATOM 5146 O O . THR A 1 649 ? -24.712 10.482 -5.076 1.00 87.38 649 THR A O 1
ATOM 5149 N N . VAL A 1 650 ? -22.496 10.826 -5.030 1.00 85.75 650 VAL A N 1
ATOM 5150 C CA . VAL A 1 650 ? -22.238 9.847 -3.972 1.00 85.75 650 VAL A CA 1
ATOM 5151 C C . VAL A 1 650 ? -21.700 10.585 -2.766 1.00 85.75 650 VAL A C 1
ATOM 5153 O O . VAL A 1 650 ? -20.725 11.321 -2.885 1.00 85.75 650 VAL A O 1
ATOM 5156 N N . ASP A 1 651 ? -22.347 10.372 -1.630 1.00 86.00 651 ASP A N 1
ATOM 5157 C CA . ASP A 1 651 ? -21.956 10.929 -0.347 1.00 86.00 651 ASP A CA 1
ATOM 5158 C C . ASP A 1 651 ? -21.476 9.809 0.577 1.00 86.00 651 ASP A C 1
ATOM 5160 O O . ASP A 1 651 ? -22.162 8.798 0.770 1.00 86.00 651 ASP A O 1
ATOM 5164 N N . LEU A 1 652 ? -20.262 9.971 1.099 1.00 85.19 652 LEU A N 1
ATOM 5165 C CA . LEU A 1 652 ? -19.678 9.054 2.066 1.00 85.19 652 LEU A CA 1
ATOM 5166 C C . LEU A 1 652 ? -19.838 9.659 3.459 1.00 85.19 652 LEU A C 1
ATOM 5168 O O . LEU A 1 652 ? -19.163 10.629 3.819 1.00 85.19 652 LEU A O 1
ATOM 5172 N N . GLN A 1 653 ? -20.697 9.030 4.254 1.00 83.88 653 GLN A N 1
ATOM 5173 C CA . GLN A 1 653 ? -20.859 9.365 5.660 1.00 83.88 653 GLN A CA 1
ATOM 5174 C C . GLN A 1 653 ? -19.711 8.720 6.435 1.00 83.88 653 GLN A C 1
ATOM 5176 O O . GLN A 1 653 ? -19.687 7.506 6.638 1.00 83.88 653 GLN A O 1
ATOM 5181 N N . LEU A 1 654 ? -18.724 9.542 6.792 1.00 84.44 654 LEU A N 1
ATOM 5182 C CA . LEU A 1 654 ? -17.515 9.127 7.489 1.00 84.44 654 LEU A CA 1
ATOM 5183 C C . LEU A 1 654 ? -17.218 10.106 8.628 1.00 84.44 654 LEU A C 1
ATOM 5185 O O . LEU A 1 654 ? -17.271 11.319 8.419 1.00 84.44 654 LEU A O 1
ATOM 5189 N N . ALA A 1 655 ? -16.903 9.574 9.810 1.00 86.69 655 ALA A N 1
ATOM 5190 C CA . ALA A 1 655 ? -16.525 10.370 10.973 1.00 86.69 655 ALA A CA 1
ATOM 5191 C C . ALA A 1 655 ? -15.242 11.178 10.712 1.00 86.69 655 ALA A C 1
ATOM 5193 O O . ALA A 1 655 ? -14.367 10.754 9.949 1.00 86.69 655 ALA A O 1
ATOM 5194 N N . ASN A 1 656 ? -15.108 12.327 11.375 1.00 89.38 656 ASN A N 1
ATOM 5195 C CA . ASN A 1 656 ? -13.964 13.220 11.182 1.00 89.38 656 ASN A CA 1
ATOM 5196 C C . ASN A 1 656 ? -12.633 12.556 11.565 1.00 89.38 656 ASN A C 1
ATOM 5198 O O . ASN A 1 656 ? -11.647 12.736 10.859 1.00 89.38 656 ASN A O 1
ATOM 5202 N N . GLN A 1 657 ? -12.616 11.713 12.599 1.00 88.56 657 GLN A N 1
ATOM 5203 C CA . GLN A 1 657 ? -11.439 10.941 13.009 1.00 88.56 657 GLN A CA 1
ATOM 5204 C C . GLN A 1 657 ? -10.963 9.998 11.892 1.00 88.56 657 GLN A C 1
ATOM 5206 O O . GLN A 1 657 ? -9.783 9.950 11.557 1.00 88.56 657 GLN A O 1
ATOM 5211 N N . LEU A 1 658 ? -11.889 9.302 11.229 1.00 89.75 658 LEU A N 1
ATOM 5212 C CA . LEU A 1 658 ? -11.569 8.400 10.118 1.00 89.75 658 LEU A CA 1
ATOM 5213 C C . LEU A 1 658 ? -11.066 9.170 8.884 1.00 89.75 658 LEU A C 1
ATOM 5215 O O . LEU A 1 658 ? -10.166 8.714 8.177 1.00 89.75 658 LEU A O 1
ATOM 5219 N N . ARG A 1 659 ? -11.601 10.370 8.639 1.00 92.50 659 ARG A N 1
ATOM 5220 C CA . ARG A 1 659 ? -11.086 11.275 7.602 1.00 92.50 659 ARG A CA 1
ATOM 5221 C C . ARG A 1 659 ? -9.703 11.828 7.950 1.00 92.50 659 ARG A C 1
ATOM 5223 O O . ARG A 1 659 ? -8.871 11.954 7.055 1.00 92.50 659 ARG A O 1
ATOM 5230 N N . LEU A 1 660 ? -9.428 12.106 9.224 1.00 95.06 660 LEU A N 1
ATOM 5231 C CA . LEU A 1 660 ? -8.109 12.531 9.695 1.00 95.06 660 LEU A CA 1
ATOM 5232 C C . LEU A 1 660 ? -7.061 11.438 9.469 1.00 95.06 660 LEU A C 1
ATOM 5234 O O . LEU A 1 660 ? -6.001 11.705 8.911 1.00 95.06 660 LEU A O 1
ATOM 5238 N N . GLN A 1 661 ? -7.394 10.192 9.807 1.00 95.19 661 GLN A N 1
ATOM 5239 C CA . GLN A 1 661 ? -6.550 9.028 9.526 1.00 95.19 661 GLN A CA 1
ATOM 5240 C C . GLN A 1 661 ? -6.251 8.889 8.026 1.00 95.19 661 GLN A C 1
ATOM 5242 O O . GLN A 1 661 ? -5.097 8.700 7.639 1.00 95.19 661 GLN A O 1
ATOM 5247 N N . SER A 1 662 ? -7.268 9.055 7.169 1.00 95.69 662 SER A N 1
ATOM 5248 C CA . SER A 1 662 ? -7.084 9.091 5.711 1.00 95.69 662 SER A CA 1
ATOM 5249 C C . SER A 1 662 ? -6.131 10.209 5.284 1.00 95.69 662 SER A C 1
ATOM 5251 O O . SER A 1 662 ? -5.170 9.956 4.558 1.00 95.69 662 SER A O 1
ATOM 5253 N N . MET A 1 663 ? -6.342 11.434 5.778 1.00 97.25 663 MET A N 1
ATOM 5254 C CA . MET A 1 663 ? -5.498 12.593 5.477 1.00 97.25 663 MET A CA 1
ATOM 5255 C C . MET A 1 663 ? -4.028 12.325 5.828 1.00 97.25 663 MET A C 1
ATOM 5257 O O . MET A 1 663 ? -3.168 12.468 4.956 1.00 97.25 663 MET A O 1
ATOM 5261 N N . ARG A 1 664 ? -3.752 11.852 7.051 1.00 97.69 664 ARG A N 1
ATOM 5262 C CA . ARG A 1 664 ? -2.406 11.491 7.530 1.00 97.69 664 ARG A CA 1
ATOM 5263 C C . ARG A 1 664 ? -1.733 10.457 6.632 1.00 97.69 664 ARG A C 1
ATOM 5265 O O . ARG A 1 664 ? -0.604 10.650 6.181 1.00 97.69 664 ARG A O 1
ATOM 5272 N N . GLU A 1 665 ? -2.436 9.382 6.287 1.00 97.50 665 GLU A N 1
ATOM 5273 C CA . GLU A 1 665 ? -1.869 8.371 5.394 1.00 97.50 665 GLU A CA 1
ATOM 5274 C C . GLU A 1 665 ? -1.622 8.900 3.980 1.00 97.50 665 GLU A C 1
ATOM 5276 O O . GLU A 1 665 ? -0.610 8.557 3.372 1.00 97.50 665 GLU A O 1
ATOM 5281 N N . GLN A 1 666 ? -2.484 9.779 3.458 1.00 97.75 666 GLN A N 1
ATOM 5282 C CA . GLN A 1 666 ? -2.252 10.409 2.156 1.00 97.75 666 GLN A CA 1
ATOM 5283 C C . GLN A 1 666 ? -1.090 11.412 2.182 1.00 97.75 666 GLN A C 1
ATOM 5285 O O . GLN A 1 666 ? -0.409 11.554 1.161 1.00 97.75 666 GLN A O 1
ATOM 5290 N N . VAL A 1 667 ? -0.797 12.048 3.324 1.00 98.31 667 VAL A N 1
ATOM 5291 C CA . VAL A 1 667 ? 0.476 12.758 3.531 1.00 98.31 667 VAL A CA 1
ATOM 5292 C C . VAL A 1 667 ? 1.626 11.761 3.392 1.00 98.31 667 VAL A C 1
ATOM 5294 O O . VAL A 1 667 ? 2.478 11.954 2.526 1.00 98.31 667 VAL A O 1
ATOM 5297 N N . GLY A 1 668 ? 1.616 10.662 4.153 1.00 97.81 668 GLY A N 1
ATOM 5298 C CA . GLY A 1 668 ? 2.644 9.615 4.086 1.00 97.81 668 GLY A CA 1
ATOM 5299 C C . GLY A 1 668 ? 2.879 9.077 2.667 1.00 97.81 668 GLY A C 1
ATOM 5300 O O . GLY A 1 668 ? 4.006 9.104 2.172 1.00 97.81 668 GLY A O 1
ATOM 5301 N N . ASP A 1 669 ? 1.818 8.674 1.965 1.00 97.25 669 ASP A N 1
ATOM 5302 C CA . ASP A 1 669 ? 1.888 8.172 0.586 1.00 97.25 669 ASP A CA 1
ATOM 5303 C C . ASP A 1 669 ? 2.423 9.228 -0.394 1.00 97.25 669 ASP A C 1
ATOM 5305 O O . ASP A 1 669 ? 3.204 8.926 -1.300 1.00 97.25 669 ASP A O 1
ATOM 5309 N N . THR A 1 670 ? 2.030 10.492 -0.217 1.00 98.12 670 THR A N 1
ATOM 5310 C CA . THR A 1 670 ? 2.560 11.590 -1.029 1.00 98.12 670 THR A CA 1
ATOM 5311 C C . THR A 1 670 ? 4.060 11.746 -0.786 1.00 98.12 670 THR A C 1
ATOM 5313 O O . THR A 1 670 ? 4.838 11.791 -1.741 1.00 98.12 670 THR A O 1
ATOM 5316 N N . LEU A 1 671 ? 4.489 11.773 0.479 1.00 98.31 671 LEU A N 1
ATOM 5317 C CA . LEU A 1 671 ? 5.893 11.891 0.872 1.00 98.31 671 LEU A CA 1
ATOM 5318 C C . LEU A 1 671 ? 6.743 10.726 0.344 1.00 98.31 671 LEU A C 1
ATOM 5320 O O . LEU A 1 671 ? 7.856 10.978 -0.130 1.00 98.31 671 LEU A O 1
ATOM 5324 N N . LYS A 1 672 ? 6.213 9.493 0.356 1.00 96.12 672 LYS A N 1
ATOM 5325 C CA . LYS A 1 672 ? 6.833 8.309 -0.262 1.00 96.12 672 LYS A CA 1
ATOM 5326 C C . LYS A 1 672 ? 7.163 8.574 -1.729 1.00 96.12 672 LYS A C 1
ATOM 5328 O O . LYS A 1 672 ? 8.324 8.494 -2.131 1.00 96.12 672 LYS A O 1
ATOM 5333 N N . VAL A 1 673 ? 6.160 8.959 -2.520 1.00 95.44 673 VAL A N 1
ATOM 5334 C CA . VAL A 1 673 ? 6.345 9.174 -3.961 1.00 95.44 673 VAL A CA 1
ATOM 5335 C C . VAL A 1 673 ? 7.273 10.356 -4.235 1.00 95.44 673 VAL A C 1
ATOM 5337 O O . VAL A 1 673 ? 8.108 10.288 -5.130 1.00 95.44 673 VAL A O 1
ATOM 5340 N N . LEU A 1 674 ? 7.187 11.448 -3.474 1.00 97.06 674 LEU A N 1
ATOM 5341 C CA . LEU A 1 674 ? 8.107 12.572 -3.673 1.00 97.06 674 LEU A CA 1
ATOM 5342 C C . LEU A 1 674 ? 9.566 12.177 -3.394 1.00 97.06 674 LEU A C 1
ATOM 5344 O O . LEU A 1 674 ? 10.452 12.614 -4.128 1.00 97.06 674 LEU A O 1
ATOM 5348 N N . LYS A 1 675 ? 9.815 11.314 -2.396 1.00 95.81 675 LYS A N 1
ATOM 5349 C CA . LYS A 1 675 ? 11.149 10.773 -2.090 1.00 95.81 675 LYS A CA 1
ATOM 5350 C C . LYS A 1 675 ? 11.695 9.923 -3.241 1.00 95.81 675 LYS A C 1
ATOM 5352 O O . LYS A 1 675 ? 12.830 10.137 -3.659 1.00 95.81 675 LYS A O 1
ATOM 5357 N N . GLU A 1 676 ? 10.888 9.023 -3.804 1.00 90.81 676 GLU A N 1
ATOM 5358 C CA . GLU A 1 676 ? 11.281 8.180 -4.951 1.00 90.81 676 GLU A CA 1
ATOM 5359 C C . GLU A 1 676 ? 11.705 8.999 -6.185 1.00 90.81 676 GLU A C 1
ATOM 5361 O O . GLU A 1 676 ? 12.544 8.567 -6.977 1.00 90.81 676 GLU A O 1
ATOM 5366 N N . TYR A 1 677 ? 11.138 10.197 -6.349 1.00 94.31 677 TYR A N 1
ATOM 5367 C CA . TYR A 1 677 ? 11.392 11.083 -7.486 1.00 94.31 677 TYR A CA 1
ATOM 5368 C C . TYR A 1 677 ? 12.244 12.309 -7.123 1.00 94.31 677 TYR A C 1
ATOM 5370 O O . TYR A 1 677 ? 12.333 13.231 -7.933 1.00 94.31 677 TYR A O 1
ATOM 5378 N N . ALA A 1 678 ? 12.915 12.319 -5.965 1.00 93.88 678 ALA A N 1
ATOM 5379 C CA . ALA A 1 678 ? 13.694 13.468 -5.489 1.00 93.88 678 ALA A CA 1
ATOM 5380 C C . ALA A 1 678 ? 14.802 13.909 -6.467 1.00 93.88 678 ALA A C 1
ATOM 5382 O O . ALA A 1 678 ? 15.084 15.097 -6.592 1.00 93.88 678 ALA A O 1
ATOM 5383 N N . ASN A 1 679 ? 15.370 12.963 -7.224 1.00 92.06 679 ASN A N 1
ATOM 5384 C CA . ASN A 1 679 ? 16.424 13.212 -8.219 1.00 92.06 679 ASN A CA 1
ATOM 5385 C C . ASN A 1 679 ? 15.882 13.475 -9.639 1.00 92.06 679 ASN A C 1
ATOM 5387 O O . ASN A 1 679 ? 16.617 13.400 -10.624 1.00 92.06 679 ASN A O 1
ATOM 5391 N N . GLN A 1 680 ? 14.577 13.709 -9.782 1.00 93.25 680 GLN A N 1
ATOM 5392 C CA . GLN A 1 680 ? 13.917 13.984 -11.057 1.00 93.25 680 GLN A CA 1
ATOM 5393 C C . GLN A 1 680 ? 13.353 15.412 -11.074 1.00 93.25 680 GLN A C 1
ATOM 5395 O O . GLN A 1 680 ? 13.122 16.003 -10.021 1.00 93.25 680 GLN A O 1
ATOM 5400 N N . PRO A 1 681 ? 13.069 15.980 -12.263 1.00 95.75 681 PRO A N 1
ATOM 5401 C CA . PRO A 1 681 ? 12.374 17.260 -12.351 1.00 95.75 681 PRO A CA 1
ATOM 5402 C C . PRO A 1 681 ? 11.053 17.247 -11.570 1.00 95.75 681 PRO A C 1
ATOM 5404 O O . PRO A 1 681 ? 10.302 16.271 -11.656 1.00 95.75 681 PRO A O 1
ATOM 5407 N N . ALA A 1 682 ? 10.742 18.344 -10.874 1.00 97.12 682 ALA A N 1
ATOM 5408 C CA . ALA A 1 682 ? 9.644 18.396 -9.908 1.00 97.12 682 ALA A CA 1
ATOM 5409 C C . ALA A 1 682 ? 8.281 17.976 -10.468 1.00 97.12 682 ALA A C 1
ATOM 5411 O O . ALA A 1 682 ? 7.548 17.223 -9.825 1.00 97.12 682 ALA A O 1
ATOM 5412 N N . TRP A 1 683 ? 7.978 18.355 -11.711 1.00 97.44 683 TRP A N 1
ATOM 5413 C CA . TRP A 1 683 ? 6.742 17.945 -12.372 1.00 97.44 683 TRP A CA 1
ATOM 5414 C C . TRP A 1 683 ? 6.554 16.425 -12.427 1.00 97.44 683 TRP A C 1
ATOM 5416 O O . TRP A 1 683 ? 5.418 15.967 -12.369 1.00 97.44 683 TRP A O 1
ATOM 5426 N N . LYS A 1 684 ? 7.628 15.620 -12.510 1.00 95.81 684 LYS A N 1
ATOM 5427 C CA . LYS A 1 684 ? 7.511 14.153 -12.513 1.00 95.81 684 LYS A CA 1
ATOM 5428 C C . LYS A 1 684 ? 7.076 13.637 -11.150 1.00 95.81 684 LYS A C 1
ATOM 5430 O O . LYS A 1 684 ? 6.171 12.807 -11.097 1.00 95.81 684 LYS A O 1
ATOM 5435 N N . GLY A 1 685 ? 7.696 14.134 -10.078 1.00 96.12 685 GLY A N 1
ATOM 5436 C CA . GLY A 1 685 ? 7.323 13.785 -8.707 1.00 96.12 685 GLY A CA 1
ATOM 5437 C C . GLY A 1 685 ? 5.870 14.160 -8.422 1.00 96.12 685 GLY A C 1
ATOM 5438 O O . GLY A 1 685 ? 5.087 13.302 -8.024 1.00 96.12 685 GLY A O 1
ATOM 5439 N N . VAL A 1 686 ? 5.472 15.391 -8.762 1.00 97.81 686 VAL A N 1
ATOM 5440 C CA . VAL A 1 686 ? 4.083 15.865 -8.627 1.00 97.81 686 VAL A CA 1
ATOM 5441 C C . VAL A 1 686 ? 3.115 15.046 -9.474 1.00 97.81 686 VAL A C 1
ATOM 5443 O O . VAL A 1 686 ? 2.089 14.597 -8.971 1.00 97.81 686 VAL A O 1
ATOM 5446 N N . TYR A 1 687 ? 3.437 14.790 -10.745 1.00 96.75 687 TYR A N 1
ATOM 5447 C CA . TYR A 1 687 ? 2.594 13.971 -11.613 1.00 96.75 687 TYR A CA 1
ATOM 5448 C C . TYR A 1 687 ? 2.362 12.591 -10.996 1.00 96.75 687 TYR A C 1
ATOM 5450 O O . TYR A 1 687 ? 1.234 12.103 -10.946 1.00 96.75 687 TYR A O 1
ATOM 5458 N N . LYS A 1 688 ? 3.415 11.953 -10.479 1.00 94.06 688 LYS A N 1
ATOM 5459 C CA . LYS A 1 688 ? 3.330 10.625 -9.868 1.00 94.06 688 LYS A CA 1
ATOM 5460 C C . LYS A 1 688 ? 2.532 10.659 -8.566 1.00 94.06 688 LYS A C 1
ATOM 5462 O O . LYS A 1 688 ? 1.570 9.894 -8.464 1.00 94.06 688 LYS A O 1
ATOM 5467 N N . ALA A 1 689 ? 2.820 11.611 -7.683 1.00 96.44 689 ALA A N 1
ATOM 5468 C CA . ALA A 1 689 ? 2.159 11.786 -6.392 1.00 96.44 689 ALA A CA 1
ATOM 5469 C C . ALA A 1 689 ? 0.720 12.327 -6.494 1.00 96.44 689 ALA A C 1
ATOM 5471 O O . ALA A 1 689 ? -0.055 12.179 -5.558 1.00 96.44 689 ALA A O 1
ATOM 5472 N N . GLY A 1 690 ? 0.323 12.893 -7.639 1.00 96.44 690 GLY A N 1
ATOM 5473 C CA . GLY A 1 690 ? -0.920 13.655 -7.797 1.00 96.44 690 GLY A CA 1
ATOM 5474 C C . GLY A 1 690 ? -2.208 12.966 -7.341 1.00 96.44 690 GLY A C 1
ATOM 5475 O O . GLY A 1 690 ? -3.104 13.645 -6.858 1.00 96.44 690 GLY A O 1
ATOM 5476 N N . LYS A 1 691 ? -2.283 11.625 -7.420 1.00 93.19 691 LYS A N 1
ATOM 5477 C CA . LYS A 1 691 ? -3.454 10.877 -6.921 1.00 93.19 691 LYS A CA 1
ATOM 5478 C C . LYS A 1 691 ? -3.573 10.952 -5.392 1.00 93.19 691 LYS A C 1
ATOM 5480 O O . LYS A 1 691 ? -4.681 11.029 -4.881 1.00 93.19 691 LYS A O 1
ATOM 5485 N N . TYR A 1 692 ? -2.444 10.921 -4.685 1.00 96.62 692 TYR A N 1
ATOM 5486 C CA . TYR A 1 692 ? -2.379 10.996 -3.225 1.00 96.62 692 TYR A CA 1
ATOM 5487 C C . TYR A 1 692 ? -2.562 12.441 -2.756 1.00 96.62 692 TYR A C 1
ATOM 5489 O O . TYR A 1 692 ? -3.308 12.679 -1.817 1.00 96.62 692 TYR A O 1
ATOM 5497 N N . ILE A 1 693 ? -2.002 13.409 -3.494 1.00 98.00 693 ILE A N 1
ATOM 5498 C CA . ILE A 1 693 ? -2.226 14.842 -3.251 1.00 98.00 693 ILE A CA 1
ATOM 5499 C C . ILE A 1 693 ? -3.719 15.194 -3.351 1.00 98.00 693 ILE A C 1
ATOM 5501 O O . ILE A 1 693 ? -4.257 15.847 -2.462 1.00 98.00 693 ILE A O 1
ATOM 5505 N N . ASP A 1 694 ? -4.398 14.749 -4.414 1.00 95.44 694 ASP A N 1
ATOM 5506 C CA . ASP A 1 694 ? -5.837 14.982 -4.611 1.00 95.44 694 ASP A CA 1
ATOM 5507 C C . ASP A 1 694 ? -6.662 14.403 -3.450 1.00 95.44 694 ASP A C 1
ATOM 5509 O O . ASP A 1 694 ? -7.474 15.104 -2.849 1.00 95.44 694 ASP A O 1
ATOM 5513 N N . ARG A 1 695 ? -6.391 13.150 -3.061 1.00 94.62 695 ARG A N 1
ATOM 5514 C CA . ARG A 1 695 ? -7.067 12.484 -1.935 1.00 94.62 695 ARG A CA 1
ATOM 5515 C C . ARG A 1 695 ? -6.797 13.166 -0.593 1.00 94.62 695 ARG A C 1
ATOM 5517 O O . ARG A 1 695 ? -7.739 13.379 0.160 1.00 94.62 695 ARG A O 1
ATOM 5524 N N . MET A 1 696 ? -5.549 13.555 -0.323 1.00 96.94 696 MET A N 1
ATOM 5525 C CA . MET A 1 696 ? -5.158 14.293 0.884 1.00 96.94 696 MET A CA 1
ATOM 5526 C C . MET A 1 696 ? -5.966 15.585 1.026 1.00 96.94 696 MET A C 1
ATOM 5528 O O . MET A 1 696 ? -6.515 15.864 2.087 1.00 96.94 696 MET A O 1
ATOM 5532 N N . ILE A 1 697 ? -6.071 16.361 -0.057 1.00 96.00 697 ILE A N 1
ATOM 5533 C CA . ILE A 1 697 ? -6.810 17.626 -0.076 1.00 96.00 697 ILE A CA 1
ATOM 5534 C C . ILE A 1 697 ? -8.314 17.402 0.099 1.00 96.00 697 ILE A C 1
ATOM 5536 O O . ILE A 1 697 ? -8.961 18.171 0.809 1.00 96.00 697 ILE A O 1
ATOM 5540 N N . LEU A 1 698 ? -8.883 16.364 -0.518 1.00 91.94 698 LEU A N 1
ATOM 5541 C CA . LEU A 1 698 ? -10.296 16.022 -0.338 1.00 91.94 698 LEU A CA 1
ATOM 5542 C C . LEU A 1 698 ? -10.606 15.660 1.119 1.00 91.94 698 LEU A C 1
ATOM 5544 O O . LEU A 1 698 ? -11.552 16.212 1.681 1.00 91.94 698 LEU A O 1
ATOM 5548 N N . ALA A 1 699 ? -9.776 14.818 1.744 1.00 93.62 699 ALA A N 1
ATOM 5549 C CA . ALA A 1 699 ? -9.903 14.485 3.159 1.00 93.62 699 ALA A CA 1
ATOM 5550 C C . ALA A 1 699 ? -9.772 15.748 4.029 1.00 93.62 699 ALA A C 1
ATOM 5552 O O . ALA A 1 699 ? -10.678 16.064 4.798 1.00 93.62 699 ALA A O 1
ATOM 5553 N N . ALA A 1 700 ? -8.718 16.544 3.825 1.00 94.12 700 ALA A N 1
ATOM 5554 C CA . ALA A 1 700 ? -8.467 17.773 4.577 1.00 94.12 700 ALA A CA 1
ATOM 5555 C C . ALA A 1 700 ? -9.579 18.829 4.438 1.00 94.12 700 ALA A C 1
ATOM 5557 O O . ALA A 1 700 ? -9.914 19.491 5.414 1.00 94.12 700 ALA A O 1
ATOM 5558 N N . THR A 1 701 ? -10.198 18.977 3.259 1.00 91.38 701 THR A N 1
ATOM 5559 C CA . THR A 1 701 ? -11.261 19.980 3.026 1.00 91.38 701 THR A CA 1
ATOM 5560 C C . THR A 1 701 ? -12.435 19.796 3.988 1.00 91.38 701 THR A C 1
ATOM 5562 O O . THR A 1 701 ? -13.019 20.774 4.440 1.00 91.38 701 THR A O 1
ATOM 5565 N N . SER A 1 702 ? -12.773 18.549 4.316 1.00 85.69 702 SER A N 1
ATOM 5566 C CA . SER A 1 702 ? -13.867 18.232 5.241 1.00 85.69 702 SER A CA 1
ATOM 5567 C C . SER A 1 702 ? -13.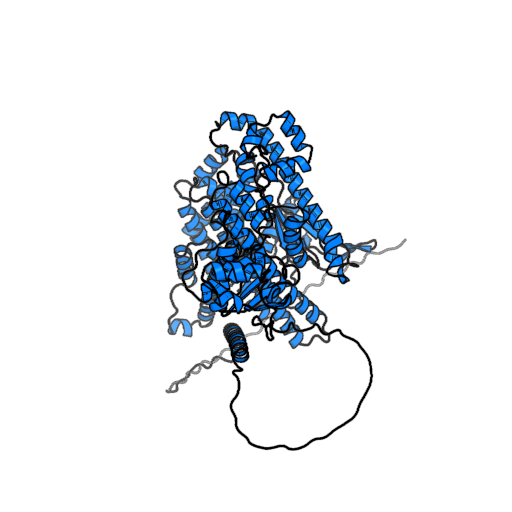530 18.465 6.718 1.00 85.69 702 SER A C 1
ATOM 5569 O O . SER A 1 702 ? -14.429 18.484 7.554 1.00 85.69 702 SER A O 1
ATOM 5571 N N . LEU A 1 703 ? -12.238 18.603 7.025 1.00 90.44 703 LEU A N 1
ATOM 5572 C CA . LEU A 1 703 ? -11.697 18.714 8.377 1.00 90.44 703 LEU A CA 1
ATOM 5573 C C . LEU A 1 703 ? -11.402 20.160 8.762 1.00 90.44 703 LEU A C 1
ATOM 5575 O O . LEU A 1 703 ? -11.294 20.465 9.941 1.00 90.44 703 LEU A O 1
ATOM 5579 N N . LEU A 1 704 ? -11.235 21.038 7.778 1.00 88.12 704 LEU A N 1
ATOM 5580 C CA . LEU A 1 704 ? -10.837 22.420 7.992 1.00 88.12 704 LEU A CA 1
ATOM 5581 C C . LEU A 1 704 ? -12.038 23.323 8.327 1.00 88.12 704 LEU A C 1
ATOM 5583 O O . LEU A 1 704 ? -13.130 23.131 7.787 1.00 88.12 704 LEU A O 1
ATOM 5587 N N . PRO A 1 705 ? -11.845 24.350 9.175 1.00 78.94 705 PRO A N 1
ATOM 5588 C CA . PRO A 1 705 ? -12.906 25.276 9.540 1.00 78.94 705 PRO A CA 1
ATOM 5589 C C . PRO A 1 705 ? -13.250 26.215 8.378 1.00 78.94 705 PRO A C 1
ATOM 5591 O O . PRO A 1 705 ? -12.440 26.474 7.482 1.00 78.94 705 PRO A O 1
ATOM 5594 N N . ASN A 1 706 ? -14.445 26.805 8.436 1.00 77.00 706 ASN A N 1
ATOM 5595 C CA . ASN A 1 706 ? -14.852 27.867 7.518 1.00 77.00 706 ASN A CA 1
ATOM 5596 C C . ASN A 1 706 ? -14.015 29.135 7.777 1.00 77.00 706 ASN A C 1
ATOM 5598 O O . ASN A 1 706 ? -14.373 29.954 8.619 1.00 77.00 706 ASN A O 1
ATOM 5602 N N . GLY A 1 707 ? -12.904 29.290 7.054 1.00 69.12 707 GLY A N 1
ATOM 5603 C CA . GLY A 1 707 ? -12.016 30.455 7.139 1.00 69.12 707 GLY A CA 1
ATOM 5604 C C . GLY A 1 707 ? -10.593 30.075 7.540 1.00 69.12 707 GLY A C 1
ATOM 5605 O O . GLY A 1 707 ? -10.236 30.098 8.714 1.00 69.12 707 GLY A O 1
ATOM 5606 N N . LEU A 1 708 ? -9.766 29.742 6.549 1.00 76.75 708 LEU A N 1
ATOM 5607 C CA . LEU A 1 708 ? -8.334 29.512 6.737 1.00 76.75 708 LEU A CA 1
ATOM 5608 C C . LEU A 1 708 ? -7.583 30.847 6.738 1.00 76.75 708 LEU A C 1
ATOM 5610 O O . LEU A 1 708 ? -8.012 31.811 6.104 1.00 76.75 708 LEU A O 1
ATOM 5614 N N . SER A 1 709 ? -6.419 30.898 7.393 1.00 81.06 709 SER A N 1
ATOM 5615 C CA . SER A 1 709 ? -5.512 32.040 7.232 1.00 81.06 709 SER A CA 1
ATOM 5616 C C . SER A 1 709 ? -5.142 32.226 5.752 1.00 81.06 709 SER A C 1
ATOM 5618 O O . SER A 1 709 ? -5.143 31.267 4.972 1.00 81.06 709 SER A O 1
ATOM 5620 N N . ASN A 1 710 ? -4.806 33.453 5.342 1.00 81.44 710 ASN A N 1
ATOM 5621 C CA . ASN A 1 710 ? -4.493 33.742 3.935 1.00 81.44 710 ASN A CA 1
ATOM 5622 C C . ASN A 1 710 ? -3.351 32.859 3.399 1.00 81.44 710 ASN A C 1
ATOM 5624 O O . ASN A 1 710 ? -3.462 32.318 2.301 1.00 81.44 710 ASN A O 1
ATOM 5628 N N . ASN A 1 711 ? -2.295 32.649 4.192 1.00 82.00 711 ASN A N 1
ATOM 5629 C CA . ASN A 1 711 ? -1.147 31.828 3.792 1.00 82.00 711 ASN A CA 1
ATOM 5630 C C . ASN A 1 711 ? -1.532 30.352 3.621 1.00 82.00 711 ASN A C 1
ATOM 5632 O O . ASN A 1 711 ? -1.184 29.733 2.619 1.00 82.00 711 ASN A O 1
ATOM 5636 N N . LEU A 1 712 ? -2.315 29.799 4.552 1.00 86.06 712 LEU A N 1
ATOM 5637 C CA . LEU A 1 712 ? -2.785 28.419 4.447 1.00 86.06 712 LEU A CA 1
ATOM 5638 C C . LEU A 1 712 ? -3.753 28.236 3.276 1.00 86.06 712 LEU A C 1
ATOM 5640 O O . LEU A 1 712 ? -3.700 27.229 2.579 1.00 86.06 712 LEU A O 1
ATOM 5644 N N . THR A 1 713 ? -4.599 29.231 3.011 1.00 90.56 713 THR A N 1
ATOM 5645 C CA . THR A 1 713 ? -5.490 29.234 1.844 1.00 90.56 713 THR A CA 1
ATOM 5646 C C . THR A 1 713 ? -4.695 29.169 0.538 1.00 90.56 713 THR A C 1
ATOM 5648 O O . THR A 1 713 ? -5.086 28.446 -0.386 1.00 90.56 713 THR A O 1
ATOM 5651 N N . GLN A 1 714 ? -3.574 29.895 0.455 1.00 93.94 714 GLN A N 1
ATOM 5652 C CA . GLN A 1 714 ? -2.677 29.877 -0.703 1.00 93.94 714 GLN A CA 1
ATOM 5653 C C . GLN A 1 714 ? -2.001 28.515 -0.870 1.00 93.94 714 GLN A C 1
ATOM 5655 O O . GLN A 1 714 ? -2.104 27.932 -1.948 1.00 93.94 714 GLN A O 1
ATOM 5660 N N . ASP A 1 715 ? -1.396 27.973 0.190 1.00 94.88 715 ASP A N 1
ATOM 5661 C CA . ASP A 1 715 ? -0.773 26.643 0.178 1.00 94.88 715 ASP A CA 1
ATOM 5662 C C . ASP A 1 715 ? -1.752 25.550 -0.236 1.00 94.88 715 ASP A C 1
ATOM 5664 O O . ASP A 1 715 ? -1.482 24.742 -1.126 1.00 94.88 715 ASP A O 1
ATOM 5668 N N . PHE A 1 716 ? -2.921 25.546 0.402 1.00 95.00 716 PHE A N 1
ATOM 5669 C CA . PHE A 1 716 ? -3.964 24.572 0.150 1.00 95.00 716 PHE A CA 1
ATOM 5670 C C . PHE A 1 716 ? -4.446 24.657 -1.296 1.00 95.00 716 PHE A C 1
ATOM 5672 O O . PHE A 1 716 ? -4.592 23.641 -1.971 1.00 95.00 716 PHE A O 1
ATOM 5679 N N . THR A 1 717 ? -4.642 25.873 -1.814 1.00 95.56 717 THR A N 1
ATOM 5680 C CA . THR A 1 717 ? -5.033 26.090 -3.212 1.00 95.56 717 THR A CA 1
ATOM 5681 C C . THR A 1 717 ? -3.944 25.653 -4.183 1.00 95.56 717 THR A C 1
ATOM 5683 O O . THR A 1 717 ? -4.254 24.988 -5.169 1.00 95.56 717 THR A O 1
ATOM 5686 N N . PHE A 1 718 ? -2.683 25.963 -3.892 1.00 97.69 718 PHE A N 1
ATOM 5687 C CA . PHE A 1 718 ? -1.541 25.536 -4.689 1.00 97.69 718 PHE A CA 1
ATOM 5688 C C . PHE A 1 718 ? -1.466 24.006 -4.786 1.00 97.69 718 PHE A C 1
ATOM 5690 O O . PHE A 1 718 ? -1.506 23.454 -5.887 1.00 97.69 718 PHE A O 1
ATOM 5697 N N . ILE A 1 719 ? -1.458 23.306 -3.648 1.00 98.00 719 ILE A N 1
ATOM 5698 C CA . ILE A 1 719 ? -1.371 21.840 -3.602 1.00 98.00 719 ILE A CA 1
ATOM 5699 C C . ILE A 1 719 ? -2.610 21.175 -4.215 1.00 98.00 719 ILE A C 1
ATOM 5701 O O . ILE A 1 719 ? -2.476 20.224 -4.989 1.00 98.00 719 ILE A O 1
ATOM 5705 N N . ARG A 1 720 ? -3.810 21.709 -3.960 1.00 96.94 720 ARG A N 1
ATOM 5706 C CA . ARG A 1 720 ? -5.058 21.264 -4.601 1.00 96.94 720 ARG A CA 1
ATOM 5707 C C . ARG A 1 720 ? -4.972 21.331 -6.122 1.00 96.94 720 ARG A C 1
ATOM 5709 O O . ARG A 1 720 ? -5.277 20.344 -6.789 1.00 96.94 720 ARG A O 1
ATOM 5716 N N . ASN A 1 721 ? -4.522 22.461 -6.668 1.00 97.94 721 ASN A N 1
ATOM 5717 C CA . ASN A 1 721 ? -4.400 22.644 -8.113 1.00 97.94 721 ASN A CA 1
ATOM 5718 C C . ASN A 1 721 ? -3.397 21.650 -8.717 1.00 97.94 721 ASN A C 1
ATOM 5720 O O . ASN A 1 721 ? -3.667 21.081 -9.776 1.00 97.94 721 ASN A O 1
ATOM 5724 N N . LEU A 1 722 ? -2.277 21.379 -8.032 1.00 98.19 722 LEU A N 1
ATOM 5725 C CA . LEU A 1 722 ? -1.311 20.364 -8.460 1.00 98.19 722 LEU A CA 1
ATOM 5726 C C . LEU A 1 722 ? -1.922 18.955 -8.492 1.00 98.19 722 LEU A C 1
ATOM 5728 O O . LEU A 1 722 ? -1.793 18.259 -9.502 1.00 98.19 722 LEU A O 1
ATOM 5732 N N . GLY A 1 723 ? -2.603 18.540 -7.418 1.00 97.50 723 GLY A N 1
ATOM 5733 C CA . GLY A 1 723 ? -3.245 17.224 -7.322 1.00 97.50 723 GLY A CA 1
ATOM 5734 C C . GLY A 1 723 ? -4.313 17.010 -8.395 1.00 97.50 723 GLY A C 1
ATOM 5735 O O . GLY A 1 723 ? -4.266 16.025 -9.141 1.00 97.50 723 GLY A O 1
ATOM 5736 N N . GLN A 1 724 ? -5.223 17.976 -8.543 1.00 96.31 724 GLN A N 1
ATOM 5737 C CA . GLN A 1 724 ? -6.300 17.928 -9.533 1.00 96.31 724 GLN A CA 1
ATOM 5738 C C . GLN A 1 724 ? -5.756 17.909 -10.962 1.00 96.31 724 GLN A C 1
ATOM 5740 O O . GLN A 1 724 ? -6.158 17.062 -11.764 1.00 96.31 724 GLN A O 1
ATOM 5745 N N . LYS A 1 725 ? -4.795 18.787 -11.282 1.00 97.81 725 LYS A N 1
ATOM 5746 C CA . LYS A 1 725 ? -4.201 18.839 -12.621 1.00 97.81 725 LYS A CA 1
ATOM 5747 C C . LYS A 1 725 ? -3.457 17.551 -12.957 1.00 97.81 725 LYS A C 1
ATOM 5749 O O . LYS A 1 725 ? -3.617 17.022 -14.056 1.00 97.81 725 LYS A O 1
ATOM 5754 N N . ALA A 1 726 ? -2.682 17.001 -12.024 1.00 96.88 726 ALA A N 1
ATOM 5755 C CA . ALA A 1 726 ? -1.986 15.735 -12.229 1.00 96.88 726 ALA A CA 1
ATOM 5756 C C . ALA A 1 726 ? -2.963 14.568 -12.466 1.00 96.88 726 ALA A C 1
ATOM 5758 O O . ALA A 1 726 ? -2.748 13.756 -13.370 1.00 96.88 726 ALA A O 1
ATOM 5759 N N . THR A 1 727 ? -4.057 14.496 -11.702 1.00 93.81 727 THR A N 1
ATOM 5760 C CA . THR A 1 727 ? -5.104 13.475 -11.878 1.00 93.81 727 THR A CA 1
ATOM 5761 C C . THR A 1 727 ? -5.851 13.647 -13.204 1.00 93.81 727 THR A C 1
ATOM 5763 O O . THR A 1 727 ? -6.082 12.659 -13.906 1.00 93.81 727 THR A O 1
ATOM 5766 N N . GLN A 1 728 ? -6.140 14.886 -13.613 1.00 94.62 728 GLN A N 1
ATOM 5767 C CA . GLN A 1 728 ? -6.718 15.199 -14.922 1.00 94.62 728 GLN A CA 1
ATOM 5768 C C . GLN A 1 728 ? -5.812 14.724 -16.067 1.00 94.62 728 GLN A C 1
ATOM 5770 O O . GLN A 1 728 ? -6.271 14.003 -16.953 1.00 94.62 728 GLN A O 1
ATOM 5775 N N . LEU A 1 729 ? -4.522 15.074 -16.030 1.00 93.69 729 LEU A N 1
ATOM 5776 C CA . LEU A 1 729 ? -3.543 14.685 -17.051 1.00 93.69 729 LEU A CA 1
ATOM 5777 C C . LEU A 1 729 ? -3.408 13.158 -17.164 1.00 93.69 729 LEU A C 1
ATOM 5779 O O . LEU A 1 729 ? -3.317 12.629 -18.274 1.00 93.69 729 LEU A O 1
ATOM 5783 N N . LYS A 1 730 ? -3.454 12.437 -16.033 1.00 90.69 730 LYS A N 1
ATOM 5784 C CA . LYS A 1 730 ? -3.499 10.964 -16.015 1.00 90.69 730 LYS A CA 1
ATOM 5785 C C . LYS A 1 730 ? -4.760 10.426 -16.684 1.00 90.69 730 LYS A C 1
ATOM 5787 O O . LYS A 1 730 ? -4.663 9.519 -17.505 1.00 90.69 730 LYS A O 1
ATOM 5792 N N . GLY A 1 731 ? -5.924 10.986 -16.350 1.00 88.31 731 GLY A N 1
ATOM 5793 C CA . GLY A 1 731 ? -7.207 10.590 -16.936 1.00 88.31 731 GLY A CA 1
ATOM 5794 C C . GLY A 1 731 ? -7.280 10.829 -18.447 1.00 88.31 731 GLY A C 1
ATOM 5795 O O . GLY A 1 731 ? -7.899 10.046 -19.159 1.00 88.31 731 GLY A O 1
ATOM 5796 N N . GLN A 1 732 ? -6.600 11.867 -18.938 1.00 90.88 732 GLN A N 1
ATOM 5797 C CA . GLN A 1 732 ? -6.482 12.187 -20.364 1.00 90.88 732 GLN A CA 1
ATOM 5798 C C . GLN A 1 732 ? -5.425 11.347 -21.094 1.00 90.88 732 GLN A C 1
ATOM 5800 O O . GLN A 1 732 ? -5.358 11.391 -22.319 1.00 90.88 732 GLN A O 1
ATOM 5805 N N . GLY A 1 733 ? -4.572 10.614 -20.368 1.00 86.81 733 GLY A N 1
ATOM 5806 C CA . GLY A 1 733 ? -3.416 9.946 -20.963 1.00 86.81 733 GLY A CA 1
ATOM 5807 C C . GLY A 1 733 ? -2.442 10.926 -21.625 1.00 86.81 733 GLY A C 1
ATOM 5808 O O . GLY A 1 733 ? -1.836 10.580 -22.637 1.00 86.81 733 GLY A O 1
ATOM 5809 N N . ALA A 1 734 ? -2.319 12.146 -21.083 1.00 88.00 734 ALA A N 1
ATOM 5810 C CA . ALA A 1 734 ? -1.489 13.208 -21.648 1.00 88.00 734 ALA A CA 1
ATOM 5811 C C . ALA A 1 734 ? -0.038 12.742 -21.846 1.00 88.00 734 ALA A C 1
ATOM 5813 O O . ALA A 1 734 ? 0.487 11.975 -21.035 1.00 88.00 734 ALA A O 1
ATOM 5814 N N . ASP A 1 735 ? 0.636 13.215 -22.895 1.00 88.31 735 ASP A N 1
ATOM 5815 C CA . ASP A 1 735 ? 2.047 12.894 -23.121 1.00 88.31 735 ASP A CA 1
ATOM 5816 C C . ASP A 1 735 ? 2.983 13.623 -22.135 1.00 88.31 735 ASP A C 1
ATOM 5818 O O . ASP A 1 735 ? 2.585 14.537 -21.412 1.00 88.31 735 ASP A O 1
ATOM 5822 N N . GLN A 1 736 ? 4.259 13.222 -22.088 1.00 90.06 736 GLN A N 1
ATOM 5823 C CA . GLN A 1 736 ? 5.231 13.815 -21.158 1.00 90.06 736 GLN A CA 1
ATOM 5824 C C . GLN A 1 736 ? 5.484 15.307 -21.408 1.00 90.06 736 GLN A C 1
ATOM 5826 O O . GLN A 1 736 ? 5.813 16.029 -20.468 1.00 90.06 736 GLN A O 1
ATOM 5831 N N . THR A 1 737 ? 5.362 15.775 -22.651 1.00 93.62 737 THR A N 1
ATOM 5832 C CA . THR A 1 737 ? 5.580 17.186 -22.991 1.00 93.62 737 THR A CA 1
ATOM 5833 C C . THR A 1 737 ? 4.473 18.037 -22.386 1.00 93.62 737 THR A C 1
ATOM 5835 O O . THR A 1 737 ? 4.762 19.012 -21.695 1.00 93.62 737 THR A O 1
ATOM 5838 N N . THR A 1 738 ? 3.228 17.611 -22.578 1.00 96.06 738 THR A N 1
ATOM 5839 C CA . THR A 1 738 ? 2.023 18.227 -22.027 1.00 96.06 738 THR A CA 1
ATOM 5840 C C . THR A 1 738 ? 2.058 18.190 -20.505 1.00 96.06 738 THR A C 1
ATOM 5842 O O . THR A 1 738 ? 1.905 19.226 -19.865 1.00 96.06 738 THR A O 1
ATOM 5845 N N . GLN A 1 739 ? 2.362 17.025 -19.915 1.00 96.31 739 GLN A N 1
ATOM 5846 C CA . GLN A 1 739 ? 2.526 16.882 -18.464 1.00 96.31 739 GLN A CA 1
ATOM 5847 C C . GLN A 1 739 ? 3.546 17.880 -17.906 1.00 96.31 739 GLN A C 1
ATOM 5849 O O . GLN A 1 739 ? 3.266 18.562 -16.922 1.00 96.31 739 GLN A O 1
ATOM 5854 N N . ARG A 1 740 ? 4.720 17.977 -18.544 1.00 97.06 740 ARG A N 1
ATOM 5855 C CA . ARG A 1 740 ? 5.797 18.877 -18.131 1.00 97.06 740 ARG A CA 1
ATOM 5856 C C . ARG A 1 740 ? 5.370 20.337 -18.192 1.00 97.06 740 ARG A C 1
ATOM 5858 O O . ARG A 1 740 ? 5.593 21.045 -17.221 1.00 97.06 740 ARG A O 1
ATOM 5865 N N . VAL A 1 741 ? 4.815 20.789 -19.317 1.00 97.81 741 VAL A N 1
ATOM 5866 C CA . VAL A 1 741 ? 4.430 22.198 -19.509 1.00 97.81 741 VAL A CA 1
ATOM 5867 C C . VAL A 1 741 ? 3.362 22.597 -18.496 1.00 97.81 741 VAL A C 1
ATOM 5869 O O . VAL A 1 741 ? 3.556 23.538 -17.736 1.00 97.81 741 VAL A O 1
ATOM 5872 N N . GLU A 1 742 ? 2.275 21.833 -18.425 1.00 98.12 742 GLU A N 1
ATOM 5873 C CA . GLU A 1 742 ? 1.126 22.143 -17.573 1.00 98.12 742 GLU A CA 1
ATOM 5874 C C . GLU A 1 742 ? 1.478 22.146 -16.081 1.00 98.12 742 GLU A C 1
ATOM 5876 O O . GLU A 1 742 ? 1.067 23.043 -15.347 1.00 98.12 742 GLU A O 1
ATOM 5881 N N . LEU A 1 743 ? 2.261 21.167 -15.617 1.00 98.12 743 LEU A N 1
ATOM 5882 C CA . LEU A 1 743 ? 2.652 21.108 -14.210 1.00 98.12 743 LEU A CA 1
ATOM 5883 C C . LEU A 1 743 ? 3.757 22.105 -13.871 1.00 98.12 743 LEU A C 1
ATOM 5885 O O . LEU A 1 743 ? 3.693 22.691 -12.799 1.00 98.12 743 LEU A O 1
ATOM 5889 N N . ASN A 1 744 ? 4.734 22.352 -14.751 1.00 98.06 744 ASN A N 1
ATOM 5890 C CA . ASN A 1 744 ? 5.741 23.388 -14.495 1.00 98.06 744 ASN A CA 1
ATOM 5891 C C . ASN A 1 744 ? 5.108 24.781 -14.397 1.00 98.06 744 ASN A C 1
ATOM 5893 O O . ASN A 1 744 ? 5.534 25.568 -13.559 1.00 98.06 744 ASN A O 1
ATOM 5897 N N . ASN A 1 745 ? 4.079 25.072 -15.201 1.00 97.94 745 ASN A N 1
ATOM 5898 C CA . ASN A 1 745 ? 3.355 26.342 -15.119 1.00 97.94 745 ASN A CA 1
ATOM 5899 C C . ASN A 1 745 ? 2.712 26.550 -13.741 1.00 97.94 745 ASN A C 1
ATOM 5901 O O . ASN A 1 745 ? 2.706 27.667 -13.236 1.00 97.94 745 ASN A O 1
ATOM 5905 N N . LEU A 1 746 ? 2.194 25.480 -13.129 1.00 97.69 746 LEU A N 1
ATOM 5906 C CA . LEU A 1 746 ? 1.630 25.540 -11.781 1.00 97.69 746 LEU A CA 1
ATOM 5907 C C . LEU A 1 746 ? 2.712 25.569 -10.700 1.00 97.69 746 LEU A C 1
ATOM 5909 O O . LEU A 1 746 ? 2.606 26.360 -9.774 1.00 97.69 746 LEU A O 1
ATOM 5913 N N . ILE A 1 747 ? 3.737 24.718 -10.816 1.00 97.94 747 ILE A N 1
ATOM 5914 C CA . ILE A 1 747 ? 4.844 24.603 -9.851 1.00 97.94 747 ILE A CA 1
ATOM 5915 C C . ILE A 1 747 ? 5.649 25.909 -9.772 1.00 97.94 747 ILE A C 1
ATOM 5917 O O . ILE A 1 747 ? 6.141 26.267 -8.703 1.00 97.94 747 ILE A O 1
ATOM 5921 N N . GLY A 1 748 ? 5.795 26.623 -10.891 1.00 96.88 748 GLY A N 1
ATOM 5922 C CA . GLY A 1 748 ? 6.577 27.850 -10.958 1.00 96.88 748 GLY A CA 1
ATOM 5923 C C . GLY A 1 748 ? 8.042 27.600 -10.594 1.00 96.88 748 GLY A C 1
ATOM 5924 O O . GLY A 1 748 ? 8.718 26.789 -11.224 1.00 96.88 748 GLY A O 1
ATOM 5925 N N . GLN A 1 749 ? 8.531 28.311 -9.576 1.00 96.25 749 GLN A N 1
ATOM 5926 C CA . GLN A 1 749 ? 9.911 28.201 -9.085 1.00 96.25 749 GLN A CA 1
ATOM 5927 C C . GLN A 1 749 ? 10.077 27.194 -7.935 1.00 96.25 749 GLN A C 1
ATOM 5929 O O . GLN A 1 749 ? 11.197 26.987 -7.472 1.00 96.25 749 GLN A O 1
ATOM 5934 N N . SER A 1 750 ? 8.996 26.568 -7.460 1.00 96.75 750 SER A N 1
ATOM 5935 C CA . SER A 1 750 ? 9.067 25.642 -6.330 1.00 96.75 750 SER A CA 1
ATOM 5936 C C . SER A 1 750 ? 9.811 24.354 -6.687 1.00 96.75 750 SER A C 1
ATOM 5938 O O . SER A 1 750 ? 9.561 23.709 -7.707 1.00 96.75 750 SER A O 1
ATOM 5940 N N . SER A 1 751 ? 10.706 23.935 -5.801 1.00 96.81 751 SER A N 1
ATOM 5941 C CA . SER A 1 751 ? 11.353 22.627 -5.851 1.00 96.81 751 SER A CA 1
ATOM 5942 C C . SER A 1 751 ? 10.445 21.524 -5.286 1.00 96.81 751 SER A C 1
ATOM 5944 O O . SER A 1 751 ? 9.433 21.787 -4.632 1.00 96.81 751 SER A O 1
ATOM 5946 N N . LEU A 1 752 ? 10.831 20.254 -5.474 1.00 96.31 752 LEU A N 1
ATOM 5947 C CA . LEU A 1 752 ? 10.165 19.141 -4.781 1.00 96.31 752 LEU A CA 1
ATOM 5948 C C . LEU A 1 752 ? 10.276 19.252 -3.261 1.00 96.31 752 LEU A C 1
ATOM 5950 O O . LEU A 1 752 ? 9.334 18.880 -2.568 1.00 96.31 752 LEU A O 1
ATOM 5954 N N . ALA A 1 753 ? 11.392 19.775 -2.750 1.00 96.88 753 ALA A N 1
ATOM 5955 C CA . ALA A 1 753 ? 11.573 19.998 -1.321 1.00 96.88 753 ALA A CA 1
ATOM 5956 C C . ALA A 1 753 ? 10.600 21.065 -0.793 1.00 96.88 753 ALA A C 1
ATOM 5958 O O . ALA A 1 753 ? 10.046 20.902 0.290 1.00 96.88 753 ALA A O 1
ATOM 5959 N N . ASP A 1 754 ? 10.320 22.118 -1.569 1.00 97.44 754 ASP A N 1
ATOM 5960 C CA . ASP A 1 754 ? 9.321 23.132 -1.204 1.00 97.44 754 ASP A CA 1
ATOM 5961 C C . ASP A 1 754 ? 7.918 22.533 -1.148 1.00 97.44 754 ASP A C 1
ATOM 5963 O O . ASP A 1 754 ? 7.218 22.686 -0.151 1.00 97.44 754 ASP A O 1
ATOM 5967 N N . ILE A 1 755 ? 7.537 21.778 -2.182 1.00 98.25 755 ILE A N 1
ATOM 5968 C CA . ILE A 1 755 ? 6.239 21.093 -2.245 1.00 98.25 755 ILE A CA 1
ATOM 5969 C C . ILE A 1 755 ? 6.087 20.124 -1.067 1.00 98.25 755 ILE A C 1
ATOM 5971 O O . ILE A 1 755 ? 5.046 20.101 -0.414 1.00 98.25 755 ILE A O 1
ATOM 5975 N N . ARG A 1 756 ? 7.144 19.368 -0.755 1.00 97.88 756 ARG A N 1
ATOM 5976 C CA . ARG A 1 756 ? 7.193 18.450 0.383 1.00 97.88 756 ARG A CA 1
ATOM 5977 C C . ARG A 1 756 ? 6.970 19.175 1.714 1.00 97.88 756 ARG A C 1
ATOM 5979 O O . ARG A 1 756 ? 6.126 18.743 2.491 1.00 97.88 756 ARG A O 1
ATOM 5986 N N . ARG A 1 757 ? 7.648 20.305 1.946 1.00 97.94 757 ARG A N 1
ATOM 5987 C CA . ARG A 1 757 ? 7.443 21.141 3.144 1.00 97.94 757 ARG A CA 1
ATOM 5988 C C . ARG A 1 757 ? 6.012 21.673 3.246 1.00 97.94 757 ARG A C 1
ATOM 5990 O O . ARG A 1 757 ? 5.446 21.661 4.334 1.00 97.94 757 ARG A O 1
ATOM 5997 N N . ILE A 1 758 ? 5.414 22.101 2.131 1.00 97.88 758 ILE A N 1
ATOM 5998 C CA . ILE A 1 758 ? 4.023 22.585 2.107 1.00 97.88 758 ILE A CA 1
ATOM 5999 C C . ILE A 1 758 ? 3.043 21.454 2.453 1.00 97.88 758 ILE A C 1
ATOM 6001 O O . ILE A 1 758 ? 2.126 21.672 3.238 1.00 97.88 758 ILE A O 1
ATOM 6005 N N . ILE A 1 759 ? 3.247 20.244 1.920 1.00 98.38 759 ILE A N 1
ATOM 6006 C CA . ILE A 1 759 ? 2.423 19.068 2.249 1.00 98.38 759 ILE A CA 1
ATOM 6007 C C . ILE A 1 759 ? 2.471 18.761 3.747 1.00 98.38 759 ILE A C 1
ATOM 6009 O O . ILE A 1 759 ? 1.421 18.581 4.359 1.00 98.38 759 ILE A O 1
ATOM 6013 N N . ILE A 1 760 ? 3.671 18.748 4.337 1.00 98.25 760 ILE A N 1
ATOM 6014 C CA . ILE A 1 760 ? 3.846 18.518 5.777 1.00 98.25 760 ILE A CA 1
ATOM 6015 C C . ILE A 1 760 ? 3.121 19.606 6.568 1.00 98.25 760 ILE A C 1
ATOM 6017 O O . ILE A 1 760 ? 2.322 19.278 7.433 1.00 98.25 760 ILE A O 1
ATOM 6021 N N . ARG A 1 761 ? 3.310 20.883 6.211 1.00 96.44 761 ARG A N 1
ATOM 6022 C CA . ARG A 1 761 ? 2.639 22.017 6.863 1.00 96.44 761 ARG A CA 1
ATOM 6023 C C . ARG A 1 761 ? 1.112 21.920 6.807 1.00 96.44 761 ARG A C 1
ATOM 6025 O O . ARG A 1 761 ? 0.461 22.172 7.816 1.00 96.44 761 ARG A O 1
ATOM 6032 N N . ILE A 1 762 ? 0.536 21.565 5.654 1.00 96.31 762 ILE A N 1
ATOM 6033 C CA . ILE A 1 762 ? -0.914 21.342 5.530 1.00 96.31 762 ILE A CA 1
ATOM 6034 C C . ILE A 1 762 ? -1.347 20.216 6.472 1.00 96.31 762 ILE A C 1
ATOM 6036 O O . ILE A 1 762 ? -2.301 20.406 7.220 1.00 96.31 762 ILE A O 1
ATOM 6040 N N . GLY A 1 763 ? -0.629 19.086 6.462 1.00 96.56 763 GLY A N 1
ATOM 6041 C CA . GLY A 1 763 ? -0.883 17.962 7.363 1.00 96.56 763 GLY A CA 1
ATOM 6042 C C . GLY A 1 763 ? -0.881 18.390 8.830 1.00 96.56 763 GLY A C 1
ATOM 6043 O O . GLY A 1 763 ? -1.882 18.193 9.509 1.00 96.56 763 GLY A O 1
ATOM 6044 N N . THR A 1 764 ? 0.183 19.064 9.281 1.00 96.38 764 THR A N 1
ATOM 6045 C CA . THR A 1 764 ? 0.321 19.595 10.647 1.00 96.38 764 THR A CA 1
ATOM 6046 C C . THR A 1 764 ? -0.860 20.471 11.047 1.00 96.38 764 THR A C 1
ATOM 6048 O O . THR A 1 764 ? -1.421 20.284 12.119 1.00 96.38 764 THR A O 1
ATOM 6051 N N . ILE A 1 765 ? -1.273 21.420 10.201 1.00 94.25 765 ILE A N 1
ATOM 6052 C CA . ILE A 1 765 ? -2.335 22.364 10.575 1.00 94.25 765 ILE A CA 1
ATOM 6053 C C . ILE A 1 765 ? -3.704 21.681 10.641 1.00 94.25 765 ILE A C 1
ATOM 6055 O O . ILE A 1 765 ? -4.494 21.979 11.538 1.00 94.25 765 ILE A O 1
ATOM 6059 N N . VAL A 1 766 ? -3.996 20.765 9.713 1.00 94.31 766 VAL A N 1
ATOM 6060 C CA . VAL A 1 766 ? -5.240 19.980 9.760 1.00 94.31 766 VAL A CA 1
ATOM 6061 C C . VAL A 1 766 ? -5.278 19.142 11.040 1.00 94.31 766 VAL A C 1
ATOM 6063 O O . VAL A 1 766 ? -6.297 19.125 11.725 1.00 94.31 766 VAL A O 1
ATOM 6066 N N . ASP A 1 767 ? -4.161 18.510 11.395 1.00 93.88 767 ASP A N 1
ATOM 6067 C CA . ASP A 1 767 ? -4.020 17.723 12.618 1.00 93.88 767 ASP A CA 1
ATOM 6068 C C . ASP A 1 767 ? -4.156 18.571 13.892 1.00 93.88 767 ASP A C 1
ATOM 6070 O O . ASP A 1 767 ? -4.870 18.189 14.820 1.00 93.88 767 ASP A O 1
ATOM 6074 N N . GLN A 1 768 ? -3.519 19.741 13.952 1.00 92.38 768 GLN A N 1
ATOM 6075 C CA . GLN A 1 768 ? -3.668 20.680 15.069 1.00 92.38 768 GLN A CA 1
ATOM 6076 C C . GLN A 1 768 ? -5.125 21.108 15.240 1.00 92.38 768 GLN A C 1
ATOM 6078 O O . GLN A 1 768 ? -5.640 21.109 16.356 1.00 92.38 768 GLN A O 1
ATOM 6083 N N . HIS A 1 769 ? -5.803 21.446 14.140 1.00 90.81 769 HIS A N 1
ATOM 6084 C CA . HIS A 1 769 ? -7.206 21.836 14.183 1.00 90.81 769 HIS A CA 1
ATOM 6085 C C . HIS A 1 769 ? -8.097 20.692 14.674 1.00 90.81 769 HIS A C 1
ATOM 6087 O O . HIS A 1 769 ? -8.937 20.900 15.547 1.00 90.81 769 HIS A O 1
ATOM 6093 N N . ALA A 1 770 ? -7.878 19.482 14.159 1.00 88.62 770 ALA A N 1
ATOM 6094 C CA . ALA A 1 770 ? -8.607 18.296 14.578 1.00 88.62 770 ALA A CA 1
ATOM 6095 C C . ALA A 1 770 ? -8.494 18.055 16.091 1.00 88.62 770 ALA A C 1
ATOM 6097 O O . ALA A 1 770 ? -9.510 17.849 16.742 1.00 88.62 770 ALA A O 1
ATOM 6098 N N . ASN A 1 771 ? -7.287 18.165 16.655 1.00 83.75 771 ASN A N 1
ATOM 6099 C CA . ASN A 1 771 ? -7.050 17.983 18.093 1.00 83.75 771 ASN A CA 1
ATOM 6100 C C . ASN A 1 771 ? -7.603 19.124 18.970 1.00 83.75 771 ASN A C 1
ATOM 6102 O O . ASN A 1 771 ? -7.763 18.951 20.177 1.00 83.75 771 ASN A O 1
ATOM 6106 N N . GLN A 1 772 ? -7.862 20.301 18.393 1.00 83.25 772 GLN A N 1
ATOM 6107 C CA . GLN A 1 772 ? -8.477 21.427 19.104 1.00 83.25 772 GLN A CA 1
ATOM 6108 C C . GLN A 1 772 ? -10.006 21.337 19.127 1.00 83.25 772 GLN A C 1
ATOM 6110 O O . GLN A 1 772 ? -10.626 21.766 20.098 1.00 83.25 772 GLN A O 1
ATOM 6115 N N . VAL A 1 773 ? -10.617 20.839 18.048 1.00 79.69 773 VAL A N 1
ATOM 6116 C CA . VAL A 1 773 ? -12.079 20.850 17.873 1.00 79.69 773 VAL A CA 1
ATOM 6117 C C . VAL A 1 773 ? -12.733 19.545 18.309 1.00 79.69 773 VAL A C 1
ATOM 6119 O O . VAL A 1 773 ? -13.869 19.576 18.786 1.00 79.69 773 VAL A O 1
ATOM 6122 N N . TRP A 1 774 ? -12.054 18.416 18.125 1.00 64.69 774 TRP A N 1
ATOM 6123 C CA . TRP A 1 774 ? -12.558 17.079 18.443 1.00 64.69 774 TRP A CA 1
ATOM 6124 C C . TRP A 1 774 ? -11.823 16.540 19.676 1.00 64.69 774 TRP A C 1
ATOM 6126 O O . TRP A 1 774 ? -12.480 15.880 20.508 1.00 64.69 774 TRP A O 1
#

Foldseek 3Di:
DDDDDDDDDDDDDDDDDDDDDDDDDDDDDDDDDDDDDDPDDDPPDLLVVVVVVVVVVVVVVVVVVVVVVVVPDDDDDDDDDDDDDDDDDDYDDDDDDDDDDDDDDDDDDDDLDDDDFADFDPVVLCCVCVVVVQNLSRQAGEAADQPNCVQQPHQWADDPLHYIYHHPVCSPPPVSSSVRSQVNSCNVPVDDDRPDPDDDPPPPVVVLRVVVVVCVVVVHRHDDDDPPDDDPPPPDPPVQAELVVVLPDDLVRLVVLLVDLVSLLVCLCRHVLLFLVSLCCVQPVVVDPPDDPVSSVVCNVSSVSSLQSLLVSLVVVLVVQLCCCLQPVQCVVPVVSNPPDSVQSKDWDFPDPDDSPDATEIEIDHPCLLVSLVSQQVCCCVVVVGLAGSCGNPSYFRDPPDLQQFDDFDQDPPRDTHTHGQWDWDDDDQEIETGGDDPCVVQDPVPDSLVVLLLLLLLLLLQLLQVLLDDPVLLVVLLCLQLDDDQDPVNCVVCVPLVSLSVSVVVSSVSSVVLNVVLVVQLVVLLVCLVPPSPPSCVSVVVSVVSCVPPQDPVNNVVRSSLVSLSVLLSVLSVVLSVLVVVLVVLVPDPPNDPVSSVSNSVSVSSNLSSSLSSCVSTPPDQSHSLLCCCCVVVPRVQVVVCVVPVGHYHYDDDLSSLLSNLSNLLSQLSVLLVVCQVDFQLVSLLRSLCSLCSNLVSLVVQDDDDDDPVLVVLSVLSNVSSVVSVVCVVVVPDPVCSCVVNCVSCPPPHSVNNNVSSSVSSSVSSSSNSVPD

Secondary structure (DSSP, 8-state):
------PPPP--------------------------------TT-HHHHHHHHHHHHHHHHHHHHHHHHTTS-----------------------------PPPPPPPPPPSS--SPPEEPPHHHHHHHHHTT-GGGGG-EEEE-HHHHHHTT-SEEEEGGGEEEE-GGGTT-HHHHHHHHHHHHHHHSS------TTS-S--HHHHHHHHHHHHHHTTPPP--------------------HHHHHH--HHHHHHHHT-HHHHHHHHHHHSTT-HHHHHHHHTS---TT--HHHHHHHHHHHHHHHHHHHHHHHHHHHHHHHHIIIIIHHHH-GGGTTS-HHHH-EEEEES--STT--EEEEEESTTHHHHHHHHHHHHHHTS--SS-HHHHH-EEEEE--SS---PPEEPTTS-EEPPPSEEEEEETTEEEEEEPPTTGGG--TTSHHHHHHHHHHHHHHHHHHHHHS-HHHHHHHHHHHH-SPPPHHHHHH-HHHHHHHHHHHHHHHHHHHHHHHHHHHHHHHHHHHHH---HHHHHHHHHHHHTTTTS-HHHHHHHHHHHHHHHHHHHHHHHHHHHHHHHHHHHH-SS--HHHHHHHHHHHHHHHHHHHHHHHTSTT---SHHHIIIIIIIIIIIHHHHHHHS-EEEE---HHHHHHHHHHHHHHHHHHHHHTTTS-HHHHHHHHHHHHHHHHHHHHTTS-S---HHHHHHHHHHHHHHHHHHHHHHTT--HHHHHHHHHHHHTT--HHHHHHHHHHHHHHHHHHHHHH-